Protein 1MU2 (pdb70)

Foldseek 3Di:
DDDAADDWDWAPPDDFAQDDADDDDPVQLVVVCVVVVVCVVLQFKDADDPPQNAAWYWFFPDPPCTIDTDCVRRQVGTDAADPPDDADADQLLAAQFDFKKKFFWPPLQSLAFHHPVVQSSQWHDSSIMTGGTQDDPHNCSQVSSVVVVCVLCVVLCVVPVAWDWDDDRGMIMIGHHDDPVVRVVSVVVSQCSQVVSPTHIDPVRIGGDALDDDLQWGRDSWKIKRHQDDADDDDWAFLLNLVVRVVVLSSVCSVFPPQDCVVSNVQCVPPDDRGHTTDDDPVNVVRVVVVNVRSRDMFMFGYDDVVFAWEKEWAAPDDLKIKIFIAGVPGTSGIGIDSDDFFAFPLVSQLVVQVVVQVVCCVSHVDGHEYEALEDPVQNCVVQVQDPDHGDDDHYHYDNRPPGGHADAQEDADADPPFKEKEWAKDADPPFRKFKTKIAIPVGDIDIDIDGNHDRVRSRLLNLLVQLVPGDLEYEYEYADVVVVVNVSSRTDDRPDPSSNSVNVSRNSHNHYYYYYDHAPPPDPRRPVSCCVTVVVD/DADDWDFPPPDDFAQDDEFDDDQVFLVLVVVVVVVCVVVVFKDFDDPPLRHAWYWFWADVGIDIFTACPVVQVGTPDLVVQLDDDQCLLVFQKKWKDQQQVLQSVAFHPPVCFSSQKYWRAHPPNPDDTTIMTTGTQGQNHSCRVVVCVVVVCVQVVVLCVVPVQWDWDDHRRMIMTTHRDDVVVSVVSVVVSVVSSVCDQIDMDGSVVDDAKFFAQDDDPWAFLLNLVLRVLLLVVCVQQFPPRDCVQSVVQCVPPDDRGHTTDDDVVRVVNVVVNRCRRVVLLVDDDDDPVAAWEKEWDAAPVRWIKMFIAGVSHTNGIDTDDDDDPPPDDPLLVVLVVQVVVQVSCCSNVNHGHAYAAQDDPVVNVNPNSHNDRDNHDHHYHYDHDDPSVNPSSVRMDD

Secondary structure (DSSP, 8-state):
---PPPP--BPTT----B-------HHHHHHHHHHHHHHHHHTSEEEPPTT---BB-EEE------EEE-THHHHHHBPP------S---GGGSBP-SEEEEEE-BSSGGGSBPPTTTGGGG-EE--EEEESBPPTT-TTHHHHHHHHHHHHHHHHHHH-TTSEEEEETTEEEEEE-S-HHHHHHHHHHHHHHHHHTT-B--STTEE-SSSEEETTEEE-SSEEEEPPPP----SS-BHHHHHHHHHHHHHHHHHSTT---HHHHTTS-SSS-TTPBP---HHHHHHHHHHHHHHS--EEEE-B-TTS--EEEEEE-SSS-EEEEEEETTEEEEEEEE----EE-HHHHHHHHHHHHHHHHHHHHSSPPEEEESB-HHHHHHHHHH-SSB----SEEE---SSPB-----EESS--TT-EEEEEEEEE-TTT--EEEEEEETTS-EEEEEESS--HHHHHHHHHHHHHHTS-SEEEEEES-HHHHHHHHT--SEES-HHHHHHHHHHHH-SEEEEEE--SSS--TTHHHHHHHHHTT-/-PPP--BPTT----BPPPPP--HHHHHHHHHHHHHHHHTTSEEEPPTT---BB-EEEE----EEEE--HHHHHHB-S--TT----TTGGG-SEEEEEE-GGGGGGSB--TTTGGGG-EEE--GGG-S--EEEEESBPPTT-THHHHHHHHHHHHHHHHHHHTTTTSEEEEETTEEEEEE-S-HHHHHHHHHHHHHHH----EEEE-GGGPPPBEE-----SS-BHHHHHHHHHHHHHHTTTSTT---HHHHHHTTT---TTPBP---HHHHHHHHHHHHHHHHHTTS----TTS--EEEEEE-TTS-EEEEEEETTEEEEEEEPPPP--TT--HHHHHHHHHHHHHHHHHHHHSSPPEEEESB-HHHHHHHGGGG--SS----EEE----HHHHHHGGGEE-

CATH classification: 3.10.10.10 (+4 more: 3.30.70.270, 3.30.70.270, 3.30.70.270)

Solvent-accessible surface area: 44336 Å² total; per-residue (Å²): 159,212,132,144,33,41,135,11,110,27,66,128,90,123,73,5,4,119,35,147,60,108,121,56,55,170,112,45,58,124,14,6,100,106,44,0,83,118,17,64,152,121,24,12,2,60,95,12,70,143,117,13,82,30,16,1,2,6,6,7,62,159,116,167,156,109,36,43,17,11,4,51,35,0,34,104,10,0,14,54,21,7,120,11,24,104,15,17,0,20,0,0,13,4,22,113,54,127,49,19,2,0,1,30,2,4,96,7,39,77,34,10,64,1,23,128,95,0,39,44,41,0,0,0,39,30,121,58,8,6,13,63,11,1,0,136,50,3,62,0,0,65,11,8,6,29,23,32,0,10,73,13,1,40,79,6,38,101,74,11,156,79,11,39,8,6,4,21,102,48,25,0,0,0,0,0,87,57,78,69,121,72,0,70,119,2,4,90,78,0,42,106,53,0,76,63,92,47,6,56,14,36,120,155,77,43,47,141,100,62,44,14,108,2,20,33,3,27,0,88,89,70,85,2,62,0,58,123,20,165,18,52,154,65,147,92,14,35,0,12,15,0,56,73,2,14,36,52,0,85,57,0,42,74,25,13,114,39,17,126,34,121,36,0,52,153,15,31,86,28,136,42,28,5,63,75,112,16,159,70,58,147,101,0,73,47,14,7,92,88,1,67,116,25,0,67,108,85,50,110,8,49,11,13,36,80,139,87,84,0,28,0,25,0,67,47,65,138,90,68,32,8,28,8,80,0,12,2,108,168,83,57,0,23,90,12,95,23,49,147,161,107,41,31,0,7,0,58,32,0,5,51,0,0,9,78,0,0,71,40,0,7,50,12,4,1,61,56,2,52,0,24,0,0,0,62,79,106,39,7,21,115,16,30,54,72,14,39,38,10,13,2,23,21,96,11,57,75,37,88,28,94,66,58,2,176,30,54,38,29,54,58,69,95,20,19,111,73,16,12,2,0,1,2,11,7,17,17,48,189,176,61,86,65,0,48,0,0,8,16,0,33,145,63,87,82,104,54,84,174,25,110,142,7,62,76,89,92,0,23,7,28,0,0,2,10,0,1,79,50,18,38,76,99,0,3,0,2,1,18,12,50,80,0,24,25,9,2,48,12,35,0,46,69,26,163,37,169,17,3,60,72,1,9,103,31,0,96,144,12,109,11,0,10,15,15,39,0,5,32,149,84,17,0,1,0,5,69,70,0,17,100,46,0,50,122,77,41,200,41,96,154,22,122,32,65,114,90,113,77,7,3,102,72,141,36,54,27,4,17,78,90,8,6,87,17,0,34,126,44,0,79,125,14,62,176,94,33,32,3,66,65,2,51,5,20,7,24,26,16,1,6,0,4,0,2,106,172,183,47,35,7,4,4,10,4,48,52,0,19,116,8,0,64,71,22,84,128,41,105,131,62,60,83,35,0,36,164,30,84,19,0,5,2,4,8,5,0,94,31,0,34,85,30,74,2,9,122,97,2,47,44,43,0,0,0,20,1,23,12,35,7,28,21,25,1,9,23,8,2,13,0,67,11,0,0,6,15,0,13,0,0,15,20,38,7,98,106,57,9,123,118,40,4,109,77,13,102,146,78,18,165,68,9,34,6,18,42,25,46,5,7,0,1,0,0,0,87,60,92,62,131,66,0,62,137,0,13,100,73,0,44,103,76,32,113,102,108,75,41,42,68,19,93,5,85,151,82,145,119,19,48,5,86,16,35,149,77,152,87,18,29,0,7,18,0,3,82,2,0,3,11,0,30,21,4,41,113,31,12,96,46,9,131,13,164,60,0,2,182,15,0,39,73,42,53,49,2,70,70,101,12,141,71,62,142,109,0,89,57,13,13,90,92,2,52,80,32,4,51,115,30,34,112,33,180,84,74,68,134,161,58,94,2,20,0,20,0,5,12,0,75,79,47,23,11,0,4,31,2,12,0,102,85,54,17,36,37,3,0,32,41,88,145,70,200,70,70,110,32,16,8,0,97,26,0,0,74,6,0,8,99,1,0,45,24,0,7,0,48,35,10,43,47,2,58,0,24,0,0,2,71,132,83,6,0,48,4,0,5,8,49,26,2,98,4,15,20,24,4,51,27,48,36,52,80,11,63,21,21,27,18,67,0,1,45,30,4,16,126

Structure (mmCIF, N/CA/C/O backbone):
data_1MU2
#
_entry.id   1MU2
#
_cell.length_a   149.77
_cell.length_b   107.81
_cell.length_c   82.16
_cell.angle_alpha   90.00
_cell.angle_beta   90.00
_cell.angle_gamma   90.00
#
_symmetry.space_group_name_H-M   'P 21 21 21'
#
loop_
_entity.id
_entity.type
_entity.pdbx_description
1 polymer 'HIV-2 RT'
2 polymer 'HIV-2 RT'
3 non-polymer 'SULFATE ION'
4 non-polymer GLYCEROL
5 water water
#
loop_
_atom_site.group_PDB
_atom_site.id
_atom_site.type_symbol
_atom_site.label_atom_id
_atom_site.label_alt_id
_atom_site.label_comp_id
_atom_site.label_asym_id
_atom_site.label_entity_id
_atom_site.label_seq_id
_atom_site.pdbx_PDB_ins_code
_atom_site.Cartn_x
_atom_site.Cartn_y
_atom_site.Cartn_z
_atom_site.occupancy
_atom_site.B_iso_or_equiv
_atom_site.auth_seq_id
_atom_site.auth_comp_id
_atom_site.auth_asym_id
_atom_site.auth_atom_id
_atom_site.pdbx_PDB_model_num
ATOM 1 N N . ALA A 1 3 ? -37.020 -34.638 29.499 1.00 87.50 3 ALA A N 1
ATOM 2 C CA . ALA A 1 3 ? -36.140 -33.875 28.573 1.00 91.97 3 ALA A CA 1
ATOM 3 C C . ALA A 1 3 ? -34.665 -33.943 29.015 1.00 99.48 3 ALA A C 1
ATOM 4 O O . ALA A 1 3 ? -34.113 -32.934 29.464 1.00 105.58 3 ALA A O 1
ATOM 6 N N . LYS A 1 4 ? -34.017 -35.107 28.882 1.00 96.24 4 LYS A N 1
ATOM 7 C CA . LYS A 1 4 ? -32.618 -35.249 29.321 1.00 87.66 4 LYS A CA 1
ATOM 8 C C . LYS A 1 4 ? -31.578 -35.585 28.246 1.00 77.52 4 LYS A C 1
ATOM 9 O O . LYS A 1 4 ? -31.733 -36.526 27.464 1.00 72.59 4 LYS A O 1
ATOM 15 N N . VAL A 1 5 ? -30.512 -34.793 28.226 1.00 68.53 5 VAL A N 1
ATOM 16 C CA . VAL A 1 5 ? -29.380 -34.997 27.323 1.00 55.52 5 VAL A CA 1
ATOM 17 C C . VAL A 1 5 ? -28.245 -35.414 28.255 1.00 51.47 5 VAL A C 1
ATOM 18 O O . VAL A 1 5 ? -27.991 -34.757 29.264 1.00 50.22 5 VAL A O 1
ATOM 22 N N . GLU A 1 6 ? -27.571 -36.509 27.933 1.00 52.54 6 GLU A N 1
ATOM 23 C CA . GLU A 1 6 ? -26.489 -36.994 28.780 1.00 55.53 6 GLU A CA 1
ATOM 24 C C . GLU A 1 6 ? -25.265 -36.061 28.745 1.00 57.07 6 GLU A C 1
ATOM 25 O O . GLU A 1 6 ? -24.825 -35.642 27.665 1.00 56.41 6 GLU A O 1
ATOM 31 N N . PRO A 1 7 ? -24.709 -35.713 29.932 1.00 57.08 7 PRO A N 1
ATOM 32 C CA . PRO A 1 7 ? -23.536 -34.832 30.038 1.00 50.95 7 PRO A CA 1
ATOM 33 C C . PRO A 1 7 ? -22.343 -35.437 29.318 1.00 50.87 7 PRO A C 1
ATOM 34 O O . PRO A 1 7 ? -22.218 -36.659 29.216 1.00 53.64 7 PRO A O 1
ATOM 38 N N . ILE A 1 8 ? -21.459 -34.587 28.822 1.00 48.84 8 ILE A N 1
ATOM 39 C CA . ILE A 1 8 ? -20.281 -35.084 28.121 1.00 49.13 8 ILE A CA 1
ATOM 40 C C . ILE A 1 8 ? -19.308 -35.734 29.115 1.00 43.29 8 ILE A C 1
ATOM 41 O O . ILE A 1 8 ? -19.179 -35.271 30.247 1.00 45.28 8 ILE A O 1
ATOM 46 N N . LYS A 1 9 ? -18.623 -36.800 28.701 1.00 43.45 9 LYS A N 1
ATOM 47 C CA . LYS A 1 9 ? -17.670 -37.466 29.595 1.00 43.43 9 LYS A CA 1
ATOM 48 C C . LYS A 1 9 ? -16.333 -36.719 29.677 1.00 43.11 9 LYS A C 1
ATOM 49 O O . LYS A 1 9 ? -15.792 -36.263 28.669 1.00 43.34 9 LYS A O 1
ATOM 55 N N . ILE A 1 10 ? -15.793 -36.607 30.884 1.00 40.53 10 ILE A N 1
ATOM 56 C CA . ILE A 1 10 ? -14.544 -35.893 31.075 1.00 38.72 10 ILE A CA 1
ATOM 57 C C . ILE A 1 10 ? -13.468 -36.763 31.720 1.00 37.27 10 ILE A C 1
ATOM 58 O O . ILE A 1 10 ? -13.767 -37.683 32.472 1.00 47.60 10 ILE A O 1
ATOM 63 N N . MET A 1 11 ? -12.212 -36.473 31.413 1.00 35.42 11 MET A N 1
ATOM 64 C CA . MET A 1 11 ? -11.105 -37.231 31.958 1.00 37.18 11 MET A CA 1
ATOM 65 C C . MET A 1 11 ? -10.042 -36.351 32.568 1.00 39.42 11 MET A C 1
ATOM 66 O O . MET A 1 11 ? -9.978 -35.153 32.314 1.00 39.80 11 MET A O 1
ATOM 71 N N . LEU A 1 12 ? -9.194 -36.968 33.372 1.00 38.90 12 LEU A N 1
ATOM 72 C CA . LEU A 1 12 ? -8.089 -36.263 33.972 1.00 40.01 12 LEU A CA 1
ATOM 73 C C . LEU A 1 12 ? -6.931 -36.563 33.046 1.00 40.89 12 LEU A C 1
ATOM 74 O O . LEU A 1 12 ? -6.985 -37.526 32.286 1.00 41.68 12 LEU A O 1
ATOM 79 N N . LYS A 1 13 ? -5.892 -35.738 33.090 1.00 46.76 13 LYS A N 1
ATOM 80 C CA . LYS A 1 13 ? -4.725 -35.985 32.260 1.00 46.16 13 LYS A CA 1
ATOM 81 C C . LYS A 1 13 ? -4.184 -37.349 32.693 1.00 49.39 13 LYS A C 1
ATOM 82 O O . LYS A 1 13 ? -4.220 -37.692 33.873 1.00 55.47 13 LYS A O 1
ATOM 88 N N . PRO A 1 14 ? -3.691 -38.154 31.745 1.00 56.94 14 PRO A N 1
ATOM 89 C CA . PRO A 1 14 ? -3.171 -39.474 32.113 1.00 60.48 14 PRO A CA 1
ATOM 90 C C . PRO A 1 14 ? -2.153 -39.458 33.253 1.00 62.07 14 PRO A C 1
ATOM 91 O O . PRO A 1 14 ? -1.358 -38.528 33.384 1.00 61.53 14 PRO A O 1
ATOM 95 N N . GLY A 1 15 ? -2.202 -40.497 34.084 1.00 64.78 15 GLY A N 1
ATOM 96 C CA . GLY A 1 15 ? -1.282 -40.607 35.202 1.00 58.81 15 GLY A CA 1
ATOM 97 C C . GLY A 1 15 ? -1.453 -39.524 36.246 1.00 54.03 15 GLY A C 1
ATOM 98 O O . GLY A 1 15 ? -0.518 -39.218 36.984 1.00 56.09 15 GLY A O 1
ATOM 99 N N . LYS A 1 16 ? -2.643 -38.941 36.314 1.00 52.81 16 LYS A N 1
ATOM 100 C CA . LYS A 1 16 ? -2.913 -37.886 37.286 1.00 52.79 16 LYS A CA 1
ATOM 101 C C . LYS A 1 16 ? -4.149 -38.269 38.096 1.00 53.90 16 LYS A C 1
ATOM 102 O O . LYS A 1 16 ? -4.931 -39.120 37.662 1.00 49.29 16 LYS A O 1
ATOM 108 N N . ASP A 1 17 ? -4.317 -37.648 39.267 1.00 52.40 17 ASP A N 1
ATOM 109 C CA . ASP A 1 17 ? -5.462 -37.916 40.149 1.00 54.34 17 ASP A CA 1
ATOM 110 C C . ASP A 1 17 ? -6.088 -36.589 40.591 1.00 58.47 17 ASP A C 1
ATOM 111 O O . ASP A 1 17 ? -5.418 -35.558 40.592 1.00 62.29 17 ASP A O 1
ATOM 116 N N . GLY A 1 18 ? -7.363 -36.619 40.978 1.00 56.05 18 GLY A N 1
ATOM 117 C CA . GLY A 1 18 ? -8.032 -35.407 41.417 1.00 46.89 18 GLY A CA 1
ATOM 118 C C . GLY A 1 18 ? -7.338 -34.779 42.610 1.00 52.08 18 GLY A C 1
ATOM 119 O O . GLY A 1 18 ? -6.474 -35.412 43.217 1.00 55.58 18 GLY A O 1
ATOM 120 N N . PRO A 1 19 ? -7.703 -33.545 42.992 1.00 53.11 19 PRO A N 1
ATOM 121 C CA . PRO A 1 19 ? -7.067 -32.884 44.134 1.00 52.83 19 PRO A CA 1
ATOM 122 C C . PRO A 1 19 ? -7.484 -33.421 45.503 1.00 57.13 19 PRO A C 1
ATOM 123 O O . PRO A 1 19 ? -8.598 -33.919 45.686 1.00 57.60 19 PRO A O 1
ATOM 127 N N . LYS A 1 20 ? -6.569 -33.295 46.458 1.00 60.43 20 LYS A N 1
ATOM 128 C CA . LYS A 1 20 ? -6.779 -33.714 47.838 1.00 57.92 20 LYS A CA 1
ATOM 129 C C . LYS A 1 20 ? -6.033 -32.650 48.620 1.00 56.87 20 LYS A C 1
ATOM 130 O O . LYS A 1 20 ? -5.058 -32.937 49.296 1.00 65.72 20 LYS A O 1
ATOM 136 N N . LEU A 1 21 ? -6.487 -31.412 48.508 1.00 55.45 21 LEU A N 1
ATOM 137 C CA . LEU A 1 21 ? -5.822 -30.314 49.174 1.00 59.74 21 LEU A CA 1
ATOM 138 C C . LEU A 1 21 ? -6.324 -29.939 50.551 1.00 71.27 21 LEU A C 1
ATOM 139 O O . LEU A 1 21 ? -7.381 -30.383 51.003 1.00 70.94 21 LEU A O 1
ATOM 144 N N . ARG A 1 22 ? -5.531 -29.077 51.182 1.00 80.44 22 ARG A N 1
ATOM 145 C CA . ARG A 1 22 ? -5.756 -28.558 52.520 1.00 82.11 22 ARG A CA 1
ATOM 146 C C . ARG A 1 22 ? -6.919 -27.587 52.652 1.00 79.35 22 ARG A C 1
ATOM 147 O O . ARG A 1 22 ? -7.003 -26.590 51.934 1.00 72.81 22 ARG A O 1
ATOM 155 N N . GLN A 1 23 ? -7.816 -27.885 53.583 1.00 81.96 23 GLN A N 1
ATOM 156 C CA . GLN A 1 23 ? -8.956 -27.019 53.829 1.00 88.92 23 GLN A CA 1
ATOM 157 C C . GLN A 1 23 ? -8.623 -26.054 54.969 1.00 99.70 23 GLN A C 1
ATOM 158 O O . GLN A 1 23 ? -8.737 -26.408 56.146 1.00 102.30 23 GLN A O 1
ATOM 164 N N . TRP A 1 24 ? -8.209 -24.838 54.608 1.00 109.07 24 TRP A N 1
ATOM 165 C CA . TRP A 1 24 ? -7.838 -23.803 55.580 1.00 115.37 24 TRP A CA 1
ATOM 166 C C . TRP A 1 24 ? -9.012 -23.229 56.371 1.00 115.33 24 TRP A C 1
ATOM 167 O O . TRP A 1 24 ? -9.919 -22.614 55.804 1.00 117.67 24 TRP A O 1
ATOM 178 N N . PRO A 1 25 ? -8.994 -23.400 57.702 1.00 113.93 25 PRO A N 1
ATOM 179 C CA . PRO A 1 25 ? -10.074 -22.889 58.548 1.00 111.63 25 PRO A CA 1
ATOM 180 C C . PRO A 1 25 ? -10.275 -21.382 58.444 1.00 108.01 25 PRO A C 1
ATOM 181 O O . PRO A 1 25 ? -9.314 -20.614 58.376 1.00 103.30 25 PRO A O 1
ATOM 185 N N . LEU A 1 26 ? -11.535 -20.967 58.414 1.00 106.82 26 LEU A N 1
ATOM 186 C CA . LEU A 1 26 ? -11.856 -19.555 58.336 1.00 110.48 26 LEU A CA 1
ATOM 187 C C . LEU A 1 26 ? -12.842 -19.176 59.421 1.00 114.43 26 LEU A C 1
ATOM 188 O O . LEU A 1 26 ? -13.498 -20.034 60.015 1.00 114.84 26 LEU A O 1
ATOM 193 N N . THR A 1 27 ? -12.933 -17.874 59.669 1.00 116.77 27 THR A N 1
ATOM 194 C CA . THR A 1 27 ? -13.801 -17.316 60.697 1.00 112.88 27 THR A CA 1
ATOM 195 C C . THR A 1 27 ? -15.179 -17.954 60.785 1.00 114.57 27 THR A C 1
ATOM 196 O O . THR A 1 27 ? -15.627 -18.651 59.873 1.00 113.51 27 THR A O 1
ATOM 200 N N . LYS A 1 28 ? -15.840 -17.700 61.908 1.00 118.97 28 LYS A N 1
ATOM 201 C CA . LYS A 1 28 ? -17.177 -18.211 62.170 1.00 122.05 28 LYS A CA 1
ATOM 202 C C . LYS A 1 28 ? -18.196 -17.476 61.298 1.00 120.21 28 LYS A C 1
ATOM 203 O O . LYS A 1 28 ? -19.111 -18.087 60.745 1.00 119.47 28 LYS A O 1
ATOM 209 N N . GLU A 1 29 ? -18.032 -16.162 61.180 1.00 116.35 29 GLU A N 1
ATOM 210 C CA . GLU A 1 29 ? -18.923 -15.356 60.358 1.00 113.48 29 GLU A CA 1
ATOM 211 C C . GLU A 1 29 ? -18.921 -15.899 58.930 1.00 111.31 29 GLU A C 1
ATOM 212 O O . GLU A 1 29 ? -19.976 -16.093 58.325 1.00 109.83 29 GLU A O 1
ATOM 218 N N . LYS A 1 30 ? -17.723 -16.137 58.398 1.00 106.33 30 LYS A N 1
ATOM 219 C CA . LYS A 1 30 ? -17.574 -16.660 57.046 1.00 94.68 30 LYS A CA 1
ATOM 220 C C . LYS A 1 30 ? -18.322 -17.969 56.904 1.00 87.95 30 LYS A C 1
ATOM 221 O O . LYS A 1 30 ? -19.327 -18.032 56.199 1.00 86.87 30 LYS A O 1
ATOM 227 N N . ILE A 1 31 ? -17.834 -19.005 57.583 1.00 81.31 31 ILE A N 1
ATOM 228 C CA . ILE A 1 31 ? -18.461 -20.326 57.535 1.00 81.83 31 ILE A CA 1
ATOM 229 C C . ILE A 1 31 ? -19.980 -20.235 57.654 1.00 86.61 31 ILE A C 1
ATOM 230 O O . ILE A 1 31 ? -20.695 -21.191 57.362 1.00 84.96 31 ILE A O 1
ATOM 235 N N . GLU A 1 32 ? -20.468 -19.081 58.087 1.00 92.59 32 GLU A N 1
ATOM 236 C CA . GLU A 1 32 ? -21.898 -18.870 58.227 1.00 100.68 32 GLU A CA 1
ATOM 237 C C . GLU A 1 32 ? -22.512 -18.551 56.867 1.00 102.03 32 GLU A C 1
ATOM 238 O O . GLU A 1 32 ? -23.500 -19.167 56.458 1.00 98.26 32 GLU A O 1
ATOM 244 N N . ALA A 1 33 ? -21.915 -17.583 56.174 1.00 104.37 33 ALA A N 1
ATOM 245 C CA . ALA A 1 33 ? -22.384 -17.166 54.855 1.00 102.32 33 ALA A CA 1
ATOM 246 C C . ALA A 1 33 ? -22.202 -18.293 53.843 1.00 98.92 33 ALA A C 1
ATOM 247 O O . ALA A 1 33 ? -23.086 -18.552 53.029 1.00 98.79 33 ALA A O 1
ATOM 249 N N . LEU A 1 34 ? -21.053 -18.959 53.900 1.00 93.44 34 LEU A N 1
ATOM 250 C CA . LEU A 1 34 ? -20.764 -20.064 52.992 1.00 87.10 34 LEU A CA 1
ATOM 251 C C . LEU A 1 34 ? -21.837 -21.147 53.063 1.00 85.15 34 LEU A C 1
ATOM 252 O O . LEU A 1 34 ? -22.464 -21.466 52.050 1.00 79.35 34 LEU A O 1
ATOM 257 N N . LYS A 1 35 ? -22.053 -21.710 54.251 1.00 89.15 35 LYS A N 1
ATOM 258 C CA . LYS A 1 35 ? -23.075 -22.750 54.415 1.00 93.80 35 LYS A CA 1
ATOM 259 C C . LYS A 1 35 ? -24.413 -22.255 53.880 1.00 87.71 35 LYS A C 1
ATOM 260 O O . LYS A 1 35 ? -25.224 -23.027 53.367 1.00 86.04 35 LYS A O 1
ATOM 266 N N . GLU A 1 36 ? -24.628 -20.954 54.002 1.00 86.88 36 GLU A N 1
ATOM 267 C CA . GLU A 1 36 ? -25.857 -20.336 53.534 1.00 89.47 36 GLU A CA 1
ATOM 268 C C . GLU A 1 36 ? -25.939 -20.419 52.011 1.00 86.94 36 GLU A C 1
ATOM 269 O O . GLU A 1 36 ? -26.998 -20.719 51.442 1.00 82.39 36 GLU A O 1
ATOM 275 N N . ILE A 1 37 ? -24.804 -20.149 51.367 1.00 87.88 37 ILE A N 1
ATOM 276 C CA . ILE A 1 37 ? -24.682 -20.180 49.911 1.00 79.13 37 ILE A CA 1
ATOM 277 C C . ILE A 1 37 ? -24.902 -21.603 49.414 1.00 73.38 37 ILE A C 1
ATOM 278 O O . ILE A 1 37 ? -25.751 -21.841 48.550 1.00 70.61 37 ILE A O 1
ATOM 283 N N . CYS A 1 38 ? -24.141 -22.542 49.978 1.00 67.11 38 CYS A N 1
ATOM 284 C CA . CYS A 1 38 ? -24.232 -23.953 49.606 1.00 70.24 38 CYS A CA 1
ATOM 285 C C . CYS A 1 38 ? -25.607 -24.524 49.898 1.00 79.93 38 CYS A C 1
ATOM 286 O O . CYS A 1 38 ? -26.068 -25.444 49.220 1.00 80.58 38 CYS A O 1
ATOM 289 N N . GLU A 1 39 ? -26.249 -23.978 50.923 1.00 86.13 39 GLU A N 1
ATOM 290 C CA . GLU A 1 39 ? -27.590 -24.388 51.297 1.00 84.11 39 GLU A CA 1
ATOM 291 C C . GLU A 1 39 ? -28.469 -24.195 50.065 1.00 76.98 39 GLU A C 1
ATOM 292 O O . GLU A 1 39 ? -29.136 -25.120 49.609 1.00 72.69 39 GLU A O 1
ATOM 298 N N . LYS A 1 40 ? -28.444 -22.979 49.528 1.00 72.06 40 LYS A N 1
ATOM 299 C CA . LYS A 1 40 ? -29.229 -22.621 48.357 1.00 75.56 40 LYS A CA 1
ATOM 300 C C . LYS A 1 40 ? -28.839 -23.391 47.093 1.00 79.26 40 LYS A C 1
ATOM 301 O O . LYS A 1 40 ? -29.710 -23.795 46.316 1.00 81.56 40 LYS A O 1
ATOM 307 N N . MET A 1 41 ? -27.535 -23.579 46.885 1.00 73.94 41 MET A N 1
ATOM 308 C CA . MET A 1 41 ? -27.035 -24.300 45.715 1.00 64.72 41 MET A CA 1
ATOM 309 C C . MET A 1 41 ? -27.434 -25.769 45.725 1.00 67.28 41 MET A C 1
ATOM 310 O O . MET A 1 41 ? -27.754 -26.340 44.681 1.00 67.49 41 MET A O 1
ATOM 315 N N . GLU A 1 42 ? -27.396 -26.395 46.895 1.00 70.50 42 GLU A N 1
ATOM 316 C CA . GLU A 1 42 ? -27.800 -27.790 46.985 1.00 75.64 42 GLU A CA 1
ATOM 317 C C . GLU A 1 42 ? -29.306 -27.828 46.726 1.00 82.81 42 GLU A C 1
ATOM 318 O O . GLU A 1 42 ? -29.806 -28.728 46.049 1.00 84.69 42 GLU A O 1
ATOM 324 N N . LYS A 1 43 ? -30.017 -26.833 47.263 1.00 88.76 43 LYS A N 1
ATOM 325 C CA . LYS A 1 43 ? -31.466 -26.718 47.088 1.00 88.10 43 LYS A CA 1
ATOM 326 C C . LYS A 1 43 ? -31.800 -26.701 45.603 1.00 85.36 43 LYS A C 1
ATOM 327 O O . LYS A 1 43 ? -32.439 -27.616 45.077 1.00 86.85 43 LYS A O 1
ATOM 333 N N . GLU A 1 44 ? -31.346 -25.644 44.937 1.00 78.58 44 GLU A N 1
ATOM 334 C CA . GLU A 1 44 ? -31.597 -25.445 43.522 1.00 77.99 44 GLU A CA 1
ATOM 335 C C . GLU A 1 44 ? -31.070 -26.525 42.582 1.00 72.87 44 GLU A C 1
ATOM 336 O O . GLU A 1 44 ? -31.484 -26.586 41.424 1.00 75.63 44 GLU A O 1
ATOM 342 N N . GLY A 1 45 ? -30.164 -27.369 43.065 1.00 68.79 45 GLY A N 1
ATOM 343 C CA . GLY A 1 45 ? -29.637 -28.432 42.227 1.00 62.86 45 GLY A CA 1
ATOM 344 C C . GLY A 1 45 ? -28.213 -28.274 41.718 1.00 61.27 45 GLY A C 1
ATOM 345 O O . GLY A 1 45 ? -27.732 -29.149 41.007 1.00 63.77 45 GLY A O 1
ATOM 346 N N . GLN A 1 46 ? -27.535 -27.181 42.066 1.00 57.05 46 GLN A N 1
ATOM 347 C CA . GLN A 1 46 ? -26.155 -26.960 41.616 1.00 55.22 46 GLN A CA 1
ATOM 348 C C . GLN A 1 46 ? -25.187 -27.853 42.383 1.00 55.37 46 GLN A C 1
ATOM 349 O O . GLN A 1 46 ? -24.195 -28.339 41.827 1.00 48.08 46 GLN A O 1
ATOM 355 N N . LEU A 1 47 ? -25.480 -28.053 43.669 1.00 56.09 47 LEU A N 1
ATOM 356 C CA . LEU A 1 47 ? -24.652 -28.882 44.542 1.00 51.30 47 LEU A CA 1
ATOM 357 C C . LEU A 1 47 ? -25.353 -30.139 45.028 1.00 53.72 47 LEU A C 1
ATOM 358 O O . LEU A 1 47 ? -26.579 -30.278 44.951 1.00 58.32 47 LEU A O 1
ATOM 363 N N . GLU A 1 48 ? -24.544 -31.053 45.541 1.00 53.12 48 GLU A N 1
ATOM 364 C CA . GLU A 1 48 ? -25.007 -32.328 46.049 1.00 48.86 48 GLU A CA 1
ATOM 365 C C . GLU A 1 48 ? -23.955 -32.726 47.062 1.00 51.07 48 GLU A C 1
ATOM 366 O O . GLU A 1 48 ? -22.811 -32.281 46.982 1.00 50.34 48 GLU A O 1
ATOM 372 N N . GLU A 1 49 ? -24.348 -33.541 48.030 1.00 60.87 49 GLU A N 1
ATOM 373 C CA . GLU A 1 49 ? -23.432 -33.976 49.072 1.00 62.32 49 GLU A CA 1
ATOM 374 C C . GLU A 1 49 ? -22.548 -35.161 48.660 1.00 60.31 49 GLU A C 1
ATOM 375 O O . GLU A 1 49 ? -23.012 -36.158 48.094 1.00 57.84 49 GLU A O 1
ATOM 381 N N . ALA A 1 50 ? -21.262 -35.039 48.963 1.00 58.31 50 ALA A N 1
ATOM 382 C CA . ALA A 1 50 ? -20.282 -36.057 48.612 1.00 62.27 50 ALA A CA 1
ATOM 383 C C . ALA A 1 50 ? -20.381 -37.375 49.377 1.00 67.17 50 ALA A C 1
ATOM 384 O O . ALA A 1 50 ? -20.481 -37.392 50.613 1.00 63.94 50 ALA A O 1
ATOM 386 N N . PRO A 1 51 ? -20.357 -38.500 48.646 1.00 72.48 51 PRO A N 1
ATOM 387 C CA . PRO A 1 51 ? -20.431 -39.794 49.329 1.00 81.03 51 PRO A CA 1
ATOM 388 C C . PRO A 1 51 ? -19.276 -39.887 50.329 1.00 85.07 51 PRO A C 1
ATOM 389 O O . PRO A 1 51 ? -18.241 -39.238 50.156 1.00 86.69 51 PRO A O 1
ATOM 393 N N . PRO A 1 52 ? -19.446 -40.679 51.397 1.00 85.02 52 PRO A N 1
ATOM 394 C CA . PRO A 1 52 ? -18.394 -40.823 52.405 1.00 80.57 52 PRO A CA 1
ATOM 395 C C . PRO A 1 52 ? -17.060 -41.333 51.849 1.00 76.50 52 PRO A C 1
ATOM 396 O O . PRO A 1 52 ? -16.024 -41.223 52.508 1.00 75.87 52 PRO A O 1
ATOM 400 N N . THR A 1 53 ? -17.078 -41.875 50.633 1.00 70.74 53 THR A N 1
ATOM 401 C CA . THR A 1 53 ? -15.854 -42.399 50.043 1.00 69.82 53 THR A CA 1
ATOM 402 C C . THR A 1 53 ? -15.061 -41.410 49.195 1.00 70.59 53 THR A C 1
ATOM 403 O O . THR A 1 53 ? -14.019 -41.766 48.641 1.00 69.87 53 THR A O 1
ATOM 407 N N . ASN A 1 54 ? -15.543 -40.178 49.082 1.00 70.70 54 ASN A N 1
ATOM 408 C CA . ASN A 1 54 ? -14.834 -39.186 48.282 1.00 68.15 54 ASN A CA 1
ATOM 409 C C . ASN A 1 54 ? -13.565 -38.728 49.024 1.00 63.52 54 ASN A C 1
ATOM 410 O O . ASN A 1 54 ? -13.647 -38.116 50.097 1.00 62.68 54 ASN A O 1
ATOM 415 N N . PRO A 1 55 ? -12.375 -39.028 48.460 1.00 54.17 55 PRO A N 1
ATOM 416 C CA . PRO A 1 55 ? -11.068 -38.674 49.035 1.00 56.09 55 PRO A CA 1
ATOM 417 C C . PRO A 1 55 ? -10.539 -37.323 48.575 1.00 59.49 55 PRO A C 1
ATOM 418 O O . PRO A 1 55 ? -9.522 -36.833 49.079 1.00 60.39 55 PRO A O 1
ATOM 422 N N . TYR A 1 56 ? -11.242 -36.734 47.615 1.00 59.41 56 TYR A N 1
ATOM 423 C CA . TYR A 1 56 ? -10.850 -35.461 47.021 1.00 57.03 56 TYR A CA 1
ATOM 424 C C . TYR A 1 56 ? -11.273 -34.222 47.791 1.00 57.69 56 TYR A C 1
ATOM 425 O O . TYR A 1 56 ? -12.250 -34.242 48.543 1.00 57.42 56 TYR A O 1
ATOM 434 N N . ASN A 1 57 ? -10.515 -33.146 47.617 1.00 56.37 57 ASN A N 1
ATOM 435 C CA . ASN A 1 57 ? -10.875 -31.888 48.245 1.00 54.89 57 ASN A CA 1
ATOM 436 C C . ASN A 1 57 ? -10.178 -30.707 47.604 1.00 56.90 57 ASN A C 1
ATOM 437 O O . ASN A 1 57 ? -9.039 -30.804 47.148 1.00 58.37 57 ASN A O 1
ATOM 442 N N . THR A 1 58 ? -10.896 -29.588 47.568 1.00 56.25 58 THR A N 1
ATOM 443 C CA . THR A 1 58 ? -10.405 -28.348 46.994 1.00 52.99 58 THR A CA 1
ATOM 444 C C . THR A 1 58 ? -10.687 -27.212 47.987 1.00 55.69 58 THR A C 1
ATOM 445 O O . THR A 1 58 ? -11.776 -27.131 48.576 1.00 53.99 58 THR A O 1
ATOM 449 N N . PRO A 1 59 ? -9.694 -26.332 48.197 1.00 57.13 59 PRO A N 1
ATOM 450 C CA . PRO A 1 59 ? -9.811 -25.194 49.111 1.00 56.86 59 PRO A CA 1
ATOM 451 C C . PRO A 1 59 ? -10.980 -24.267 48.781 1.00 60.61 59 PRO A C 1
ATOM 452 O O . PRO A 1 59 ? -11.216 -23.933 47.620 1.00 65.99 59 PRO A O 1
ATOM 456 N N . THR A 1 60 ? -11.705 -23.855 49.815 1.00 61.43 60 THR A N 1
ATOM 457 C CA . THR A 1 60 ? -12.833 -22.949 49.656 1.00 59.77 60 THR A CA 1
ATOM 458 C C . THR A 1 60 ? -12.504 -21.642 50.350 1.00 61.10 60 THR A C 1
ATOM 459 O O . THR A 1 60 ? -11.857 -21.618 51.399 1.00 62.75 60 THR A O 1
ATOM 463 N N . PHE A 1 61 ? -12.962 -20.550 49.768 1.00 61.16 61 PHE A N 1
ATOM 464 C CA . PHE A 1 61 ? -12.693 -19.248 50.334 1.00 60.86 61 PHE A CA 1
ATOM 465 C C . PHE A 1 61 ? -13.939 -18.394 50.299 1.00 68.82 61 PHE A C 1
ATOM 466 O O . PHE A 1 61 ? -14.890 -18.670 49.566 1.00 65.57 61 PHE A O 1
ATOM 474 N N . ALA A 1 62 ? -13.927 -17.353 51.112 1.00 81.50 62 ALA A N 1
ATOM 475 C CA . ALA A 1 62 ? -15.031 -16.417 51.166 1.00 94.22 62 ALA A CA 1
ATOM 476 C C . ALA A 1 62 ? -14.390 -15.046 50.972 1.00 106.06 62 ALA A C 1
ATOM 477 O O . ALA A 1 62 ? -13.355 -14.748 51.577 1.00 110.84 62 ALA A O 1
ATOM 479 N N . ILE A 1 63 ? -14.977 -14.225 50.107 1.00 110.72 63 ILE A N 1
ATOM 480 C CA . ILE A 1 63 ? -14.442 -12.892 49.858 1.00 112.62 63 ILE A CA 1
ATOM 481 C C . ILE A 1 63 ? -15.527 -11.833 49.999 1.00 116.11 63 ILE A C 1
ATOM 482 O O . ILE A 1 63 ? -16.679 -12.058 49.620 1.00 111.50 63 ILE A O 1
ATOM 487 N N . LYS A 1 64 ? -15.147 -10.684 50.559 1.00 123.36 64 LYS A N 1
ATOM 488 C CA . LYS A 1 64 ? -16.072 -9.574 50.786 1.00 128.59 64 LYS A CA 1
ATOM 489 C C . LYS A 1 64 ? -16.776 -9.150 49.501 1.00 130.67 64 LYS A C 1
ATOM 490 O O . LYS A 1 64 ? -16.166 -8.565 48.597 1.00 123.45 64 LYS A O 1
ATOM 496 N N . LYS A 1 65 ? -18.068 -9.470 49.447 1.00 135.93 65 LYS A N 1
ATOM 497 C CA . LYS A 1 65 ? -18.945 -9.163 48.321 1.00 139.76 65 LYS A CA 1
ATOM 498 C C . LYS A 1 65 ? -18.425 -8.020 47.450 1.00 143.51 65 LYS A C 1
ATOM 499 O O . LYS A 1 65 ? -18.099 -6.946 47.958 1.00 146.90 65 LYS A O 1
ATOM 505 N N . LYS A 1 66 ? -18.332 -8.257 46.143 1.00 143.58 66 LYS A N 1
ATOM 506 C CA . LYS A 1 66 ? -17.882 -7.220 45.220 1.00 142.09 66 LYS A CA 1
ATOM 507 C C . LYS A 1 66 ? -19.065 -6.295 44.959 1.00 145.56 66 LYS A C 1
ATOM 508 O O . LYS A 1 66 ? -19.383 -5.986 43.807 1.00 147.19 66 LYS A O 1
ATOM 514 N N . ASP A 1 67 ? -19.716 -5.867 46.041 1.00 146.98 67 ASP A N 1
ATOM 515 C CA . ASP A 1 67 ? -20.872 -4.980 45.959 1.00 144.18 67 ASP A CA 1
ATOM 516 C C . ASP A 1 67 ? -21.323 -4.513 47.348 1.00 136.12 67 ASP A C 1
ATOM 517 O O . ASP A 1 67 ? -21.440 -5.307 48.285 1.00 125.93 67 ASP A O 1
ATOM 522 N N . ARG A 1 72 ? -20.036 -14.435 47.149 1.00 86.87 72 ARG A N 1
ATOM 523 C CA . ARG A 1 72 ? -19.105 -14.353 48.267 1.00 84.03 72 ARG A CA 1
ATOM 524 C C . ARG A 1 72 ? -18.246 -15.607 48.367 1.00 81.06 72 ARG A C 1
ATOM 525 O O . ARG A 1 72 ? -17.173 -15.578 48.974 1.00 82.73 72 ARG A O 1
ATOM 533 N N . MET A 1 73 ? -18.710 -16.709 47.782 1.00 76.80 73 MET A N 1
ATOM 534 C CA . MET A 1 73 ? -17.940 -17.947 47.842 1.00 74.99 73 MET A CA 1
ATOM 535 C C . MET A 1 73 ? -17.067 -18.142 46.612 1.00 70.57 73 MET A C 1
ATOM 536 O O . MET A 1 73 ? -17.520 -17.979 45.480 1.00 73.24 73 MET A O 1
ATOM 541 N N . LEU A 1 74 ? -15.820 -18.529 46.856 1.00 65.82 74 LEU A N 1
ATOM 542 C CA . LEU A 1 74 ? -14.839 -18.725 45.797 1.00 61.54 74 LEU A CA 1
ATOM 543 C C . LEU A 1 74 ? -14.013 -20.007 45.985 1.00 58.96 74 LEU A C 1
ATOM 544 O O . LEU A 1 74 ? -13.202 -20.084 46.909 1.00 61.62 74 LEU A O 1
ATOM 549 N N . ILE A 1 75 ? -14.205 -20.999 45.112 1.00 51.62 75 ILE A N 1
ATOM 550 C CA . ILE A 1 75 ? -13.452 -22.260 45.201 1.00 45.40 75 ILE A CA 1
ATOM 551 C C . ILE A 1 75 ? -12.170 -22.182 44.378 1.00 41.94 75 ILE A C 1
ATOM 552 O O . ILE A 1 75 ? -12.174 -21.643 43.276 1.00 49.60 75 ILE A O 1
ATOM 557 N N . ASP A 1 76 ? -11.076 -22.720 44.908 1.00 39.94 76 ASP A N 1
ATOM 558 C CA . ASP A 1 76 ? -9.786 -22.664 44.212 1.00 46.83 76 ASP A CA 1
ATOM 559 C C . ASP A 1 76 ? -9.484 -23.899 43.360 1.00 45.81 76 ASP A C 1
ATOM 560 O O . ASP A 1 76 ? -8.660 -24.745 43.726 1.00 50.59 76 ASP A O 1
ATOM 565 N N . PHE A 1 77 ? -10.129 -23.974 42.198 1.00 43.71 77 PHE A N 1
ATOM 566 C CA . PHE A 1 77 ? -9.968 -25.114 41.310 1.00 40.91 77 PHE A CA 1
ATOM 567 C C . PHE A 1 77 ? -8.671 -25.159 40.532 1.00 41.78 77 PHE A C 1
ATOM 568 O O . PHE A 1 77 ? -8.556 -25.896 39.555 1.00 42.89 77 PHE A O 1
ATOM 576 N N . ARG A 1 78 ? -7.685 -24.395 40.985 1.00 45.16 78 ARG A N 1
ATOM 577 C CA . ARG A 1 78 ? -6.392 -24.355 40.317 1.00 46.22 78 ARG A CA 1
ATOM 578 C C . ARG A 1 78 ? -5.731 -25.717 40.144 1.00 49.65 78 ARG A C 1
ATOM 579 O O . ARG A 1 78 ? -5.136 -26.004 39.104 1.00 52.41 78 ARG A O 1
ATOM 587 N N . GLU A 1 79 ? -5.829 -26.558 41.165 1.00 59.14 79 GLU A N 1
ATOM 588 C CA . GLU A 1 79 ? -5.222 -27.881 41.099 1.00 57.98 79 GLU A CA 1
ATOM 589 C C . GLU A 1 79 ? -6.050 -28.843 40.231 1.00 55.53 79 GLU A C 1
ATOM 590 O O . GLU A 1 79 ? -5.491 -29.650 39.479 1.00 51.20 79 GLU A O 1
ATOM 596 N N . LEU A 1 80 ? -7.377 -28.768 40.347 1.00 48.76 80 LEU A N 1
ATOM 597 C CA . LEU A 1 80 ? -8.251 -29.618 39.551 1.00 39.21 80 LEU A CA 1
ATOM 598 C C . LEU A 1 80 ? -8.058 -29.286 38.077 1.00 37.90 80 LEU A C 1
ATOM 599 O O . LEU A 1 80 ? -8.030 -30.176 37.230 1.00 40.51 80 LEU A O 1
ATOM 604 N N . ASN A 1 81 ? -7.922 -27.999 37.772 1.00 35.52 81 ASN A N 1
ATOM 605 C CA . ASN A 1 81 ? -7.744 -27.572 36.392 1.00 38.78 81 ASN A CA 1
ATOM 606 C C . ASN A 1 81 ? -6.455 -28.123 35.821 1.00 40.77 81 ASN A C 1
ATOM 607 O O . ASN A 1 81 ? -6.409 -28.582 34.676 1.00 43.54 81 ASN A O 1
ATOM 612 N N . LYS A 1 82 ? -5.411 -28.086 36.637 1.00 41.21 82 LYS A N 1
ATOM 613 C CA . LYS A 1 82 ? -4.088 -28.566 36.264 1.00 41.08 82 LYS A CA 1
ATOM 614 C C . LYS A 1 82 ? -4.094 -30.048 35.869 1.00 41.16 82 LYS A C 1
ATOM 615 O O . LYS A 1 82 ? -3.305 -30.489 35.034 1.00 42.89 82 LYS A O 1
ATOM 621 N N . VAL A 1 83 ? -5.011 -30.806 36.457 1.00 41.71 83 VAL A N 1
ATOM 622 C CA . VAL A 1 83 ? -5.123 -32.240 36.205 1.00 39.78 83 VAL A CA 1
ATOM 623 C C . VAL A 1 83 ? -6.219 -32.624 35.207 1.00 41.82 83 VAL A C 1
ATOM 624 O O . VAL A 1 83 ? -6.230 -33.742 34.690 1.00 38.00 83 VAL A O 1
ATOM 628 N N . THR A 1 84 ? -7.139 -31.699 34.945 1.00 41.06 84 THR A N 1
ATOM 629 C CA . THR A 1 84 ? -8.211 -31.954 33.995 1.00 35.46 84 THR A CA 1
ATOM 630 C C . THR A 1 84 ? -7.640 -32.018 32.576 1.00 34.46 84 THR A C 1
ATOM 631 O O . THR A 1 84 ? -6.670 -31.342 32.238 1.00 36.56 84 THR A O 1
ATOM 635 N N . GLN A 1 85 ? -8.259 -32.841 31.745 1.00 33.79 85 GLN A N 1
ATOM 636 C CA . GLN A 1 85 ? -7.851 -32.974 30.360 1.00 33.32 85 GLN A CA 1
ATOM 637 C C . GLN A 1 85 ? -7.967 -31.614 29.684 1.00 40.80 85 GLN A C 1
ATOM 638 O O . GLN A 1 85 ? -8.539 -30.662 30.230 1.00 41.58 85 GLN A O 1
ATOM 644 N N . ASP A 1 86 ? -7.448 -31.547 28.468 1.00 43.57 86 ASP A N 1
ATOM 645 C CA . ASP A 1 86 ? -7.509 -30.338 27.664 1.00 42.18 86 ASP A CA 1
ATOM 646 C C . ASP A 1 86 ? -8.815 -30.357 26.866 1.00 40.10 86 ASP A C 1
ATOM 647 O O . ASP A 1 86 ? -9.325 -31.423 26.516 1.00 42.59 86 ASP A O 1
ATOM 652 N N . PHE A 1 87 ? -9.357 -29.184 26.576 1.00 37.79 87 PHE A N 1
ATOM 653 C CA . PHE A 1 87 ? -10.590 -29.104 25.798 1.00 40.29 87 PHE A CA 1
ATOM 654 C C . PHE A 1 87 ? -10.264 -28.347 24.530 1.00 41.27 87 PHE A C 1
ATOM 655 O O . PHE A 1 87 ? -9.097 -28.069 24.244 1.00 43.67 87 PHE A O 1
ATOM 663 N N . THR A 1 88 ? -11.276 -28.021 23.748 1.00 36.17 88 THR A N 1
ATOM 664 C CA . THR A 1 88 ? -10.987 -27.264 22.557 1.00 46.93 88 THR A CA 1
ATOM 665 C C . THR A 1 88 ? -11.344 -25.816 22.820 1.00 56.57 88 THR A C 1
ATOM 666 O O . THR A 1 88 ? -12.338 -25.538 23.479 1.00 58.03 88 THR A O 1
ATOM 670 N N . GLU A 1 89 ? -10.521 -24.889 22.345 1.00 73.53 89 GLU A N 1
ATOM 671 C CA . GLU A 1 89 ? -10.819 -23.467 22.507 1.00 90.22 89 GLU A CA 1
ATOM 672 C C . GLU A 1 89 ? -11.715 -23.176 21.301 1.00 102.16 89 GLU A C 1
ATOM 673 O O . GLU A 1 89 ? -11.227 -22.698 20.273 1.00 110.32 89 GLU A O 1
ATOM 679 N N . ILE A 1 90 ? -13.018 -23.463 21.422 1.00 108.47 90 ILE A N 1
ATOM 680 C CA . ILE A 1 90 ? -13.970 -23.304 20.308 1.00 111.52 90 ILE A CA 1
ATOM 681 C C . ILE A 1 90 ? -14.253 -21.886 19.757 1.00 115.93 90 ILE A C 1
ATOM 682 O O . ILE A 1 90 ? -14.994 -21.742 18.779 1.00 114.87 90 ILE A O 1
ATOM 687 N N . GLN A 1 91 ? -13.676 -20.845 20.364 1.00 118.05 91 GLN A N 1
ATOM 688 C CA . GLN A 1 91 ? -13.836 -19.485 19.831 1.00 115.98 91 GLN A CA 1
ATOM 689 C C . GLN A 1 91 ? -12.850 -18.441 20.335 1.00 111.31 91 GLN A C 1
ATOM 690 O O . GLN A 1 91 ? -13.090 -17.775 21.341 1.00 107.38 91 GLN A O 1
ATOM 696 N N . LEU A 1 92 ? -11.732 -18.312 19.622 1.00 107.91 92 LEU A N 1
ATOM 697 C CA . LEU A 1 92 ? -10.740 -17.297 19.948 1.00 102.47 92 LEU A CA 1
ATOM 698 C C . LEU A 1 92 ? -10.849 -16.270 18.833 1.00 96.65 92 LEU A C 1
ATOM 699 O O . LEU A 1 92 ? -10.506 -16.535 17.670 1.00 91.60 92 LEU A O 1
ATOM 704 N N . GLY A 1 93 ? -11.350 -15.102 19.211 1.00 86.50 93 GLY A N 1
ATOM 705 C CA . GLY A 1 93 ? -11.559 -14.021 18.278 1.00 70.23 93 GLY A CA 1
ATOM 706 C C . GLY A 1 93 ? -12.876 -13.431 18.712 1.00 62.29 93 GLY A C 1
ATOM 707 O O . GLY A 1 93 ? -13.815 -14.165 19.032 1.00 60.28 93 GLY A O 1
ATOM 708 N N . ILE A 1 94 ? -12.949 -12.111 18.735 1.00 55.61 94 ILE A N 1
ATOM 709 C CA . ILE A 1 94 ? -14.149 -11.417 19.162 1.00 51.81 94 ILE A CA 1
ATOM 710 C C . ILE A 1 94 ? -14.834 -10.696 18.015 1.00 45.23 94 ILE A C 1
ATOM 711 O O . ILE A 1 94 ? -14.183 -10.065 17.185 1.00 45.67 94 ILE A O 1
ATOM 716 N N . PRO A 1 95 ? -16.168 -10.781 17.955 1.00 36.02 95 PRO A N 1
ATOM 717 C CA . PRO A 1 95 ? -16.853 -10.091 16.866 1.00 34.73 95 PRO A CA 1
ATOM 718 C C . PRO A 1 95 ? -16.540 -8.605 16.925 1.00 36.78 95 PRO A C 1
ATOM 719 O O . PRO A 1 95 ? -16.447 -8.017 18.006 1.00 41.76 95 PRO A O 1
ATOM 723 N N . HIS A 1 96 ? -16.361 -8.005 15.762 1.00 36.14 96 HIS A N 1
ATOM 724 C CA . HIS A 1 96 ? -16.082 -6.587 15.705 1.00 29.49 96 HIS A CA 1
ATOM 725 C C . HIS A 1 96 ? -17.267 -5.893 15.045 1.00 31.62 96 HIS A C 1
ATOM 726 O O . HIS A 1 96 ? -17.666 -6.273 13.939 1.00 31.37 96 HIS A O 1
ATOM 733 N N . PRO A 1 97 ? -17.838 -4.865 15.713 1.00 34.73 97 PRO A N 1
ATOM 734 C CA . PRO A 1 97 ? -18.989 -4.084 15.227 1.00 30.14 97 PRO A CA 1
ATOM 735 C C . PRO A 1 97 ? -18.838 -3.504 13.827 1.00 28.24 97 PRO A C 1
ATOM 736 O O . PRO A 1 97 ? -19.825 -3.195 13.172 1.00 30.50 97 PRO A O 1
ATOM 740 N N . ALA A 1 98 ? -17.600 -3.355 13.369 1.00 28.20 98 ALA A N 1
ATOM 741 C CA . ALA A 1 98 ? -17.360 -2.822 12.039 1.00 25.93 98 ALA A CA 1
ATOM 742 C C . ALA A 1 98 ? -17.773 -3.878 11.040 1.00 27.55 98 ALA A C 1
ATOM 743 O O . ALA A 1 98 ? -17.977 -3.577 9.870 1.00 32.71 98 ALA A O 1
ATOM 745 N N . GLY A 1 99 ? -17.893 -5.123 11.498 1.00 26.33 99 GLY A N 1
ATOM 746 C CA . GLY A 1 99 ? -18.303 -6.199 10.605 1.00 31.21 99 GLY A CA 1
ATOM 747 C C . GLY A 1 99 ? -19.784 -6.539 10.730 1.00 34.61 99 GLY A C 1
ATOM 748 O O . GLY A 1 99 ? -20.321 -7.388 10.010 1.00 35.43 99 GLY A O 1
ATOM 749 N N . LEU A 1 100 ? -20.445 -5.874 11.667 1.00 33.79 100 LEU A N 1
ATOM 750 C CA . LEU A 1 100 ? -21.862 -6.075 11.903 1.00 35.68 100 LEU A CA 1
ATOM 751 C C . LEU A 1 100 ? -22.611 -5.329 10.794 1.00 39.99 100 LEU A C 1
ATOM 752 O O . LEU A 1 100 ? -22.407 -4.123 10.587 1.00 37.67 100 LEU A O 1
ATOM 757 N N . ALA A 1 101 ? -23.461 -6.051 10.067 1.00 41.77 101 ALA A N 1
ATOM 758 C CA . ALA A 1 101 ? -24.234 -5.443 8.991 1.00 43.32 101 ALA A CA 1
ATOM 759 C C . ALA A 1 101 ? -25.195 -4.445 9.613 1.00 41.54 101 ALA A C 1
ATOM 760 O O . ALA A 1 101 ? -25.702 -4.664 10.717 1.00 39.22 101 ALA A O 1
ATOM 762 N N . LYS A 1 102 ? -25.432 -3.344 8.908 1.00 45.66 102 LYS A N 1
ATOM 763 C CA . LYS A 1 102 ? -26.335 -2.320 9.398 1.00 50.82 102 LYS A CA 1
ATOM 764 C C . LYS A 1 102 ? -27.745 -2.856 9.269 1.00 50.71 102 LYS A C 1
ATOM 765 O O . LYS A 1 102 ? -28.208 -3.155 8.170 1.00 51.36 102 LYS A O 1
ATOM 771 N N . LYS A 1 103 ? -28.412 -2.991 10.410 1.00 51.44 103 LYS A N 1
ATOM 772 C CA . LYS A 1 103 ? -29.773 -3.501 10.459 1.00 48.91 103 LYS A CA 1
ATOM 773 C C . LYS A 1 103 ? -30.682 -2.514 11.195 1.00 50.99 103 LYS A C 1
ATOM 774 O O . LYS A 1 103 ? -30.232 -1.770 12.073 1.00 49.13 103 LYS A O 1
ATOM 780 N N . ARG A 1 104 ? -31.959 -2.517 10.817 1.00 47.72 104 ARG A N 1
ATOM 781 C CA . ARG A 1 104 ? -32.960 -1.630 11.388 1.00 40.57 104 ARG A CA 1
ATOM 782 C C . ARG A 1 104 ? -33.110 -1.735 12.908 1.00 39.16 104 ARG A C 1
ATOM 783 O O . ARG A 1 104 ? -33.142 -0.721 13.607 1.00 39.82 104 ARG A O 1
ATOM 791 N N . ARG A 1 105 ? -33.188 -2.958 13.426 1.00 39.58 105 ARG A N 1
ATOM 792 C CA . ARG A 1 105 ? -33.344 -3.171 14.866 1.00 36.10 105 ARG A CA 1
ATOM 793 C C . ARG A 1 105 ? -32.245 -4.047 15.476 1.00 39.27 105 ARG A C 1
ATOM 794 O O . ARG A 1 105 ? -31.761 -5.000 14.862 1.00 37.41 105 ARG A O 1
ATOM 802 N N . ILE A 1 106 ? -31.864 -3.709 16.699 1.00 34.83 106 ILE A N 1
ATOM 803 C CA . ILE A 1 106 ? -30.847 -4.448 17.422 1.00 39.32 106 ILE A CA 1
ATOM 804 C C . ILE A 1 106 ? -31.378 -4.683 18.825 1.00 41.86 106 ILE A C 1
ATOM 805 O O . ILE A 1 106 ? -32.140 -3.869 19.349 1.00 41.80 106 ILE A O 1
ATOM 810 N N . THR A 1 107 ? -30.984 -5.802 19.419 1.00 38.64 107 THR A N 1
ATOM 811 C CA . THR A 1 107 ? -31.376 -6.139 20.780 1.00 40.59 107 THR A CA 1
ATOM 812 C C . THR A 1 107 ? -30.193 -6.907 21.366 1.00 42.22 107 THR A C 1
ATOM 813 O O . THR A 1 107 ? -29.568 -7.703 20.666 1.00 42.59 107 THR A O 1
ATOM 817 N N . VAL A 1 108 ? -29.867 -6.652 22.628 1.00 36.48 108 VAL A N 1
ATOM 818 C CA . VAL A 1 108 ? -28.763 -7.346 23.281 1.00 38.69 108 VAL A CA 1
ATOM 819 C C . VAL A 1 108 ? -29.301 -7.954 24.562 1.00 42.72 108 VAL A C 1
ATOM 820 O O . VAL A 1 108 ? -30.085 -7.317 25.258 1.00 45.71 108 VAL A O 1
ATOM 824 N N . LEU A 1 109 ? -28.911 -9.190 24.867 1.00 48.26 109 LEU A N 1
ATOM 825 C CA . LEU A 1 109 ? -29.371 -9.819 26.104 1.00 52.20 109 LEU A CA 1
ATOM 826 C C . LEU A 1 109 ? -28.385 -10.855 26.626 1.00 51.75 109 LEU A C 1
ATOM 827 O O . LEU A 1 109 ? -27.657 -11.474 25.856 1.00 49.81 109 LEU A O 1
ATOM 832 N N . ASP A 1 110 ? -28.358 -11.021 27.945 1.00 56.22 110 ASP A N 1
ATOM 833 C CA . ASP A 1 110 ? -27.458 -11.976 28.578 1.00 55.96 110 ASP A CA 1
ATOM 834 C C . ASP A 1 110 ? -28.193 -13.151 29.192 1.00 54.76 110 ASP A C 1
ATOM 835 O O . ASP A 1 110 ? -29.355 -13.044 29.608 1.00 48.06 110 ASP A O 1
ATOM 840 N N . VAL A 1 111 ? -27.478 -14.269 29.245 1.00 54.83 111 VAL A N 1
ATOM 841 C CA . VAL A 1 111 ? -27.966 -15.495 29.847 1.00 57.35 111 VAL A CA 1
ATOM 842 C C . VAL A 1 111 ? -27.497 -15.410 31.300 1.00 61.26 111 VAL A C 1
ATOM 843 O O . VAL A 1 111 ? -26.318 -15.148 31.559 1.00 67.37 111 VAL A O 1
ATOM 847 N N . GLY A 1 112 ? -28.419 -15.600 32.239 1.00 59.07 112 GLY A N 1
ATOM 848 C CA . GLY A 1 112 ? -28.064 -15.546 33.648 1.00 60.40 112 GLY A CA 1
ATOM 849 C C . GLY A 1 112 ? -27.668 -16.918 34.155 1.00 60.88 112 GLY A C 1
ATOM 850 O O . GLY A 1 112 ? -28.223 -17.919 33.698 1.00 61.55 112 GLY A O 1
ATOM 851 N N . ASP A 1 113 ? -26.719 -16.972 35.090 1.00 65.28 113 ASP A N 1
ATOM 852 C CA . ASP A 1 113 ? -26.239 -18.242 35.644 1.00 70.79 113 ASP A CA 1
ATOM 853 C C . ASP A 1 113 ? -26.258 -19.307 34.557 1.00 65.89 113 ASP A C 1
ATOM 854 O O . ASP A 1 113 ? -26.977 -20.306 34.652 1.00 62.90 113 ASP A O 1
ATOM 859 N N . ALA A 1 114 ? -25.467 -19.060 33.517 1.00 61.14 114 ALA A N 1
ATOM 860 C CA . ALA A 1 114 ? -25.367 -19.948 32.370 1.00 48.02 114 ALA A CA 1
ATOM 861 C C . ALA A 1 114 ? -24.884 -21.343 32.751 1.00 45.00 114 ALA A C 1
ATOM 862 O O . ALA A 1 114 ? -25.470 -22.330 32.327 1.00 39.81 114 ALA A O 1
ATOM 864 N N . TYR A 1 115 ? -23.825 -21.413 33.558 1.00 48.76 115 TYR A N 1
ATOM 865 C CA . TYR A 1 115 ? -23.235 -22.687 33.986 1.00 45.08 115 TYR A CA 1
ATOM 866 C C . TYR A 1 115 ? -24.177 -23.526 34.822 1.00 44.66 115 TYR A C 1
ATOM 867 O O . TYR A 1 115 ? -24.112 -24.752 34.800 1.00 40.81 115 TYR A O 1
ATOM 876 N N . PHE A 1 116 ? -25.034 -22.856 35.581 1.00 51.78 116 PHE A N 1
ATOM 877 C CA . PHE A 1 116 ? -25.996 -23.535 36.446 1.00 57.98 116 PHE A CA 1
ATOM 878 C C . PHE A 1 116 ? -26.966 -24.445 35.687 1.00 56.63 116 PHE A C 1
ATOM 879 O O . PHE A 1 116 ? -27.520 -25.392 36.257 1.00 50.25 116 PHE A O 1
ATOM 887 N N . SER A 1 117 ? -27.144 -24.151 34.400 1.00 61.01 117 SER A N 1
ATOM 888 C CA . SER A 1 117 ? -28.056 -24.887 33.523 1.00 55.50 117 SER A CA 1
ATOM 889 C C . SER A 1 117 ? -27.395 -26.049 32.794 1.00 56.07 117 SER A C 1
ATOM 890 O O . SER A 1 117 ? -28.034 -26.725 31.983 1.00 62.34 117 SER A O 1
ATOM 893 N N . ILE A 1 118 ? -26.119 -26.287 33.060 1.00 50.88 118 ILE A N 1
ATOM 894 C CA . ILE A 1 118 ? -25.436 -27.372 32.382 1.00 39.51 118 ILE A CA 1
ATOM 895 C C . ILE A 1 118 ? -24.912 -28.419 33.349 1.00 42.83 118 ILE A C 1
ATOM 896 O O . ILE A 1 118 ? -24.022 -28.154 34.151 1.00 41.85 118 ILE A O 1
ATOM 901 N N . PRO A 1 119 ? -25.470 -29.636 33.276 1.00 49.07 119 PRO A N 1
ATOM 902 C CA . PRO A 1 119 ? -25.082 -30.755 34.134 1.00 42.30 119 PRO A CA 1
ATOM 903 C C . PRO A 1 119 ? -23.673 -31.260 33.898 1.00 36.68 119 PRO A C 1
ATOM 904 O O . PRO A 1 119 ? -23.230 -31.400 32.757 1.00 40.23 119 PRO A O 1
ATOM 908 N N . LEU A 1 120 ? -22.971 -31.517 34.994 1.00 37.06 120 LEU A N 1
ATOM 909 C CA . LEU A 1 120 ? -21.621 -32.036 34.930 1.00 36.70 120 LEU A CA 1
ATOM 910 C C . LEU A 1 120 ? -21.734 -33.559 34.968 1.00 37.42 120 LEU A C 1
ATOM 911 O O . LEU A 1 120 ? -22.533 -34.114 35.709 1.00 38.98 120 LEU A O 1
ATOM 916 N N . HIS A 1 121 ? -20.936 -34.238 34.159 1.00 38.56 121 HIS A N 1
ATOM 917 C CA . HIS A 1 121 ? -20.992 -35.687 34.114 1.00 37.66 121 HIS A CA 1
ATOM 918 C C . HIS A 1 121 ? -20.759 -36.347 35.453 1.00 39.26 121 HIS A C 1
ATOM 919 O O . HIS A 1 121 ? -19.820 -36.022 36.161 1.00 40.21 121 HIS A O 1
ATOM 926 N N . GLU A 1 122 ? -21.616 -37.309 35.765 1.00 48.26 122 GLU A N 1
ATOM 927 C CA . GLU A 1 122 ? -21.571 -38.055 37.016 1.00 47.62 122 GLU A CA 1
ATOM 928 C C . GLU A 1 122 ? -20.167 -38.537 37.423 1.00 46.53 122 GLU A C 1
ATOM 929 O O . GLU A 1 122 ? -19.750 -38.373 38.573 1.00 42.06 122 GLU A O 1
ATOM 935 N N . ASP A 1 123 ? -19.435 -39.118 36.481 1.00 42.49 123 ASP A N 1
ATOM 936 C CA . ASP A 1 123 ? -18.103 -39.621 36.787 1.00 46.25 123 ASP A CA 1
ATOM 937 C C . ASP A 1 123 ? -17.061 -38.560 37.077 1.00 50.78 123 ASP A C 1
ATOM 938 O O . ASP A 1 123 ? -15.979 -38.877 37.570 1.00 54.41 123 ASP A O 1
ATOM 943 N N . PHE A 1 124 ? -17.366 -37.306 36.773 1.00 49.31 124 PHE A N 1
ATOM 944 C CA . PHE A 1 124 ? -16.387 -36.257 37.012 1.00 44.73 124 PHE A CA 1
ATOM 945 C C . PHE A 1 124 ? -16.685 -35.385 38.226 1.00 42.47 124 PHE A C 1
ATOM 946 O O . PHE A 1 124 ? -15.802 -34.677 38.714 1.00 40.56 124 PHE A O 1
ATOM 954 N N . ARG A 1 125 ? -17.918 -35.439 38.724 1.00 43.89 125 ARG A N 1
ATOM 955 C CA . ARG A 1 125 ? -18.290 -34.644 39.893 1.00 47.82 125 ARG A CA 1
ATOM 956 C C . ARG A 1 125 ? -17.452 -34.959 41.129 1.00 52.32 125 ARG A C 1
ATOM 957 O O . ARG A 1 125 ? -17.212 -34.077 41.957 1.00 51.80 125 ARG A O 1
ATOM 965 N N . PRO A 1 126 ? -17.023 -36.231 41.289 1.00 53.21 126 PRO A N 1
ATOM 966 C CA . PRO A 1 126 ? -16.208 -36.626 42.442 1.00 46.62 126 PRO A CA 1
ATOM 967 C C . PRO A 1 126 ? -15.032 -35.690 42.733 1.00 45.14 126 PRO A C 1
ATOM 968 O O . PRO A 1 126 ? -14.782 -35.342 43.889 1.00 46.37 126 PRO A O 1
ATOM 972 N N . TYR A 1 127 ? -14.325 -35.274 41.682 1.00 43.22 127 TYR A N 1
ATOM 973 C CA . TYR A 1 127 ? -13.163 -34.393 41.810 1.00 36.04 127 TYR A CA 1
ATOM 974 C C . TYR A 1 127 ? -13.453 -32.954 42.207 1.00 38.97 127 TYR A C 1
ATOM 975 O O . TYR A 1 127 ? -12.533 -32.224 42.585 1.00 44.36 127 TYR A O 1
ATOM 984 N N . THR A 1 128 ? -14.715 -32.536 42.120 1.00 41.22 128 THR A N 1
ATOM 985 C CA . THR A 1 128 ? -15.089 -31.160 42.461 1.00 44.02 128 THR A CA 1
ATOM 986 C C . THR A 1 128 ? -15.309 -30.973 43.946 1.00 44.05 128 THR A C 1
ATOM 987 O O . THR A 1 128 ? -15.549 -29.860 44.405 1.00 49.38 128 THR A O 1
ATOM 991 N N . ALA A 1 129 ? -15.228 -32.070 44.687 1.00 49.05 129 ALA A N 1
ATOM 992 C CA . ALA A 1 129 ? -15.449 -32.061 46.124 1.00 52.15 129 ALA A CA 1
ATOM 993 C C . ALA A 1 129 ? -14.676 -30.997 46.896 1.00 52.14 129 ALA A C 1
ATOM 994 O O . ALA A 1 129 ? -13.488 -30.762 46.652 1.00 53.58 129 ALA A O 1
ATOM 996 N N . PHE A 1 130 ? -15.378 -30.347 47.819 1.00 47.68 130 PHE A N 1
ATOM 997 C CA . PHE A 1 130 ? -14.784 -29.336 48.683 1.00 55.91 130 PHE A CA 1
ATOM 998 C C . PHE A 1 130 ? -15.446 -29.482 50.048 1.00 61.87 130 PHE A C 1
ATOM 999 O O . PHE A 1 130 ? -16.586 -29.935 50.142 1.00 56.92 130 PHE A O 1
ATOM 1007 N N . THR A 1 131 ? -14.728 -29.118 51.106 1.00 70.85 131 THR A N 1
ATOM 1008 C CA . THR A 1 131 ? -15.266 -29.237 52.458 1.00 71.90 131 THR A CA 1
ATOM 1009 C C . THR A 1 131 ? -15.655 -27.894 53.058 1.00 72.47 131 THR A C 1
ATOM 1010 O O . THR A 1 131 ? -15.047 -26.868 52.759 1.00 78.10 131 THR A O 1
ATOM 1014 N N . LEU A 1 132 ? -16.666 -27.903 53.915 1.00 71.85 132 LEU A N 1
ATOM 1015 C CA . LEU A 1 132 ? -17.119 -26.666 54.531 1.00 76.87 132 LEU A CA 1
ATOM 1016 C C . LEU A 1 132 ? -16.936 -26.679 56.047 1.00 77.08 132 LEU A C 1
ATOM 1017 O O . LEU A 1 132 ? -17.739 -27.264 56.772 1.00 87.58 132 LEU A O 1
ATOM 1022 N N . LYS A 1 142 ? -19.507 -29.817 56.396 1.00 69.32 142 LYS A N 1
ATOM 1023 C CA . LYS A 1 142 ? -20.130 -30.640 55.357 1.00 75.33 142 LYS A CA 1
ATOM 1024 C C . LYS A 1 142 ? -19.399 -30.577 54.003 1.00 74.36 142 LYS A C 1
ATOM 1025 O O . LYS A 1 142 ? -18.841 -29.537 53.622 1.00 71.68 142 LYS A O 1
ATOM 1031 N N . ARG A 1 143 ? -19.416 -31.699 53.282 1.00 69.31 143 ARG A N 1
ATOM 1032 C CA . ARG A 1 143 ? -18.767 -31.796 51.978 1.00 61.45 143 ARG A CA 1
ATOM 1033 C C . ARG A 1 143 ? -19.736 -31.888 50.800 1.00 60.40 143 ARG A C 1
ATOM 1034 O O . ARG A 1 143 ? -20.717 -32.633 50.826 1.00 56.48 143 ARG A O 1
ATOM 1042 N N . TYR A 1 144 ? -19.428 -31.129 49.754 1.00 60.99 144 TYR A N 1
ATOM 1043 C CA . TYR A 1 144 ? -20.250 -31.081 48.553 1.00 55.55 144 TYR A CA 1
ATOM 1044 C C . TYR A 1 144 ? -19.451 -31.383 47.287 1.00 54.72 144 TYR A C 1
ATOM 1045 O O . TYR A 1 144 ? -18.212 -31.352 47.276 1.00 49.22 144 TYR A O 1
ATOM 1054 N N . ILE A 1 145 ? -20.189 -31.680 46.225 1.00 49.77 145 ILE A N 1
ATOM 1055 C CA . ILE A 1 145 ? -19.607 -31.907 44.915 1.00 47.32 145 ILE A CA 1
ATOM 1056 C C . ILE A 1 145 ? -20.563 -31.184 43.983 1.00 47.51 145 ILE A C 1
ATOM 1057 O O . ILE A 1 145 ? -21.737 -31.011 44.314 1.00 41.81 145 ILE A O 1
ATOM 1062 N N . TYR A 1 146 ? -20.057 -30.756 42.832 1.00 45.36 146 TYR A N 1
ATOM 1063 C CA . TYR A 1 146 ? -20.858 -30.044 41.851 1.00 39.56 146 TYR A CA 1
ATOM 1064 C C . TYR A 1 146 ? -21.674 -30.986 40.968 1.00 39.22 146 TYR A C 1
ATOM 1065 O O . TYR A 1 146 ? -21.245 -32.100 40.660 1.00 42.09 146 TYR A O 1
ATOM 1074 N N . LYS A 1 147 ? -22.859 -30.532 40.572 1.00 39.65 147 LYS A N 1
ATOM 1075 C CA . LYS A 1 147 ? -23.728 -31.310 39.701 1.00 42.82 147 LYS A CA 1
ATOM 1076 C C . LYS A 1 147 ? -23.791 -30.595 38.362 1.00 39.89 147 LYS A C 1
ATOM 1077 O O . LYS A 1 147 ? -24.194 -31.171 37.359 1.00 40.00 147 LYS A O 1
ATOM 1083 N N . VAL A 1 148 ? -23.380 -29.329 38.378 1.00 44.20 148 VAL A N 1
ATOM 1084 C CA . VAL A 1 148 ? -23.341 -28.462 37.201 1.00 42.57 148 VAL A CA 1
ATOM 1085 C C . VAL A 1 148 ? -21.903 -28.007 36.947 1.00 43.68 148 VAL A C 1
ATOM 1086 O O . VAL A 1 148 ? -21.010 -28.275 37.752 1.00 48.14 148 VAL A O 1
ATOM 1090 N N . LEU A 1 149 ? -21.681 -27.334 35.821 1.00 44.07 149 LEU A N 1
ATOM 1091 C CA . LEU A 1 149 ? -20.356 -26.829 35.473 1.00 39.32 149 LEU A CA 1
ATOM 1092 C C . LEU A 1 149 ? -19.915 -25.836 36.542 1.00 38.36 149 LEU A C 1
ATOM 1093 O O . LEU A 1 149 ? -20.584 -24.832 36.782 1.00 38.70 149 LEU A O 1
ATOM 1098 N N . PRO A 1 150 ? -18.783 -26.100 37.198 1.00 34.04 150 PRO A N 1
ATOM 1099 C CA . PRO A 1 150 ? -18.321 -25.186 38.231 1.00 30.23 150 PRO A CA 1
ATOM 1100 C C . PRO A 1 150 ? -17.669 -23.922 37.665 1.00 40.30 150 PRO A C 1
ATOM 1101 O O . PRO A 1 150 ? -16.904 -23.975 36.696 1.00 38.78 150 PRO A O 1
ATOM 1105 N N . GLN A 1 151 ? -17.973 -22.782 38.273 1.00 43.51 151 GLN A N 1
ATOM 1106 C CA . GLN A 1 151 ? -17.367 -21.520 37.860 1.00 44.91 151 GLN A CA 1
ATOM 1107 C C . GLN A 1 151 ? -15.875 -21.660 38.195 1.00 47.95 151 GLN A C 1
ATOM 1108 O O . GLN A 1 151 ? -15.517 -22.122 39.282 1.00 53.69 151 GLN A O 1
ATOM 1114 N N . GLY A 1 152 ? -14.993 -21.290 37.273 1.00 47.22 152 GLY A N 1
ATOM 1115 C CA . GLY A 1 152 ? -13.577 -21.401 37.578 1.00 34.64 152 GLY A CA 1
ATOM 1116 C C . GLY A 1 152 ? -12.974 -22.728 37.189 1.00 35.87 152 GLY A C 1
ATOM 1117 O O . GLY A 1 152 ? -11.760 -22.900 37.285 1.00 36.42 152 GLY A O 1
ATOM 1118 N N . TRP A 1 153 ? -13.807 -23.679 36.775 1.00 32.50 153 TRP A N 1
ATOM 1119 C CA . TRP A 1 153 ? -13.260 -24.948 36.346 1.00 32.82 153 TRP A CA 1
ATOM 1120 C C . TRP A 1 153 ? -12.914 -24.794 34.865 1.00 31.86 153 TRP A C 1
ATOM 1121 O O . TRP A 1 153 ? -13.642 -24.163 34.102 1.00 31.49 153 TRP A O 1
ATOM 1132 N N . LYS A 1 154 ? -11.776 -25.371 34.490 1.00 34.83 154 LYS A N 1
ATOM 1133 C CA . LYS A 1 154 ? -11.215 -25.359 33.139 1.00 36.97 154 LYS A CA 1
ATOM 1134 C C . LYS A 1 154 ? -12.193 -25.685 32.013 1.00 39.40 154 LYS A C 1
ATOM 1135 O O . LYS A 1 154 ? -12.244 -24.973 31.008 1.00 47.61 154 LYS A O 1
ATOM 1141 N N . GLY A 1 155 ? -12.977 -26.745 32.171 1.00 34.85 155 GLY A N 1
ATOM 1142 C CA . GLY A 1 155 ? -13.902 -27.114 31.117 1.00 30.16 155 GLY A CA 1
ATOM 1143 C C . GLY A 1 155 ? -15.207 -26.350 31.006 1.00 28.05 155 GLY A C 1
ATOM 1144 O O . GLY A 1 155 ? -15.865 -26.441 29.983 1.00 32.26 155 GLY A O 1
ATOM 1145 N N . SER A 1 156 ? -15.588 -25.592 32.025 1.00 32.25 156 SER A N 1
ATOM 1146 C CA . SER A 1 156 ? -16.869 -24.881 31.992 1.00 32.40 156 SER A CA 1
ATOM 1147 C C . SER A 1 156 ? -17.129 -23.980 30.792 1.00 35.24 156 SER A C 1
ATOM 1148 O O . SER A 1 156 ? -18.197 -24.045 30.171 1.00 35.38 156 SER A O 1
ATOM 1151 N N . PRO A 1 157 ? -16.169 -23.105 30.453 1.00 38.91 157 PRO A N 1
ATOM 1152 C CA . PRO A 1 157 ? -16.441 -22.257 29.293 1.00 38.38 157 PRO A CA 1
ATOM 1153 C C . PRO A 1 157 ? -16.476 -23.012 27.949 1.00 39.38 157 PRO A C 1
ATOM 1154 O O . PRO A 1 157 ? -17.265 -22.661 27.075 1.00 41.80 157 PRO A O 1
ATOM 1158 N N . ALA A 1 158 ? -15.648 -24.044 27.779 1.00 36.78 158 ALA A N 1
ATOM 1159 C CA . ALA A 1 158 ? -15.645 -24.806 26.526 1.00 30.63 158 ALA A CA 1
ATOM 1160 C C . ALA A 1 158 ? -16.973 -25.533 26.350 1.00 32.77 158 ALA A C 1
ATOM 1161 O O . ALA A 1 158 ? -17.569 -25.524 25.281 1.00 40.90 158 ALA A O 1
ATOM 1163 N N . ILE A 1 159 ? -17.433 -26.165 27.416 1.00 33.65 159 ILE A N 1
ATOM 1164 C CA . ILE A 1 159 ? -18.684 -26.896 27.377 1.00 33.12 159 ILE A CA 1
ATOM 1165 C C . ILE A 1 159 ? -19.848 -25.927 27.212 1.00 32.28 159 ILE A C 1
ATOM 1166 O O . ILE A 1 159 ? -20.742 -26.158 26.391 1.00 36.32 159 ILE A O 1
ATOM 1171 N N . PHE A 1 160 ? -19.839 -24.836 27.971 1.00 29.97 160 PHE A N 1
ATOM 1172 C CA . PHE A 1 160 ? -20.910 -23.851 27.862 1.00 27.44 160 PHE A CA 1
ATOM 1173 C C . PHE A 1 160 ? -21.016 -23.282 26.450 1.00 34.51 160 PHE A C 1
ATOM 1174 O O . PHE A 1 160 ? -22.108 -23.164 25.889 1.00 40.75 160 PHE A O 1
ATOM 1182 N N . GLN A 1 161 ? -19.870 -22.907 25.895 1.00 34.73 161 GLN A N 1
ATOM 1183 C CA . GLN A 1 161 ? -19.796 -22.333 24.556 1.00 36.24 161 GLN A CA 1
ATOM 1184 C C . GLN A 1 161 ? -20.328 -23.301 23.532 1.00 30.98 161 GLN A C 1
ATOM 1185 O O . GLN A 1 161 ? -21.001 -22.922 22.586 1.00 33.99 161 GLN A O 1
ATOM 1191 N N . HIS A 1 162 ? -20.002 -24.562 23.724 1.00 30.81 162 HIS A N 1
ATOM 1192 C CA . HIS A 1 162 ? -20.431 -25.592 22.815 1.00 30.66 162 HIS A CA 1
ATOM 1193 C C . HIS A 1 162 ? -21.940 -25.791 22.916 1.00 34.01 162 HIS A C 1
ATOM 1194 O O . HIS A 1 162 ? -22.647 -25.907 21.906 1.00 37.05 162 HIS A O 1
ATOM 1201 N N . THR A 1 163 ? -22.429 -25.834 24.147 1.00 34.02 163 THR A N 1
ATOM 1202 C CA . THR A 1 163 ? -23.851 -26.016 24.398 1.00 31.71 163 THR A CA 1
ATOM 1203 C C . THR A 1 163 ? -24.668 -24.863 23.812 1.00 36.60 163 THR A C 1
ATOM 1204 O O . THR A 1 163 ? -25.709 -25.068 23.178 1.00 41.41 163 THR A O 1
ATOM 1208 N N . MET A 1 164 ? -24.193 -23.641 24.016 1.00 31.40 164 MET A N 1
ATOM 1209 C CA . MET A 1 164 ? -24.917 -22.487 23.527 1.00 32.24 164 MET A CA 1
ATOM 1210 C C . MET A 1 164 ? -25.001 -22.484 21.997 1.00 33.39 164 MET A C 1
ATOM 1211 O O . MET A 1 164 ? -26.017 -22.092 21.421 1.00 36.79 164 MET A O 1
ATOM 1216 N N . ARG A 1 165 ? -23.949 -22.945 21.335 1.00 32.89 165 ARG A N 1
ATOM 1217 C CA . ARG A 1 165 ? -23.938 -22.986 19.882 1.00 35.53 165 ARG A CA 1
ATOM 1218 C C . ARG A 1 165 ? -25.047 -23.890 19.365 1.00 36.55 165 ARG A C 1
ATOM 1219 O O . ARG A 1 165 ? -25.697 -23.590 18.365 1.00 39.70 165 ARG A O 1
ATOM 1227 N N . GLN A 1 166 ? -25.264 -25.000 20.055 1.00 30.40 166 GLN A N 1
ATOM 1228 C CA . GLN A 1 166 ? -26.280 -25.961 19.646 1.00 29.86 166 GLN A CA 1
ATOM 1229 C C . GLN A 1 166 ? -27.692 -25.540 19.948 1.00 32.05 166 GLN A C 1
ATOM 1230 O O . GLN A 1 166 ? -28.629 -25.945 19.264 1.00 34.34 166 GLN A O 1
ATOM 1236 N N . VAL A 1 167 ? -27.840 -24.708 20.962 1.00 33.60 167 VAL A N 1
ATOM 1237 C CA . VAL A 1 167 ? -29.138 -24.201 21.333 1.00 33.28 167 VAL A CA 1
ATOM 1238 C C . VAL A 1 167 ? -29.565 -23.163 20.299 1.00 35.03 167 VAL A C 1
AT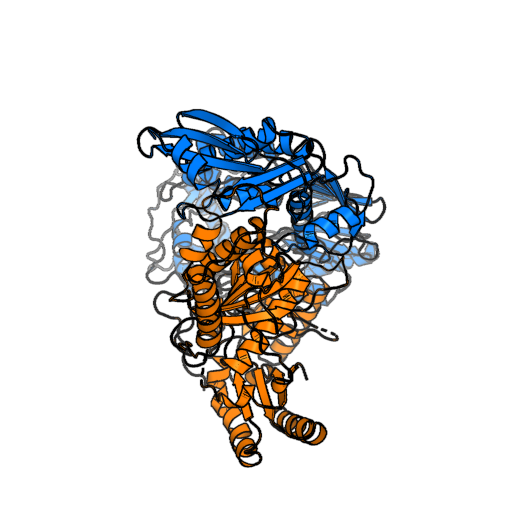OM 1239 O O . VAL A 1 167 ? -30.712 -23.141 19.854 1.00 34.33 167 VAL A O 1
ATOM 1243 N N . LEU A 1 168 ? -28.623 -22.313 19.904 1.00 30.65 168 LEU A N 1
ATOM 1244 C CA . LEU A 1 168 ? -28.916 -21.246 18.958 1.00 28.38 168 LEU A CA 1
ATOM 1245 C C . LEU A 1 168 ? -28.950 -21.650 17.489 1.00 32.27 168 LEU A C 1
ATOM 1246 O O . LEU A 1 168 ? -29.576 -20.973 16.671 1.00 38.20 168 LEU A O 1
ATOM 1251 N N . GLU A 1 169 ? -28.289 -22.747 17.146 1.00 36.56 169 GLU A N 1
ATOM 1252 C CA . GLU A 1 169 ? -28.232 -23.187 15.755 1.00 33.86 169 GLU A CA 1
ATOM 1253 C C . GLU A 1 169 ? -29.626 -23.376 15.141 1.00 37.51 169 GLU A C 1
ATOM 1254 O O . GLU A 1 169 ? -29.907 -22.851 14.057 1.00 34.41 169 GLU A O 1
ATOM 1260 N N . PRO A 1 170 ? -30.522 -24.125 15.820 1.00 35.08 170 PRO A N 1
ATOM 1261 C CA . PRO A 1 170 ? -31.855 -24.302 15.235 1.00 32.22 170 PRO A CA 1
ATOM 1262 C C . PRO A 1 170 ? -32.620 -22.976 15.109 1.00 32.46 170 PRO A C 1
ATOM 1263 O O . PRO A 1 170 ? -33.400 -22.773 14.175 1.00 38.53 170 PRO A O 1
ATOM 1267 N N . PHE A 1 171 ? -32.388 -22.068 16.041 1.00 34.08 171 PHE A N 1
ATOM 1268 C CA . PHE A 1 171 ? -33.050 -20.778 15.989 1.00 34.18 171 PHE A CA 1
ATOM 1269 C C . PHE A 1 171 ? -32.552 -19.994 14.784 1.00 36.37 171 PHE A C 1
ATOM 1270 O O . PHE A 1 171 ? -33.337 -19.373 14.072 1.00 37.39 171 PHE A O 1
ATOM 1278 N N . ARG A 1 172 ? -31.246 -20.032 14.555 1.00 37.01 172 ARG A N 1
ATOM 1279 C CA . ARG A 1 172 ? -30.655 -19.319 13.440 1.00 30.29 172 ARG A CA 1
ATOM 1280 C C . ARG A 1 172 ? -31.095 -19.843 12.085 1.00 36.69 172 ARG A C 1
ATOM 1281 O O . ARG A 1 172 ? -31.301 -19.057 11.164 1.00 49.55 172 ARG A O 1
ATOM 1289 N N . LYS A 1 173 ? -31.257 -21.156 11.955 1.00 36.73 173 LYS A N 1
ATOM 1290 C CA . LYS A 1 173 ? -31.676 -21.746 10.681 1.00 34.16 173 LYS A CA 1
ATOM 1291 C C . LYS A 1 173 ? -33.179 -21.593 10.441 1.00 37.26 173 LYS A C 1
ATOM 1292 O O . LYS A 1 173 ? -33.669 -21.833 9.345 1.00 41.61 173 LYS A O 1
ATOM 1298 N N . ALA A 1 174 ? -33.907 -21.191 11.474 1.00 38.65 174 ALA A N 1
ATOM 1299 C CA . ALA A 1 174 ? -35.342 -20.973 11.352 1.00 40.74 174 ALA A CA 1
ATOM 1300 C C . ALA A 1 174 ? -35.557 -19.521 10.933 1.00 42.65 174 ALA A C 1
ATOM 1301 O O . ALA A 1 174 ? -36.537 -19.183 10.276 1.00 50.25 174 ALA A O 1
ATOM 1303 N N . ASN A 1 175 ? -34.619 -18.669 11.314 1.00 39.27 175 ASN A N 1
ATOM 1304 C CA . ASN A 1 175 ? -34.694 -17.263 11.000 1.00 37.88 175 ASN A CA 1
ATOM 1305 C C . ASN A 1 175 ? -33.437 -16.831 10.265 1.00 38.11 175 ASN A C 1
ATOM 1306 O O . ASN A 1 175 ? -32.648 -16.044 10.780 1.00 35.05 175 ASN A O 1
ATOM 1311 N N . LYS A 1 176 ? -33.275 -17.350 9.055 1.00 37.52 176 LYS A N 1
ATOM 1312 C CA . LYS A 1 176 ? -32.110 -17.067 8.227 1.00 43.19 176 LYS A CA 1
ATOM 1313 C C . LYS A 1 176 ? -31.805 -15.588 8.002 1.00 42.46 176 LYS A C 1
ATOM 1314 O O . LYS A 1 176 ? -30.683 -15.236 7.643 1.00 44.89 176 LYS A O 1
ATOM 1320 N N . ASP A 1 177 ? -32.788 -14.720 8.214 1.00 36.99 177 ASP A N 1
ATOM 1321 C CA . ASP A 1 177 ? -32.602 -13.285 7.978 1.00 34.61 177 ASP A CA 1
ATOM 1322 C C . ASP A 1 177 ? -32.117 -12.496 9.183 1.00 41.64 177 ASP A C 1
ATOM 1323 O O . ASP A 1 177 ? -31.624 -11.369 9.052 1.00 46.38 177 ASP A O 1
ATOM 1328 N N . VAL A 1 178 ? -32.271 -13.088 10.358 1.00 39.63 178 VAL A N 1
ATOM 1329 C CA . VAL A 1 178 ? -31.853 -12.449 11.597 1.00 39.79 178 VAL A CA 1
ATOM 1330 C C . VAL A 1 178 ? -30.368 -12.683 11.909 1.00 44.18 178 VAL A C 1
ATOM 1331 O O . VAL A 1 178 ? -29.837 -13.787 11.737 1.00 46.40 178 VAL A O 1
ATOM 1335 N N . ILE A 1 179 ? -29.694 -11.638 12.363 1.00 43.65 179 ILE A N 1
ATOM 1336 C CA . ILE A 1 179 ? -28.297 -11.772 12.715 1.00 37.26 179 ILE A CA 1
ATOM 1337 C C . ILE A 1 179 ? -28.203 -12.104 14.196 1.00 37.57 179 ILE A C 1
ATOM 1338 O O . ILE A 1 179 ? -28.677 -11.357 15.048 1.00 41.30 179 ILE A O 1
ATOM 1343 N N . ILE A 1 180 ? -27.628 -13.260 14.492 1.00 39.68 180 ILE A N 1
ATOM 1344 C CA . ILE A 1 180 ? -27.447 -13.688 15.861 1.00 34.17 180 ILE A CA 1
ATOM 1345 C C . ILE A 1 180 ? -25.956 -13.809 16.014 1.00 38.54 180 ILE A C 1
ATOM 1346 O O . ILE A 1 180 ? -25.289 -14.471 15.213 1.00 43.88 180 ILE A O 1
ATOM 1351 N N . ILE A 1 181 ? -25.435 -13.146 17.031 1.00 34.08 181 ILE A N 1
ATOM 1352 C CA . ILE A 1 181 ? -24.016 -13.191 17.319 1.00 39.54 181 ILE A CA 1
ATOM 1353 C C . ILE A 1 181 ? -23.907 -13.576 18.795 1.00 40.61 181 ILE A C 1
ATOM 1354 O O . ILE A 1 181 ? -24.433 -12.876 19.668 1.00 41.56 181 ILE A O 1
ATOM 1359 N N . GLN A 1 182 ? -23.274 -14.709 19.083 1.00 41.43 182 GLN A N 1
ATOM 1360 C CA . GLN A 1 182 ? -23.117 -15.099 20.476 1.00 48.84 182 GLN A CA 1
ATOM 1361 C C . GLN A 1 182 ? -21.649 -15.195 20.880 1.00 49.90 182 GLN A C 1
ATOM 1362 O O . GLN A 1 182 ? -20.835 -15.816 20.189 1.00 52.79 182 GLN A O 1
ATOM 1368 N N . TYR A 1 183 ? -21.313 -14.551 21.995 1.00 45.91 183 TYR A N 1
ATOM 1369 C CA . TYR A 1 183 ? -19.963 -14.600 22.539 1.00 50.85 183 TYR A CA 1
ATOM 1370 C C . TYR A 1 183 ? -20.174 -14.772 24.039 1.00 51.45 183 TYR A C 1
ATOM 1371 O O . TYR A 1 183 ? -20.783 -13.906 24.669 1.00 54.27 183 TYR A O 1
ATOM 1380 N N . MET A 1 184 ? -19.693 -15.879 24.609 1.00 53.20 184 MET A N 1
ATOM 1381 C CA . MET A 1 184 ? -19.895 -16.154 26.041 1.00 58.00 184 MET A CA 1
ATOM 1382 C C . MET A 1 184 ? -21.405 -16.113 26.282 1.00 58.44 184 MET A C 1
ATOM 1383 O O . MET A 1 184 ? -22.176 -16.671 25.495 1.00 59.79 184 MET A O 1
ATOM 1388 N N . ASP A 1 185 ? -21.842 -15.453 27.352 1.00 56.61 185 ASP A N 1
ATOM 1389 C CA . ASP A 1 185 ? -23.277 -15.369 27.604 1.00 62.01 185 ASP A CA 1
ATOM 1390 C C . ASP A 1 185 ? -23.899 -14.037 27.163 1.00 60.98 185 ASP A C 1
ATOM 1391 O O . ASP A 1 185 ? -24.814 -13.512 27.806 1.00 59.57 185 ASP A O 1
ATOM 1396 N N . ASP A 1 186 ? -23.385 -13.503 26.053 1.00 60.32 186 ASP A N 1
ATOM 1397 C CA . ASP A 1 186 ? -23.883 -12.264 25.450 1.00 54.09 186 ASP A CA 1
ATOM 1398 C C . ASP A 1 186 ? -24.377 -12.620 24.056 1.00 50.13 186 ASP A C 1
ATOM 1399 O O . ASP A 1 186 ? -23.639 -13.202 23.253 1.00 46.41 186 ASP A O 1
ATOM 1404 N N . ILE A 1 187 ? -25.628 -12.269 23.778 1.00 47.76 187 ILE A N 1
ATOM 1405 C CA . ILE A 1 187 ? -26.234 -12.525 22.480 1.00 44.37 187 ILE A CA 1
ATOM 1406 C C . ILE A 1 187 ? -26.748 -11.221 21.889 1.00 44.28 187 ILE A C 1
ATOM 1407 O O . ILE A 1 187 ? -27.510 -10.489 22.530 1.00 48.06 187 ILE A O 1
ATOM 1412 N N . LEU A 1 188 ? -26.331 -10.930 20.662 1.00 37.85 188 LEU A N 1
ATOM 1413 C CA . LEU A 1 188 ? -26.786 -9.728 19.983 1.00 38.28 188 LEU A CA 1
ATOM 1414 C C . LEU A 1 188 ? -27.731 -10.191 18.871 1.00 40.00 188 LEU A C 1
ATOM 1415 O O . LEU A 1 188 ? -27.401 -11.103 18.108 1.00 40.23 188 LEU A O 1
ATOM 1420 N N . ILE A 1 189 ? -28.913 -9.581 18.806 1.00 35.96 189 ILE A N 1
ATOM 1421 C CA . ILE A 1 189 ? -29.906 -9.910 17.789 1.00 34.26 189 ILE A CA 1
ATOM 1422 C C . ILE A 1 189 ? -30.200 -8.667 16.960 1.00 33.46 189 ILE A C 1
ATOM 1423 O O . ILE A 1 189 ? -30.562 -7.627 17.513 1.00 36.55 189 ILE A O 1
ATOM 1428 N N . ALA A 1 190 ? -30.051 -8.783 15.641 1.00 34.83 190 ALA A N 1
ATOM 1429 C CA . ALA A 1 190 ? -30.290 -7.671 14.725 1.00 32.77 190 ALA A CA 1
ATOM 1430 C C . ALA A 1 190 ? -31.062 -8.171 13.522 1.00 36.49 190 ALA A C 1
ATOM 1431 O O . ALA A 1 190 ? -30.812 -9.267 13.034 1.00 36.90 190 ALA A O 1
ATOM 1433 N N . SER A 1 191 ? -32.010 -7.373 13.045 1.00 42.82 191 SER A N 1
ATOM 1434 C CA . SER A 1 191 ? -32.816 -7.754 11.885 1.00 45.70 191 SER A CA 1
ATOM 1435 C C . SER A 1 191 ? -33.462 -6.525 11.277 1.00 48.37 191 SER A C 1
ATOM 1436 O O . SER A 1 191 ? -33.454 -5.445 11.869 1.00 46.20 191 SER A O 1
ATOM 1439 N N . ASP A 1 192 ? -34.023 -6.697 10.088 1.00 50.45 192 ASP A N 1
ATOM 1440 C CA . ASP A 1 192 ? -34.707 -5.601 9.427 1.00 50.10 192 ASP A CA 1
ATOM 1441 C C . ASP A 1 192 ? -36.232 -5.800 9.474 1.00 48.78 192 ASP A C 1
ATOM 1442 O O . ASP A 1 192 ? -36.973 -5.171 8.724 1.00 52.24 192 ASP A O 1
ATOM 1447 N N . ARG A 1 193 ? -36.698 -6.676 10.358 1.00 42.68 193 ARG A N 1
ATOM 1448 C CA . ARG A 1 193 ? -38.132 -6.896 10.494 1.00 45.40 193 ARG A CA 1
ATOM 1449 C C . ARG A 1 193 ? -38.757 -5.660 11.142 1.00 54.10 193 ARG A C 1
ATOM 1450 O O . ARG A 1 193 ? -38.047 -4.771 11.621 1.00 59.70 193 ARG A O 1
ATOM 1458 N N . THR A 1 194 ? -40.087 -5.601 11.144 1.00 55.84 194 THR A N 1
ATOM 1459 C CA . THR A 1 194 ? -40.824 -4.489 11.750 1.00 50.22 194 THR A CA 1
ATOM 1460 C C . THR A 1 194 ? -40.525 -4.493 13.247 1.00 46.10 194 THR A C 1
ATOM 1461 O O . THR A 1 194 ? -40.077 -5.502 13.783 1.00 49.17 194 THR A O 1
ATOM 1465 N N . ASP A 1 195 ? -40.758 -3.380 13.928 1.00 42.65 195 ASP A N 1
ATOM 1466 C CA . ASP A 1 195 ? -40.486 -3.343 15.357 1.00 49.20 195 ASP A CA 1
ATOM 1467 C C . ASP A 1 195 ? -41.261 -4.460 16.050 1.00 55.41 195 ASP A C 1
ATOM 1468 O O . ASP A 1 195 ? -40.769 -5.094 16.986 1.00 55.21 195 ASP A O 1
ATOM 1473 N N . LEU A 1 196 ? -42.473 -4.703 15.561 1.00 59.10 196 LEU A N 1
ATOM 1474 C CA . LEU A 1 196 ? -43.346 -5.735 16.101 1.00 52.66 196 LEU A CA 1
ATOM 1475 C C . LEU A 1 196 ? -42.741 -7.117 15.863 1.00 51.58 196 LEU A C 1
ATOM 1476 O O . LEU A 1 196 ? -42.589 -7.922 16.794 1.00 50.27 196 LEU A O 1
ATOM 1481 N N . GLU A 1 197 ? -42.405 -7.388 14.604 1.00 47.40 197 GLU A N 1
ATOM 1482 C CA . GLU A 1 197 ? -41.815 -8.665 14.216 1.00 51.79 197 GLU A CA 1
ATOM 1483 C C . GLU A 1 197 ? -40.483 -8.957 14.906 1.00 52.42 197 GLU A C 1
ATOM 1484 O O . GLU A 1 197 ? -40.239 -10.084 15.339 1.00 53.77 197 GLU A O 1
ATOM 1490 N N . HIS A 1 198 ? -39.633 -7.939 15.008 1.00 48.79 198 HIS A N 1
ATOM 1491 C CA . HIS A 1 198 ? -38.334 -8.076 15.653 1.00 42.79 198 HIS A CA 1
ATOM 1492 C C . HIS A 1 198 ? -38.517 -8.478 17.106 1.00 40.23 198 HIS A C 1
ATOM 1493 O O . HIS A 1 198 ? -37.971 -9.481 17.562 1.00 41.01 198 HIS A O 1
ATOM 1500 N N . ASP A 1 199 ? -39.291 -7.696 17.843 1.00 42.93 199 ASP A N 1
ATOM 1501 C CA . ASP A 1 199 ? -39.516 -8.001 19.247 1.00 45.78 199 ASP A CA 1
ATOM 1502 C C . ASP A 1 199 ? -40.121 -9.391 19.387 1.00 42.00 199 ASP A C 1
ATOM 1503 O O . ASP A 1 199 ? -39.862 -10.099 20.356 1.00 40.29 199 ASP A O 1
ATOM 1508 N N . ARG A 1 200 ? -40.917 -9.776 18.399 1.00 39.49 200 ARG A N 1
ATOM 1509 C CA . ARG A 1 200 ? -41.569 -11.067 18.420 1.00 35.48 200 ARG A CA 1
ATOM 1510 C C . ARG A 1 200 ? -40.565 -12.186 18.245 1.00 34.72 200 ARG A C 1
ATOM 1511 O O . ARG A 1 200 ? -40.689 -13.244 18.862 1.00 37.11 200 ARG A O 1
ATOM 1519 N N . VAL A 1 201 ? -39.566 -11.971 17.398 1.00 33.31 201 VAL A N 1
ATOM 1520 C CA . VAL A 1 201 ? -38.553 -13.002 17.178 1.00 36.39 201 VAL A CA 1
ATOM 1521 C C . VAL A 1 201 ? -37.614 -13.105 18.387 1.00 38.37 201 VAL A C 1
ATOM 1522 O O . VAL A 1 201 ? -37.113 -14.190 18.705 1.00 35.67 201 VAL A O 1
ATOM 1526 N N . VAL A 1 202 ? -37.404 -11.974 19.069 1.00 37.90 202 VAL A N 1
ATOM 1527 C CA . VAL A 1 202 ? -36.558 -11.929 20.266 1.00 35.62 202 VAL A CA 1
ATOM 1528 C C . VAL A 1 202 ? -37.235 -12.691 21.386 1.00 34.52 202 VAL A C 1
ATOM 1529 O O . VAL A 1 202 ? -36.584 -13.407 22.143 1.00 44.23 202 VAL A O 1
ATOM 1533 N N . LEU A 1 203 ? -38.546 -12.514 21.506 1.00 35.66 203 LEU A N 1
ATOM 1534 C CA . LEU A 1 203 ? -39.322 -13.228 22.511 1.00 35.10 203 LEU A CA 1
ATOM 1535 C C . LEU A 1 203 ? -39.250 -14.724 22.187 1.00 35.93 203 LEU A C 1
ATOM 1536 O O . LEU A 1 203 ? -39.187 -15.558 23.082 1.00 36.68 203 LEU A O 1
ATOM 1541 N N . GLN A 1 204 ? -39.271 -15.052 20.895 1.00 36.51 204 GLN A N 1
ATOM 1542 C CA . GLN A 1 204 ? -39.189 -16.434 20.456 1.00 32.48 204 GLN A CA 1
ATOM 1543 C C . GLN A 1 204 ? -37.865 -17.019 20.927 1.00 35.38 204 GLN A C 1
ATOM 1544 O O . GLN A 1 204 ? -37.809 -18.156 21.381 1.00 35.99 204 GLN A O 1
ATOM 1550 N N . LEU A 1 205 ? -36.801 -16.226 20.844 1.00 38.24 205 LEU A N 1
ATOM 1551 C CA . LEU A 1 205 ? -35.479 -16.676 21.283 1.00 37.78 205 LEU A CA 1
ATOM 1552 C C . LEU A 1 205 ? -35.431 -16.927 22.786 1.00 38.04 205 LEU A C 1
ATOM 1553 O O . LEU A 1 205 ? -34.908 -17.946 23.246 1.00 40.97 205 LEU A O 1
ATOM 1558 N N . LYS A 1 206 ? -35.953 -15.984 23.560 1.00 37.24 206 LYS A N 1
ATOM 1559 C CA . LYS A 1 206 ? -35.988 -16.148 25.006 1.00 39.76 206 LYS A CA 1
ATOM 1560 C C . LYS A 1 206 ? -36.811 -17.403 25.368 1.00 41.79 206 LYS A C 1
ATOM 1561 O O . LYS A 1 206 ? -36.497 -18.110 26.328 1.00 40.51 206 LYS A O 1
ATOM 1567 N N . GLU A 1 207 ? -37.871 -17.674 24.605 1.00 44.85 207 GLU A N 1
ATOM 1568 C CA . GLU A 1 207 ? -38.713 -18.841 24.857 1.00 41.53 207 GLU A CA 1
ATOM 1569 C C . GLU A 1 207 ? -37.910 -20.102 24.628 1.00 38.08 207 GLU A C 1
ATOM 1570 O O . GLU A 1 207 ? -38.050 -21.069 25.367 1.00 43.94 207 GLU A O 1
ATOM 1576 N N . LEU A 1 208 ? -37.084 -20.094 23.585 1.00 37.57 208 LEU A N 1
ATOM 1577 C CA . LEU A 1 208 ? -36.245 -21.242 23.264 1.00 36.08 208 LEU A CA 1
ATOM 1578 C C . LEU A 1 208 ? -35.259 -21.456 24.398 1.00 39.77 208 LEU A C 1
ATOM 1579 O O . LEU A 1 208 ? -35.151 -22.559 24.946 1.00 42.95 208 LEU A O 1
ATOM 1584 N N . LEU A 1 209 ? -34.553 -20.398 24.777 1.00 36.41 209 LEU A N 1
ATOM 1585 C CA . LEU A 1 209 ? -33.590 -20.517 25.863 1.00 35.01 209 LEU A CA 1
ATOM 1586 C C . LEU A 1 209 ? -34.226 -20.953 27.170 1.00 34.52 209 LEU A C 1
ATOM 1587 O O . LEU A 1 209 ? -33.796 -21.936 27.749 1.00 41.83 209 LEU A O 1
ATOM 1592 N N . ASN A 1 210 ? -35.250 -20.235 27.627 1.00 37.25 210 ASN A N 1
ATOM 1593 C CA . ASN A 1 210 ? -35.917 -20.565 28.895 1.00 36.59 210 ASN A CA 1
ATOM 1594 C C . ASN A 1 210 ? -36.424 -21.994 28.899 1.00 40.53 210 ASN A C 1
ATOM 1595 O O . ASN A 1 210 ? -36.399 -22.677 29.933 1.00 44.46 210 ASN A O 1
ATOM 1600 N N . GLY A 1 211 ? -36.888 -22.437 27.734 1.00 42.43 211 GLY A N 1
ATOM 1601 C CA . GLY A 1 211 ? -37.402 -23.788 27.581 1.00 43.83 211 GLY A CA 1
ATOM 1602 C C . GLY A 1 211 ? -36.318 -24.846 27.674 1.00 47.73 211 GLY A C 1
ATOM 1603 O O . GLY A 1 211 ? -36.596 -26.000 27.981 1.00 50.32 211 GLY A O 1
ATOM 1604 N N . LEU A 1 212 ? -35.082 -24.456 27.391 1.00 45.02 212 LEU A N 1
ATOM 1605 C CA . LEU A 1 212 ? -33.959 -25.378 27.478 1.00 40.66 212 LEU A CA 1
ATOM 1606 C C . LEU A 1 212 ? -33.239 -25.161 28.813 1.00 48.93 212 LEU A C 1
ATOM 1607 O O . LEU A 1 212 ? -32.152 -25.700 29.048 1.00 51.25 212 LEU A O 1
ATOM 1612 N N . GLY A 1 213 ? -33.849 -24.355 29.682 1.00 46.11 213 GLY A N 1
ATOM 1613 C CA . GLY A 1 213 ? -33.285 -24.119 30.999 1.00 40.00 213 GLY A CA 1
ATOM 1614 C C . GLY A 1 213 ? -32.349 -22.947 31.201 1.00 45.58 213 GLY A C 1
ATOM 1615 O O . GLY A 1 213 ? -31.771 -22.815 32.272 1.00 53.72 213 GLY A O 1
ATOM 1616 N N . PHE A 1 214 ? -32.186 -22.104 30.192 1.00 44.67 214 PHE A N 1
ATOM 1617 C CA . PHE A 1 214 ? -31.317 -20.948 30.322 1.00 45.82 214 PHE A CA 1
ATOM 1618 C C . PHE A 1 214 ? -32.140 -19.710 30.592 1.00 53.16 214 PHE A C 1
ATOM 1619 O O . PHE A 1 214 ? -32.987 -19.326 29.784 1.00 56.80 214 PHE A O 1
ATOM 1627 N N . SER A 1 215 ? -31.894 -19.084 31.737 1.00 56.17 215 SER A N 1
ATOM 1628 C CA . SER A 1 215 ? -32.637 -17.891 32.084 1.00 59.11 215 SER A CA 1
ATOM 1629 C C . SER A 1 215 ? -32.115 -16.695 31.309 1.00 54.62 215 SER A C 1
ATOM 1630 O O . SER A 1 215 ? -30.997 -16.693 30.800 1.00 54.13 215 SER A O 1
ATOM 1633 N N . THR A 1 216 ? -32.953 -15.680 31.210 1.00 53.07 216 THR A N 1
ATOM 1634 C CA . THR A 1 216 ? -32.593 -14.469 30.511 1.00 63.90 216 THR A CA 1
ATOM 1635 C C . THR A 1 216 ? -33.161 -13.311 31.328 1.00 69.85 216 THR A C 1
ATOM 1636 O O . THR A 1 216 ? -34.257 -12.805 31.045 1.00 77.27 216 THR A O 1
ATOM 1640 N N . PRO A 1 217 ? -32.421 -12.885 32.368 1.00 68.39 217 PRO A N 1
ATOM 1641 C CA . PRO A 1 217 ? -32.840 -11.786 33.248 1.00 65.51 217 PRO A CA 1
ATOM 1642 C C . PRO A 1 217 ? -33.356 -10.589 32.462 1.00 64.76 217 PRO A C 1
ATOM 1643 O O . PRO A 1 217 ? -32.768 -10.209 31.446 1.00 66.83 217 PRO A O 1
ATOM 1647 N N . ASP A 1 218 ? -34.457 -10.005 32.932 1.00 67.60 218 ASP A N 1
ATOM 1648 C CA . ASP A 1 218 ? -35.044 -8.842 32.274 1.00 75.16 218 ASP A CA 1
ATOM 1649 C C . ASP A 1 218 ? -34.076 -7.670 32.403 1.00 78.58 218 ASP A C 1
ATOM 1650 O O . ASP A 1 218 ? -34.037 -6.774 31.551 1.00 77.27 218 ASP A O 1
ATOM 1655 N N . GLU A 1 219 ? -33.297 -7.698 33.482 1.00 80.85 219 GLU A N 1
ATOM 1656 C CA . GLU A 1 219 ? -32.296 -6.676 33.772 1.00 87.09 219 GLU A CA 1
ATOM 1657 C C . GLU A 1 219 ? -31.090 -6.757 32.823 1.00 86.65 219 GLU A C 1
ATOM 1658 O O . GLU A 1 219 ? -30.448 -5.744 32.550 1.00 91.16 219 GLU A O 1
ATOM 1664 N N . LYS A 1 220 ? -30.788 -7.959 32.329 1.00 83.56 220 LYS A N 1
ATOM 1665 C CA . LYS A 1 220 ? -29.665 -8.171 31.409 1.00 81.41 220 LYS A CA 1
ATOM 1666 C C . LYS A 1 220 ? -30.123 -8.020 29.959 1.00 73.79 220 LYS A C 1
ATOM 1667 O O . LYS A 1 220 ? -29.359 -8.220 29.011 1.00 74.48 220 LYS A O 1
ATOM 1673 N N . PHE A 1 221 ? -31.384 -7.658 29.809 1.00 64.41 221 PHE A N 1
ATOM 1674 C CA . PHE A 1 221 ? -32.000 -7.464 28.513 1.00 60.29 221 PHE A CA 1
ATOM 1675 C C . PHE A 1 221 ? -31.865 -5.986 28.153 1.00 61.24 221 PHE A C 1
ATOM 1676 O O . PHE A 1 221 ? -32.044 -5.125 29.017 1.00 63.76 221 PHE A O 1
ATOM 1684 N N . GLN A 1 222 ? -31.555 -5.690 26.889 1.00 61.06 222 GLN A N 1
ATOM 1685 C CA . GLN A 1 222 ? -31.394 -4.297 26.437 1.00 62.01 222 GLN A CA 1
ATOM 1686 C C . GLN A 1 222 ? -32.261 -3.911 25.233 1.00 62.58 222 GLN A C 1
ATOM 1687 O O . GLN A 1 222 ? -31.930 -4.222 24.087 1.00 60.00 222 GLN A O 1
ATOM 1693 N N . LYS A 1 223 ? -33.352 -3.201 25.508 1.00 63.63 223 LYS A N 1
ATOM 1694 C CA . LYS A 1 223 ? -34.287 -2.773 24.476 1.00 61.31 223 LYS A CA 1
ATOM 1695 C C . LYS A 1 223 ? -33.757 -1.685 23.551 1.00 57.99 223 LYS A C 1
ATOM 1696 O O . LYS A 1 223 ? -33.753 -1.859 22.330 1.00 52.78 223 LYS A O 1
ATOM 1702 N N . ASP A 1 224 ? -33.329 -0.566 24.142 1.00 59.73 224 ASP A N 1
ATOM 1703 C CA . ASP A 1 224 ? -32.854 0.598 23.384 1.00 62.93 224 ASP A CA 1
ATOM 1704 C C . ASP A 1 224 ? -31.373 0.978 23.446 1.00 61.01 224 ASP A C 1
ATOM 1705 O O . ASP A 1 224 ? -30.643 0.560 24.347 1.00 63.09 224 ASP A O 1
ATOM 1710 N N . PRO A 1 225 ? -30.918 1.799 22.478 1.00 56.91 225 PRO A N 1
ATOM 1711 C CA . PRO A 1 225 ? -29.535 2.274 22.370 1.00 58.07 225 PRO A CA 1
ATOM 1712 C C . PRO A 1 225 ? -29.211 3.331 23.421 1.00 61.72 225 PRO A C 1
ATOM 1713 O O . PRO A 1 225 ? -30.111 3.992 23.936 1.00 66.67 225 PRO A O 1
ATOM 1717 N N . PRO A 1 226 ? -27.920 3.487 23.769 1.00 58.88 226 PRO A N 1
ATOM 1718 C CA . PRO A 1 226 ? -26.815 2.710 23.206 1.00 52.59 226 PRO A CA 1
ATOM 1719 C C . PRO A 1 226 ? -26.812 1.318 23.810 1.00 52.68 226 PRO A C 1
ATOM 1720 O O . PRO A 1 226 ? -27.212 1.126 24.964 1.00 54.13 226 PRO A O 1
ATOM 1724 N N . TYR A 1 227 ? -26.379 0.339 23.024 1.00 53.23 227 TYR A N 1
ATOM 1725 C CA . TYR A 1 227 ? -26.330 -1.032 23.506 1.00 44.69 227 TYR A CA 1
ATOM 1726 C C . TYR A 1 227 ? -24.934 -1.326 23.987 1.00 43.59 227 TYR A C 1
ATOM 1727 O O . TYR A 1 227 ? -23.960 -1.119 23.265 1.00 45.11 227 TYR A O 1
ATOM 1736 N N . HIS A 1 228 ? -24.837 -1.791 25.222 1.00 46.02 228 HIS A N 1
ATOM 1737 C CA . HIS A 1 228 ? -23.548 -2.143 25.778 1.00 56.79 228 HIS A CA 1
ATOM 1738 C C . HIS A 1 228 ? -23.289 -3.584 25.373 1.00 55.50 228 HIS A C 1
ATOM 1739 O O . HIS A 1 228 ? -23.989 -4.507 25.804 1.00 56.13 228 HIS A O 1
ATOM 1746 N N . TRP A 1 229 ? -22.285 -3.763 24.523 1.00 51.58 229 TRP A N 1
ATOM 1747 C CA . TRP A 1 229 ? -21.952 -5.080 24.037 1.00 46.70 229 TRP A CA 1
ATOM 1748 C C . TRP A 1 229 ? -20.447 -5.334 23.949 1.00 49.67 229 TRP A C 1
ATOM 1749 O O . TRP A 1 229 ? -19.750 -4.788 23.091 1.00 49.53 229 TRP A O 1
ATOM 1760 N N . MET A 1 230 ? -19.961 -6.168 24.860 1.00 51.44 230 MET A N 1
ATOM 1761 C CA . MET A 1 230 ? -18.556 -6.546 24.916 1.00 51.21 230 MET A CA 1
ATOM 1762 C C . MET A 1 230 ? -17.568 -5.397 24.885 1.00 47.98 230 MET A C 1
ATOM 1763 O O . MET A 1 230 ? -16.611 -5.422 24.108 1.00 48.51 230 MET A O 1
ATOM 1768 N N . GLY A 1 231 ? -17.796 -4.400 25.735 1.00 46.69 231 GLY A N 1
ATOM 1769 C CA . GLY A 1 231 ? -16.898 -3.261 25.796 1.00 50.13 231 GLY A CA 1
ATOM 1770 C C . GLY A 1 231 ? -17.217 -2.185 24.784 1.00 55.21 231 GLY A C 1
ATOM 1771 O O . GLY A 1 231 ? -16.656 -1.084 24.840 1.00 62.51 231 GLY A O 1
ATOM 1772 N N . TYR A 1 232 ? -18.114 -2.501 23.851 1.00 52.57 232 TYR A N 1
ATOM 1773 C CA . TYR A 1 232 ? -18.518 -1.550 22.822 1.00 46.16 232 TYR A CA 1
ATOM 1774 C C . TYR A 1 232 ? -19.841 -0.923 23.180 1.00 47.95 232 TYR A C 1
ATOM 1775 O O . TYR A 1 232 ? -20.627 -1.484 23.938 1.00 50.48 232 TYR A O 1
ATOM 1784 N N . GLU A 1 233 ? -20.076 0.254 22.626 1.00 50.04 233 GLU A N 1
ATOM 1785 C CA . GLU A 1 233 ? -21.335 0.945 22.809 1.00 45.54 233 GLU A CA 1
ATOM 1786 C C . GLU A 1 233 ? -21.857 1.110 21.394 1.00 46.59 233 GLU A C 1
ATOM 1787 O O . GLU A 1 233 ? -21.275 1.814 20.565 1.00 41.04 233 GLU A O 1
ATOM 1793 N N . LEU A 1 234 ? -22.946 0.409 21.116 1.00 47.81 234 LEU A N 1
ATOM 1794 C CA . LEU A 1 234 ? -23.531 0.431 19.799 1.00 45.77 234 LEU A CA 1
ATOM 1795 C C . LEU A 1 234 ? -24.628 1.456 19.670 1.00 43.97 234 LEU A C 1
ATOM 1796 O O . LEU A 1 234 ? -25.707 1.303 20.237 1.00 43.44 234 LEU A O 1
ATOM 1801 N N . TRP A 1 235 ? -24.339 2.516 18.935 1.00 45.58 235 TRP A N 1
ATOM 1802 C CA . TRP A 1 235 ? -25.339 3.530 18.680 1.00 47.86 235 TRP A CA 1
ATOM 1803 C C . TRP A 1 235 ? -25.964 3.057 17.374 1.00 50.86 235 TRP A C 1
ATOM 1804 O O . TRP A 1 235 ? -25.454 2.140 16.729 1.00 55.73 235 TRP A O 1
ATOM 1815 N N . PRO A 1 236 ? -27.075 3.663 16.963 1.00 54.88 236 PRO A N 1
ATOM 1816 C CA . PRO A 1 236 ? -27.716 3.232 15.715 1.00 53.18 236 PRO A CA 1
ATOM 1817 C C . PRO A 1 236 ? -26.949 3.552 14.433 1.00 48.81 236 PRO A C 1
ATOM 1818 O O . PRO A 1 236 ? -27.105 2.882 13.409 1.00 51.28 236 PRO A O 1
ATOM 1822 N N . THR A 1 237 ? -26.110 4.572 14.518 1.00 45.96 237 THR A N 1
ATOM 1823 C CA . THR A 1 237 ? -25.334 5.065 13.390 1.00 47.57 237 THR A CA 1
ATOM 1824 C C . THR A 1 237 ? -23.851 4.657 13.392 1.00 46.20 237 THR A C 1
ATOM 1825 O O . THR A 1 237 ? -23.243 4.447 12.341 1.00 42.33 237 THR A O 1
ATOM 1829 N N . LYS A 1 238 ? -23.279 4.541 14.583 1.00 42.87 238 LYS A N 1
ATOM 1830 C CA . LYS A 1 238 ? -21.870 4.222 14.726 1.00 46.86 238 LYS A CA 1
ATOM 1831 C C . LYS A 1 238 ? -21.615 3.410 15.986 1.00 47.23 238 LYS A C 1
ATOM 1832 O O . LYS A 1 238 ? -22.474 3.327 16.861 1.00 46.51 238 LYS A O 1
ATOM 1838 N N . TRP A 1 239 ? -20.437 2.798 16.066 1.00 41.57 239 TRP A N 1
ATOM 1839 C CA . TRP A 1 239 ? -20.067 2.023 17.245 1.00 39.41 239 TRP A CA 1
ATOM 1840 C C . TRP A 1 239 ? -18.910 2.754 17.919 1.00 42.57 239 TRP A C 1
ATOM 1841 O O . TRP A 1 239 ? -18.297 3.642 17.327 1.00 41.41 239 TRP A O 1
ATOM 1852 N N . LYS A 1 240 ? -18.608 2.378 19.153 1.00 44.67 240 LYS A N 1
ATOM 1853 C CA . LYS A 1 240 ? -17.541 3.031 19.878 1.00 46.51 240 LYS A CA 1
ATOM 1854 C C . LYS A 1 240 ? -16.948 2.087 20.913 1.00 49.12 240 LYS A C 1
ATOM 1855 O O . LYS A 1 240 ? -17.677 1.469 21.684 1.00 52.43 240 LYS A O 1
ATOM 1861 N N . LEU A 1 241 ? -15.625 1.955 20.913 1.00 51.90 241 LEU A N 1
ATOM 1862 C CA . LEU A 1 241 ? -14.965 1.111 21.900 1.00 51.43 241 LEU A CA 1
ATOM 1863 C C . LEU A 1 241 ? -14.592 2.002 23.070 1.00 55.83 241 LEU A C 1
ATOM 1864 O O . LEU A 1 241 ? -13.762 2.901 22.936 1.00 57.04 241 LEU A O 1
ATOM 1869 N N . GLN A 1 242 ? -15.227 1.745 24.210 1.00 63.41 242 GLN A N 1
ATOM 1870 C CA . GLN A 1 242 ? -15.004 2.489 25.444 1.00 65.56 242 GLN A CA 1
ATOM 1871 C C . GLN A 1 242 ? -13.597 2.268 26.002 1.00 66.62 242 GLN A C 1
ATOM 1872 O O . GLN A 1 242 ? -12.949 1.262 25.701 1.00 68.21 242 GLN A O 1
ATOM 1878 N N . LYS A 1 243 ? -13.119 3.209 26.811 1.00 63.08 243 LYS A N 1
ATOM 1879 C CA . LYS A 1 243 ? -11.809 3.043 27.430 1.00 61.58 243 LYS A CA 1
ATOM 1880 C C . LYS A 1 243 ? -11.974 1.875 28.405 1.00 59.97 243 LYS A C 1
ATOM 1881 O O . LYS A 1 243 ? -12.946 1.831 29.157 1.00 62.74 243 LYS A O 1
ATOM 1887 N N . ILE A 1 244 ? -11.052 0.915 28.374 1.00 64.74 244 ILE A N 1
ATOM 1888 C CA . ILE A 1 244 ? -11.114 -0.232 29.288 1.00 64.74 244 ILE A CA 1
ATOM 1889 C C . ILE A 1 244 ? -10.440 0.147 30.619 1.00 67.23 244 ILE A C 1
ATOM 1890 O O . ILE A 1 244 ? -9.247 0.439 30.651 1.00 70.20 244 ILE A O 1
ATOM 1895 N N . GLN A 1 245 ? -11.193 0.160 31.715 1.00 72.49 245 GLN A N 1
ATOM 1896 C CA . GLN A 1 245 ? -10.601 0.494 33.006 1.00 73.17 245 GLN A CA 1
ATOM 1897 C C . GLN A 1 245 ? -10.092 -0.751 33.719 1.00 73.81 245 GLN A C 1
ATOM 1898 O O . GLN A 1 245 ? -10.787 -1.766 33.798 1.00 73.75 245 GLN A O 1
ATOM 1904 N N . LEU A 1 246 ? -8.871 -0.674 34.236 1.00 72.86 246 LEU A N 1
ATOM 1905 C CA . LEU A 1 246 ? -8.294 -1.804 34.952 1.00 74.15 246 LEU A CA 1
ATOM 1906 C C . LEU A 1 246 ? -8.276 -1.531 36.452 1.00 78.84 246 LEU A C 1
ATOM 1907 O O . LEU A 1 246 ? -7.926 -0.426 36.891 1.00 78.97 246 LEU A O 1
ATOM 1912 N N . PRO A 1 247 ? -8.649 -2.541 37.260 1.00 80.75 247 PRO A N 1
ATOM 1913 C CA . PRO A 1 247 ? -8.681 -2.438 38.723 1.00 84.74 247 PRO A CA 1
ATOM 1914 C C . PRO A 1 247 ? -7.405 -1.805 39.272 1.00 87.98 247 PRO A C 1
ATOM 1915 O O . PRO A 1 247 ? -6.315 -2.038 38.747 1.00 87.19 247 PRO A O 1
ATOM 1919 N N . GLN A 1 248 ? -7.536 -0.996 40.316 1.00 91.85 248 GLN A N 1
ATOM 1920 C CA . GLN A 1 248 ? -6.358 -0.381 40.914 1.00 94.51 248 GLN A CA 1
ATOM 1921 C C . GLN A 1 248 ? -6.403 -0.604 42.423 1.00 94.62 248 GLN A C 1
ATOM 1922 O O . GLN A 1 248 ? -6.618 0.328 43.196 1.00 99.91 248 GLN A O 1
ATOM 1928 N N . LYS A 1 249 ? -6.192 -1.854 42.828 1.00 88.58 249 LYS A N 1
ATOM 1929 C CA . LYS A 1 249 ? -6.224 -2.252 44.228 1.00 79.87 249 LYS A CA 1
ATOM 1930 C C . LYS A 1 249 ? -5.004 -1.866 45.051 1.00 81.91 249 LYS A C 1
ATOM 1931 O O . LYS A 1 249 ? -3.935 -1.559 44.521 1.00 80.13 249 LYS A O 1
ATOM 1937 N N . GLU A 1 250 ? -5.197 -1.885 46.364 1.00 87.59 250 GLU A N 1
ATOM 1938 C CA . GLU A 1 250 ? -4.156 -1.562 47.330 1.00 88.76 250 GLU A CA 1
ATOM 1939 C C . GLU A 1 250 ? -3.234 -2.775 47.471 1.00 85.95 250 GLU A C 1
ATOM 1940 O O . GLU A 1 250 ? -2.032 -2.704 47.174 1.00 78.19 250 GLU A O 1
ATOM 1946 N N . ILE A 1 251 ? -3.810 -3.888 47.921 1.00 86.54 251 ILE A N 1
ATOM 1947 C CA . ILE A 1 251 ? -3.068 -5.134 48.055 1.00 87.09 251 ILE A CA 1
ATOM 1948 C C . ILE A 1 251 ? -3.681 -6.139 47.071 1.00 82.82 251 ILE A C 1
ATOM 1949 O O . ILE A 1 251 ? -4.892 -6.403 47.082 1.00 75.52 251 ILE A O 1
ATOM 1954 N N . TRP A 1 252 ? -2.825 -6.677 46.208 1.00 80.42 252 TRP A N 1
ATOM 1955 C CA . TRP A 1 252 ? -3.232 -7.630 45.183 1.00 75.35 252 TRP A CA 1
ATOM 1956 C C . TRP A 1 252 ? -3.072 -9.100 45.585 1.00 71.69 252 TRP A C 1
ATOM 1957 O O . TRP A 1 252 ? -1.951 -9.577 45.791 1.00 70.64 252 TRP A O 1
ATOM 1968 N N . THR A 1 253 ? -4.193 -9.814 45.670 1.00 66.80 253 THR A N 1
ATOM 1969 C CA . THR A 1 253 ? -4.181 -11.232 46.023 1.00 59.72 253 THR A CA 1
ATOM 1970 C C . THR A 1 253 ? -3.996 -12.043 44.741 1.00 57.64 253 THR A C 1
ATOM 1971 O O . THR A 1 253 ? -4.066 -11.496 43.644 1.00 53.16 253 THR A O 1
ATOM 1975 N N . VAL A 1 254 ? -3.751 -13.342 44.877 1.00 60.77 254 VAL A N 1
ATOM 1976 C CA . VAL A 1 254 ? -3.585 -14.194 43.709 1.00 58.10 254 VAL A CA 1
ATOM 1977 C C . VAL A 1 254 ? -4.880 -14.117 42.884 1.00 60.82 254 VAL A C 1
ATOM 1978 O O . VAL A 1 254 ? -4.839 -13.984 41.660 1.00 59.42 254 VAL A O 1
ATOM 1982 N N . ASN A 1 255 ? -6.029 -14.170 43.551 1.00 56.55 255 ASN A N 1
ATOM 1983 C CA . ASN A 1 255 ? -7.291 -14.097 42.832 1.00 56.68 255 ASN A CA 1
ATOM 1984 C C . ASN A 1 255 ? -7.435 -12.789 42.053 1.00 56.79 255 ASN A C 1
ATOM 1985 O O . ASN A 1 255 ? -7.991 -12.771 40.955 1.00 57.16 255 ASN A O 1
ATOM 1990 N N . ASP A 1 256 ? -6.940 -11.691 42.610 1.00 56.12 256 ASP A N 1
ATOM 1991 C CA . ASP A 1 256 ? -7.046 -10.413 41.910 1.00 59.81 256 ASP A CA 1
ATOM 1992 C C . ASP A 1 256 ? -6.245 -10.421 40.617 1.00 59.04 256 ASP A C 1
ATOM 1993 O O . ASP A 1 256 ? -6.702 -9.892 39.605 1.00 59.63 256 ASP A O 1
ATOM 1998 N N . ILE A 1 257 ? -5.050 -11.011 40.654 1.00 57.05 257 ILE A N 1
ATOM 1999 C CA . ILE A 1 257 ? -4.179 -11.078 39.478 1.00 56.38 257 ILE A CA 1
ATOM 2000 C C . ILE A 1 257 ? -4.804 -11.961 38.403 1.00 56.72 257 ILE A C 1
ATOM 2001 O O . ILE A 1 257 ? -4.652 -11.715 37.205 1.00 54.86 257 ILE A O 1
ATOM 2006 N N . GLN A 1 258 ? -5.509 -12.992 38.852 1.00 58.42 258 GLN A N 1
ATOM 2007 C CA . GLN A 1 258 ? -6.162 -13.925 37.950 1.00 58.57 258 GLN A CA 1
ATOM 2008 C C . GLN A 1 258 ? -7.223 -13.222 37.135 1.00 55.35 258 GLN A C 1
ATOM 2009 O O . GLN A 1 258 ? -7.240 -13.304 35.903 1.00 56.83 258 GLN A O 1
ATOM 2015 N N . LYS A 1 259 ? -8.115 -12.533 37.832 1.00 49.31 259 LYS A N 1
ATOM 2016 C CA . LYS A 1 259 ? -9.187 -11.826 37.166 1.00 50.46 259 LYS A CA 1
ATOM 2017 C C . LYS A 1 259 ? -8.606 -10.754 36.247 1.00 50.45 259 LYS A C 1
ATOM 2018 O O . LYS A 1 259 ? -9.080 -10.563 35.127 1.00 51.69 259 LYS A O 1
ATOM 2024 N N . LEU A 1 260 ? -7.561 -10.077 36.715 1.00 52.79 260 LEU A N 1
ATOM 2025 C CA . LEU A 1 260 ? -6.906 -9.034 35.932 1.00 48.27 260 LEU A CA 1
ATOM 2026 C C . LEU A 1 260 ? -6.396 -9.610 34.633 1.00 50.86 260 LEU A C 1
ATOM 2027 O O . LEU A 1 260 ? -6.590 -9.028 33.566 1.00 55.40 260 LEU A O 1
ATOM 2032 N N . VAL A 1 261 ? -5.720 -10.749 34.729 1.00 51.44 261 VAL A N 1
ATOM 2033 C CA . VAL A 1 261 ? -5.182 -11.383 33.541 1.00 49.22 261 VAL A CA 1
ATOM 2034 C C . VAL A 1 261 ? -6.315 -11.840 32.629 1.00 50.68 261 VAL A C 1
ATOM 2035 O O . VAL A 1 261 ? -6.145 -11.926 31.411 1.00 54.74 261 VAL A O 1
ATOM 2039 N N . GLY A 1 262 ? -7.475 -12.116 33.218 1.00 45.54 262 GLY A N 1
ATOM 2040 C CA . GLY A 1 262 ? -8.609 -12.540 32.421 1.00 41.74 262 GLY A CA 1
ATOM 2041 C C . GLY A 1 262 ? -9.038 -11.416 31.505 1.00 43.20 262 GLY A C 1
ATOM 2042 O O . GLY A 1 262 ? -9.204 -11.608 30.300 1.00 50.06 262 GLY A O 1
ATOM 2043 N N . VAL A 1 263 ? -9.210 -10.233 32.088 1.00 43.93 263 VAL A N 1
ATOM 2044 C CA . VAL A 1 263 ? -9.606 -9.044 31.338 1.00 41.72 263 VAL A CA 1
ATOM 2045 C C . VAL A 1 263 ? -8.574 -8.705 30.260 1.00 43.54 263 VAL A C 1
ATOM 2046 O O . VAL A 1 263 ? -8.910 -8.384 29.114 1.00 44.89 263 VAL A O 1
ATOM 2050 N N . LEU A 1 264 ? -7.307 -8.771 30.642 1.00 44.98 264 LEU A N 1
ATOM 2051 C CA . LEU A 1 264 ? -6.231 -8.472 29.725 1.00 45.72 264 LEU A CA 1
ATOM 2052 C C . LEU A 1 264 ? -6.228 -9.439 28.562 1.00 49.02 264 LEU A C 1
ATOM 2053 O O . LEU A 1 264 ? -5.830 -9.067 27.461 1.00 51.05 264 LEU A O 1
ATOM 2058 N N . ASN A 1 265 ? -6.664 -10.676 28.804 1.00 53.63 265 ASN A N 1
ATOM 2059 C CA . ASN A 1 265 ? -6.704 -11.689 27.744 1.00 56.26 265 ASN A CA 1
ATOM 2060 C C . ASN A 1 265 ? -7.688 -11.267 26.658 1.00 52.11 265 ASN A C 1
ATOM 2061 O O . ASN A 1 265 ? -7.421 -11.410 25.463 1.00 49.53 265 ASN A O 1
ATOM 2066 N N . TRP A 1 266 ? -8.828 -10.745 27.090 1.00 48.20 266 TRP A N 1
ATOM 2067 C CA . TRP A 1 266 ? -9.853 -10.266 26.189 1.00 48.21 266 TRP A CA 1
ATOM 2068 C C . TRP A 1 266 ? -9.362 -8.986 25.508 1.00 54.14 266 TRP A C 1
ATOM 2069 O O . TRP A 1 266 ? -9.314 -8.890 24.279 1.00 56.61 266 TRP A O 1
ATOM 2080 N N . ALA A 1 267 ? -8.989 -8.011 26.329 1.00 56.71 267 ALA A N 1
ATOM 2081 C CA . ALA A 1 267 ? -8.505 -6.720 25.853 1.00 52.61 267 ALA A CA 1
ATOM 2082 C C . ALA A 1 267 ? -7.380 -6.791 24.820 1.00 47.28 267 ALA A C 1
ATOM 2083 O O . ALA A 1 267 ? -7.284 -5.934 23.940 1.00 46.10 267 ALA A O 1
ATOM 2085 N N . ALA A 1 268 ? -6.527 -7.807 24.930 1.00 49.81 268 ALA A N 1
ATOM 2086 C CA . ALA A 1 268 ? -5.396 -7.964 24.011 1.00 50.96 268 ALA A CA 1
ATOM 2087 C C . ALA A 1 268 ? -5.814 -8.342 22.602 1.00 55.66 268 ALA A C 1
ATOM 2088 O O . ALA A 1 268 ? -4.975 -8.435 21.698 1.00 58.16 268 ALA A O 1
ATOM 2090 N N . GLN A 1 269 ? -7.106 -8.584 22.426 1.00 53.75 269 GLN A N 1
ATOM 2091 C CA . GLN A 1 269 ? -7.632 -8.917 21.124 1.00 55.35 269 GLN A CA 1
ATOM 2092 C C . GLN A 1 269 ? -8.115 -7.617 20.503 1.00 61.94 269 GLN A C 1
ATOM 2093 O O . GLN A 1 269 ? -8.247 -7.516 19.286 1.00 64.73 269 GLN A O 1
ATOM 2099 N N . LEU A 1 270 ? -8.348 -6.615 21.348 1.00 62.77 270 LEU A N 1
ATOM 2100 C CA . LEU A 1 270 ? -8.814 -5.313 20.883 1.00 59.00 270 LEU A CA 1
ATOM 2101 C C . LEU A 1 270 ? -7.680 -4.315 20.714 1.00 66.21 270 LEU A C 1
ATOM 2102 O O . LEU A 1 270 ? -7.851 -3.279 20.067 1.00 67.26 270 LEU A O 1
ATOM 2107 N N . TYR A 1 271 ? -6.528 -4.624 21.303 1.00 66.16 271 TYR A N 1
ATOM 2108 C CA . TYR A 1 271 ? -5.381 -3.732 21.224 1.00 60.73 271 TYR A CA 1
ATOM 2109 C C . TYR A 1 271 ? -4.057 -4.473 21.153 1.00 60.10 271 TYR A C 1
ATOM 2110 O O . TYR A 1 271 ? -3.900 -5.553 21.719 1.00 60.08 271 TYR A O 1
ATOM 2119 N N . PRO A 1 272 ? -3.077 -3.890 20.454 1.00 63.11 272 PRO A N 1
ATOM 2120 C CA . PRO A 1 272 ? -1.763 -4.527 20.345 1.00 62.11 272 PRO A CA 1
ATOM 2121 C C . PRO A 1 272 ? -0.894 -4.089 21.531 1.00 60.35 272 PRO A C 1
ATOM 2122 O O . PRO A 1 272 ? -1.180 -3.078 22.184 1.00 60.39 272 PRO A O 1
ATOM 2126 N N . GLY A 1 273 ? 0.155 -4.854 21.820 1.00 57.39 273 GLY A N 1
ATOM 2127 C CA . GLY A 1 273 ? 1.056 -4.491 22.904 1.00 52.15 273 GLY A CA 1
ATOM 2128 C C . GLY A 1 273 ? 0.663 -4.931 24.300 1.00 50.86 273 GLY A C 1
ATOM 2129 O O . GLY A 1 273 ? 1.375 -4.627 25.255 1.00 51.68 273 GLY A O 1
ATOM 2130 N N . ILE A 1 274 ? -0.464 -5.630 24.430 1.00 49.45 274 ILE A N 1
ATOM 2131 C CA . ILE A 1 274 ? -0.909 -6.109 25.733 1.00 48.12 274 ILE A CA 1
ATOM 2132 C C . ILE A 1 274 ? -0.100 -7.329 26.148 1.00 48.26 274 ILE A C 1
ATOM 2133 O O . ILE A 1 274 ? -0.121 -8.344 25.466 1.00 51.32 274 ILE A O 1
ATOM 2138 N N . LYS A 1 275 ? 0.607 -7.216 27.268 1.00 46.27 275 LYS A N 1
ATOM 2139 C CA . LYS A 1 275 ? 1.429 -8.297 27.787 1.00 40.21 275 LYS A CA 1
ATOM 2140 C C . LYS A 1 275 ? 0.896 -8.786 29.132 1.00 43.70 275 LYS A C 1
ATOM 2141 O O . LYS A 1 275 ? 0.438 -7.987 29.946 1.00 47.18 275 LYS A O 1
ATOM 2147 N N . THR A 1 276 ? 0.950 -10.099 29.364 1.00 47.63 276 THR A N 1
ATOM 2148 C CA . THR A 1 276 ? 0.486 -10.663 30.631 1.00 49.56 276 THR A CA 1
ATOM 2149 C C . THR A 1 276 ? 1.520 -11.594 31.269 1.00 47.35 276 THR A C 1
ATOM 2150 O O . THR A 1 276 ? 1.243 -12.197 32.308 1.00 42.25 276 THR A O 1
ATOM 2154 N N . LYS A 1 277 ? 2.713 -11.668 30.665 1.00 51.42 277 LYS A N 1
ATOM 2155 C CA . LYS A 1 277 ? 3.811 -12.530 31.131 1.00 55.93 277 LYS A CA 1
ATOM 2156 C C . LYS A 1 277 ? 4.250 -12.347 32.574 1.00 57.33 277 LYS A C 1
ATOM 2157 O O . LYS A 1 277 ? 3.988 -13.192 33.430 1.00 64.71 277 LYS A O 1
ATOM 2163 N N . HIS A 1 278 ? 4.943 -11.249 32.835 1.00 54.96 278 HIS A N 1
ATOM 2164 C CA . HIS A 1 278 ? 5.455 -10.965 34.165 1.00 48.83 278 HIS A CA 1
ATOM 2165 C C . HIS A 1 278 ? 4.361 -10.838 35.218 1.00 47.45 278 HIS A C 1
ATOM 2166 O O . HIS A 1 278 ? 4.631 -10.957 36.420 1.00 49.01 278 HIS A O 1
ATOM 2173 N N . LEU A 1 279 ? 3.130 -10.610 34.757 1.00 47.08 279 LEU A N 1
ATOM 2174 C CA . LEU A 1 279 ? 1.970 -10.493 35.639 1.00 47.26 279 LEU A CA 1
ATOM 2175 C C . LEU A 1 279 ? 1.574 -11.869 36.130 1.00 51.43 279 LEU A C 1
ATOM 2176 O O . LEU A 1 279 ? 1.109 -12.020 37.257 1.00 56.10 279 LEU A O 1
ATOM 2181 N N . CYS A 1 280 ? 1.744 -12.871 35.275 1.00 53.50 280 CYS A N 1
ATOM 2182 C CA . CYS A 1 280 ? 1.407 -14.235 35.647 1.00 53.05 280 CYS A CA 1
ATOM 2183 C C . CYS A 1 280 ? 2.478 -14.837 36.532 1.00 52.20 280 CYS A C 1
ATOM 2184 O O . CYS A 1 280 ? 2.163 -15.549 37.482 1.00 53.43 280 CYS A O 1
ATOM 2187 N N . ARG A 1 281 ? 3.740 -14.536 36.238 1.00 52.16 281 ARG A N 1
ATOM 2188 C CA . ARG A 1 281 ? 4.839 -15.050 37.047 1.00 54.47 281 ARG A CA 1
ATOM 2189 C C . ARG A 1 281 ? 4.700 -14.653 38.517 1.00 57.17 281 ARG A C 1
ATOM 2190 O O . ARG A 1 281 ? 5.444 -15.148 39.364 1.00 62.91 281 ARG A O 1
ATOM 2198 N N . LEU A 1 282 ? 3.751 -13.765 38.815 1.00 56.83 282 LEU A N 1
ATOM 2199 C CA . LEU A 1 282 ? 3.516 -13.303 40.190 1.00 60.57 282 LEU A CA 1
ATOM 2200 C C . LEU A 1 282 ? 2.740 -14.331 40.998 1.00 64.04 282 LEU A C 1
ATOM 2201 O O . LEU A 1 282 ? 2.866 -14.395 42.227 1.00 60.91 282 LEU A O 1
ATOM 2206 N N . ILE A 1 283 ? 1.899 -15.094 40.303 1.00 68.32 283 ILE A N 1
ATOM 2207 C CA . ILE A 1 283 ? 1.118 -16.140 40.940 1.00 72.20 283 ILE A CA 1
ATOM 2208 C C . ILE A 1 283 ? 1.718 -17.476 40.518 1.00 79.51 283 ILE A C 1
ATOM 2209 O O . ILE A 1 283 ? 1.097 -18.250 39.798 1.00 86.54 283 ILE A O 1
ATOM 2214 N N . SER A 1 284 ? 2.950 -17.726 40.955 1.00 91.77 284 SER A N 1
ATOM 2215 C CA . SER A 1 284 ? 3.661 -18.956 40.618 1.00 99.67 284 SER A CA 1
ATOM 2216 C C . SER A 1 284 ? 3.091 -20.162 41.370 1.00 100.29 284 SER A C 1
ATOM 2217 O O . SER A 1 284 ? 3.702 -20.694 42.305 1.00 95.97 284 SER A O 1
ATOM 2220 N N . GLY A 1 285 ? 1.896 -20.563 40.955 1.00 103.74 285 GLY A N 1
ATOM 2221 C CA . GLY A 1 285 ? 1.230 -21.718 41.521 1.00 101.62 285 GLY A CA 1
ATOM 2222 C C . GLY A 1 285 ? 0.897 -21.693 42.990 1.00 98.54 285 GLY A C 1
ATOM 2223 O O . GLY A 1 285 ? 0.533 -20.656 43.542 1.00 99.03 285 GLY A O 1
ATOM 2224 N N . LYS A 1 286 ? 1.025 -22.863 43.606 1.00 95.08 286 LYS A N 1
ATOM 2225 C CA . LYS A 1 286 ? 0.717 -23.064 45.009 1.00 93.81 286 LYS A CA 1
ATOM 2226 C C . LYS A 1 286 ? 1.148 -21.949 45.965 1.00 88.71 286 LYS A C 1
ATOM 2227 O O . LYS A 1 286 ? 2.285 -21.863 46.427 1.00 81.18 286 LYS A O 1
ATOM 2233 N N . MET A 1 287 ? 0.162 -21.103 46.211 1.00 84.08 287 MET A N 1
ATOM 2234 C CA . MET A 1 287 ? 0.190 -19.942 47.068 1.00 71.92 287 MET A CA 1
ATOM 2235 C C . MET A 1 287 ? -1.314 -19.896 47.357 1.00 72.40 287 MET A C 1
ATOM 2236 O O . MET A 1 287 ? -2.105 -20.268 46.495 1.00 76.20 287 MET A O 1
ATOM 2241 N N . THR A 1 288 ? -1.735 -19.474 48.541 1.00 71.65 288 THR A N 1
ATOM 2242 C CA . THR A 1 288 ? -3.169 -19.415 48.814 1.00 68.17 288 THR A CA 1
ATOM 2243 C C . THR A 1 288 ? -3.845 -18.417 47.866 1.00 69.11 288 THR A C 1
ATOM 2244 O O . THR A 1 288 ? -3.241 -17.429 47.446 1.00 72.66 288 THR A O 1
ATOM 2248 N N . LEU A 1 289 ? -5.103 -18.679 47.534 1.00 66.19 289 LEU A N 1
ATOM 2249 C CA . LEU A 1 289 ? -5.854 -17.810 46.645 1.00 59.89 289 LEU A CA 1
ATOM 2250 C C . LEU A 1 289 ? -6.043 -16.426 47.237 1.00 59.33 289 LEU A C 1
ATOM 2251 O O . LEU A 1 289 ? -6.414 -15.491 46.536 1.00 62.09 289 LEU A O 1
ATOM 2256 N N . THR A 1 290 ? -5.793 -16.307 48.535 1.00 65.53 290 THR A N 1
ATOM 2257 C CA . THR A 1 290 ? -5.925 -15.037 49.244 1.00 70.02 290 THR A CA 1
ATOM 2258 C C . THR A 1 290 ? -4.562 -14.384 49.495 1.00 71.45 290 THR A C 1
ATOM 2259 O O . THR A 1 290 ? -4.483 -13.190 49.779 1.00 78.17 290 THR A O 1
ATOM 2263 N N . GLU A 1 291 ? -3.498 -15.174 49.378 1.00 66.18 291 GLU A N 1
ATOM 2264 C CA . GLU A 1 291 ? -2.125 -14.720 49.588 1.00 61.08 291 GLU A CA 1
ATOM 2265 C C . GLU A 1 291 ? -1.773 -13.437 48.822 1.00 66.50 291 GLU A C 1
ATOM 2266 O O . GLU A 1 291 ? -2.073 -13.329 47.637 1.00 68.70 291 GLU A O 1
ATOM 2272 N N . GLU A 1 292 ? -1.143 -12.471 49.501 1.00 71.03 292 GLU A N 1
ATOM 2273 C CA . GLU A 1 292 ? -0.730 -11.201 48.881 1.00 69.42 292 GLU A CA 1
ATOM 2274 C C . GLU A 1 292 ? 0.380 -11.482 47.888 1.00 68.02 292 GLU A C 1
ATOM 2275 O O . GLU A 1 292 ? 1.323 -12.211 48.210 1.00 64.98 292 GLU A O 1
ATOM 2281 N N . VAL A 1 293 ? 0.297 -10.880 46.702 1.00 69.16 293 VAL A N 1
ATOM 2282 C CA . VAL A 1 293 ? 1.319 -11.095 45.682 1.00 68.74 293 VAL A CA 1
ATOM 2283 C C . VAL A 1 293 ? 2.559 -10.248 45.969 1.00 64.29 293 VAL A C 1
ATOM 2284 O O . VAL A 1 293 ? 2.487 -9.213 46.642 1.00 60.25 293 VAL A O 1
ATOM 2288 N N . GLN A 1 294 ? 3.698 -10.715 45.466 1.00 64.24 294 GLN A N 1
ATOM 2289 C CA . GLN A 1 294 ? 4.968 -10.024 45.636 1.00 67.33 294 GLN A CA 1
ATOM 2290 C C . GLN A 1 294 ? 5.281 -9.321 44.324 1.00 66.81 294 GLN A C 1
ATOM 2291 O O . GLN A 1 294 ? 5.824 -9.925 43.390 1.00 64.12 294 GLN A O 1
ATOM 2297 N N . TRP A 1 295 ? 4.928 -8.042 44.264 1.00 63.72 295 TRP A N 1
ATOM 2298 C CA . TRP A 1 295 ? 5.146 -7.246 43.071 1.00 57.82 295 TRP A CA 1
ATOM 2299 C C . TRP A 1 295 ? 6.565 -7.175 42.576 1.00 56.92 295 TRP A C 1
ATOM 2300 O O . TRP A 1 295 ? 7.500 -6.866 43.316 1.00 61.54 295 TRP A O 1
ATOM 2311 N N . THR A 1 296 ? 6.699 -7.463 41.293 1.00 58.47 296 THR A N 1
ATOM 2312 C CA . THR A 1 296 ? 7.978 -7.455 40.628 1.00 57.28 296 THR A CA 1
ATOM 2313 C C . THR A 1 296 ? 8.025 -6.159 39.817 1.00 60.41 296 THR A C 1
ATOM 2314 O O . THR A 1 296 ? 6.980 -5.594 39.476 1.00 60.10 296 THR A O 1
ATOM 2318 N N . GLU A 1 297 ? 9.229 -5.681 39.526 1.00 58.73 297 GLU A N 1
ATOM 2319 C CA . GLU A 1 297 ? 9.386 -4.443 38.781 1.00 52.47 297 GLU A CA 1
ATOM 2320 C C . GLU A 1 297 ? 8.863 -4.568 37.375 1.00 48.75 297 GLU A C 1
ATOM 2321 O O . GLU A 1 297 ? 8.243 -3.640 36.865 1.00 51.09 297 GLU A O 1
ATOM 2327 N N . LEU A 1 298 ? 9.119 -5.713 36.748 1.00 52.35 298 LEU A N 1
ATOM 2328 C CA . LEU A 1 298 ? 8.664 -5.963 35.380 1.00 54.92 298 LEU A CA 1
ATOM 2329 C C . LEU A 1 298 ? 7.163 -6.194 35.302 1.00 55.23 298 LEU A C 1
ATOM 2330 O O . LEU A 1 298 ? 6.543 -5.922 34.274 1.00 53.26 298 LEU A O 1
ATOM 2335 N N . ALA A 1 299 ? 6.590 -6.718 36.383 1.00 48.92 299 ALA A N 1
ATOM 2336 C CA . ALA A 1 299 ? 5.159 -6.965 36.444 1.00 48.39 299 ALA A CA 1
ATOM 2337 C C . ALA A 1 299 ? 4.500 -5.602 36.558 1.00 55.82 299 ALA A C 1
ATOM 2338 O O . ALA A 1 299 ? 3.503 -5.320 35.888 1.00 60.11 299 ALA A O 1
ATOM 2340 N N . GLU A 1 300 ? 5.084 -4.771 37.424 1.00 58.52 300 GLU A N 1
ATOM 2341 C CA . GLU A 1 300 ? 4.641 -3.401 37.693 1.00 48.62 300 GLU A CA 1
ATOM 2342 C C . GLU A 1 300 ? 4.626 -2.629 36.364 1.00 47.04 300 GLU A C 1
ATOM 2343 O O . GLU A 1 300 ? 3.644 -1.975 36.005 1.00 50.70 300 GLU A O 1
ATOM 2349 N N . ALA A 1 301 ? 5.729 -2.724 35.635 1.00 39.41 301 ALA A N 1
ATOM 2350 C CA . ALA A 1 301 ? 5.884 -2.062 34.351 1.00 42.52 301 ALA A CA 1
ATOM 2351 C C . ALA A 1 301 ? 4.866 -2.520 33.308 1.00 45.59 301 ALA A C 1
ATOM 2352 O O . ALA A 1 301 ? 4.403 -1.737 32.473 1.00 48.56 301 ALA A O 1
ATOM 2354 N N . GLU A 1 302 ? 4.537 -3.804 33.356 1.00 43.59 302 GLU A N 1
ATOM 2355 C CA . GLU A 1 302 ? 3.609 -4.410 32.412 1.00 39.92 302 GLU A CA 1
ATOM 2356 C C . GLU A 1 302 ? 2.195 -3.893 32.573 1.00 42.52 302 GLU A C 1
ATOM 2357 O O . GLU A 1 302 ? 1.514 -3.593 31.590 1.00 46.06 302 GLU A O 1
ATOM 2363 N N . LEU A 1 303 ? 1.753 -3.803 33.820 1.00 38.96 303 LEU A N 1
ATOM 2364 C CA . LEU A 1 303 ? 0.422 -3.294 34.130 1.00 41.87 303 LEU A CA 1
ATOM 2365 C C . LEU A 1 303 ? 0.332 -1.811 33.745 1.00 46.85 303 LEU A C 1
ATOM 2366 O O . LEU A 1 303 ? -0.675 -1.356 33.196 1.00 47.77 303 LEU A O 1
ATOM 2371 N N . GLU A 1 304 ? 1.397 -1.065 34.026 1.00 42.32 304 GLU A N 1
ATOM 2372 C CA . GLU A 1 304 ? 1.430 0.351 33.705 1.00 38.52 304 GLU A CA 1
ATOM 2373 C C . GLU A 1 304 ? 1.299 0.581 32.205 1.00 41.52 304 GLU A C 1
ATOM 2374 O O . GLU A 1 304 ? 0.533 1.453 31.765 1.00 41.66 304 GLU A O 1
ATOM 2380 N N . GLU A 1 305 ? 2.034 -0.197 31.412 1.00 39.34 305 GLU A N 1
ATOM 2381 C CA . GLU A 1 305 ? 1.960 -0.049 29.961 1.00 39.47 305 GLU A CA 1
ATOM 2382 C C . GLU A 1 305 ? 0.580 -0.480 29.464 1.00 39.14 305 GLU A C 1
ATOM 2383 O O . GLU A 1 305 ? 0.032 0.103 28.534 1.00 38.85 305 GLU A O 1
ATOM 2389 N N . ASN A 1 306 ? 0.009 -1.485 30.115 1.00 39.57 306 ASN A N 1
ATOM 2390 C CA . ASN A 1 306 ? -1.307 -1.955 29.745 1.00 35.12 306 ASN A CA 1
ATOM 2391 C C . ASN A 1 306 ? -2.337 -0.868 30.021 1.00 41.51 306 ASN A C 1
ATOM 2392 O O . ASN A 1 306 ? -3.201 -0.615 29.180 1.00 51.62 306 ASN A O 1
ATOM 2397 N N . ARG A 1 307 ? -2.265 -0.224 31.188 1.00 41.94 307 ARG A N 1
ATOM 2398 C CA . ARG A 1 307 ? -3.216 0.847 31.504 1.00 41.85 307 ARG A CA 1
ATOM 2399 C C . ARG A 1 307 ? -3.153 1.943 30.452 1.00 38.54 307 ARG A C 1
ATOM 2400 O O . ARG A 1 307 ? -4.180 2.460 30.033 1.00 41.00 307 ARG A O 1
ATOM 2408 N N . ILE A 1 308 ? -1.944 2.300 30.029 1.00 37.84 308 ILE A N 1
ATOM 2409 C CA . ILE A 1 308 ? -1.784 3.333 29.015 1.00 35.01 308 ILE A CA 1
ATOM 2410 C C . ILE A 1 308 ? -2.486 2.910 27.738 1.00 41.42 308 ILE A C 1
ATOM 2411 O O . ILE A 1 308 ? -3.387 3.592 27.255 1.00 46.58 308 ILE A O 1
ATOM 2416 N N . ILE A 1 309 ? -2.063 1.775 27.198 1.00 43.60 309 ILE A N 1
ATOM 2417 C CA . ILE A 1 309 ? -2.627 1.233 25.969 1.00 42.94 309 ILE A CA 1
ATOM 2418 C C . ILE A 1 309 ? -4.154 1.218 25.909 1.00 44.82 309 ILE A C 1
ATOM 2419 O O . ILE A 1 309 ? -4.741 1.608 24.899 1.00 43.54 309 ILE A O 1
ATOM 2424 N N . LEU A 1 310 ? -4.784 0.748 26.983 1.00 46.26 310 LEU A N 1
ATOM 2425 C CA . LEU A 1 310 ? -6.241 0.633 27.055 1.00 49.27 310 LEU A CA 1
ATOM 2426 C C . LEU A 1 310 ? -6.982 1.923 27.346 1.00 53.92 310 LEU A C 1
ATOM 2427 O O . LEU A 1 310 ? -8.203 1.983 27.198 1.00 55.90 310 LEU A O 1
ATOM 2432 N N . SER A 1 311 ? -6.242 2.947 27.763 1.00 57.30 311 SER A N 1
ATOM 2433 C CA . SER A 1 311 ? -6.815 4.251 28.086 1.00 55.81 311 SER A CA 1
ATOM 2434 C C . SER A 1 311 ? -7.129 5.003 26.789 1.00 58.95 311 SER A C 1
ATOM 2435 O O . SER A 1 311 ? -7.173 6.234 26.746 1.00 60.09 311 SER A O 1
ATOM 2438 N N . GLN A 1 312 ? -7.334 4.235 25.727 1.00 58.84 312 GLN A N 1
ATOM 2439 C CA . GLN A 1 312 ? -7.644 4.792 24.425 1.00 60.85 312 GLN A CA 1
ATOM 2440 C C . GLN A 1 312 ? -9.116 4.616 24.136 1.00 63.13 312 GLN A C 1
ATOM 2441 O O . GLN A 1 312 ? -9.900 4.277 25.015 1.00 66.08 312 GLN A O 1
ATOM 2447 N N . GLU A 1 313 ? -9.485 4.819 22.883 1.00 65.62 313 GLU A N 1
ATOM 2448 C CA . GLU A 1 313 ? -10.876 4.711 22.498 1.00 66.74 313 GLU A CA 1
ATOM 2449 C C . GLU A 1 313 ? -10.929 4.662 20.970 1.00 64.40 313 GLU A C 1
ATOM 2450 O O . GLU A 1 313 ? -10.085 5.262 20.294 1.00 60.70 313 GLU A O 1
ATOM 2456 N N . GLN A 1 314 ? -11.898 3.939 20.419 1.00 56.13 314 GLN A N 1
ATOM 2457 C CA . GLN A 1 314 ? -12.012 3.857 18.968 1.00 51.41 314 GLN A CA 1
ATOM 2458 C C . GLN A 1 314 ? -13.468 3.975 18.563 1.00 45.20 314 GLN A C 1
ATOM 2459 O O . GLN A 1 314 ? -14.369 3.853 19.389 1.00 44.76 314 GLN A O 1
ATOM 2465 N N . GLU A 1 315 ? -13.699 4.216 17.285 1.00 39.71 315 GLU A N 1
ATOM 2466 C CA . GLU A 1 315 ? -15.053 4.305 16.799 1.00 38.93 315 GLU A CA 1
ATOM 2467 C C . GLU A 1 315 ? -15.100 4.087 15.300 1.00 41.55 315 GLU A C 1
ATOM 2468 O O . GLU A 1 315 ? -14.061 4.053 14.631 1.00 42.12 315 GLU A O 1
ATOM 2474 N N . GLY A 1 316 ? -16.311 3.916 14.785 1.00 38.15 316 GLY A N 1
ATOM 2475 C CA . GLY A 1 316 ? -16.483 3.699 13.367 1.00 32.27 316 GLY A CA 1
ATOM 2476 C C . GLY A 1 316 ? -17.941 3.450 13.069 1.00 37.83 316 GLY A C 1
ATOM 2477 O O . GLY A 1 316 ? -18.789 3.618 13.949 1.00 38.36 316 GLY A O 1
ATOM 2478 N N . HIS A 1 317 ? -18.214 3.021 11.836 1.00 41.34 317 HIS A N 1
ATOM 2479 C CA . HIS A 1 317 ? -19.564 2.743 11.352 1.00 41.45 317 HIS A CA 1
ATOM 2480 C C . HIS A 1 317 ? -19.768 1.265 11.067 1.00 43.62 317 HIS A C 1
ATOM 2481 O O . HIS A 1 317 ? -18.841 0.470 11.200 1.00 45.58 317 HIS A O 1
ATOM 2488 N N . TYR A 1 318 ? -20.986 0.913 10.653 1.00 43.04 318 TYR A N 1
ATOM 2489 C CA . TYR A 1 318 ? -21.331 -0.471 10.352 1.00 38.41 318 TYR A CA 1
ATOM 2490 C C . TYR A 1 318 ? -21.209 -0.833 8.872 1.00 36.65 318 TYR A C 1
ATOM 2491 O O . TYR A 1 318 ? -21.200 0.027 7.989 1.00 39.45 318 TYR A O 1
ATOM 2500 N N . TYR A 1 319 ? -21.154 -2.133 8.631 1.00 31.71 319 TYR A N 1
ATOM 2501 C CA . TYR A 1 319 ? -20.964 -2.702 7.311 1.00 32.51 319 TYR A CA 1
ATOM 2502 C C . TYR A 1 319 ? -22.181 -2.801 6.403 1.00 39.15 319 TYR A C 1
ATOM 2503 O O . TYR A 1 319 ? -23.278 -3.151 6.837 1.00 44.18 319 TYR A O 1
ATOM 2512 N N . GLN A 1 320 ? -21.962 -2.519 5.122 1.00 43.49 320 GLN A N 1
ATOM 2513 C CA . GLN A 1 320 ? -22.995 -2.629 4.099 1.00 41.26 320 GLN A CA 1
ATOM 2514 C C . GLN A 1 320 ? -22.449 -3.579 3.021 1.00 37.82 320 GLN A C 1
ATOM 2515 O O . GLN A 1 320 ? -21.835 -3.162 2.042 1.00 46.80 320 GLN A O 1
ATOM 2521 N N . GLU A 1 321 ? -22.678 -4.870 3.230 1.00 40.49 321 GLU A N 1
ATOM 2522 C CA . GLU A 1 321 ? -22.205 -5.924 2.338 1.00 45.03 321 GLU A CA 1
ATOM 2523 C C . GLU A 1 321 ? -22.448 -5.727 0.844 1.00 51.07 321 GLU A C 1
ATOM 2524 O O . GLU A 1 321 ? -21.732 -6.299 0.018 1.00 53.04 321 GLU A O 1
ATOM 2530 N N . GLU A 1 322 ? -23.448 -4.933 0.483 1.00 54.55 322 GLU A N 1
ATOM 2531 C CA . GLU A 1 322 ? -23.720 -4.733 -0.936 1.00 59.72 322 GLU A CA 1
ATOM 2532 C C . GLU A 1 322 ? -22.697 -3.790 -1.540 1.00 62.53 322 GLU A C 1
ATOM 2533 O O . GLU A 1 322 ? -22.298 -3.958 -2.696 1.00 69.56 322 GLU A O 1
ATOM 2539 N N . LYS A 1 323 ? -22.287 -2.794 -0.753 1.00 58.25 323 LYS A N 1
ATOM 2540 C CA . LYS A 1 323 ? -21.323 -1.789 -1.193 1.00 49.66 323 LYS A CA 1
ATOM 2541 C C . LYS A 1 323 ? -19.912 -2.332 -1.206 1.00 44.77 323 LYS A C 1
ATOM 2542 O O . LYS A 1 323 ? -19.629 -3.389 -0.659 1.00 48.56 323 LYS A O 1
ATOM 2548 N N . GLU A 1 324 ? -19.016 -1.592 -1.835 1.00 48.10 324 GLU A N 1
ATOM 2549 C CA . GLU A 1 324 ? -17.636 -2.017 -1.913 1.00 48.39 324 GLU A CA 1
ATOM 2550 C C . GLU A 1 324 ? -16.874 -1.856 -0.600 1.00 44.29 324 GLU A C 1
ATOM 2551 O O . GLU A 1 324 ? -17.203 -1.016 0.242 1.00 44.74 324 GLU A O 1
ATOM 2557 N N . LEU A 1 325 ? -15.851 -2.687 -0.441 1.00 44.55 325 LEU A N 1
ATOM 2558 C CA . LEU A 1 325 ? -14.986 -2.661 0.730 1.00 43.37 325 LEU A CA 1
ATOM 2559 C C . LEU A 1 325 ? -13.625 -2.157 0.229 1.00 38.07 325 LEU A C 1
ATOM 2560 O O . LEU A 1 325 ? -12.999 -2.780 -0.636 1.00 33.79 325 LEU A O 1
ATOM 2565 N N . GLU A 1 326 ? -13.176 -1.025 0.768 1.00 33.08 326 GLU A N 1
ATOM 2566 C CA . GLU A 1 326 ? -11.913 -0.422 0.355 1.00 30.45 326 GLU A CA 1
ATOM 2567 C C . GLU A 1 326 ? -10.926 -0.252 1.504 1.00 35.50 326 GLU A C 1
ATOM 2568 O O . GLU A 1 326 ? -11.317 -0.213 2.675 1.00 37.03 326 GLU A O 1
ATOM 2574 N N . ALA A 1 327 ? -9.644 -0.140 1.151 1.00 35.22 327 ALA A N 1
ATOM 2575 C CA . ALA A 1 327 ? -8.566 0.059 2.123 1.00 33.56 327 ALA A CA 1
ATOM 2576 C C . ALA A 1 327 ? -7.630 1.111 1.569 1.00 34.45 327 ALA A C 1
ATOM 2577 O O . ALA A 1 327 ? -7.050 0.950 0.488 1.00 35.75 327 ALA A O 1
ATOM 2579 N N . THR A 1 328 ? -7.496 2.197 2.314 1.00 32.98 328 THR A N 1
ATOM 2580 C CA . THR A 1 328 ? -6.629 3.279 1.907 1.00 34.99 328 THR A CA 1
ATOM 2581 C C . THR A 1 328 ? -5.498 3.425 2.899 1.00 35.85 328 THR A C 1
ATOM 2582 O O . THR A 1 328 ? -5.711 3.572 4.105 1.00 33.48 328 THR A O 1
ATOM 2586 N N . VAL A 1 329 ? -4.283 3.382 2.369 1.00 45.32 329 VAL A N 1
ATOM 2587 C CA . VAL A 1 329 ? -3.087 3.487 3.189 1.00 47.68 329 VAL A CA 1
ATOM 2588 C C . VAL A 1 329 ? -2.361 4.821 2.994 1.00 48.63 329 VAL A C 1
ATOM 2589 O O . VAL A 1 329 ? -2.356 5.406 1.907 1.00 43.37 329 VAL A O 1
ATOM 2593 N N . GLN A 1 330 ? -1.758 5.298 4.074 1.00 50.33 330 GLN A N 1
ATOM 2594 C CA . GLN A 1 330 ? -1.013 6.546 4.048 1.00 54.38 330 GLN A CA 1
ATOM 2595 C C . GLN A 1 330 ? 0.182 6.446 4.991 1.00 56.85 330 GLN A C 1
ATOM 2596 O O . GLN A 1 330 ? 0.028 6.018 6.140 1.00 53.31 330 GLN A O 1
ATOM 2602 N N . LYS A 1 331 ? 1.374 6.808 4.515 1.00 64.80 331 LYS A N 1
ATOM 2603 C CA . LYS A 1 331 ? 2.536 6.773 5.402 1.00 77.63 331 LYS A CA 1
ATOM 2604 C C . LYS A 1 331 ? 2.506 8.123 6.118 1.00 81.45 331 LYS A C 1
ATOM 2605 O O . LYS A 1 331 ? 2.256 9.155 5.491 1.00 83.68 331 LYS A O 1
ATOM 2611 N N . ASP A 1 332 ? 2.732 8.135 7.424 1.00 81.79 332 ASP A N 1
ATOM 2612 C CA . ASP A 1 332 ? 2.692 9.402 8.131 1.00 92.78 332 ASP A CA 1
ATOM 2613 C C . ASP A 1 332 ? 4.040 10.046 8.433 1.00 100.33 332 ASP A C 1
ATOM 2614 O O . ASP A 1 332 ? 4.597 10.750 7.585 1.00 97.36 332 ASP A O 1
ATOM 2619 N N . GLN A 1 333 ? 4.557 9.821 9.637 1.00 108.48 333 GLN A N 1
ATOM 2620 C CA . GLN A 1 333 ? 5.829 10.415 10.019 1.00 116.94 333 GLN A CA 1
ATOM 2621 C C . GLN A 1 333 ? 7.041 9.690 9.454 1.00 125.90 333 GLN A C 1
ATOM 2622 O O . GLN A 1 333 ? 7.550 10.064 8.397 1.00 128.31 333 GLN A O 1
ATOM 2628 N N . ASP A 1 334 ? 7.504 8.650 10.138 1.00 132.19 334 ASP A N 1
ATOM 2629 C CA . ASP A 1 334 ? 8.683 7.935 9.673 1.00 136.43 334 ASP A CA 1
ATOM 2630 C C . ASP A 1 334 ? 8.487 6.416 9.554 1.00 134.42 334 ASP A C 1
ATOM 2631 O O . ASP A 1 334 ? 8.791 5.830 8.511 1.00 135.00 334 ASP A O 1
ATOM 2636 N N . ASN A 1 335 ? 7.982 5.785 10.613 1.00 128.32 335 ASN A N 1
ATOM 2637 C CA . ASN A 1 335 ? 7.728 4.340 10.608 1.00 118.95 335 ASN A CA 1
ATOM 2638 C C . ASN A 1 335 ? 6.231 4.202 10.772 1.00 106.24 335 ASN A C 1
ATOM 2639 O O . ASN A 1 335 ? 5.699 3.108 10.940 1.00 104.52 335 ASN A O 1
ATOM 2644 N N . GLN A 1 336 ? 5.560 5.339 10.720 1.00 94.77 336 GLN A N 1
ATOM 2645 C CA . GLN A 1 336 ? 4.134 5.383 10.924 1.00 87.35 336 GLN A CA 1
ATOM 2646 C C . GLN A 1 336 ? 3.270 5.244 9.692 1.00 76.13 336 GLN A C 1
ATOM 2647 O O . GLN A 1 336 ? 3.208 6.138 8.848 1.00 77.47 336 GLN A O 1
ATOM 2653 N N . TRP A 1 337 ? 2.597 4.106 9.601 1.00 63.74 337 TRP A N 1
ATOM 2654 C CA . TRP A 1 337 ? 1.683 3.856 8.501 1.00 55.24 337 TRP A CA 1
ATOM 2655 C C . TRP A 1 337 ? 0.307 3.749 9.110 1.00 50.29 337 TRP A C 1
ATOM 2656 O O . TRP A 1 337 ? 0.135 3.110 10.140 1.00 52.44 337 TRP A O 1
ATOM 2667 N N . THR A 1 338 ? -0.676 4.378 8.488 1.00 46.69 338 THR A N 1
ATOM 2668 C CA . THR A 1 338 ? -2.037 4.289 8.988 1.00 41.56 338 THR A CA 1
ATOM 2669 C C . THR A 1 338 ? -2.922 3.921 7.820 1.00 44.32 338 THR A C 1
ATOM 2670 O O . THR A 1 338 ? -2.569 4.155 6.654 1.00 41.67 338 THR A O 1
ATOM 2674 N N . TYR A 1 339 ? -4.067 3.331 8.130 1.00 44.77 339 TYR A N 1
ATOM 2675 C CA . TYR A 1 339 ? -5.013 2.969 7.091 1.00 38.55 339 TYR A CA 1
ATOM 2676 C C . TYR A 1 339 ? -6.431 3.183 7.573 1.00 36.72 339 TYR A C 1
ATOM 2677 O O . TYR A 1 339 ? -6.689 3.461 8.749 1.00 36.75 339 TYR A O 1
ATOM 2686 N N . LYS A 1 340 ? -7.351 3.063 6.635 1.00 39.41 340 LYS A N 1
ATOM 2687 C CA . LYS A 1 340 ? -8.749 3.189 6.944 1.00 37.88 340 LYS A CA 1
ATOM 2688 C C . LYS A 1 340 ? -9.508 2.245 6.015 1.00 38.96 340 LYS A C 1
ATOM 2689 O O . LYS A 1 340 ? -9.281 2.209 4.802 1.00 35.51 340 LYS A O 1
ATOM 2695 N N . ILE A 1 341 ? -10.359 1.425 6.614 1.00 40.71 341 ILE A N 1
ATOM 2696 C CA . ILE A 1 341 ? -11.186 0.513 5.856 1.00 38.82 341 ILE A CA 1
ATOM 2697 C C . ILE A 1 341 ? -12.462 1.315 5.701 1.00 32.87 341 ILE A C 1
ATOM 2698 O O . ILE A 1 341 ? -13.006 1.820 6.680 1.00 37.09 341 ILE A O 1
ATOM 2703 N N . HIS A 1 342 ? -12.942 1.435 4.474 1.00 32.87 342 HIS A N 1
ATOM 2704 C CA . HIS A 1 342 ? -14.132 2.221 4.222 1.00 39.89 342 HIS A CA 1
ATOM 2705 C C . HIS A 1 342 ? -14.929 1.715 3.039 1.00 42.85 342 HIS A C 1
ATOM 2706 O O . HIS A 1 342 ? -14.465 0.886 2.261 1.00 43.97 342 HIS A O 1
ATOM 2713 N N . GLN A 1 343 ? -16.135 2.250 2.911 1.00 45.44 343 GLN A N 1
ATOM 2714 C CA . GLN A 1 343 ? -17.030 1.939 1.801 1.00 53.25 343 GLN A CA 1
ATOM 2715 C C . GLN A 1 343 ? -17.458 3.326 1.323 1.00 58.50 343 GLN A C 1
ATOM 2716 O O . GLN A 1 343 ? -18.250 4.002 1.989 1.00 59.95 343 GLN A O 1
ATOM 2722 N N . GLU A 1 344 ? -16.921 3.759 0.184 1.00 62.29 344 GLU A N 1
ATOM 2723 C CA . GLU A 1 344 ? -17.203 5.106 -0.310 1.00 63.70 344 GLU A CA 1
ATOM 2724 C C . GLU A 1 344 ? -16.563 6.031 0.735 1.00 60.77 344 GLU A C 1
ATOM 2725 O O . GLU A 1 344 ? -15.426 5.822 1.158 1.00 64.04 344 GLU A O 1
ATOM 2731 N N . GLU A 1 345 ? -17.305 7.031 1.181 1.00 57.99 345 GLU A N 1
ATOM 2732 C CA . GLU A 1 345 ? -16.795 7.966 2.167 1.00 55.25 345 GLU A CA 1
ATOM 2733 C C . GLU A 1 345 ? -17.060 7.500 3.592 1.00 53.26 345 GLU A C 1
ATOM 2734 O O . GLU A 1 345 ? -16.621 8.143 4.545 1.00 58.95 345 GLU A O 1
ATOM 2740 N N . LYS A 1 346 ? -17.783 6.393 3.748 1.00 53.28 346 LYS A N 1
ATOM 2741 C CA . LYS A 1 346 ? -18.094 5.878 5.086 1.00 54.52 346 LYS A CA 1
ATOM 2742 C C . LYS A 1 346 ? -16.950 5.009 5.603 1.00 48.44 346 LYS A C 1
ATOM 2743 O O . LYS A 1 346 ? -16.607 3.984 5.000 1.00 43.52 346 LYS A O 1
ATOM 2749 N N . ILE A 1 347 ? -16.363 5.430 6.719 1.00 39.97 347 ILE A N 1
ATOM 2750 C CA . ILE A 1 347 ? -15.247 4.716 7.323 1.00 39.91 347 ILE A CA 1
ATOM 2751 C C . ILE A 1 347 ? -15.725 3.675 8.317 1.00 41.31 347 ILE A C 1
ATOM 2752 O O . ILE A 1 347 ? -16.453 4.004 9.251 1.00 46.45 347 ILE A O 1
ATOM 2757 N N . LEU A 1 348 ? -15.313 2.423 8.121 1.00 35.98 348 LEU A N 1
ATOM 2758 C CA . LEU A 1 348 ? -15.718 1.347 9.020 1.00 29.77 348 LEU A CA 1
ATOM 2759 C C . LEU A 1 348 ? -14.783 1.298 10.216 1.00 33.52 348 LEU A C 1
ATOM 2760 O O . LEU A 1 348 ? -15.227 1.216 11.361 1.00 36.78 348 LEU A O 1
ATOM 2765 N N . LYS A 1 349 ? -13.481 1.322 9.954 1.00 36.08 349 LYS A N 1
ATOM 2766 C CA . LYS A 1 349 ? -12.504 1.324 11.040 1.00 36.86 349 LYS A CA 1
ATOM 2767 C C . LYS A 1 349 ? -11.134 1.793 10.576 1.00 36.13 349 LYS A C 1
ATOM 2768 O O 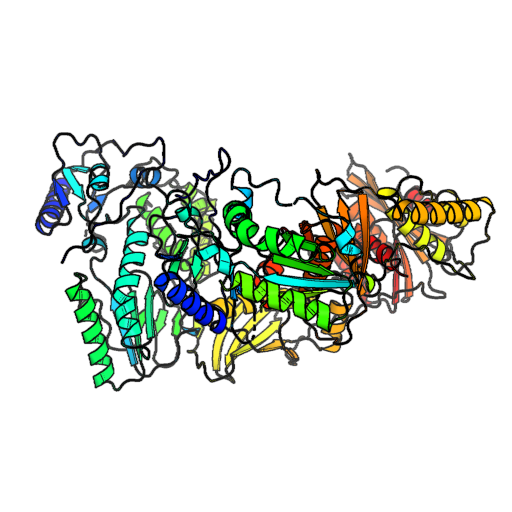. LYS A 1 349 ? -10.758 1.643 9.410 1.00 37.54 349 LYS A O 1
ATOM 2774 N N . VAL A 1 350 ? -10.397 2.395 11.501 1.00 39.00 350 VAL A N 1
ATOM 2775 C CA . VAL A 1 350 ? -9.077 2.915 11.203 1.00 44.10 350 VAL A CA 1
ATOM 2776 C C . VAL A 1 350 ? -8.051 2.022 11.852 1.00 46.68 350 VAL A C 1
ATOM 2777 O O . VAL A 1 350 ? -8.352 1.336 12.829 1.00 47.72 350 VAL A O 1
ATOM 2781 N N . GLY A 1 351 ? -6.841 2.022 11.301 1.00 46.88 351 GLY A N 1
ATOM 2782 C CA . GLY A 1 351 ? -5.791 1.186 11.846 1.00 45.73 351 GLY A CA 1
ATOM 2783 C C . GLY A 1 351 ? -4.416 1.805 11.748 1.00 48.55 351 GLY A C 1
ATOM 2784 O O . GLY A 1 351 ? -4.218 2.834 11.101 1.00 48.55 351 GLY A O 1
ATOM 2785 N N . LYS A 1 352 ? -3.461 1.142 12.385 1.00 59.67 352 LYS A N 1
ATOM 2786 C CA . LYS A 1 352 ? -2.079 1.600 12.424 1.00 69.17 352 LYS A CA 1
ATOM 2787 C C . LYS A 1 352 ? -1.086 0.444 12.219 1.00 74.17 352 LYS A C 1
ATOM 2788 O O . LYS A 1 352 ? -1.444 -0.734 12.305 1.00 78.53 352 LYS A O 1
ATOM 2794 N N . TYR A 1 353 ? 0.164 0.795 11.944 1.00 77.74 353 TYR A N 1
ATOM 2795 C CA . TYR A 1 353 ? 1.231 -0.182 11.746 1.00 76.89 353 TYR A CA 1
ATOM 2796 C C . TYR A 1 353 ? 2.532 0.608 11.766 1.00 80.80 353 TYR A C 1
ATOM 2797 O O . TYR A 1 353 ? 2.700 1.571 11.004 1.00 77.62 353 TYR A O 1
ATOM 2806 N N . ALA A 1 354 ? 3.436 0.223 12.660 1.00 86.17 354 ALA A N 1
ATOM 2807 C CA . ALA A 1 354 ? 4.727 0.894 12.761 1.00 92.12 354 ALA A CA 1
ATOM 2808 C C . ALA A 1 354 ? 5.813 -0.147 13.015 1.00 95.50 354 ALA A C 1
ATOM 2809 O O . ALA A 1 354 ? 6.991 0.191 13.157 1.00 99.40 354 ALA A O 1
ATOM 2811 N N . LYS A 1 355 ? 5.396 -1.413 13.048 1.00 95.96 355 LYS A N 1
ATOM 2812 C CA . LYS A 1 355 ? 6.282 -2.552 13.286 1.00 99.94 355 LYS A CA 1
ATOM 2813 C C . LYS A 1 355 ? 7.700 -2.395 12.690 1.00 100.65 355 LYS A C 1
ATOM 2814 O O . LYS A 1 355 ? 7.884 -1.793 11.626 1.00 93.52 355 LYS A O 1
ATOM 2820 N N . VAL A 1 356 ? 8.694 -2.925 13.406 1.00 102.60 356 VAL A N 1
ATOM 2821 C CA . VAL A 1 356 ? 10.093 -2.875 12.978 1.00 100.84 356 VAL A CA 1
ATOM 2822 C C . VAL A 1 356 ? 10.569 -4.278 12.608 1.00 100.36 356 VAL A C 1
ATOM 2823 O O . VAL A 1 356 ? 10.304 -5.247 13.325 1.00 98.48 356 VAL A O 1
ATOM 2827 N N . THR A 1 359 ? 15.524 -4.314 10.125 1.00 107.14 359 THR A N 1
ATOM 2828 C CA . THR A 1 359 ? 16.752 -3.549 10.353 1.00 111.58 359 THR A CA 1
ATOM 2829 C C . THR A 1 359 ? 17.030 -2.600 9.199 1.00 107.11 359 THR A C 1
ATOM 2830 O O . THR A 1 359 ? 17.467 -1.469 9.412 1.00 110.69 359 THR A O 1
ATOM 2834 N N . HIS A 1 360 ? 16.803 -3.081 7.978 1.00 98.55 360 HIS A N 1
ATOM 2835 C CA . HIS A 1 360 ? 17.025 -2.280 6.782 1.00 89.09 360 HIS A CA 1
ATOM 2836 C C . HIS A 1 360 ? 16.150 -2.695 5.597 1.00 80.63 360 HIS A C 1
ATOM 2837 O O . HIS A 1 360 ? 16.466 -3.636 4.868 1.00 81.96 360 HIS A O 1
ATOM 2844 N N . THR A 1 361 ? 15.038 -1.987 5.423 1.00 68.25 361 THR A N 1
ATOM 2845 C CA . THR A 1 361 ? 14.114 -2.248 4.322 1.00 61.60 361 THR A CA 1
ATOM 2846 C C . THR A 1 361 ? 13.920 -0.950 3.588 1.00 53.88 361 THR A C 1
ATOM 2847 O O . THR A 1 361 ? 14.761 -0.063 3.641 1.00 56.21 361 THR A O 1
ATOM 2851 N N . ASN A 1 362 ? 12.797 -0.859 2.892 1.00 47.49 362 ASN A N 1
ATOM 2852 C CA . ASN A 1 362 ? 12.432 0.349 2.189 1.00 47.56 362 ASN A CA 1
ATOM 2853 C C . ASN A 1 362 ? 10.914 0.490 2.244 1.00 49.76 362 ASN A C 1
ATOM 2854 O O . ASN A 1 362 ? 10.203 -0.422 2.688 1.00 46.11 362 ASN A O 1
ATOM 2859 N N . GLY A 1 363 ? 10.425 1.646 1.808 1.00 47.07 363 GLY A N 1
ATOM 2860 C CA . GLY A 1 363 ? 8.999 1.899 1.829 1.00 44.42 363 GLY A CA 1
ATOM 2861 C C . GLY A 1 363 ? 8.153 0.877 1.100 1.00 37.19 363 GLY A C 1
ATOM 2862 O O . GLY A 1 363 ? 7.063 0.549 1.560 1.00 39.45 363 GLY A O 1
ATOM 2863 N N . ILE A 1 364 ? 8.646 0.368 -0.026 1.00 35.53 364 ILE A N 1
ATOM 2864 C CA . ILE A 1 364 ? 7.879 -0.606 -0.783 1.00 34.19 364 ILE A CA 1
ATOM 2865 C C . ILE A 1 364 ? 7.742 -1.912 -0.015 1.00 36.71 364 ILE A C 1
ATOM 2866 O O . ILE A 1 364 ? 6.713 -2.564 -0.087 1.00 39.20 364 ILE A O 1
ATOM 2871 N N . ARG A 1 365 ? 8.768 -2.303 0.727 1.00 36.90 365 ARG A N 1
ATOM 2872 C CA . ARG A 1 365 ? 8.676 -3.544 1.476 1.00 37.37 365 ARG A CA 1
ATOM 2873 C C . ARG A 1 365 ? 7.764 -3.379 2.686 1.00 39.01 365 ARG A C 1
ATOM 2874 O O . ARG A 1 365 ? 7.020 -4.296 3.032 1.00 41.15 365 ARG A O 1
ATOM 2882 N N . LEU A 1 366 ? 7.820 -2.211 3.326 1.00 35.49 366 LEU A N 1
ATOM 2883 C CA . LEU A 1 366 ? 6.983 -1.929 4.496 1.00 34.77 366 LEU A CA 1
ATOM 2884 C C . LEU A 1 366 ? 5.524 -1.796 4.081 1.00 37.21 366 LEU A C 1
ATOM 2885 O O . LEU A 1 366 ? 4.630 -2.267 4.774 1.00 37.29 366 LEU A O 1
ATOM 2890 N N . LEU A 1 367 ? 5.293 -1.142 2.946 1.00 40.35 367 LEU A N 1
ATOM 2891 C CA . LEU A 1 367 ? 3.946 -0.951 2.425 1.00 40.45 367 LEU A CA 1
ATOM 2892 C C . LEU A 1 367 ? 3.283 -2.310 2.256 1.00 39.76 367 LEU A C 1
ATOM 2893 O O . LEU A 1 367 ? 2.118 -2.492 2.612 1.00 45.92 367 LEU A O 1
ATOM 2898 N N . ALA A 1 368 ? 4.043 -3.267 1.729 1.00 36.25 368 ALA A N 1
ATOM 2899 C CA . ALA A 1 368 ? 3.561 -4.636 1.514 1.00 37.89 368 ALA A CA 1
ATOM 2900 C C . ALA A 1 368 ? 3.176 -5.306 2.832 1.00 36.82 368 ALA A C 1
ATOM 2901 O O . ALA A 1 368 ? 2.243 -6.105 2.883 1.00 40.94 368 ALA A O 1
ATOM 2903 N N . GLN A 1 369 ? 3.907 -4.987 3.891 1.00 30.83 369 GLN A N 1
ATOM 2904 C CA . GLN A 1 369 ? 3.628 -5.558 5.191 1.00 32.09 369 GLN A CA 1
ATOM 2905 C C . GLN A 1 369 ? 2.309 -4.997 5.706 1.00 37.37 369 GLN A C 1
ATOM 2906 O O . GLN A 1 369 ? 1.522 -5.712 6.323 1.00 33.35 369 GLN A O 1
ATOM 2912 N N . VAL A 1 370 ? 2.073 -3.712 5.446 1.00 38.91 370 VAL A N 1
ATOM 2913 C CA . VAL A 1 370 ? 0.833 -3.056 5.855 1.00 35.11 370 VAL A CA 1
ATOM 2914 C C . VAL A 1 370 ? -0.309 -3.753 5.100 1.00 38.33 370 VAL A C 1
ATOM 2915 O O . VAL A 1 370 ? -1.304 -4.179 5.690 1.00 41.00 370 VAL A O 1
ATOM 2919 N N . VAL A 1 371 ? -0.156 -3.871 3.788 1.00 29.19 371 VAL A N 1
ATOM 2920 C CA . VAL A 1 371 ? -1.161 -4.541 2.990 1.00 28.17 371 VAL A CA 1
ATOM 2921 C C . VAL A 1 371 ? -1.478 -5.940 3.517 1.00 33.22 371 VAL A C 1
ATOM 2922 O O . VAL A 1 371 ? -2.625 -6.351 3.525 1.00 32.08 371 VAL A O 1
ATOM 2926 N N . GLN A 1 372 ? -0.463 -6.679 3.944 1.00 34.61 372 GLN A N 1
ATOM 2927 C CA . GLN A 1 372 ? -0.685 -8.018 4.489 1.00 33.58 372 GLN A CA 1
ATOM 2928 C C . GLN A 1 372 ? -1.513 -7.953 5.784 1.00 29.97 372 GLN A C 1
ATOM 2929 O O . GLN A 1 372 ? -2.458 -8.722 5.971 1.00 33.05 372 GLN A O 1
ATOM 2935 N N . LYS A 1 373 ? -1.164 -7.023 6.666 1.00 31.91 373 LYS A N 1
ATOM 2936 C CA . LYS A 1 373 ? -1.844 -6.865 7.945 1.00 29.16 373 LYS A CA 1
ATOM 2937 C C . LYS A 1 373 ? -3.326 -6.578 7.745 1.00 31.24 373 LYS A C 1
ATOM 2938 O O . LYS A 1 373 ? -4.188 -7.205 8.360 1.00 33.92 373 LYS A O 1
ATOM 2944 N N . ILE A 1 374 ? -3.606 -5.620 6.872 1.00 29.14 374 ILE A N 1
ATOM 2945 C CA . ILE A 1 374 ? -4.969 -5.203 6.560 1.00 29.79 374 ILE A CA 1
ATOM 2946 C C . ILE A 1 374 ? -5.743 -6.343 5.897 1.00 33.73 374 ILE A C 1
ATOM 2947 O O . ILE A 1 374 ? -6.916 -6.571 6.194 1.00 41.57 374 ILE A O 1
ATOM 2952 N N . GLY A 1 375 ? -5.080 -7.042 4.985 1.00 35.28 375 GLY A N 1
ATOM 2953 C CA . GLY A 1 375 ? -5.710 -8.139 4.294 1.00 26.37 375 GLY A CA 1
ATOM 2954 C C . GLY A 1 375 ? -6.141 -9.196 5.289 1.00 33.30 375 GLY A C 1
ATOM 2955 O O . GLY A 1 375 ? -7.280 -9.654 5.255 1.00 38.94 375 GLY A O 1
ATOM 2956 N N . LYS A 1 376 ? -5.233 -9.586 6.179 1.00 32.45 376 LYS A N 1
ATOM 2957 C CA . LYS A 1 376 ? -5.551 -10.594 7.188 1.00 35.84 376 LYS A CA 1
ATOM 2958 C C . LYS A 1 376 ? -6.731 -10.138 8.052 1.00 34.63 376 LYS A C 1
ATOM 2959 O O . LYS A 1 376 ? -7.666 -10.893 8.304 1.00 34.89 376 LYS A O 1
ATOM 2965 N N . GLU A 1 377 ? -6.691 -8.893 8.506 1.00 32.44 377 GLU A N 1
ATOM 2966 C CA . GLU A 1 377 ? -7.750 -8.356 9.341 1.00 30.77 377 GLU A CA 1
ATOM 2967 C C . GLU A 1 377 ? -9.094 -8.348 8.621 1.00 33.75 377 GLU A C 1
ATOM 2968 O O . GLU A 1 377 ? -10.132 -8.644 9.217 1.00 37.88 377 GLU A O 1
ATOM 2974 N N . ALA A 1 378 ? -9.078 -8.022 7.334 1.00 34.43 378 ALA A N 1
ATOM 2975 C CA . ALA A 1 378 ? -10.321 -7.957 6.572 1.00 32.02 378 ALA A CA 1
ATOM 2976 C C . ALA A 1 378 ? -10.929 -9.317 6.296 1.00 31.04 378 ALA A C 1
ATOM 2977 O O . ALA A 1 378 ? -12.145 -9.438 6.166 1.00 39.00 378 ALA A O 1
ATOM 2979 N N . LEU A 1 379 ? -10.098 -10.345 6.197 1.00 27.99 379 LEU A N 1
ATOM 2980 C CA . LEU A 1 379 ? -10.620 -11.690 5.964 1.00 31.82 379 LEU A CA 1
ATOM 2981 C C . LEU A 1 379 ? -11.388 -12.113 7.203 1.00 35.71 379 LEU A C 1
ATOM 2982 O O . LEU A 1 379 ? -12.432 -12.768 7.112 1.00 36.48 379 LEU A O 1
ATOM 2987 N N . VAL A 1 380 ? -10.847 -11.735 8.361 1.00 31.61 380 VAL A N 1
ATOM 2988 C CA . VAL A 1 380 ? -11.441 -12.060 9.653 1.00 33.09 380 VAL A CA 1
ATOM 2989 C C . VAL A 1 380 ? -12.762 -11.355 9.918 1.00 33.85 380 VAL A C 1
ATOM 2990 O O . VAL A 1 380 ? -13.720 -11.970 10.356 1.00 39.25 380 VAL A O 1
ATOM 2994 N N . ILE A 1 381 ? -12.801 -10.056 9.662 1.00 37.08 381 ILE A N 1
ATOM 2995 C CA . ILE A 1 381 ? -13.990 -9.263 9.938 1.00 28.51 381 ILE A CA 1
ATOM 2996 C C . ILE A 1 381 ? -15.064 -9.272 8.864 1.00 27.76 381 ILE A C 1
ATOM 2997 O O . ILE A 1 381 ? -16.244 -9.398 9.175 1.00 29.85 381 ILE A O 1
ATOM 3002 N N . TRP A 1 382 ? -14.671 -9.159 7.602 1.00 29.52 382 TRP A N 1
ATOM 3003 C CA . TRP A 1 382 ? -15.659 -9.106 6.530 1.00 26.47 382 TRP A CA 1
ATOM 3004 C C . TRP A 1 382 ? -15.725 -10.310 5.609 1.00 31.43 382 TRP A C 1
ATOM 3005 O O . TRP A 1 382 ? -16.585 -10.379 4.730 1.00 34.31 382 TRP A O 1
ATOM 3016 N N . GLY A 1 383 ? -14.837 -11.271 5.811 1.00 34.37 383 GLY A N 1
ATOM 3017 C CA . GLY A 1 383 ? -14.849 -12.439 4.951 1.00 33.12 383 GLY A CA 1
ATOM 3018 C C . GLY A 1 383 ? -14.503 -12.082 3.518 1.00 29.16 383 GLY A C 1
ATOM 3019 O O . GLY A 1 383 ? -14.755 -12.862 2.603 1.00 32.74 383 GLY A O 1
ATOM 3020 N N . ARG A 1 384 ? -13.969 -10.884 3.303 1.00 34.14 384 ARG A N 1
ATOM 3021 C CA . ARG A 1 384 ? -13.553 -10.500 1.960 1.00 32.55 384 ARG A CA 1
ATOM 3022 C C . ARG A 1 384 ? -12.371 -9.558 1.900 1.00 34.86 384 ARG A C 1
ATOM 3023 O O . ARG A 1 384 ? -12.046 -8.854 2.853 1.00 36.62 384 ARG A O 1
ATOM 3031 N N . ILE A 1 385 ? -11.707 -9.587 0.759 1.00 34.00 385 ILE A N 1
ATOM 3032 C CA . ILE A 1 385 ? -10.522 -8.787 0.537 1.00 39.25 385 ILE A CA 1
ATOM 3033 C C . ILE A 1 385 ? -10.923 -7.442 -0.036 1.00 36.03 385 ILE A C 1
ATOM 3034 O O . ILE A 1 385 ? -11.654 -7.375 -1.025 1.00 39.63 385 ILE A O 1
ATOM 3039 N N . PRO A 1 386 ? -10.456 -6.347 0.584 1.00 36.03 386 PRO A N 1
ATOM 3040 C CA . PRO A 1 386 ? -10.797 -5.004 0.109 1.00 35.32 386 PRO A CA 1
ATOM 3041 C C . PRO A 1 386 ? -10.011 -4.568 -1.131 1.00 40.69 386 PRO A C 1
ATOM 3042 O O . PRO A 1 386 ? -9.069 -5.245 -1.563 1.00 41.47 386 PRO A O 1
ATOM 3046 N N . LYS A 1 387 ? -10.445 -3.462 -1.732 1.00 37.67 387 LYS A N 1
ATOM 3047 C CA . LYS A 1 387 ? -9.769 -2.896 -2.886 1.00 41.11 387 LYS A CA 1
ATOM 3048 C C . LYS A 1 387 ? -8.772 -1.935 -2.250 1.00 41.04 387 LYS A C 1
ATOM 3049 O O . LYS A 1 387 ? -9.163 -1.096 -1.438 1.00 43.09 387 LYS A O 1
ATOM 3055 N N . PHE A 1 388 ? -7.492 -2.058 -2.590 1.00 37.30 388 PHE A N 1
ATOM 3056 C CA . PHE A 1 388 ? -6.497 -1.191 -1.981 1.00 32.86 388 PHE A CA 1
ATOM 3057 C C . PHE A 1 388 ? -6.191 0.051 -2.796 1.00 33.48 388 PHE A C 1
ATOM 3058 O O . PHE A 1 388 ? -6.180 0.016 -4.022 1.00 35.48 388 PHE A O 1
ATOM 3066 N N . HIS A 1 389 ? -5.964 1.149 -2.081 1.00 28.92 389 HIS A N 1
ATOM 3067 C CA . HIS A 1 389 ? -5.604 2.438 -2.662 1.00 32.54 389 HIS A CA 1
ATOM 3068 C C . HIS A 1 389 ? -4.301 2.748 -1.941 1.00 31.95 389 HIS A C 1
ATOM 3069 O O . HIS A 1 389 ? -4.282 3.024 -0.731 1.00 25.79 389 HIS A O 1
ATOM 3076 N N . LEU A 1 390 ? -3.211 2.651 -2.694 1.00 29.04 390 LEU A N 1
ATOM 3077 C CA . LEU A 1 390 ? -1.864 2.812 -2.144 1.00 35.99 390 LEU A CA 1
ATOM 3078 C C . LEU A 1 390 ? -1.115 4.042 -2.629 1.00 34.18 390 LEU A C 1
ATOM 3079 O O . LEU A 1 390 ? -1.270 4.454 -3.780 1.00 36.45 390 LEU A O 1
ATOM 3084 N N . PRO A 1 391 ? -0.269 4.627 -1.753 1.00 35.36 391 PRO A N 1
ATOM 3085 C CA . PRO A 1 391 ? 0.536 5.815 -2.074 1.00 34.17 391 PRO A CA 1
ATOM 3086 C C . PRO A 1 391 ? 1.830 5.390 -2.785 1.00 38.70 391 PRO A C 1
ATOM 3087 O O . PRO A 1 391 ? 2.925 5.622 -2.281 1.00 39.06 391 PRO A O 1
ATOM 3091 N N . VAL A 1 392 ? 1.702 4.739 -3.937 1.00 35.49 392 VAL A N 1
ATOM 3092 C CA . VAL A 1 392 ? 2.868 4.290 -4.695 1.00 36.88 392 VAL A CA 1
ATOM 3093 C C . VAL A 1 392 ? 2.431 4.103 -6.144 1.00 41.79 392 VAL A C 1
ATOM 3094 O O . VAL A 1 392 ? 1.347 3.568 -6.411 1.00 35.67 392 VAL A O 1
ATOM 3098 N N . GLU A 1 393 ? 3.261 4.563 -7.076 1.00 37.69 393 GLU A N 1
ATOM 3099 C CA . GLU A 1 393 ? 2.927 4.441 -8.484 1.00 37.92 393 GLU A CA 1
ATOM 3100 C C . GLU A 1 393 ? 3.107 3.026 -8.964 1.00 36.28 393 GLU A C 1
ATOM 3101 O O . GLU A 1 393 ? 4.044 2.335 -8.577 1.00 40.10 393 GLU A O 1
ATOM 3107 N N . ARG A 1 394 ? 2.204 2.610 -9.832 1.00 35.70 394 ARG A N 1
ATOM 3108 C CA . ARG A 1 394 ? 2.217 1.271 -10.372 1.00 37.71 394 ARG A CA 1
ATOM 3109 C C . ARG A 1 394 ? 3.539 0.829 -11.005 1.00 43.20 394 ARG A C 1
ATOM 3110 O O . ARG A 1 394 ? 4.011 -0.263 -10.705 1.00 48.17 394 ARG A O 1
ATOM 3118 N N . GLU A 1 395 ? 4.133 1.661 -11.868 1.00 49.36 395 GLU A N 1
ATOM 3119 C CA . GLU A 1 395 ? 5.396 1.304 -12.546 1.00 47.64 395 GLU A CA 1
ATOM 3120 C C . GLU A 1 395 ? 6.509 1.040 -11.550 1.00 42.59 395 GLU A C 1
ATOM 3121 O O . GLU A 1 395 ? 7.341 0.157 -11.747 1.00 43.21 395 GLU A O 1
ATOM 3127 N N . ILE A 1 396 ? 6.510 1.838 -10.490 1.00 36.45 396 ILE A N 1
ATOM 3128 C CA . ILE A 1 396 ? 7.493 1.750 -9.429 1.00 33.54 396 ILE A CA 1
ATOM 3129 C C . ILE A 1 396 ? 7.303 0.479 -8.631 1.00 36.77 396 ILE A C 1
ATOM 3130 O O . ILE A 1 396 ? 8.252 -0.254 -8.359 1.00 40.40 396 ILE A O 1
ATOM 3135 N N . TRP A 1 397 ? 6.062 0.228 -8.252 1.00 37.19 397 TRP A N 1
ATOM 3136 C CA . TRP A 1 397 ? 5.713 -0.960 -7.488 1.00 35.07 397 TRP A CA 1
ATOM 3137 C C . TRP A 1 397 ? 6.059 -2.226 -8.263 1.00 35.48 397 TRP A C 1
ATOM 3138 O O . TRP A 1 397 ? 6.849 -3.054 -7.810 1.00 34.29 397 TRP A O 1
ATOM 3149 N N . GLU A 1 398 ? 5.461 -2.355 -9.442 1.00 35.27 398 GLU A N 1
ATOM 3150 C CA . GLU A 1 398 ? 5.655 -3.515 -10.290 1.00 37.48 398 GLU A CA 1
ATOM 3151 C C . GLU A 1 398 ? 7.105 -3.739 -10.625 1.00 43.02 398 GLU A C 1
ATOM 3152 O O . GLU A 1 398 ? 7.583 -4.869 -10.593 1.00 48.27 398 GLU A O 1
ATOM 3158 N N . GLN A 1 399 ? 7.809 -2.663 -10.949 1.00 44.88 399 GLN A N 1
ATOM 3159 C CA . GLN A 1 399 ? 9.210 -2.798 -11.296 1.00 44.65 399 GLN A CA 1
ATOM 3160 C C . GLN A 1 399 ? 9.988 -3.403 -10.138 1.00 43.57 399 GLN A C 1
ATOM 3161 O O . GLN A 1 399 ? 10.744 -4.352 -10.324 1.00 42.23 399 GLN A O 1
ATOM 3167 N N . TRP A 1 400 ? 9.805 -2.871 -8.939 1.00 34.36 400 TRP A N 1
ATOM 3168 C CA . TRP A 1 400 ? 10.532 -3.402 -7.801 1.00 35.98 400 TRP A CA 1
ATOM 3169 C C . TRP A 1 400 ? 10.243 -4.879 -7.506 1.00 39.72 400 TRP A C 1
ATOM 3170 O O . TRP A 1 400 ? 11.166 -5.680 -7.367 1.00 39.00 400 TRP A O 1
ATOM 3181 N N . TRP A 1 401 ? 8.973 -5.252 -7.398 1.00 44.54 401 TRP A N 1
ATOM 3182 C CA . TRP A 1 401 ? 8.669 -6.642 -7.095 1.00 43.21 401 TRP A CA 1
ATOM 3183 C C . TRP A 1 401 ? 9.059 -7.558 -8.235 1.00 43.11 401 TRP A C 1
ATOM 3184 O O . TRP A 1 401 ? 9.350 -8.733 -8.018 1.00 44.46 401 TRP A O 1
ATOM 3195 N N . ASP A 1 402 ? 9.079 -7.027 -9.448 1.00 43.25 402 ASP A N 1
ATOM 3196 C CA . ASP A 1 402 ? 9.453 -7.817 -10.616 1.00 38.90 402 ASP A CA 1
ATOM 3197 C C . ASP A 1 402 ? 10.891 -8.290 -10.539 1.00 41.02 402 ASP A C 1
ATOM 3198 O O . ASP A 1 402 ? 11.207 -9.388 -10.981 1.00 44.65 402 ASP A O 1
ATOM 3203 N N . ASN A 1 403 ? 11.746 -7.456 -9.953 1.00 36.51 403 ASN A N 1
ATOM 3204 C CA . ASN A 1 403 ? 13.166 -7.736 -9.828 1.00 31.15 403 ASN A CA 1
ATOM 3205 C C . ASN A 1 403 ? 13.539 -8.395 -8.529 1.00 35.56 403 ASN A C 1
ATOM 3206 O O . ASN A 1 403 ? 14.557 -9.081 -8.456 1.00 44.27 403 ASN A O 1
ATOM 3211 N N . TYR A 1 404 ? 12.746 -8.162 -7.491 1.00 37.03 404 TYR A N 1
ATOM 3212 C CA . TYR A 1 404 ? 13.060 -8.715 -6.178 1.00 31.51 404 TYR A CA 1
ATOM 3213 C C . TYR A 1 404 ? 12.968 -10.243 -6.157 1.00 33.93 404 TYR A C 1
ATOM 3214 O O . TYR A 1 404 ? 12.156 -10.858 -6.879 1.00 31.89 404 TYR A O 1
ATOM 3223 N N . TRP A 1 405 ? 13.816 -10.842 -5.322 1.00 33.66 405 TRP A N 1
ATOM 3224 C CA . TRP A 1 405 ? 13.901 -12.289 -5.192 1.00 36.98 405 TRP A CA 1
ATOM 3225 C C . TRP A 1 405 ? 12.754 -12.886 -4.407 1.00 35.92 405 TRP A C 1
ATOM 3226 O O . TRP A 1 405 ? 12.382 -14.029 -4.635 1.00 39.72 405 TRP A O 1
ATOM 3237 N N . GLN A 1 406 ? 12.195 -12.109 -3.484 1.00 38.88 406 GLN A N 1
ATOM 3238 C CA . GLN A 1 406 ? 11.100 -12.582 -2.647 1.00 41.05 406 GLN A CA 1
ATOM 3239 C C . GLN A 1 406 ? 9.729 -12.180 -3.185 1.00 41.79 406 GLN A C 1
ATOM 3240 O O . GLN A 1 406 ? 9.526 -11.082 -3.721 1.00 41.53 406 GLN A O 1
ATOM 3246 N N . VAL A 1 407 ? 8.784 -13.096 -3.043 1.00 43.50 407 VAL A N 1
ATOM 3247 C CA . VAL A 1 407 ? 7.429 -12.871 -3.506 1.00 34.71 407 VAL A CA 1
ATOM 3248 C C . VAL A 1 407 ? 6.596 -12.320 -2.344 1.00 37.36 407 VAL A C 1
ATOM 3249 O O . VAL A 1 407 ? 6.938 -12.513 -1.167 1.00 39.21 407 VAL A O 1
ATOM 3253 N N . THR A 1 408 ? 5.528 -11.595 -2.662 1.00 35.43 408 THR A N 1
ATOM 3254 C CA . THR A 1 408 ? 4.652 -11.057 -1.615 1.00 33.00 408 THR A CA 1
ATOM 3255 C C . THR A 1 408 ? 3.215 -11.064 -2.102 1.00 32.63 408 THR A C 1
ATOM 3256 O O . THR A 1 408 ? 2.955 -11.274 -3.281 1.00 33.79 408 THR A O 1
ATOM 3260 N N . TRP A 1 409 ? 2.277 -10.822 -1.198 1.00 34.66 409 TRP A N 1
ATOM 3261 C CA . TRP A 1 409 ? 0.868 -10.825 -1.567 1.00 30.32 409 TRP A CA 1
ATOM 3262 C C . TRP A 1 409 ? 0.330 -9.434 -1.904 1.00 32.52 409 TRP A C 1
ATOM 3263 O O . TRP A 1 409 ? 0.485 -8.489 -1.125 1.00 36.42 409 TRP A O 1
ATOM 3274 N N . ILE A 1 410 ? -0.298 -9.316 -3.071 1.00 40.66 410 ILE A N 1
ATOM 3275 C CA . ILE A 1 410 ? -0.917 -8.062 -3.509 1.00 46.16 410 ILE A CA 1
ATOM 3276 C C . ILE A 1 410 ? -2.159 -8.305 -4.363 1.00 43.08 410 ILE A C 1
ATOM 3277 O O . ILE A 1 410 ? -2.053 -8.754 -5.515 1.00 43.30 410 ILE A O 1
ATOM 3282 N N . PRO A 1 411 ? -3.351 -8.018 -3.815 1.00 37.76 411 PRO A N 1
ATOM 3283 C CA . PRO A 1 411 ? -4.601 -8.209 -4.568 1.00 39.67 411 PRO A CA 1
ATOM 3284 C C . PRO A 1 411 ? -4.777 -6.971 -5.471 1.00 45.08 411 PRO A C 1
ATOM 3285 O O . PRO A 1 411 ? -3.919 -6.083 -5.472 1.00 38.71 411 PRO A O 1
ATOM 3289 N N . ASP A 1 412 ? -5.866 -6.882 -6.227 1.00 49.73 412 ASP A N 1
ATOM 3290 C CA . ASP A 1 412 ? -6.016 -5.712 -7.085 1.00 54.95 412 ASP A CA 1
ATOM 3291 C C . ASP A 1 412 ? -5.955 -4.406 -6.260 1.00 48.77 412 ASP A C 1
ATOM 3292 O O . ASP A 1 412 ? -6.464 -4.330 -5.135 1.00 34.69 412 ASP A O 1
ATOM 3297 N N . TRP A 1 413 ? -5.294 -3.391 -6.810 1.00 45.57 413 TRP A N 1
ATOM 3298 C CA . TRP A 1 413 ? -5.149 -2.122 -6.109 1.00 39.59 413 TRP A CA 1
ATOM 3299 C C . TRP A 1 413 ? -5.056 -0.927 -7.038 1.00 42.52 413 TRP A C 1
ATOM 3300 O O . TRP A 1 413 ? -4.923 -1.073 -8.255 1.00 38.32 413 TRP A O 1
ATOM 3311 N N . ASP A 1 414 ? -5.088 0.256 -6.429 1.00 48.47 414 ASP A N 1
ATOM 3312 C CA . ASP A 1 414 ? -5.043 1.535 -7.133 1.00 44.18 414 ASP A CA 1
ATOM 3313 C C . ASP A 1 414 ? -4.013 2.448 -6.515 1.00 41.63 414 ASP A C 1
ATOM 3314 O O . ASP A 1 414 ? -3.741 2.384 -5.315 1.00 39.90 414 ASP A O 1
ATOM 3319 N N . PHE A 1 415 ? -3.471 3.328 -7.339 1.00 46.02 415 PHE A N 1
ATOM 3320 C CA . PHE A 1 415 ? -2.532 4.321 -6.860 1.00 45.78 415 PHE A CA 1
ATOM 3321 C C . PHE A 1 415 ? -3.382 5.524 -6.425 1.00 46.05 415 PHE A C 1
ATOM 3322 O O . PHE A 1 415 ? -4.370 5.858 -7.085 1.00 41.18 415 PHE A O 1
ATOM 3330 N N . VAL A 1 416 ? -3.017 6.151 -5.309 1.00 43.44 416 VAL A N 1
ATOM 3331 C CA . VAL A 1 416 ? -3.716 7.331 -4.828 1.00 46.09 416 VAL A CA 1
ATOM 3332 C C . VAL A 1 416 ? -2.675 8.338 -4.366 1.00 55.54 416 VAL A C 1
ATOM 3333 O O . VAL A 1 416 ? -1.804 8.000 -3.567 1.00 53.54 416 VAL A O 1
ATOM 3337 N N . SER A 1 417 ? -2.763 9.568 -4.882 1.00 68.03 417 SER A N 1
ATOM 3338 C CA . SER A 1 417 ? -1.820 10.649 -4.541 1.00 72.40 417 SER A CA 1
ATOM 3339 C C . SER A 1 417 ? -1.957 11.133 -3.098 1.00 74.24 417 SER A C 1
ATOM 3340 O O . SER A 1 417 ? -2.368 12.263 -2.843 1.00 61.05 417 SER A O 1
ATOM 3343 N N . THR A 1 418 ? -1.614 10.252 -2.165 1.00 85.25 418 THR A N 1
ATOM 3344 C CA . THR A 1 418 ? -1.673 10.549 -0.744 1.00 87.58 418 THR A CA 1
ATOM 3345 C C . THR A 1 418 ? -0.249 10.844 -0.306 1.00 83.73 418 THR A C 1
ATOM 3346 O O . THR A 1 418 ? 0.419 9.982 0.280 1.00 85.59 418 THR A O 1
ATOM 3350 N N . PRO A 1 419 ? 0.240 12.063 -0.588 1.00 75.40 419 PRO A N 1
ATOM 3351 C CA . PRO A 1 419 ? 1.603 12.417 -0.198 1.00 66.95 419 PRO A CA 1
ATOM 3352 C C . PRO A 1 419 ? 1.850 12.121 1.274 1.00 61.46 419 PRO A C 1
ATOM 3353 O O . PRO A 1 419 ? 0.958 12.268 2.111 1.00 63.97 419 PRO A O 1
ATOM 3357 N N . PRO A 1 420 ? 3.063 11.658 1.599 1.00 59.29 420 PRO A N 1
ATOM 3358 C CA . PRO A 1 420 ? 4.134 11.429 0.620 1.00 60.12 420 PRO A CA 1
ATOM 3359 C C . PRO A 1 420 ? 4.046 10.055 -0.073 1.00 59.53 420 PRO A C 1
ATOM 3360 O O . PRO A 1 420 ? 3.647 9.057 0.535 1.00 62.24 420 PRO A O 1
ATOM 3364 N N . LEU A 1 421 ? 4.414 10.008 -1.350 1.00 54.27 421 LEU A N 1
ATOM 3365 C CA . LEU A 1 421 ? 4.398 8.752 -2.094 1.00 49.10 421 LEU A CA 1
ATOM 3366 C C . LEU A 1 421 ? 5.624 7.895 -1.782 1.00 49.00 421 LEU A C 1
ATOM 3367 O O . LEU A 1 421 ? 6.669 8.388 -1.363 1.00 54.91 421 LEU A O 1
ATOM 3372 N N . VAL A 1 422 ? 5.474 6.594 -1.958 1.00 48.98 422 VAL A N 1
ATOM 3373 C CA . VAL A 1 422 ? 6.575 5.688 -1.732 1.00 41.10 422 VAL A CA 1
ATOM 3374 C C . VAL A 1 422 ? 7.291 5.704 -3.063 1.00 43.19 422 VAL A C 1
ATOM 3375 O O . VAL A 1 422 ? 6.685 5.471 -4.113 1.00 44.08 422 VAL A O 1
ATOM 3379 N N . ARG A 1 423 ? 8.574 6.018 -3.027 1.00 50.25 423 ARG A N 1
ATOM 3380 C CA . ARG A 1 423 ? 9.367 6.031 -4.241 1.00 54.40 423 ARG A CA 1
ATOM 3381 C C . ARG A 1 423 ? 10.725 5.436 -3.906 1.00 54.67 423 ARG A C 1
ATOM 3382 O O . ARG A 1 423 ? 11.264 5.631 -2.807 1.00 56.19 423 ARG A O 1
ATOM 3390 N N . LEU A 1 424 ? 11.247 4.657 -4.842 1.00 53.49 424 LEU A N 1
ATOM 3391 C CA . LEU A 1 424 ? 12.540 4.031 -4.662 1.00 61.28 424 LEU A CA 1
ATOM 3392 C C . LEU A 1 424 ? 13.309 4.635 -5.801 1.00 65.00 424 LEU A C 1
ATOM 3393 O O . LEU A 1 424 ? 12.798 4.756 -6.916 1.00 67.83 424 LEU A O 1
ATOM 3398 N N . ALA A 1 425 ? 14.530 5.047 -5.520 1.00 73.47 425 ALA A N 1
ATOM 3399 C CA . ALA A 1 425 ? 15.320 5.683 -6.550 1.00 87.82 425 ALA A CA 1
ATOM 3400 C C . ALA A 1 425 ? 16.657 5.022 -6.709 1.00 88.12 425 ALA A C 1
ATOM 3401 O O . ALA A 1 425 ? 17.685 5.634 -6.416 1.00 90.23 425 ALA A O 1
ATOM 3403 N N . PHE A 1 426 ? 16.681 3.777 -7.157 1.00 85.93 426 PHE A N 1
ATOM 3404 C CA . PHE A 1 426 ? 17.988 3.198 -7.299 1.00 90.08 426 PHE A CA 1
ATOM 3405 C C . PHE A 1 426 ? 18.505 2.942 -8.699 1.00 84.04 426 PHE A C 1
ATOM 3406 O O . PHE A 1 426 ? 17.857 2.390 -9.600 1.00 78.98 426 PHE A O 1
ATOM 3414 N N . ASN A 1 427 ? 19.714 3.458 -8.822 1.00 69.71 427 ASN A N 1
ATOM 3415 C CA . ASN A 1 427 ? 20.550 3.508 -9.986 1.00 55.44 427 ASN A CA 1
ATOM 3416 C C . ASN A 1 427 ? 21.467 2.307 -10.101 1.00 51.77 427 ASN A C 1
ATOM 3417 O O . ASN A 1 427 ? 22.587 2.423 -10.606 1.00 53.63 427 ASN A O 1
ATOM 3422 N N . LEU A 1 428 ? 21.029 1.161 -9.606 1.00 43.68 428 LEU A N 1
ATOM 3423 C CA . LEU A 1 428 ? 21.859 -0.025 -9.715 1.00 49.52 428 LEU A CA 1
ATOM 3424 C C . LEU A 1 428 ? 21.748 -0.515 -11.166 1.00 51.51 428 LEU A C 1
ATOM 3425 O O . LEU A 1 428 ? 20.643 -0.692 -11.689 1.00 56.98 428 LEU A O 1
ATOM 3430 N N . VAL A 1 429 ? 22.888 -0.682 -11.831 1.00 44.83 429 VAL A N 1
ATOM 3431 C CA . VAL A 1 429 ? 22.886 -1.154 -13.211 1.00 42.77 429 VAL A CA 1
ATOM 3432 C C . VAL A 1 429 ? 23.405 -2.590 -13.302 1.00 44.75 429 VAL A C 1
ATOM 3433 O O . VAL A 1 429 ? 24.151 -3.051 -12.434 1.00 46.55 429 VAL A O 1
ATOM 3437 N N . GLY A 1 430 ? 22.997 -3.290 -14.355 1.00 46.21 430 GLY A N 1
ATOM 3438 C CA . GLY A 1 430 ? 23.378 -4.682 -14.527 1.00 41.29 430 GLY A CA 1
ATOM 3439 C C . GLY A 1 430 ? 24.734 -4.973 -15.128 1.00 41.67 430 GLY A C 1
ATOM 3440 O O . GLY A 1 430 ? 25.196 -6.112 -15.049 1.00 45.15 430 GLY A O 1
ATOM 3441 N N . ASP A 1 431 ? 25.371 -3.966 -15.724 1.00 35.04 431 ASP A N 1
ATOM 3442 C CA . ASP A 1 431 ? 26.689 -4.150 -16.320 1.00 39.67 431 ASP A CA 1
ATOM 3443 C C . ASP A 1 431 ? 27.681 -3.069 -15.935 1.00 38.87 431 ASP A C 1
ATOM 3444 O O . ASP A 1 431 ? 27.302 -1.936 -15.611 1.00 41.71 431 ASP A O 1
ATOM 3449 N N . PRO A 1 432 ? 28.980 -3.407 -15.962 1.00 36.20 432 PRO A N 1
ATOM 3450 C CA . PRO A 1 432 ? 29.974 -2.397 -15.607 1.00 39.44 432 PRO A CA 1
ATOM 3451 C C . PRO A 1 432 ? 29.769 -1.111 -16.413 1.00 39.24 432 PRO A C 1
ATOM 3452 O O . PRO A 1 432 ? 29.397 -1.157 -17.584 1.00 42.25 432 PRO A O 1
ATOM 3456 N N . ILE A 1 433 ? 29.980 0.027 -15.761 1.00 42.73 433 ILE A N 1
ATOM 3457 C CA . ILE A 1 433 ? 29.827 1.333 -16.395 1.00 37.20 433 ILE A CA 1
ATOM 3458 C C . ILE A 1 433 ? 31.106 1.759 -17.134 1.00 42.57 433 ILE A C 1
ATOM 3459 O O . ILE A 1 433 ? 32.145 2.024 -16.515 1.00 35.84 433 ILE A O 1
ATOM 3464 N N . PRO A 1 434 ? 31.039 1.823 -18.477 1.00 48.13 434 PRO A N 1
ATOM 3465 C CA . PRO A 1 434 ? 32.189 2.211 -19.296 1.00 47.43 434 PRO A CA 1
ATOM 3466 C C . PRO A 1 434 ? 32.822 3.511 -18.833 1.00 44.34 434 PRO A C 1
ATOM 3467 O O . PRO A 1 434 ? 32.147 4.532 -18.689 1.00 47.49 434 PRO A O 1
ATOM 3471 N N . GLY A 1 435 ? 34.125 3.460 -18.599 1.00 42.23 435 GLY A N 1
ATOM 3472 C CA . GLY A 1 435 ? 34.839 4.642 -18.172 1.00 42.67 435 GLY A CA 1
ATOM 3473 C C . GLY A 1 435 ? 34.813 4.910 -16.683 1.00 47.79 435 GLY A C 1
ATOM 3474 O O . GLY A 1 435 ? 35.713 5.573 -16.172 1.00 51.97 435 GLY A O 1
ATOM 3475 N N . ALA A 1 436 ? 33.800 4.404 -15.979 1.00 50.40 436 ALA A N 1
ATOM 3476 C CA . ALA A 1 436 ? 33.696 4.625 -14.533 1.00 45.81 436 ALA A CA 1
ATOM 3477 C C . ALA A 1 436 ? 34.824 3.914 -13.786 1.00 49.27 436 ALA A C 1
ATOM 3478 O O . ALA A 1 436 ? 35.254 2.809 -14.164 1.00 51.52 436 ALA A O 1
ATOM 3480 N N . GLU A 1 437 ? 35.317 4.558 -12.734 1.00 44.65 437 GLU A N 1
ATOM 3481 C CA . GLU A 1 437 ? 36.381 3.978 -11.931 1.00 42.82 437 GLU A CA 1
ATOM 3482 C C . GLU A 1 437 ? 35.864 2.735 -11.204 1.00 41.15 437 GLU A C 1
ATOM 3483 O O . GLU A 1 437 ? 34.702 2.684 -10.764 1.00 38.53 437 GLU A O 1
ATOM 3489 N N . THR A 1 438 ? 36.722 1.727 -11.090 1.00 28.90 438 THR A N 1
ATOM 3490 C CA . THR A 1 438 ? 36.335 0.503 -10.419 1.00 29.82 438 THR A CA 1
ATOM 3491 C C . THR A 1 438 ? 37.002 0.389 -9.053 1.00 31.11 438 THR A C 1
ATOM 3492 O O . THR A 1 438 ? 38.224 0.444 -8.952 1.00 34.03 438 THR A O 1
ATOM 3496 N N . PHE A 1 439 ? 36.192 0.237 -8.007 1.00 34.09 439 PHE A N 1
ATOM 3497 C CA . PHE A 1 439 ? 36.698 0.100 -6.644 1.00 25.47 439 PHE A CA 1
ATOM 3498 C C . PHE A 1 439 ? 36.564 -1.327 -6.157 1.00 26.19 439 PHE A C 1
ATOM 3499 O O . PHE A 1 439 ? 35.520 -1.943 -6.307 1.00 30.04 439 PHE A O 1
ATOM 3507 N N . TYR A 1 440 ? 37.630 -1.840 -5.559 1.00 31.73 440 TYR A N 1
ATOM 3508 C CA . TYR A 1 440 ? 37.623 -3.177 -4.993 1.00 33.26 440 TYR A CA 1
ATOM 3509 C C . TYR A 1 440 ? 37.612 -2.925 -3.497 1.00 39.39 440 TYR A C 1
ATOM 3510 O O . TYR A 1 440 ? 38.501 -2.270 -2.956 1.00 46.79 440 TYR A O 1
ATOM 3519 N N . THR A 1 441 ? 36.580 -3.456 -2.852 1.00 43.22 441 THR A N 1
ATOM 3520 C CA . THR A 1 441 ? 36.291 -3.272 -1.432 1.00 31.18 441 THR A CA 1
ATOM 3521 C C . THR A 1 441 ? 36.562 -4.461 -0.525 1.00 36.32 441 THR A C 1
ATOM 3522 O O . THR A 1 441 ? 36.356 -5.606 -0.920 1.00 43.37 441 THR A O 1
ATOM 3526 N N . ASP A 1 442 ? 37.025 -4.197 0.695 1.00 36.78 442 ASP A N 1
ATOM 3527 C CA . ASP A 1 442 ? 37.241 -5.271 1.672 1.00 38.95 442 ASP A CA 1
ATOM 3528 C C . ASP A 1 442 ? 37.464 -4.742 3.092 1.00 42.30 442 ASP A C 1
ATOM 3529 O O . ASP A 1 442 ? 37.931 -3.618 3.285 1.00 37.75 442 ASP A O 1
ATOM 3534 N N . GLY A 1 443 ? 37.096 -5.562 4.078 1.00 46.98 443 GLY A N 1
ATOM 3535 C CA . GLY A 1 443 ? 37.251 -5.200 5.477 1.00 45.09 443 GLY A CA 1
ATOM 3536 C C . GLY A 1 443 ? 37.630 -6.386 6.345 1.00 46.90 443 GLY A C 1
ATOM 3537 O O . GLY A 1 443 ? 37.073 -7.478 6.200 1.00 49.66 443 GLY A O 1
ATOM 3538 N N . SER A 1 444 ? 38.585 -6.169 7.246 1.00 49.67 444 SER A N 1
ATOM 3539 C CA . SER A 1 444 ? 39.057 -7.216 8.157 1.00 53.57 444 SER A CA 1
ATOM 3540 C C . SER A 1 444 ? 38.690 -6.907 9.602 1.00 54.73 444 SER A C 1
ATOM 3541 O O . SER A 1 444 ? 38.308 -5.782 9.934 1.00 57.36 444 SER A O 1
ATOM 3544 N N . CYS A 1 445 ? 38.824 -7.908 10.463 1.00 55.03 445 CYS A N 1
ATOM 3545 C CA . CYS A 1 445 ? 38.521 -7.736 11.881 1.00 57.11 445 CYS A CA 1
ATOM 3546 C C . CYS A 1 445 ? 39.302 -8.740 12.730 1.00 57.71 445 CYS A C 1
ATOM 3547 O O . CYS A 1 445 ? 39.309 -9.938 12.432 1.00 59.27 445 CYS A O 1
ATOM 3550 N N . ASN A 1 446 ? 39.969 -8.265 13.779 1.00 58.07 446 ASN A N 1
ATOM 3551 C CA . ASN A 1 446 ? 40.714 -9.186 14.634 1.00 56.01 446 ASN A CA 1
ATOM 3552 C C . ASN A 1 446 ? 39.732 -9.822 15.600 1.00 58.80 446 ASN A C 1
ATOM 3553 O O . ASN A 1 446 ? 39.129 -9.142 16.429 1.00 59.98 446 ASN A O 1
ATOM 3558 N N . ARG A 1 447 ? 39.569 -11.132 15.479 1.00 66.18 447 ARG A N 1
ATOM 3559 C CA . ARG A 1 447 ? 38.638 -11.894 16.308 1.00 72.50 447 ARG A CA 1
ATOM 3560 C C . ARG A 1 447 ? 38.722 -11.612 17.813 1.00 69.88 447 ARG A C 1
ATOM 3561 O O . ARG A 1 447 ? 37.702 -11.552 18.505 1.00 62.36 447 ARG A O 1
ATOM 3569 N N . GLN A 1 448 ? 39.936 -11.419 18.314 1.00 70.51 448 GLN A N 1
ATOM 3570 C CA . GLN A 1 448 ? 40.132 -11.183 19.736 1.00 70.89 448 GLN A CA 1
ATOM 3571 C C . GLN A 1 448 ? 40.204 -9.737 20.227 1.00 67.62 448 GLN A C 1
ATOM 3572 O O . GLN A 1 448 ? 39.799 -9.463 21.352 1.00 75.79 448 GLN A O 1
ATOM 3578 N N . SER A 1 449 ? 40.711 -8.812 19.416 1.00 59.42 449 SER A N 1
ATOM 3579 C CA . SER A 1 449 ? 40.807 -7.417 19.849 1.00 54.32 449 SER A CA 1
ATOM 3580 C C . SER A 1 449 ? 39.689 -6.533 19.301 1.00 56.44 449 SER A C 1
ATOM 3581 O O . SER A 1 449 ? 39.494 -5.407 19.762 1.00 53.24 449 SER A O 1
ATOM 3584 N N . LYS A 1 450 ? 38.948 -7.061 18.330 1.00 62.32 450 LYS A N 1
ATOM 3585 C CA . LYS A 1 450 ? 37.858 -6.338 17.677 1.00 61.77 450 LYS A CA 1
ATOM 3586 C C . LYS A 1 450 ? 38.389 -5.116 16.926 1.00 58.22 450 LYS A C 1
ATOM 3587 O O . LYS A 1 450 ? 37.683 -4.134 16.708 1.00 59.79 450 LYS A O 1
ATOM 3593 N N . GLU A 1 451 ? 39.651 -5.209 16.523 1.00 51.56 451 GLU A N 1
ATOM 3594 C CA . GLU A 1 451 ? 40.317 -4.163 15.766 1.00 53.00 451 GLU A CA 1
ATOM 3595 C C . GLU A 1 451 ? 40.327 -4.641 14.318 1.00 53.17 451 GLU A C 1
ATOM 3596 O O . GLU A 1 451 ? 40.621 -5.804 14.046 1.00 51.84 451 GLU A O 1
ATOM 3602 N N . GLY A 1 452 ? 39.989 -3.758 13.389 1.00 49.19 452 GLY A N 1
ATOM 3603 C CA . GLY A 1 452 ? 39.976 -4.163 12.003 1.00 43.41 452 GLY A CA 1
ATOM 3604 C C . GLY A 1 452 ? 40.383 -3.033 11.103 1.00 43.44 452 GLY A C 1
ATOM 3605 O O . GLY A 1 452 ? 40.862 -1.999 11.566 1.00 42.24 452 GLY A O 1
ATOM 3606 N N . LYS A 1 453 ? 40.207 -3.245 9.805 1.00 49.72 453 LYS A N 1
ATOM 3607 C CA . LYS A 1 453 ? 40.528 -2.239 8.798 1.00 43.83 453 LYS A CA 1
ATOM 3608 C C . LYS A 1 453 ? 39.555 -2.367 7.646 1.00 36.82 453 LYS A C 1
ATOM 3609 O O . LYS A 1 453 ? 39.098 -3.455 7.319 1.00 51.22 453 LYS A O 1
ATOM 3615 N N . ALA A 1 454 ? 39.232 -1.242 7.036 1.00 35.01 454 ALA A N 1
ATOM 3616 C CA . ALA A 1 454 ? 38.318 -1.224 5.912 1.00 37.86 454 ALA A CA 1
ATOM 3617 C C . ALA A 1 454 ? 39.004 -0.397 4.849 1.00 38.43 454 ALA A C 1
ATOM 3618 O O . ALA A 1 454 ? 39.522 0.678 5.143 1.00 41.45 454 ALA A O 1
ATOM 3620 N N . GLY A 1 455 ? 39.025 -0.894 3.618 1.00 40.85 455 GLY A N 1
ATOM 3621 C CA . GLY A 1 455 ? 39.675 -0.147 2.561 1.00 39.32 455 GLY A CA 1
ATOM 3622 C C . GLY A 1 455 ? 39.276 -0.523 1.151 1.00 38.08 455 GLY A C 1
ATOM 3623 O O . GLY A 1 455 ? 38.399 -1.349 0.916 1.00 43.01 455 GLY A O 1
ATOM 3624 N N . TYR A 1 456 ? 39.940 0.117 0.204 1.00 34.74 456 TYR A N 1
ATOM 3625 C CA . TYR A 1 456 ? 39.686 -0.127 -1.192 1.00 38.14 456 TYR A CA 1
ATOM 3626 C C . TYR A 1 456 ? 40.930 0.148 -2.002 1.00 38.30 456 TYR A C 1
ATOM 3627 O O . TYR A 1 456 ? 41.861 0.797 -1.542 1.00 37.13 456 TYR A O 1
ATOM 3636 N N . VAL A 1 457 ? 40.917 -0.362 -3.219 1.00 38.12 457 VAL A N 1
ATOM 3637 C CA . VAL A 1 457 ? 41.990 -0.217 -4.174 1.00 34.74 457 VAL A CA 1
ATOM 3638 C C . VAL A 1 457 ? 41.173 0.035 -5.428 1.00 35.54 457 VAL A C 1
ATOM 3639 O O . VAL A 1 457 ? 40.079 -0.502 -5.545 1.00 42.68 457 VAL A O 1
ATOM 3643 N N . THR A 1 458 ? 41.649 0.868 -6.345 1.00 42.01 458 THR A N 1
ATOM 3644 C CA . THR A 1 458 ? 40.873 1.113 -7.561 1.00 43.81 458 THR A CA 1
ATOM 3645 C C . THR A 1 458 ? 41.713 0.861 -8.801 1.00 45.70 458 THR A C 1
ATOM 3646 O O . THR A 1 458 ? 42.949 0.801 -8.731 1.00 44.66 458 THR A O 1
ATOM 3650 N N . ASP A 1 459 ? 41.039 0.714 -9.939 1.00 44.90 459 ASP A N 1
ATOM 3651 C CA . ASP A 1 459 ? 41.738 0.450 -11.187 1.00 45.02 459 ASP A CA 1
ATOM 3652 C C . ASP A 1 459 ? 42.346 1.720 -11.749 1.00 48.95 459 ASP A C 1
ATOM 3653 O O . ASP A 1 459 ? 42.905 1.718 -12.841 1.00 58.63 459 ASP A O 1
ATOM 3658 N N . ARG A 1 460 ? 42.242 2.808 -10.993 1.00 47.90 460 ARG A N 1
ATOM 3659 C CA . ARG A 1 460 ? 42.813 4.073 -11.418 1.00 42.54 460 ARG A CA 1
ATOM 3660 C C . ARG A 1 460 ? 43.997 4.399 -10.520 1.00 45.68 460 ARG A C 1
ATOM 3661 O O . ARG A 1 460 ? 44.468 5.530 -10.461 1.00 55.53 460 ARG A O 1
ATOM 3669 N N . GLY A 1 461 ? 44.481 3.382 -9.819 1.00 44.15 461 GLY A N 1
ATOM 3670 C CA . GLY A 1 461 ? 45.626 3.564 -8.956 1.00 46.33 461 GLY A CA 1
ATOM 3671 C C . GLY A 1 461 ? 45.423 4.001 -7.513 1.00 51.61 461 GLY A C 1
ATOM 3672 O O . GLY A 1 461 ? 46.349 3.855 -6.718 1.00 53.24 461 GLY A O 1
ATOM 3673 N N . LYS A 1 462 ? 44.257 4.533 -7.144 1.00 52.23 462 LYS A N 1
ATOM 3674 C CA . LYS A 1 462 ? 44.086 4.961 -5.755 1.00 56.24 462 LYS A CA 1
ATOM 3675 C C . LYS A 1 462 ? 43.758 3.852 -4.766 1.00 55.50 462 LYS A C 1
ATOM 3676 O O . LYS A 1 462 ? 43.359 2.750 -5.143 1.00 60.47 462 LYS A O 1
ATOM 3682 N N . ASP A 1 463 ? 43.975 4.148 -3.493 1.00 52.82 463 ASP A N 1
ATOM 3683 C CA . ASP A 1 463 ? 43.712 3.199 -2.423 1.00 56.78 463 ASP A CA 1
ATOM 3684 C C . ASP A 1 463 ? 43.684 3.952 -1.108 1.00 52.34 463 ASP A C 1
ATOM 3685 O O . ASP A 1 463 ? 44.306 5.004 -0.960 1.00 51.00 463 ASP A O 1
ATOM 3690 N N . LYS A 1 464 ? 42.971 3.385 -0.148 1.00 47.12 464 LYS A N 1
ATOM 3691 C CA . LYS A 1 464 ? 42.807 4.006 1.143 1.00 44.37 464 LYS A CA 1
ATOM 3692 C C . LYS A 1 464 ? 42.474 2.924 2.142 1.00 47.48 464 LYS A C 1
ATOM 3693 O O . LYS A 1 464 ? 41.857 1.926 1.797 1.00 47.30 464 LYS A O 1
ATOM 3699 N N . VAL A 1 465 ? 42.903 3.113 3.381 1.00 53.86 465 VAL A N 1
ATOM 3700 C CA . VAL A 1 465 ? 42.620 2.152 4.433 1.00 54.12 465 VAL A CA 1
ATOM 3701 C C . VAL A 1 465 ? 42.231 2.948 5.669 1.00 56.28 465 VAL A C 1
ATOM 3702 O O . VAL A 1 465 ? 42.737 4.049 5.909 1.00 59.39 465 VAL A O 1
ATOM 3706 N N . LYS A 1 466 ? 41.307 2.395 6.440 1.00 56.34 466 LYS A N 1
ATOM 3707 C CA . LYS A 1 466 ? 40.835 3.057 7.639 1.00 53.72 466 LYS A CA 1
ATOM 3708 C C . LYS A 1 466 ? 40.842 2.049 8.771 1.00 56.73 466 LYS A C 1
ATOM 3709 O O . LYS A 1 466 ? 40.295 0.953 8.638 1.00 57.71 466 LYS A O 1
ATOM 3715 N N . LYS A 1 467 ? 41.493 2.407 9.874 1.00 61.14 467 LYS A N 1
ATOM 3716 C CA . LYS A 1 467 ? 41.550 1.528 11.032 1.00 61.47 467 LYS A CA 1
ATOM 3717 C C . LYS A 1 467 ? 40.224 1.621 11.772 1.00 55.67 467 LYS A C 1
ATOM 3718 O O . LYS A 1 467 ? 39.647 2.703 11.910 1.00 53.83 467 LYS A O 1
ATOM 3724 N N . LEU A 1 468 ? 39.727 0.472 12.214 1.00 54.59 468 LEU A N 1
ATOM 3725 C CA . LEU A 1 468 ? 38.465 0.412 12.941 1.00 50.99 468 LEU A CA 1
ATOM 3726 C C . LEU A 1 468 ? 38.726 -0.249 14.277 1.00 48.68 468 LEU A C 1
ATOM 3727 O O . LEU A 1 468 ? 39.656 -1.045 14.418 1.00 47.87 468 LEU A O 1
ATOM 3732 N N . GLU A 1 469 ? 37.901 0.090 15.257 1.00 50.38 469 GLU A N 1
ATOM 3733 C CA . GLU A 1 469 ? 38.027 -0.462 16.596 1.00 49.30 469 GLU A CA 1
ATOM 3734 C C . GLU A 1 469 ? 36.664 -0.984 17.014 1.00 45.42 469 GLU A C 1
ATOM 3735 O O . GLU A 1 469 ? 35.647 -0.421 16.630 1.00 47.50 469 GLU A O 1
ATOM 3741 N N . GLN A 1 470 ? 36.641 -2.062 17.788 1.00 51.16 470 GLN A N 1
ATOM 3742 C CA . GLN A 1 470 ? 35.375 -2.632 18.248 1.00 62.96 470 GLN A CA 1
ATOM 3743 C C . GLN A 1 470 ? 34.418 -2.851 17.049 1.00 64.55 470 GLN A C 1
ATOM 3744 O O . GLN A 1 470 ? 33.214 -2.571 17.124 1.00 62.70 470 GLN A O 1
ATOM 3750 N N . THR A 1 471 ? 34.967 -3.347 15.941 1.00 61.58 471 THR A N 1
ATOM 3751 C CA . THR A 1 471 ? 34.185 -3.600 14.729 1.00 56.23 471 THR A CA 1
ATOM 3752 C C . THR A 1 471 ? 33.874 -5.096 14.582 1.00 57.83 471 THR A C 1
ATOM 3753 O O . THR A 1 471 ? 34.000 -5.864 15.540 1.00 62.55 471 THR A O 1
ATOM 3757 N N . THR A 1 472 ? 33.435 -5.501 13.395 1.00 57.18 472 THR A N 1
ATOM 3758 C CA . THR A 1 472 ? 33.160 -6.909 13.112 1.00 50.77 472 THR A CA 1
ATOM 3759 C C . THR A 1 472 ? 33.437 -7.110 11.634 1.00 46.57 472 THR A C 1
ATOM 3760 O O . THR A 1 472 ? 33.488 -6.147 10.869 1.00 45.90 472 THR A O 1
ATOM 3764 N N . ASN A 1 473 ? 33.636 -8.355 11.228 1.00 51.02 473 ASN A N 1
ATOM 3765 C CA . ASN A 1 473 ? 33.896 -8.630 9.826 1.00 51.20 473 ASN A CA 1
ATOM 3766 C C . ASN A 1 473 ? 32.863 -7.924 8.962 1.00 49.57 473 ASN A C 1
ATOM 3767 O O . ASN A 1 473 ? 33.222 -7.122 8.090 1.00 48.00 473 ASN A O 1
ATOM 3772 N N . GLN A 1 474 ? 31.586 -8.204 9.219 1.00 41.54 474 GLN A N 1
ATOM 3773 C CA . GLN A 1 474 ? 30.519 -7.595 8.447 1.00 41.06 474 GLN A CA 1
ATOM 3774 C C . GLN A 1 474 ? 30.562 -6.079 8.497 1.00 44.20 474 GLN A C 1
ATOM 3775 O O . GLN A 1 474 ? 30.418 -5.409 7.474 1.00 49.91 474 GLN A O 1
ATOM 3781 N N . GLN A 1 475 ? 30.761 -5.527 9.684 1.00 43.53 475 GLN A N 1
ATOM 3782 C CA . GLN A 1 475 ? 30.797 -4.082 9.809 1.00 43.10 475 GLN A CA 1
ATOM 3783 C C . GLN A 1 475 ? 31.958 -3.507 9.032 1.00 40.18 475 GLN A C 1
ATOM 3784 O O . GLN A 1 475 ? 31.824 -2.470 8.378 1.00 41.13 475 GLN A O 1
ATOM 3790 N N . ALA A 1 476 ? 33.103 -4.180 9.106 1.00 33.47 476 ALA A N 1
ATOM 3791 C CA . ALA A 1 476 ? 34.286 -3.718 8.388 1.00 39.98 476 ALA A CA 1
ATOM 3792 C C . ALA A 1 476 ? 33.998 -3.767 6.886 1.00 41.64 476 ALA A C 1
ATOM 3793 O O . ALA A 1 476 ? 34.343 -2.844 6.139 1.00 39.04 476 ALA A O 1
ATOM 3795 N N . GLU A 1 477 ? 33.359 -4.849 6.453 1.00 37.18 477 GLU A N 1
ATOM 3796 C CA . GLU A 1 477 ? 33.007 -5.010 5.059 1.00 36.81 477 GLU A CA 1
ATOM 3797 C C . GLU A 1 477 ? 32.160 -3.826 4.603 1.00 40.88 477 GLU A C 1
ATOM 3798 O O . GLU A 1 477 ? 32.465 -3.210 3.585 1.00 43.89 477 GLU A O 1
ATOM 3804 N N . LEU A 1 478 ? 31.120 -3.497 5.377 1.00 41.44 478 LEU A N 1
ATOM 3805 C CA . LEU A 1 478 ? 30.210 -2.383 5.065 1.00 36.00 478 LEU A CA 1
ATOM 3806 C C . LEU A 1 478 ? 30.880 -1.015 5.112 1.00 35.16 478 LEU A C 1
ATOM 3807 O O . LEU A 1 478 ? 30.592 -0.137 4.298 1.00 35.27 478 LEU A O 1
ATOM 3812 N N . GLU A 1 479 ? 31.777 -0.830 6.069 1.00 36.72 479 GLU A N 1
ATOM 3813 C CA . GLU A 1 479 ? 32.484 0.435 6.174 1.00 38.45 479 GLU A CA 1
ATOM 3814 C C . GLU A 1 479 ? 33.329 0.671 4.920 1.00 38.55 479 GLU A C 1
ATOM 3815 O O . GLU A 1 479 ? 33.510 1.803 4.469 1.00 35.45 479 GLU A O 1
ATOM 3821 N N . ALA A 1 480 ? 33.845 -0.414 4.356 1.00 39.36 480 ALA A N 1
ATOM 3822 C CA . ALA A 1 480 ? 34.668 -0.333 3.157 1.00 32.69 480 ALA A CA 1
ATOM 3823 C C . ALA A 1 480 ? 33.831 0.068 1.947 1.00 32.79 480 ALA A C 1
ATOM 3824 O O . ALA A 1 480 ? 34.258 0.889 1.134 1.00 37.23 480 ALA A O 1
ATOM 3826 N N . PHE A 1 481 ? 32.640 -0.516 1.829 1.00 30.81 481 PHE A N 1
ATOM 3827 C CA . PHE A 1 481 ? 31.740 -0.217 0.721 1.00 32.69 481 PHE A CA 1
ATOM 3828 C C . PHE A 1 481 ? 31.401 1.274 0.786 1.00 34.38 481 PHE A C 1
ATOM 3829 O O . PHE A 1 481 ? 31.410 1.973 -0.225 1.00 38.04 481 PHE A O 1
ATOM 3837 N N . ALA A 1 482 ? 31.120 1.749 1.999 1.00 39.91 482 ALA A N 1
ATOM 3838 C CA . ALA A 1 482 ? 30.798 3.154 2.245 1.00 37.64 482 ALA A CA 1
ATOM 3839 C C . ALA A 1 482 ? 31.936 4.052 1.762 1.00 36.70 482 ALA A C 1
ATOM 3840 O O . ALA A 1 482 ? 31.710 5.048 1.069 1.00 35.99 482 ALA A O 1
ATOM 3842 N N . MET A 1 483 ? 33.159 3.704 2.150 1.00 34.88 483 MET A N 1
ATOM 3843 C CA . MET A 1 483 ? 34.336 4.451 1.732 1.00 33.50 483 MET A CA 1
ATOM 3844 C C . MET A 1 483 ? 34.385 4.559 0.199 1.00 41.67 483 MET A C 1
ATOM 3845 O O . MET A 1 483 ? 34.631 5.631 -0.347 1.00 47.63 483 MET A O 1
ATOM 3850 N N . ALA A 1 484 ? 34.153 3.452 -0.500 1.00 39.09 484 ALA A N 1
ATOM 3851 C CA . ALA A 1 484 ? 34.182 3.473 -1.960 1.00 33.92 484 ALA A CA 1
ATOM 3852 C C . ALA A 1 484 ? 33.129 4.425 -2.531 1.00 41.06 484 ALA A C 1
ATOM 3853 O O . ALA A 1 484 ? 33.415 5.201 -3.441 1.00 44.35 484 ALA A O 1
ATOM 3855 N N . LEU A 1 485 ? 31.907 4.357 -2.007 1.00 41.63 485 LEU A N 1
ATOM 3856 C CA . LEU A 1 485 ? 30.821 5.229 -2.463 1.00 39.69 485 LEU A CA 1
ATOM 3857 C C . LEU A 1 485 ? 31.165 6.702 -2.233 1.00 40.79 485 LEU A C 1
ATOM 3858 O O . LEU A 1 485 ? 30.939 7.558 -3.095 1.00 42.40 485 LEU A O 1
ATOM 3863 N N . THR A 1 486 ? 31.718 6.972 -1.057 1.00 36.09 486 THR A N 1
ATOM 3864 C CA . THR A 1 486 ? 32.114 8.308 -0.642 1.00 39.30 486 THR A CA 1
ATOM 3865 C C . THR A 1 486 ? 33.229 8.938 -1.478 1.00 46.69 486 THR A C 1
ATOM 3866 O O . THR A 1 486 ? 33.207 10.137 -1.750 1.00 56.51 486 THR A O 1
ATOM 3870 N N . ASP A 1 487 ? 34.196 8.139 -1.898 1.00 40.42 487 ASP A N 1
ATOM 3871 C CA . ASP A 1 487 ? 35.313 8.683 -2.642 1.00 40.36 487 ASP A CA 1
ATOM 3872 C C . ASP A 1 487 ? 35.223 8.482 -4.146 1.00 42.68 487 ASP A C 1
ATOM 3873 O O . ASP A 1 487 ? 36.239 8.529 -4.846 1.00 47.33 487 ASP A O 1
ATOM 3878 N N . SER A 1 488 ? 34.014 8.284 -4.653 1.00 40.21 488 SER A N 1
ATOM 3879 C CA . SER A 1 488 ? 33.850 8.053 -6.077 1.00 45.90 488 SER A CA 1
ATOM 3880 C C . SER A 1 488 ? 32.943 9.054 -6.763 1.00 45.30 488 SER A C 1
ATOM 3881 O O . SER A 1 488 ? 32.149 9.725 -6.117 1.00 40.84 488 SER A O 1
ATOM 3884 N N . GLY A 1 489 ? 33.066 9.139 -8.083 1.00 43.44 489 GLY A N 1
ATOM 3885 C CA . GLY A 1 489 ? 32.246 10.060 -8.844 1.00 42.27 489 GLY A CA 1
ATOM 3886 C C . GLY A 1 489 ? 30.796 9.641 -8.886 1.00 47.37 489 GLY A C 1
ATOM 3887 O O . GLY A 1 489 ? 30.399 8.697 -8.201 1.00 49.18 489 GLY A O 1
ATOM 3888 N N . PRO A 1 490 ? 29.972 10.338 -9.679 1.00 48.62 490 PRO A N 1
ATOM 3889 C CA . PRO A 1 490 ? 28.545 10.032 -9.809 1.00 47.45 490 PRO A CA 1
ATOM 3890 C C . PRO A 1 490 ? 28.280 8.679 -10.473 1.00 48.43 490 PRO A C 1
ATOM 3891 O O . PRO A 1 490 ? 27.158 8.170 -10.459 1.00 47.37 490 PRO A O 1
ATOM 3895 N N . LYS A 1 491 ? 29.323 8.112 -11.070 1.00 48.20 491 LYS A N 1
ATOM 3896 C CA . LYS A 1 491 ? 29.223 6.809 -11.716 1.00 45.08 491 LYS A CA 1
ATOM 3897 C C . LYS A 1 491 ? 30.375 5.962 -11.191 1.00 46.72 491 LYS A C 1
ATOM 3898 O O . LYS A 1 491 ? 31.533 6.379 -11.244 1.00 43.93 491 LYS A O 1
ATOM 3904 N N . VAL A 1 492 ? 30.059 4.776 -10.680 1.00 43.56 492 VAL A N 1
ATOM 3905 C CA . VAL A 1 492 ? 31.091 3.931 -10.112 1.00 39.94 492 VAL A CA 1
ATOM 3906 C C . VAL A 1 492 ? 30.790 2.434 -10.145 1.00 42.16 492 VAL A C 1
ATOM 3907 O O . VAL A 1 492 ? 29.633 2.018 -10.027 1.00 44.99 492 VAL A O 1
ATOM 3911 N N . ASN A 1 493 ? 31.845 1.634 -10.317 1.00 39.18 493 ASN A N 1
ATOM 3912 C CA . ASN A 1 493 ? 31.721 0.179 -10.299 1.00 34.51 493 ASN A CA 1
ATOM 3913 C C . ASN A 1 493 ? 32.377 -0.219 -8.993 1.00 32.60 493 ASN A C 1
ATOM 3914 O O . ASN A 1 493 ? 33.450 0.291 -8.674 1.00 35.20 493 ASN A O 1
ATOM 3919 N N . ILE A 1 494 ? 31.750 -1.113 -8.232 1.00 38.12 494 ILE A N 1
ATOM 3920 C CA . ILE A 1 494 ? 32.336 -1.587 -6.973 1.00 30.77 494 ILE A CA 1
ATOM 3921 C C . ILE A 1 494 ? 32.283 -3.107 -6.908 1.00 32.05 494 ILE A C 1
ATOM 3922 O O . ILE A 1 494 ? 31.227 -3.720 -7.104 1.00 35.68 494 ILE A O 1
ATOM 3927 N N . ILE A 1 495 ? 33.436 -3.712 -6.637 1.00 29.99 495 ILE A N 1
ATOM 3928 C CA . ILE A 1 495 ? 33.543 -5.164 -6.557 1.00 23.83 495 ILE A CA 1
ATOM 3929 C C . ILE A 1 495 ? 33.833 -5.543 -5.118 1.00 32.68 495 ILE A C 1
ATOM 3930 O O . ILE A 1 495 ? 34.868 -5.160 -4.568 1.00 33.51 495 ILE A O 1
ATOM 3935 N N . VAL A 1 496 ? 32.910 -6.292 -4.517 1.00 29.63 496 VAL A N 1
ATOM 3936 C CA . VAL A 1 496 ? 33.036 -6.735 -3.127 1.00 23.93 496 VAL A CA 1
ATOM 3937 C C . VAL A 1 496 ? 33.258 -8.257 -3.059 1.00 28.41 496 VAL A C 1
ATOM 3938 O O . VAL A 1 496 ? 33.132 -8.950 -4.070 1.00 30.44 496 VAL A O 1
ATOM 3942 N N . ASP A 1 497 ? 33.617 -8.787 -1.891 1.00 33.91 497 ASP A N 1
ATOM 3943 C CA . ASP A 1 497 ? 33.776 -10.238 -1.762 1.00 36.18 497 ASP A CA 1
ATOM 3944 C C . ASP A 1 497 ? 32.905 -10.765 -0.615 1.00 36.10 497 ASP A C 1
ATOM 3945 O O . ASP A 1 497 ? 33.094 -11.875 -0.117 1.00 42.74 497 ASP A O 1
ATOM 3950 N N . SER A 1 498 ? 31.929 -9.948 -0.227 1.00 37.87 498 SER A N 1
ATOM 3951 C CA . SER A 1 498 ? 30.978 -10.264 0.830 1.00 36.33 498 SER A CA 1
ATOM 3952 C C . SER A 1 498 ? 29.570 -10.409 0.253 1.00 35.56 498 SER A C 1
ATOM 3953 O O . SER A 1 498 ? 28.985 -9.429 -0.218 1.00 28.73 498 SER A O 1
ATOM 3956 N N . GLN A 1 499 ? 29.019 -11.621 0.277 1.00 35.53 499 GLN A N 1
ATOM 3957 C CA . GLN A 1 499 ? 27.667 -11.823 -0.237 1.00 37.04 499 GLN A CA 1
ATOM 3958 C C . GLN A 1 499 ? 26.700 -11.036 0.651 1.00 40.54 499 GLN A C 1
ATOM 3959 O O . GLN A 1 499 ? 25.622 -10.635 0.213 1.00 45.21 499 GLN A O 1
ATOM 3965 N N . TYR A 1 500 ? 27.109 -10.801 1.896 1.00 39.64 500 TYR A N 1
ATOM 3966 C CA . TYR A 1 500 ? 26.316 -10.038 2.867 1.00 36.73 500 TYR A CA 1
ATOM 3967 C C . TYR A 1 500 ? 26.086 -8.623 2.329 1.00 39.03 500 TYR A C 1
ATOM 3968 O O . TYR A 1 500 ? 24.945 -8.188 2.132 1.00 42.21 500 TYR A O 1
ATOM 3977 N N . VAL A 1 501 ? 27.181 -7.906 2.101 1.00 35.48 501 VAL A N 1
ATOM 3978 C CA . VAL A 1 501 ? 27.114 -6.557 1.554 1.00 34.69 501 VAL A CA 1
ATOM 3979 C C . VAL A 1 501 ? 26.309 -6.580 0.251 1.00 37.69 501 VAL A C 1
ATOM 3980 O O . VAL A 1 501 ? 25.508 -5.688 -0.019 1.00 40.33 501 VAL A O 1
ATOM 3984 N N . MET A 1 502 ? 26.546 -7.607 -0.559 1.00 42.19 502 MET A N 1
ATOM 3985 C CA . MET A 1 502 ? 25.862 -7.773 -1.837 1.00 37.11 502 MET A CA 1
ATOM 3986 C C . MET A 1 502 ? 24.345 -7.899 -1.632 1.00 41.02 502 MET A C 1
ATOM 3987 O O . MET A 1 502 ? 23.549 -7.278 -2.345 1.00 42.28 502 MET A O 1
ATOM 3992 N N . GLY A 1 503 ? 23.947 -8.715 -0.664 1.00 36.68 503 GLY A N 1
ATOM 3993 C CA . GLY A 1 503 ? 22.534 -8.876 -0.382 1.00 35.00 503 GLY A CA 1
ATOM 3994 C C . GLY A 1 503 ? 21.923 -7.550 0.026 1.00 39.47 503 GLY A C 1
ATOM 3995 O O . GLY A 1 503 ? 20.909 -7.131 -0.524 1.00 47.02 503 GLY A O 1
ATOM 3996 N N . ILE A 1 504 ? 22.547 -6.880 0.988 1.00 38.61 504 ILE A N 1
ATOM 3997 C CA . ILE A 1 504 ? 22.056 -5.589 1.462 1.00 35.15 504 ILE A CA 1
ATOM 3998 C C . ILE A 1 504 ? 21.882 -4.539 0.356 1.00 35.65 504 ILE A C 1
ATOM 3999 O O . ILE A 1 504 ? 20.859 -3.865 0.285 1.00 41.71 504 ILE A O 1
ATOM 4004 N N . VAL A 1 505 ? 22.877 -4.399 -0.507 1.00 35.49 505 VAL A N 1
ATOM 4005 C CA . VAL A 1 505 ? 22.790 -3.436 -1.598 1.00 36.96 505 VAL A CA 1
ATOM 4006 C C . VAL A 1 505 ? 21.664 -3.794 -2.582 1.00 45.08 505 VAL A C 1
ATOM 4007 O O . VAL A 1 505 ? 20.974 -2.919 -3.125 1.00 43.05 505 VAL A O 1
ATOM 4011 N N . ALA A 1 506 ? 21.490 -5.091 -2.815 1.00 52.55 506 ALA A N 1
ATOM 4012 C CA . ALA A 1 506 ? 20.454 -5.576 -3.719 1.00 55.63 506 ALA A CA 1
ATOM 4013 C C . ALA A 1 506 ? 19.058 -5.234 -3.199 1.00 55.12 506 ALA A C 1
ATOM 4014 O O . ALA A 1 506 ? 18.161 -4.909 -3.973 1.00 60.60 506 ALA A O 1
ATOM 4016 N N . SER A 1 507 ? 18.876 -5.305 -1.887 1.00 50.32 507 SER A N 1
ATOM 4017 C CA . SER A 1 507 ? 17.589 -4.985 -1.297 1.00 51.33 507 SER A CA 1
ATOM 4018 C C . SER A 1 507 ? 17.303 -3.468 -1.342 1.00 57.39 507 SER A C 1
ATOM 4019 O O . SER A 1 507 ? 16.286 -3.014 -0.805 1.00 60.38 507 SER A O 1
ATOM 4022 N N . GLN A 1 508 ? 18.189 -2.694 -1.982 1.00 52.20 508 GLN A N 1
ATOM 4023 C CA . GLN A 1 508 ? 18.033 -1.230 -2.107 1.00 48.39 508 GLN A CA 1
ATOM 4024 C C . GLN A 1 508 ? 17.286 -0.620 -0.917 1.00 51.07 508 GLN A C 1
ATOM 4025 O O . GLN A 1 508 ? 16.181 -0.100 -1.083 1.00 49.74 508 GLN A O 1
ATOM 4031 N N . PRO A 1 509 ? 17.882 -0.663 0.290 1.00 53.63 509 PRO A N 1
ATOM 4032 C CA . PRO A 1 509 ? 17.249 -0.120 1.498 1.00 52.31 509 PRO A CA 1
ATOM 4033 C C . PRO A 1 509 ? 17.168 1.402 1.523 1.00 52.30 509 PRO A C 1
ATOM 4034 O O . PRO A 1 509 ? 18.000 2.082 0.916 1.00 56.05 509 PRO A O 1
ATOM 4038 N N . THR A 1 510 ? 16.152 1.927 2.213 1.00 51.17 510 THR A N 1
ATOM 4039 C CA . THR A 1 510 ? 15.956 3.371 2.342 1.00 52.61 510 THR A CA 1
ATOM 4040 C C . THR A 1 510 ? 15.870 3.776 3.807 1.00 52.09 510 THR A C 1
ATOM 4041 O O . THR A 1 510 ? 15.873 4.956 4.130 1.00 61.38 510 THR A O 1
ATOM 4045 N N . GLU A 1 511 ? 15.805 2.793 4.693 1.00 50.54 511 GLU A N 1
ATOM 4046 C CA . GLU A 1 511 ? 15.723 3.063 6.118 1.00 56.76 511 GLU A CA 1
ATOM 4047 C C . GLU A 1 511 ? 16.483 1.978 6.867 1.00 54.17 511 GLU A C 1
ATOM 4048 O O . GLU A 1 511 ? 16.443 0.811 6.479 1.00 46.86 511 GLU A O 1
ATOM 4054 N N . SER A 1 512 ? 17.189 2.375 7.925 1.00 56.47 512 SER A N 1
ATOM 4055 C CA . SER A 1 512 ? 17.951 1.434 8.741 1.00 56.88 512 SER A CA 1
ATOM 4056 C C . SER A 1 512 ? 18.287 2.020 10.103 1.00 61.71 512 SER A C 1
ATOM 4057 O O . SER A 1 512 ? 18.338 3.236 10.288 1.00 58.14 512 SER A O 1
ATOM 4060 N N . GLU A 1 513 ? 18.522 1.122 11.050 1.00 71.68 513 GLU A N 1
ATOM 4061 C CA . GLU A 1 513 ? 18.870 1.493 12.409 1.00 78.26 513 GLU A CA 1
ATOM 4062 C C . GLU A 1 513 ? 20.385 1.677 12.498 1.00 78.06 513 GLU A C 1
ATOM 4063 O O . GLU A 1 513 ? 20.870 2.475 13.302 1.00 80.94 513 GLU A O 1
ATOM 4069 N N . SER A 1 514 ? 21.113 0.936 11.658 1.00 73.84 514 SER A N 1
ATOM 4070 C CA . SER A 1 514 ? 22.581 0.982 11.586 1.00 63.50 514 SER A CA 1
ATOM 4071 C C . SER A 1 514 ? 23.123 2.312 11.043 1.00 61.11 514 SER A C 1
ATOM 4072 O O . SER A 1 514 ? 22.631 2.828 10.044 1.00 63.84 514 SER A O 1
ATOM 4075 N N . LYS A 1 515 ? 24.153 2.853 11.686 1.00 59.10 515 LYS A N 1
ATOM 4076 C CA . LYS A 1 515 ? 24.735 4.130 11.261 1.00 56.37 515 LYS A CA 1
ATOM 4077 C C . LYS A 1 515 ? 25.517 4.055 9.928 1.00 53.11 515 LYS A C 1
ATOM 4078 O O . LYS A 1 515 ? 25.437 4.961 9.095 1.00 46.49 515 LYS A O 1
ATOM 4084 N N . ILE A 1 516 ? 26.270 2.974 9.732 1.00 54.09 516 ILE A N 1
ATOM 4085 C CA . ILE A 1 516 ? 27.066 2.796 8.519 1.00 49.63 516 ILE A CA 1
ATOM 4086 C C . ILE A 1 516 ? 26.150 2.510 7.331 1.00 46.72 516 ILE A C 1
ATOM 4087 O O . ILE A 1 516 ? 26.350 3.033 6.231 1.00 49.19 516 ILE A O 1
ATOM 4092 N N . VAL A 1 517 ? 25.136 1.685 7.562 1.00 43.32 517 VAL A N 1
ATOM 4093 C CA . VAL A 1 517 ? 24.185 1.354 6.511 1.00 41.25 517 VAL A CA 1
ATOM 4094 C C . VAL A 1 517 ? 23.491 2.620 6.056 1.00 42.33 517 VAL A C 1
ATOM 4095 O O . VAL A 1 517 ? 23.170 2.773 4.879 1.00 48.67 517 VAL A O 1
ATOM 4099 N N . ASN A 1 518 ? 23.260 3.524 7.000 1.00 45.31 518 ASN A N 1
ATOM 4100 C CA . ASN A 1 518 ? 22.612 4.786 6.691 1.00 43.58 518 ASN A CA 1
ATOM 4101 C C . ASN A 1 518 ? 23.494 5.680 5.830 1.00 43.56 518 ASN A C 1
ATOM 4102 O O . ASN A 1 518 ? 22.992 6.404 4.976 1.00 46.82 518 ASN A O 1
ATOM 4107 N N . GLN A 1 519 ? 24.806 5.634 6.039 1.00 40.20 519 GLN A N 1
ATOM 4108 C CA . GLN A 1 519 ? 25.711 6.444 5.233 1.00 42.17 519 GLN A CA 1
ATOM 4109 C C . GLN A 1 519 ? 25.708 5.876 3.821 1.00 36.58 519 GLN A C 1
ATOM 4110 O O . GLN A 1 519 ? 25.703 6.617 2.832 1.00 36.14 519 GLN A O 1
ATOM 4116 N N . ILE A 1 520 ? 25.703 4.549 3.748 1.00 37.23 520 ILE A N 1
ATOM 4117 C CA . ILE A 1 520 ? 25.698 3.824 2.484 1.00 30.84 520 ILE A CA 1
ATOM 4118 C C . ILE A 1 520 ? 24.487 4.217 1.667 1.00 36.68 520 ILE A C 1
ATOM 4119 O O . ILE A 1 520 ? 24.587 4.455 0.463 1.00 40.84 520 ILE A O 1
ATOM 4124 N N . ILE A 1 521 ? 23.340 4.301 2.326 1.00 39.85 521 ILE A N 1
ATOM 4125 C CA . ILE A 1 521 ? 22.120 4.688 1.643 1.00 33.20 521 ILE A CA 1
ATOM 4126 C C . ILE A 1 521 ? 22.237 6.137 1.193 1.00 39.06 521 ILE A C 1
ATOM 4127 O O . ILE A 1 521 ? 21.901 6.467 0.057 1.00 45.21 521 ILE A O 1
ATOM 4132 N N . GLU A 1 522 ? 22.726 6.997 2.081 1.00 41.69 522 GLU A N 1
ATOM 4133 C CA . GLU A 1 522 ? 22.898 8.419 1.788 1.00 45.37 522 GLU A CA 1
ATOM 4134 C C . GLU A 1 522 ? 23.722 8.636 0.520 1.00 47.40 522 GLU A C 1
ATOM 4135 O O . GLU A 1 522 ? 23.333 9.393 -0.379 1.00 45.77 522 GLU A O 1
ATOM 4141 N N . GLU A 1 523 ? 24.869 7.966 0.470 1.00 46.69 523 GLU A N 1
ATOM 4142 C CA . GLU A 1 523 ? 25.778 8.057 -0.665 1.00 48.54 523 GLU A CA 1
ATOM 4143 C C . GLU A 1 523 ? 25.194 7.452 -1.938 1.00 49.39 523 GLU A C 1
ATOM 4144 O O . GLU A 1 523 ? 25.310 8.031 -3.021 1.00 48.54 523 GLU A O 1
ATOM 4150 N N . MET A 1 524 ? 24.571 6.285 -1.811 1.00 43.80 524 MET A N 1
ATOM 4151 C CA . MET A 1 524 ? 23.986 5.623 -2.964 1.00 43.84 524 MET A CA 1
ATOM 4152 C C . MET A 1 524 ? 22.950 6.450 -3.717 1.00 52.29 524 MET A C 1
ATOM 4153 O O . MET A 1 524 ? 22.810 6.308 -4.929 1.00 58.63 524 MET A O 1
ATOM 4158 N N . ILE A 1 525 ? 22.228 7.316 -3.020 1.00 52.03 525 ILE A N 1
ATOM 4159 C CA . ILE A 1 525 ? 21.208 8.129 -3.675 1.00 50.80 525 ILE A CA 1
ATOM 4160 C C . ILE A 1 525 ? 21.791 9.218 -4.571 1.00 54.91 525 ILE A C 1
ATOM 4161 O O . ILE A 1 525 ? 21.153 9.649 -5.531 1.00 57.11 525 ILE A O 1
ATOM 4166 N N . LYS A 1 526 ? 23.003 9.661 -4.252 1.00 56.68 526 LYS A N 1
ATOM 4167 C CA . LYS A 1 526 ? 23.670 10.713 -5.016 1.00 57.35 526 LYS A CA 1
ATOM 4168 C C . LYS A 1 526 ? 24.233 10.217 -6.346 1.00 60.54 526 LYS A C 1
ATOM 4169 O O . LYS A 1 526 ? 24.480 11.008 -7.260 1.00 69.00 526 LYS A O 1
ATOM 4175 N N . LYS A 1 527 ? 24.448 8.909 -6.442 1.00 57.11 527 LYS A N 1
ATOM 4176 C CA . LYS A 1 527 ? 25.017 8.307 -7.642 1.00 50.36 527 LYS A CA 1
ATOM 4177 C C . LYS A 1 527 ? 24.057 8.247 -8.822 1.00 45.04 527 LYS A C 1
ATOM 4178 O O . LYS A 1 527 ? 22.865 8.037 -8.641 1.00 41.38 527 LYS A O 1
ATOM 4184 N N . GLU A 1 528 ? 24.587 8.442 -10.028 1.00 47.10 528 GLU A N 1
ATOM 4185 C CA . GLU A 1 528 ? 23.779 8.373 -11.239 1.00 46.96 528 GLU A CA 1
ATOM 4186 C C . GLU A 1 528 ? 23.641 6.907 -11.616 1.00 49.66 528 GLU A C 1
ATOM 4187 O O . GLU A 1 528 ? 22.590 6.466 -12.090 1.00 53.90 528 GLU A O 1
ATOM 4193 N N . ALA A 1 529 ? 24.714 6.152 -11.402 1.00 48.15 529 ALA A N 1
ATOM 4194 C CA . ALA A 1 529 ? 24.720 4.725 -11.706 1.00 40.22 529 ALA A CA 1
ATOM 4195 C C . ALA A 1 529 ? 25.764 4.035 -10.862 1.00 40.00 529 ALA A C 1
ATOM 4196 O O . ALA A 1 529 ? 26.848 4.570 -10.641 1.00 40.17 529 ALA A O 1
ATOM 4198 N N . ILE A 1 530 ? 25.432 2.844 -10.384 1.00 44.21 530 ILE A N 1
ATOM 4199 C CA . ILE A 1 530 ? 26.359 2.084 -9.569 1.00 39.46 530 ILE A CA 1
ATOM 4200 C C . ILE A 1 530 ? 26.307 0.673 -10.074 1.00 40.59 530 ILE A C 1
ATOM 4201 O O . ILE A 1 530 ? 25.223 0.117 -10.260 1.00 42.10 530 ILE A O 1
ATOM 4206 N N . TYR A 1 531 ? 27.467 0.092 -10.330 1.00 37.08 531 TYR A N 1
ATOM 4207 C CA . TYR A 1 531 ? 27.479 -1.299 -10.731 1.00 34.97 531 TYR A CA 1
ATOM 4208 C C . TYR A 1 531 ? 28.132 -1.995 -9.554 1.00 33.38 531 TYR A C 1
ATOM 4209 O O . TYR A 1 531 ? 29.219 -1.606 -9.128 1.00 31.08 531 TYR A O 1
ATOM 4218 N N . VAL A 1 532 ? 27.469 -3.011 -9.014 1.00 30.59 532 VAL A N 1
ATOM 4219 C CA . VAL A 1 532 ? 28.016 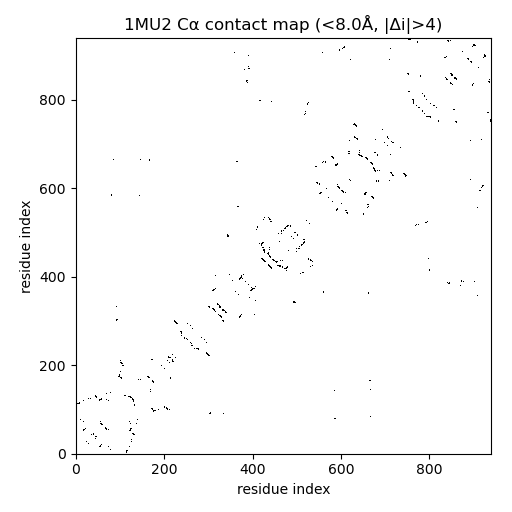-3.737 -7.875 1.00 33.64 532 VAL A CA 1
ATOM 4220 C C . VAL A 1 532 ? 28.004 -5.250 -8.121 1.00 36.17 532 VAL A C 1
ATOM 4221 O O . VAL A 1 532 ? 26.949 -5.841 -8.365 1.00 37.15 532 VAL A O 1
ATOM 4225 N N . ALA A 1 533 ? 29.186 -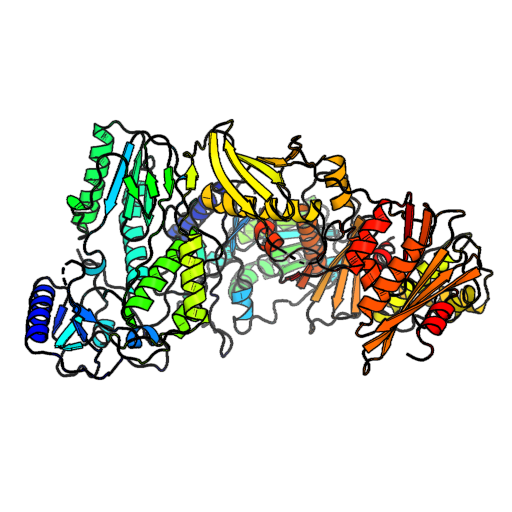5.868 -8.067 1.00 30.54 533 ALA A N 1
ATOM 4226 C CA . ALA A 1 533 ? 29.318 -7.312 -8.256 1.00 26.12 533 ALA A CA 1
ATOM 4227 C C . ALA A 1 533 ? 30.177 -7.919 -7.152 1.00 25.62 533 ALA A C 1
ATOM 4228 O O . ALA A 1 533 ? 30.880 -7.215 -6.435 1.00 33.80 533 ALA A O 1
ATOM 4230 N N . TRP A 1 534 ? 30.138 -9.239 -7.041 1.00 27.47 534 TRP A N 1
ATOM 4231 C CA . TRP A 1 534 ? 30.879 -9.958 -6.020 1.00 24.30 534 TRP A CA 1
ATOM 4232 C C . TRP A 1 534 ? 31.885 -10.924 -6.652 1.00 31.43 534 TRP A C 1
ATOM 4233 O O . TRP A 1 534 ? 31.660 -11.433 -7.754 1.00 34.13 534 TRP A O 1
ATOM 4244 N N . VAL A 1 535 ? 33.008 -11.155 -5.978 1.00 28.37 535 VAL A N 1
ATOM 4245 C CA . VAL A 1 535 ? 33.972 -12.140 -6.460 1.00 30.58 535 VAL A CA 1
ATOM 4246 C C . VAL A 1 535 ? 34.350 -12.932 -5.220 1.00 30.07 535 VAL A C 1
ATOM 4247 O O . VAL A 1 535 ? 34.280 -12.421 -4.102 1.00 31.71 535 VAL A O 1
ATOM 4251 N N . PRO A 1 536 ? 34.694 -14.214 -5.390 1.00 29.99 536 PRO A N 1
ATOM 4252 C CA . PRO A 1 536 ? 35.074 -15.011 -4.217 1.00 33.42 536 PRO A CA 1
ATOM 4253 C C . PRO A 1 536 ? 36.365 -14.421 -3.634 1.00 42.79 536 PRO A C 1
ATOM 4254 O O . PRO A 1 536 ? 37.213 -13.917 -4.381 1.00 49.44 536 PRO A O 1
ATOM 4258 N N . ALA A 1 537 ? 36.519 -14.478 -2.313 1.00 43.29 537 ALA A N 1
ATOM 4259 C CA . ALA A 1 537 ? 37.728 -13.962 -1.667 1.00 39.83 537 ALA A CA 1
ATOM 4260 C C . ALA A 1 537 ? 38.824 -15.038 -1.649 1.00 41.80 537 ALA A C 1
ATOM 4261 O O . ALA A 1 537 ? 38.535 -16.239 -1.777 1.00 35.98 537 ALA A O 1
ATOM 4263 N N . HIS A 1 538 ? 40.080 -14.612 -1.513 1.00 39.93 538 HIS A N 1
ATOM 4264 C CA . HIS A 1 538 ? 41.206 -15.556 -1.431 1.00 43.88 538 HIS A CA 1
ATOM 4265 C C . HIS A 1 538 ? 41.434 -16.430 -2.660 1.00 44.00 538 HIS A C 1
ATOM 4266 O O . HIS A 1 538 ? 41.793 -17.611 -2.538 1.00 38.29 538 HIS A O 1
ATOM 4273 N N . LYS A 1 539 ? 41.237 -15.865 -3.844 1.00 42.18 539 LYS A N 1
ATOM 4274 C CA . LYS A 1 539 ? 41.435 -16.643 -5.060 1.00 44.91 539 LYS A CA 1
ATOM 4275 C C . LYS A 1 539 ? 42.455 -15.948 -5.948 1.00 45.14 539 LYS A C 1
ATOM 4276 O O . LYS A 1 539 ? 42.649 -16.332 -7.104 1.00 48.55 539 LYS A O 1
ATOM 4282 N N . GLY A 1 540 ? 43.109 -14.929 -5.395 1.00 41.94 540 GLY A N 1
ATOM 4283 C CA . GLY A 1 540 ? 44.102 -14.192 -6.153 1.00 42.56 540 GLY A CA 1
ATOM 4284 C C . GLY A 1 540 ? 43.504 -13.416 -7.316 1.00 45.36 540 GLY A C 1
ATOM 4285 O O . GLY A 1 540 ? 44.161 -13.193 -8.332 1.00 49.37 540 GLY A O 1
ATOM 4286 N N . ILE A 1 541 ? 42.252 -13.002 -7.175 1.00 43.85 541 ILE A N 1
ATOM 4287 C CA . ILE A 1 541 ? 41.596 -12.244 -8.231 1.00 41.71 541 ILE A CA 1
ATOM 4288 C C . ILE A 1 541 ? 42.116 -10.793 -8.211 1.00 46.49 541 ILE A C 1
ATOM 4289 O O . ILE A 1 541 ? 42.186 -10.145 -7.156 1.00 40.36 541 ILE A O 1
ATOM 4294 N N . GLY A 1 542 ? 42.511 -10.302 -9.386 1.00 48.60 542 GLY A N 1
ATOM 4295 C CA . GLY A 1 542 ? 43.038 -8.953 -9.501 1.00 41.99 542 GLY A CA 1
ATOM 4296 C C . GLY A 1 542 ? 42.151 -7.912 -8.859 1.00 41.01 542 GLY A C 1
ATOM 4297 O O . GLY A 1 542 ? 40.942 -7.887 -9.088 1.00 37.48 542 GLY A O 1
ATOM 4298 N N . GLY A 1 543 ? 42.761 -7.042 -8.065 1.00 42.00 543 GLY A N 1
ATOM 4299 C CA . GLY A 1 543 ? 42.010 -6.008 -7.376 1.00 40.55 543 GLY A CA 1
ATOM 4300 C C . GLY A 1 543 ? 41.594 -6.486 -5.997 1.00 40.29 543 GLY A C 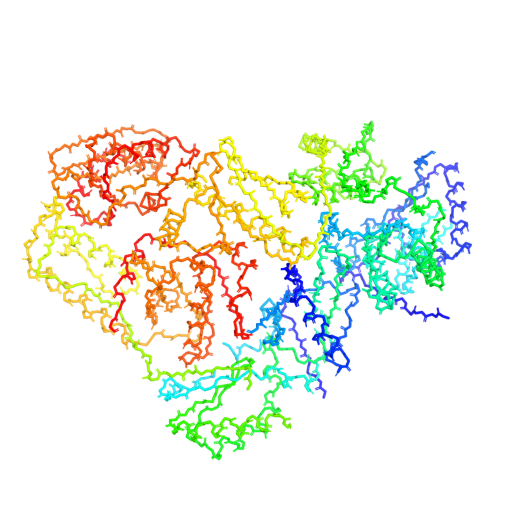1
ATOM 4301 O O . GLY A 1 543 ? 41.942 -5.879 -4.984 1.00 34.15 543 GLY A O 1
ATOM 4302 N N . ASN A 1 544 ? 40.849 -7.587 -5.963 1.00 43.40 544 ASN A N 1
ATOM 4303 C CA . ASN A 1 544 ? 40.398 -8.151 -4.700 1.00 42.45 544 ASN A CA 1
ATOM 4304 C C . ASN A 1 544 ? 41.578 -8.587 -3.841 1.00 39.04 544 ASN A C 1
ATOM 4305 O O . ASN A 1 544 ? 41.618 -8.300 -2.652 1.00 36.28 544 ASN A O 1
ATOM 4310 N N . GLN A 1 545 ? 42.531 -9.289 -4.446 1.00 43.08 545 GLN A N 1
ATOM 4311 C CA . GLN A 1 545 ? 43.699 -9.772 -3.717 1.00 41.52 545 GLN A CA 1
ATOM 4312 C C . GLN A 1 545 ? 44.484 -8.648 -3.047 1.00 40.98 545 GLN A C 1
ATOM 4313 O O . GLN A 1 545 ? 44.947 -8.814 -1.921 1.00 42.65 545 GLN A O 1
ATOM 4319 N N . GLU A 1 546 ? 44.624 -7.506 -3.722 1.00 43.20 546 GLU A N 1
ATOM 4320 C CA . GLU A 1 546 ? 45.379 -6.380 -3.160 1.00 48.62 546 GLU A CA 1
ATOM 4321 C C . GLU A 1 546 ? 44.695 -5.592 -2.041 1.00 50.39 546 GLU A C 1
ATOM 4322 O O . GLU A 1 546 ? 45.378 -5.011 -1.204 1.00 57.88 546 GLU A O 1
ATOM 4328 N N . VAL A 1 547 ? 43.364 -5.562 -2.018 1.00 52.45 547 VAL A N 1
ATOM 4329 C CA . VAL A 1 547 ? 42.640 -4.850 -0.953 1.00 51.27 547 VAL A CA 1
ATOM 4330 C C . VAL A 1 547 ? 42.637 -5.759 0.276 1.00 52.44 547 VAL A C 1
ATOM 4331 O O . VAL A 1 547 ? 42.762 -5.311 1.421 1.00 53.15 547 VAL A O 1
ATOM 4335 N N . ASP A 1 548 ? 42.476 -7.049 -0.007 1.00 55.09 548 ASP A N 1
ATOM 4336 C CA . ASP A 1 548 ? 42.456 -8.126 0.974 1.00 53.65 548 ASP A CA 1
ATOM 4337 C C . ASP A 1 548 ? 43.761 -8.038 1.766 1.00 49.18 548 ASP A C 1
ATOM 4338 O O . ASP A 1 548 ? 43.762 -8.037 2.996 1.00 47.97 548 ASP A O 1
ATOM 4343 N N . HIS A 1 549 ? 44.874 -7.942 1.049 1.00 51.82 549 HIS A N 1
ATOM 4344 C CA . HIS A 1 549 ? 46.175 -7.847 1.704 1.00 58.17 549 HIS A CA 1
ATOM 4345 C C . HIS A 1 549 ? 46.347 -6.518 2.436 1.00 54.95 549 HIS A C 1
ATOM 4346 O O . HIS A 1 549 ? 46.910 -6.467 3.532 1.00 53.36 549 HIS A O 1
ATOM 4353 N N . LEU A 1 550 ? 45.847 -5.447 1.829 1.00 52.78 550 LEU A N 1
ATOM 4354 C CA . LEU A 1 550 ? 45.951 -4.110 2.398 1.00 52.50 550 LEU A CA 1
ATOM 4355 C C . LEU A 1 550 ? 45.239 -3.949 3.742 1.00 53.77 550 LEU A C 1
ATOM 4356 O O . LEU A 1 550 ? 45.794 -3.382 4.685 1.00 56.28 550 LEU A O 1
ATOM 4361 N N . VAL A 1 551 ? 44.012 -4.449 3.831 1.00 52.05 551 VAL A N 1
ATOM 4362 C CA . VAL A 1 551 ? 43.244 -4.328 5.067 1.00 56.23 551 VAL A CA 1
ATOM 4363 C C . VAL A 1 551 ? 43.563 -5.419 6.090 1.00 60.59 551 VAL A C 1
ATOM 4364 O O . VAL A 1 551 ? 43.280 -5.262 7.278 1.00 64.90 551 VAL A O 1
ATOM 4368 N N . SER A 1 552 ? 44.154 -6.521 5.639 1.00 65.95 552 SER A N 1
ATOM 4369 C CA . SER A 1 552 ? 44.478 -7.619 6.545 1.00 71.48 552 SER A CA 1
ATOM 4370 C C . SER A 1 552 ? 45.823 -7.430 7.246 1.00 73.94 552 SER A C 1
ATOM 4371 O O . SER A 1 552 ? 46.103 -8.088 8.248 1.00 72.86 552 SER A O 1
ATOM 4374 N N . GLN A 1 553 ? 46.645 -6.527 6.722 1.00 78.16 553 GLN A N 1
ATOM 4375 C CA . GLN A 1 553 ? 47.962 -6.257 7.294 1.00 86.33 553 GLN A CA 1
ATOM 4376 C C . GLN A 1 553 ? 47.929 -5.747 8.740 1.00 89.66 553 GLN A C 1
ATOM 4377 O O . GLN A 1 553 ? 47.578 -4.596 8.998 1.00 87.04 553 GLN A O 1
ATOM 4383 N N . GLY A 1 554 ? 48.307 -6.614 9.678 1.00 93.10 554 GLY A N 1
ATOM 4384 C CA . GLY A 1 554 ? 48.323 -6.238 11.082 1.00 92.14 554 GLY A CA 1
ATOM 4385 C C . GLY A 1 554 ? 47.002 -6.485 11.789 1.00 92.57 554 GLY A C 1
ATOM 4386 O O . GLY A 1 554 ? 46.837 -6.120 12.955 1.00 91.73 554 GLY A O 1
ATOM 4387 N N . ILE A 1 555 ? 46.062 -7.107 11.080 1.00 92.96 555 ILE A N 1
ATOM 4388 C CA . ILE A 1 555 ? 44.739 -7.410 11.623 1.00 87.37 555 ILE A CA 1
ATOM 4389 C C . ILE A 1 555 ? 44.477 -8.916 11.669 1.00 91.35 555 ILE A C 1
ATOM 4390 O O . ILE A 1 555 ? 43.999 -9.390 12.724 1.00 88.86 555 ILE A O 1
ATOM 4395 N N . GLU B 2 1 ? -14.266 -54.970 9.532 1.00 77.89 6 GLU B N 1
ATOM 4396 C CA . GLU B 2 1 ? -13.925 -54.097 10.693 1.00 81.83 6 GLU B CA 1
ATOM 4397 C C . GLU B 2 1 ? -12.636 -53.293 10.454 1.00 77.86 6 GLU B C 1
ATOM 4398 O O . GLU B 2 1 ? -11.724 -53.764 9.774 1.00 83.11 6 GLU B O 1
ATOM 4404 N N . PRO B 2 2 ? -12.554 -52.064 11.010 1.00 64.42 7 PRO B N 1
ATOM 4405 C CA . PRO B 2 2 ? -11.399 -51.166 10.877 1.00 56.65 7 PRO B CA 1
ATOM 4406 C C . PRO B 2 2 ? -10.172 -51.603 11.690 1.00 53.56 7 PRO B C 1
ATOM 4407 O O . PRO B 2 2 ? -10.302 -52.099 12.813 1.00 57.56 7 PRO B O 1
ATOM 4411 N N . ILE B 2 3 ? -8.978 -51.415 11.134 1.00 45.98 8 ILE B N 1
ATOM 4412 C CA . ILE B 2 3 ? -7.772 -51.813 11.849 1.00 44.67 8 ILE B CA 1
ATOM 4413 C C . ILE B 2 3 ? -7.354 -50.753 12.863 1.00 49.66 8 ILE B C 1
ATOM 4414 O O . ILE B 2 3 ? -7.636 -49.566 12.679 1.00 53.17 8 ILE B O 1
ATOM 4419 N N . LYS B 2 4 ? -6.701 -51.194 13.942 1.00 46.88 9 LYS B N 1
ATOM 4420 C CA . LYS B 2 4 ? -6.233 -50.287 14.986 1.00 43.49 9 LYS B CA 1
ATOM 4421 C C . LYS B 2 4 ? -5.130 -49.369 14.438 1.00 48.35 9 LYS B C 1
ATOM 4422 O O . LYS B 2 4 ? -4.190 -49.829 13.769 1.00 51.73 9 LYS B O 1
ATOM 4428 N N . ILE B 2 5 ? -5.250 -48.073 14.723 1.00 44.93 10 ILE B N 1
ATOM 4429 C CA . ILE B 2 5 ? -4.282 -47.086 14.261 1.00 38.44 10 ILE B CA 1
ATOM 4430 C C . ILE B 2 5 ? -3.533 -46.528 15.476 1.00 38.33 10 ILE B C 1
ATOM 4431 O O . ILE B 2 5 ? -4.115 -46.364 16.547 1.00 42.17 10 ILE B O 1
ATOM 4436 N N . MET B 2 6 ? -2.249 -46.227 15.311 1.00 37.03 11 MET B N 1
ATOM 4437 C CA . MET B 2 6 ? -1.436 -45.711 16.413 1.00 41.24 11 MET B CA 1
ATOM 4438 C C . MET B 2 6 ? -0.696 -44.420 16.116 1.00 44.33 11 MET B C 1
ATOM 4439 O O . MET B 2 6 ? -0.263 -44.187 14.991 1.00 44.82 11 MET B O 1
ATOM 4444 N N . LEU B 2 7 ? -0.535 -43.590 17.138 1.00 43.57 12 LEU B N 1
ATOM 4445 C CA . LEU B 2 7 ? 0.247 -42.370 16.995 1.00 48.14 12 LEU B CA 1
ATOM 4446 C C . LEU B 2 7 ? 1.658 -42.825 17.400 1.00 53.14 12 LEU B C 1
ATOM 4447 O O . LEU B 2 7 ? 1.797 -43.694 18.269 1.00 54.10 12 LEU B O 1
ATOM 4452 N N . LYS B 2 8 ? 2.691 -42.269 16.771 1.00 53.07 13 LYS B N 1
ATOM 4453 C CA . LYS B 2 8 ? 4.075 -42.624 17.105 1.00 51.07 13 LYS B CA 1
ATOM 4454 C C . LYS B 2 8 ? 4.306 -42.412 18.608 1.00 52.69 13 LYS B C 1
ATOM 4455 O O . LYS B 2 8 ? 3.681 -41.546 19.226 1.00 51.44 13 LYS B O 1
ATOM 4461 N N . PRO B 2 9 ? 5.214 -43.193 19.214 1.00 54.87 14 PRO B N 1
ATOM 4462 C CA . PRO B 2 9 ? 5.474 -43.046 20.650 1.00 54.87 14 PRO B CA 1
ATOM 4463 C C . PRO B 2 9 ? 5.834 -41.622 21.085 1.00 50.65 14 PRO B C 1
ATOM 4464 O O . PRO B 2 9 ? 6.650 -40.955 20.448 1.00 49.37 14 PRO B O 1
ATOM 4468 N N . GLY B 2 10 ? 5.202 -41.160 22.164 1.00 49.61 15 GLY B N 1
ATOM 4469 C CA . GLY B 2 10 ? 5.462 -39.822 22.673 1.00 48.89 15 GLY B CA 1
ATOM 4470 C C . GLY B 2 10 ? 4.878 -38.673 21.866 1.00 52.22 15 GLY B C 1
ATOM 4471 O O . GLY B 2 10 ? 5.146 -37.503 22.146 1.00 52.58 15 GLY B O 1
ATOM 4472 N N . LYS B 2 11 ? 4.080 -39.001 20.857 1.00 52.43 16 LYS B N 1
ATOM 4473 C CA . LYS B 2 11 ? 3.459 -37.995 20.004 1.00 41.90 16 LYS B CA 1
ATOM 4474 C C . LYS B 2 11 ? 1.976 -37.916 20.299 1.00 42.59 16 LYS B C 1
ATOM 4475 O O . LYS B 2 11 ? 1.350 -38.929 20.609 1.00 43.03 16 LYS B O 1
ATOM 4481 N N . ASP B 2 12 ? 1.415 -36.715 20.209 1.00 44.78 17 ASP B N 1
ATOM 4482 C CA . ASP B 2 12 ? -0.014 -36.520 20.453 1.00 46.29 17 ASP B CA 1
ATOM 4483 C C . ASP B 2 12 ? -0.648 -36.014 19.155 1.00 46.24 17 ASP B C 1
ATOM 4484 O O . ASP B 2 12 ? 0.067 -35.710 18.202 1.00 46.00 17 ASP B O 1
ATOM 4489 N N . GLY B 2 13 ? -1.976 -35.921 19.114 1.00 43.09 18 GLY B N 1
ATOM 4490 C CA . GLY B 2 13 ? -2.641 -35.430 17.919 1.00 37.03 18 GLY B CA 1
ATOM 4491 C C . GLY B 2 13 ? -2.377 -33.955 17.626 1.00 39.18 18 GLY B C 1
ATOM 4492 O O . GLY B 2 13 ? -1.870 -33.215 18.482 1.00 40.12 18 GLY B O 1
ATOM 4493 N N . PRO B 2 14 ? -2.721 -33.491 16.410 1.00 39.52 19 PRO B N 1
ATOM 4494 C CA . PRO B 2 14 ? -2.539 -32.102 15.963 1.00 28.93 19 PRO B CA 1
ATOM 4495 C C . PRO B 2 14 ? -3.304 -31.125 16.832 1.00 26.52 19 PRO B C 1
ATOM 4496 O O . PRO B 2 14 ? -4.388 -31.427 17.310 1.00 35.87 19 PRO B O 1
ATOM 4500 N N . LYS B 2 15 ? -2.745 -29.946 17.026 1.00 29.63 20 LYS B N 1
ATOM 4501 C CA . LYS B 2 15 ? -3.423 -28.924 17.801 1.00 36.09 20 LYS B CA 1
ATOM 4502 C C . LYS B 2 15 ? -3.078 -27.614 17.132 1.00 39.20 20 LYS B C 1
ATOM 4503 O O . LYS B 2 15 ? -2.474 -26.713 17.719 1.00 40.24 20 LYS B O 1
ATOM 4509 N N . LEU B 2 16 ? -3.488 -27.533 15.874 1.00 37.05 21 LEU B N 1
ATOM 4510 C CA . LEU B 2 16 ? -3.226 -26.377 15.028 1.00 37.73 21 LEU B CA 1
ATOM 4511 C C . LEU B 2 16 ? -4.429 -25.454 14.910 1.00 35.97 21 LEU B C 1
ATOM 4512 O O . LEU B 2 16 ? -5.560 -25.854 15.154 1.00 46.44 21 LEU B O 1
ATOM 4517 N N . ARG B 2 17 ? -4.155 -24.215 14.522 1.00 36.58 22 ARG B N 1
ATOM 4518 C CA . ARG B 2 17 ? -5.152 -23.169 14.356 1.00 40.81 22 ARG B CA 1
ATOM 4519 C C . ARG B 2 17 ? -5.820 -23.225 12.986 1.00 38.40 22 ARG B C 1
ATOM 4520 O O . ARG B 2 17 ? -5.234 -23.690 12.002 1.00 38.93 22 ARG B O 1
ATOM 4528 N N . GLN B 2 18 ? -7.054 -22.748 12.930 1.00 29.82 23 GLN B N 1
ATOM 4529 C CA . GLN B 2 18 ? -7.778 -22.693 11.681 1.00 28.40 23 GLN B CA 1
ATOM 4530 C C . GLN B 2 18 ? -7.536 -21.280 11.180 1.00 31.83 23 GLN B C 1
ATOM 4531 O O . GLN B 2 18 ? -7.580 -20.326 11.958 1.00 39.87 23 GLN B O 1
ATOM 4537 N N . TRP B 2 19 ? -7.275 -21.141 9.888 1.00 33.63 24 TRP B N 1
ATOM 4538 C CA . TRP B 2 19 ? -7.032 -19.826 9.306 1.00 33.40 24 TRP B CA 1
ATOM 4539 C C . TRP B 2 19 ? -8.326 -19.179 8.843 1.00 33.57 24 TRP B C 1
ATOM 4540 O O . TRP B 2 19 ? -9.301 -19.865 8.547 1.00 39.77 24 TRP B O 1
ATOM 4551 N N . PRO B 2 20 ? -8.359 -17.842 8.806 1.00 34.41 25 PRO B N 1
ATOM 4552 C CA . PRO B 2 20 ? -9.580 -17.168 8.356 1.00 29.52 25 PRO B CA 1
ATOM 4553 C C . PRO B 2 20 ? -9.766 -17.380 6.850 1.00 32.75 25 PRO B C 1
ATOM 4554 O O . PRO B 2 20 ? -8.791 -17.385 6.093 1.00 32.46 25 PRO B O 1
ATOM 4558 N N . LEU B 2 21 ? -11.015 -17.566 6.424 1.00 30.26 26 LEU B N 1
ATOM 4559 C CA . LEU B 2 21 ? -11.335 -17.780 5.010 1.00 31.34 26 LEU B CA 1
ATOM 4560 C C . LEU B 2 21 ? -12.369 -16.768 4.508 1.00 31.18 26 LEU B C 1
ATOM 4561 O O . LEU B 2 21 ? -12.999 -16.056 5.295 1.00 35.60 26 LEU B O 1
ATOM 4566 N N . THR B 2 22 ? -12.551 -16.697 3.194 1.00 31.07 27 THR B N 1
ATOM 4567 C CA . THR B 2 22 ? -13.556 -15.782 2.658 1.00 34.75 27 THR B CA 1
ATOM 4568 C C . THR B 2 22 ? -14.920 -16.328 3.008 1.00 33.62 27 THR B C 1
ATOM 4569 O O . THR B 2 22 ? -15.056 -17.504 3.350 1.00 37.42 27 THR B O 1
ATOM 4573 N N . LYS B 2 23 ? -15.926 -15.464 2.917 1.00 36.48 28 LYS B N 1
ATOM 4574 C CA . LYS B 2 23 ? -17.306 -15.822 3.206 1.00 29.76 28 LYS B CA 1
ATOM 4575 C C . LYS B 2 23 ? -17.782 -16.951 2.281 1.00 29.01 28 LYS B C 1
ATOM 4576 O O . LYS B 2 23 ? -18.426 -17.898 2.729 1.00 36.61 28 LYS B O 1
ATOM 4582 N N . GLU B 2 24 ? -17.443 -16.853 0.997 1.00 29.54 29 GLU B N 1
ATOM 4583 C CA . GLU B 2 24 ? -17.837 -17.846 0.003 1.00 32.01 29 GLU B CA 1
ATOM 4584 C C . GLU B 2 24 ? -17.250 -19.212 0.278 1.00 30.01 29 GLU B C 1
ATOM 4585 O O . GLU B 2 24 ? -17.902 -20.215 0.024 1.00 35.86 29 GLU B O 1
ATOM 4591 N N . LYS B 2 25 ? -16.014 -19.258 0.776 1.00 30.63 30 LYS B N 1
ATOM 4592 C CA . LYS B 2 25 ? -15.363 -20.543 1.079 1.00 29.83 30 LYS B CA 1
ATOM 4593 C C . LYS B 2 25 ? -15.972 -21.176 2.314 1.00 31.23 30 LYS B C 1
ATOM 4594 O O . LYS B 2 25 ? -16.117 -22.393 2.386 1.00 34.90 30 LYS B O 1
ATOM 4600 N N . ILE B 2 26 ? -16.318 -20.342 3.289 1.00 30.36 31 ILE B N 1
ATOM 4601 C CA . ILE B 2 26 ? -16.926 -20.797 4.523 1.00 31.66 31 ILE B CA 1
ATOM 4602 C C . ILE B 2 26 ? -18.293 -21.430 4.233 1.00 37.04 31 ILE B C 1
ATOM 4603 O O . ILE B 2 26 ? -18.605 -22.520 4.719 1.00 36.65 31 ILE B O 1
ATOM 4608 N N . GLU B 2 27 ? -19.084 -20.749 3.410 1.00 40.25 32 GLU B N 1
ATOM 4609 C CA . GLU B 2 27 ? -20.412 -21.221 3.017 1.00 39.58 32 GLU B CA 1
ATOM 4610 C C . GLU B 2 27 ? -20.304 -22.564 2.286 1.00 34.62 32 GLU B C 1
ATOM 4611 O O . GLU B 2 27 ? -21.037 -23.506 2.569 1.00 36.51 32 GLU B O 1
ATOM 4617 N N . ALA B 2 28 ? -19.376 -22.641 1.344 1.00 29.58 33 ALA B N 1
ATOM 4618 C CA . ALA B 2 28 ? -19.151 -23.857 0.588 1.00 26.79 33 ALA B CA 1
ATOM 4619 C C . ALA B 2 28 ? -18.677 -24.988 1.489 1.00 30.39 33 ALA B C 1
ATOM 4620 O O . ALA B 2 28 ? -19.024 -26.142 1.285 1.00 33.64 33 ALA B O 1
ATOM 4622 N N . LEU B 2 29 ? -17.862 -24.663 2.481 1.00 33.89 34 LEU B N 1
ATOM 4623 C CA . LEU B 2 29 ? -17.339 -25.685 3.373 1.00 31.69 34 LEU B CA 1
ATOM 4624 C C . LEU B 2 29 ? -18.433 -26.229 4.275 1.00 34.42 34 LEU B C 1
ATOM 4625 O O . LEU B 2 29 ? -18.541 -27.443 4.475 1.00 33.90 34 LEU B O 1
ATOM 4630 N N . LYS B 2 30 ? -19.242 -25.333 4.827 1.00 30.80 35 LYS B N 1
ATOM 4631 C CA . LYS B 2 30 ? -20.321 -25.743 5.708 1.00 32.42 35 LYS B CA 1
ATOM 4632 C C . LYS B 2 30 ? -21.301 -26.663 4.983 1.00 29.87 35 LYS B C 1
ATOM 4633 O O . LYS B 2 30 ? -21.803 -27.629 5.559 1.00 33.65 35 LYS B O 1
ATOM 4639 N N . GLU B 2 31 ? -21.543 -26.372 3.710 1.00 30.52 36 GLU B N 1
ATOM 4640 C CA . GLU B 2 31 ? -22.452 -27.161 2.892 1.00 35.64 36 GLU B CA 1
ATOM 4641 C C . GLU B 2 31 ? -21.891 -28.564 2.675 1.00 38.41 36 GLU B C 1
ATOM 4642 O O . GLU B 2 31 ? -22.598 -29.565 2.818 1.00 40.23 36 GLU B O 1
ATOM 4648 N N . ILE B 2 32 ? -20.613 -28.625 2.318 1.00 36.61 37 ILE B N 1
ATOM 4649 C CA . ILE B 2 32 ? -19.903 -29.880 2.085 1.00 35.49 37 ILE B CA 1
ATOM 4650 C C . ILE B 2 32 ? -19.981 -30.785 3.318 1.00 31.06 37 ILE B C 1
ATOM 4651 O O . ILE B 2 32 ? -20.363 -31.951 3.223 1.00 31.91 37 ILE B O 1
ATOM 4656 N N . CYS B 2 33 ? -19.639 -30.228 4.472 1.00 28.41 38 CYS B N 1
ATOM 4657 C CA . CYS B 2 33 ? -19.643 -30.966 5.726 1.00 26.24 38 CYS B CA 1
ATOM 4658 C C . CYS B 2 33 ? -21.019 -31.375 6.215 1.00 29.75 38 CYS B C 1
ATOM 4659 O O . CYS B 2 33 ? -21.157 -32.395 6.893 1.00 40.54 38 CYS B O 1
ATOM 4662 N N . GLU B 2 34 ? -22.033 -30.586 5.871 1.00 32.15 39 GLU B N 1
ATOM 4663 C CA . GLU B 2 34 ? -23.423 -30.888 6.237 1.00 34.30 39 GLU B CA 1
ATOM 4664 C C . GLU B 2 34 ? -23.795 -32.185 5.514 1.00 30.14 39 GLU B C 1
ATOM 4665 O O . GLU B 2 34 ? -24.312 -33.127 6.112 1.00 38.18 39 GLU B O 1
ATOM 4671 N N . LYS B 2 35 ? -23.512 -32.229 4.218 1.00 31.82 40 LYS B N 1
ATOM 4672 C CA . LYS B 2 35 ? -23.814 -33.413 3.424 1.00 36.66 40 LYS B CA 1
ATOM 4673 C C . LYS B 2 35 ? -23.014 -34.613 3.915 1.00 40.07 40 LYS B C 1
ATOM 4674 O O . LYS B 2 35 ? -23.562 -35.703 4.088 1.00 47.11 40 LYS B O 1
ATOM 4680 N N . MET B 2 36 ? -21.718 -34.407 4.145 1.00 36.27 41 MET B N 1
ATOM 4681 C CA . MET B 2 36 ? -20.851 -35.480 4.618 1.00 27.72 41 MET B CA 1
ATOM 4682 C C . MET B 2 36 ? -21.374 -36.065 5.914 1.00 33.72 41 MET B C 1
ATOM 4683 O O . MET B 2 36 ? -21.338 -37.280 6.115 1.00 35.74 41 MET B O 1
ATOM 4688 N N . GLU B 2 37 ? -21.851 -35.193 6.799 1.00 33.04 42 GLU B N 1
ATOM 4689 C CA . GLU B 2 37 ? -22.387 -35.643 8.072 1.00 36.94 42 GLU B CA 1
ATOM 4690 C C . GLU B 2 37 ? -23.647 -36.429 7.788 1.00 42.27 42 GLU B C 1
ATOM 4691 O O . GLU B 2 37 ? -23.811 -37.545 8.290 1.00 50.69 42 GLU B O 1
ATOM 4697 N N . LYS B 2 38 ? -24.526 -35.854 6.965 1.00 38.39 43 LYS B N 1
ATOM 4698 C CA . LYS B 2 38 ? -25.779 -36.512 6.603 1.00 38.06 43 LYS B CA 1
ATOM 4699 C C . LYS B 2 38 ? -25.502 -37.887 5.992 1.00 41.41 43 LYS B C 1
ATOM 4700 O O . LYS B 2 38 ? -26.298 -38.818 6.147 1.00 39.68 43 LYS B O 1
ATOM 4706 N N . GLU B 2 39 ? -24.360 -38.013 5.318 1.00 37.46 44 GLU B N 1
ATOM 4707 C CA . GLU B 2 39 ? -23.973 -39.281 4.710 1.00 37.51 44 GLU B CA 1
ATOM 4708 C C . GLU B 2 39 ? -23.214 -40.201 5.660 1.00 38.63 44 GLU B C 1
ATOM 4709 O O . GLU B 2 39 ? -22.729 -41.252 5.247 1.00 42.86 44 GLU B O 1
ATOM 4715 N N . GLY B 2 40 ? -23.099 -39.797 6.923 1.00 41.27 45 GLY B N 1
ATOM 4716 C CA . GLY B 2 40 ? -22.397 -40.612 7.904 1.00 40.42 45 GLY B CA 1
ATOM 4717 C C . GLY B 2 40 ? -20.883 -40.656 7.794 1.00 42.29 45 GLY B C 1
ATOM 4718 O O . GLY B 2 40 ? -20.245 -41.578 8.310 1.00 42.33 45 GLY B O 1
ATOM 4719 N N . GLN B 2 41 ? -20.292 -39.662 7.142 1.00 36.50 46 GLN B N 1
ATOM 4720 C CA . GLN B 2 41 ? -18.842 -39.638 6.984 1.00 35.54 46 GLN B CA 1
ATOM 4721 C C . GLN B 2 41 ? -18.160 -38.764 8.043 1.00 36.03 46 GLN B C 1
ATOM 4722 O O . GLN B 2 41 ? -16.958 -38.873 8.281 1.00 35.01 46 GLN B O 1
ATOM 4728 N N . LEU B 2 42 ? -18.940 -37.900 8.683 1.00 34.48 47 LEU B N 1
ATOM 4729 C CA . LEU B 2 42 ? -18.419 -37.030 9.725 1.00 33.06 47 LEU B CA 1
ATOM 4730 C C . LEU B 2 42 ? -19.425 -37.011 10.839 1.00 37.29 47 LEU B C 1
ATOM 4731 O O . LEU B 2 42 ? -20.567 -37.439 10.677 1.00 41.50 47 LEU B O 1
ATOM 4736 N N . GLU B 2 43 ? -18.993 -36.504 11.978 1.00 36.33 48 GLU B N 1
ATOM 4737 C CA . GLU B 2 43 ? -19.885 -36.333 13.109 1.00 37.47 48 GLU B CA 1
ATOM 4738 C C . GLU B 2 43 ? -19.287 -35.173 13.890 1.00 35.69 48 GLU B C 1
ATOM 4739 O O . GLU B 2 43 ? -18.087 -34.906 13.801 1.00 36.46 48 GLU B O 1
ATOM 4745 N N . GLU B 2 44 ? -20.132 -34.460 14.617 1.00 36.49 49 GLU B N 1
ATOM 4746 C CA . GLU B 2 44 ? -19.679 -33.332 15.395 1.00 41.33 49 GLU B CA 1
ATOM 4747 C C . GLU B 2 44 ? -18.665 -33.763 16.464 1.00 44.32 49 GLU B C 1
ATOM 4748 O O . GLU B 2 44 ? -18.759 -34.856 17.031 1.00 44.77 49 GLU B O 1
ATOM 4754 N N . ALA B 2 45 ? -17.678 -32.900 16.708 1.00 42.67 50 ALA B N 1
ATOM 4755 C CA . ALA B 2 45 ? -16.634 -33.152 17.697 1.00 36.06 50 ALA B CA 1
ATOM 4756 C C . ALA B 2 45 ? -17.000 -32.520 19.053 1.00 36.06 50 ALA B C 1
ATOM 4757 O O . ALA B 2 45 ? -17.404 -31.360 19.134 1.00 37.98 50 ALA B O 1
ATOM 4759 N N . PRO B 2 46 ? -16.874 -33.300 20.140 1.00 35.19 51 PRO B N 1
ATOM 4760 C CA . PRO B 2 46 ? -17.196 -32.791 21.471 1.00 34.07 51 PRO B CA 1
ATOM 4761 C C . PRO B 2 46 ? -16.223 -31.738 21.988 1.00 37.65 51 PRO B C 1
ATOM 4762 O O . PRO B 2 46 ? -15.105 -31.591 21.485 1.00 42.35 51 PRO B O 1
ATOM 4766 N N . PRO B 2 47 ? -16.652 -30.965 22.996 1.00 35.80 52 PRO B N 1
ATOM 4767 C CA . PRO B 2 47 ? -15.776 -29.929 23.552 1.00 36.38 52 PRO B CA 1
ATOM 4768 C C . PRO B 2 47 ? -14.577 -30.564 24.250 1.00 36.60 52 PRO B C 1
ATOM 4769 O O . PRO B 2 47 ? -13.577 -29.895 24.538 1.00 34.73 52 PRO B O 1
ATOM 4773 N N . THR B 2 48 ? -14.683 -31.864 24.500 1.00 35.63 53 THR B N 1
ATOM 4774 C CA . THR B 2 48 ? -13.620 -32.608 25.151 1.00 28.25 53 THR B CA 1
ATOM 4775 C C . THR B 2 48 ? -12.537 -33.038 24.175 1.00 33.41 53 THR B C 1
ATOM 4776 O O . THR B 2 48 ? -11.523 -33.594 24.579 1.00 38.34 53 THR B O 1
ATOM 4780 N N . ASN B 2 49 ? -12.757 -32.804 22.886 1.00 36.48 54 ASN B N 1
ATOM 4781 C CA . ASN B 2 49 ? -11.761 -33.150 21.884 1.00 31.68 54 ASN B CA 1
ATOM 4782 C C . ASN B 2 49 ? -10.943 -31.876 21.751 1.00 34.39 54 ASN B C 1
ATOM 4783 O O . ASN B 2 49 ? -11.476 -30.847 21.355 1.00 40.75 54 ASN B O 1
ATOM 4788 N N . PRO B 2 50 ? -9.639 -31.932 22.086 1.00 33.82 55 PRO B N 1
ATOM 4789 C CA . PRO B 2 50 ? -8.727 -30.787 22.024 1.00 36.20 55 PRO B CA 1
ATOM 4790 C C . PRO B 2 50 ? -7.903 -30.624 20.745 1.00 40.73 55 PRO B C 1
ATOM 4791 O O . PRO B 2 50 ? -7.169 -29.643 20.599 1.00 42.66 55 PRO B O 1
ATOM 4795 N N . TYR B 2 51 ? -8.014 -31.574 19.825 1.00 39.44 56 TYR B N 1
ATOM 4796 C CA . TYR B 2 51 ? -7.254 -31.540 18.574 1.00 33.67 56 TYR B CA 1
ATOM 4797 C C . TYR B 2 51 ? -7.848 -30.673 17.500 1.00 33.88 56 TYR B C 1
ATOM 4798 O O . TYR B 2 51 ? -9.018 -30.314 17.555 1.00 35.60 56 TYR B O 1
ATOM 4807 N N . ASN B 2 52 ? -7.037 -30.342 16.506 1.00 34.34 57 ASN B N 1
ATOM 4808 C CA . ASN B 2 52 ? -7.526 -29.555 15.394 1.00 31.22 57 ASN B CA 1
ATOM 4809 C C . ASN B 2 52 ? -6.501 -29.510 14.287 1.00 31.37 57 ASN B C 1
ATOM 4810 O O . ASN B 2 52 ? -5.312 -29.337 14.542 1.00 39.77 57 ASN B O 1
ATOM 4815 N N . THR B 2 53 ? -6.984 -29.670 13.061 1.00 29.61 58 THR B N 1
ATOM 4816 C CA . THR B 2 53 ? -6.177 -29.625 11.841 1.00 29.20 58 THR B CA 1
ATOM 4817 C C . THR B 2 53 ? -6.742 -28.490 10.965 1.00 29.11 58 THR B C 1
ATOM 4818 O O . THR B 2 53 ? -7.958 -28.292 10.895 1.00 33.27 58 THR B O 1
ATOM 4822 N N . PRO B 2 54 ? -5.877 -27.729 10.290 1.00 24.91 59 PRO B N 1
ATOM 4823 C CA . PRO B 2 54 ? -6.452 -26.654 9.472 1.00 26.81 59 PRO B CA 1
ATOM 4824 C C . PRO B 2 54 ? -7.177 -27.085 8.186 1.00 29.32 59 PRO B C 1
ATOM 4825 O O . PRO B 2 54 ? -6.725 -27.984 7.475 1.00 33.78 59 PRO B O 1
ATOM 4829 N N . THR B 2 55 ? -8.318 -26.451 7.913 1.00 28.40 60 THR B N 1
ATOM 4830 C CA . THR B 2 55 ? -9.122 -26.749 6.720 1.00 32.89 60 THR B CA 1
ATOM 4831 C C . THR B 2 55 ? -9.027 -25.616 5.726 1.00 32.41 60 THR B C 1
ATOM 4832 O O . THR B 2 55 ? -8.896 -24.449 6.112 1.00 36.20 60 THR B O 1
ATOM 4836 N N . PHE B 2 56 ? -9.161 -25.964 4.449 1.00 31.96 61 PHE B N 1
ATOM 4837 C CA . PHE B 2 56 ? -9.088 -24.997 3.362 1.00 29.19 61 PHE B CA 1
ATOM 4838 C C . PHE B 2 56 ? -10.073 -25.416 2.288 1.00 28.40 61 PHE B C 1
ATOM 4839 O O . PHE B 2 56 ? -10.657 -26.500 2.359 1.00 32.19 61 PHE B O 1
ATOM 4847 N N . ALA B 2 57 ? -10.259 -24.552 1.296 1.00 33.77 62 ALA B N 1
ATOM 4848 C CA . ALA B 2 57 ? -11.160 -24.841 0.179 1.00 35.95 62 ALA B CA 1
ATOM 4849 C C . ALA B 2 57 ? -10.485 -24.443 -1.120 1.00 38.19 62 ALA B C 1
ATOM 4850 O O . ALA B 2 57 ? -9.915 -23.358 -1.231 1.00 45.92 62 ALA B O 1
ATOM 4852 N N . ILE B 2 58 ? -10.540 -25.322 -2.108 1.00 39.95 63 ILE B N 1
ATOM 4853 C CA . ILE B 2 58 ? -9.941 -25.010 -3.396 1.00 43.45 63 ILE B CA 1
ATOM 4854 C C . ILE B 2 58 ? -11.014 -25.134 -4.464 1.00 45.03 63 ILE B C 1
ATOM 4855 O O . ILE B 2 58 ? -12.032 -25.782 -4.248 1.00 43.93 63 ILE B O 1
ATOM 4860 N N . LYS B 2 59 ? -10.790 -24.513 -5.615 1.00 54.74 64 LYS B N 1
ATOM 4861 C CA . LYS B 2 59 ? -11.761 -24.558 -6.700 1.00 54.73 64 LYS B CA 1
ATOM 4862 C C . LYS B 2 59 ? -11.078 -25.037 -7.970 1.00 60.99 64 LYS B C 1
ATOM 4863 O O . LYS B 2 59 ? -9.847 -25.116 -8.031 1.00 63.14 64 LYS B O 1
ATOM 4869 N N . ASN B 2 64 ? -17.562 -22.617 -10.943 1.00 107.84 69 ASN B N 1
ATOM 4870 C CA . ASN B 2 64 ? -17.094 -23.889 -10.400 1.00 108.90 69 ASN B CA 1
ATOM 4871 C C . ASN B 2 64 ? -17.490 -24.094 -8.933 1.00 109.98 69 ASN B C 1
ATOM 4872 O O . ASN B 2 64 ? -17.634 -23.133 -8.170 1.00 111.92 69 ASN B O 1
ATOM 4877 N N . LYS B 2 65 ? -17.661 -25.358 -8.549 1.00 105.67 70 LYS B N 1
ATOM 4878 C CA . LYS B 2 65 ? -18.001 -25.717 -7.177 1.00 96.11 70 LYS B CA 1
ATOM 4879 C C . LYS B 2 65 ? -16.695 -26.009 -6.408 1.00 87.95 70 LYS B C 1
ATOM 4880 O O . LYS B 2 65 ? -15.672 -26.367 -7.008 1.00 83.43 70 LYS B O 1
ATOM 4886 N N . TRP B 2 66 ? -16.733 -25.853 -5.086 1.00 74.14 71 TRP B N 1
ATOM 4887 C CA . TRP B 2 66 ? -15.551 -26.052 -4.249 1.00 51.80 71 TRP B CA 1
ATOM 4888 C C . TRP B 2 66 ? -15.271 -27.465 -3.764 1.00 50.28 71 TRP B C 1
ATOM 4889 O O . TRP B 2 66 ? -16.163 -28.311 -3.727 1.00 53.34 71 TRP B O 1
ATOM 4900 N N . ARG B 2 67 ? -14.016 -27.717 -3.390 1.00 42.04 72 ARG B N 1
ATOM 4901 C CA . ARG B 2 67 ? -13.631 -29.011 -2.842 1.00 39.79 72 ARG B CA 1
ATOM 4902 C C . ARG B 2 67 ? -12.959 -28.720 -1.492 1.00 42.15 72 ARG B C 1
ATOM 4903 O O . ARG B 2 67 ? -12.218 -27.749 -1.359 1.00 42.36 72 ARG B O 1
ATOM 4911 N N . MET B 2 68 ? -13.232 -29.541 -0.482 1.00 41.22 73 MET B N 1
ATOM 4912 C CA . MET B 2 68 ? -12.610 -29.317 0.808 1.00 34.68 73 MET B CA 1
ATOM 4913 C C . MET B 2 68 ? -11.220 -29.914 0.852 1.00 39.34 73 MET B C 1
ATOM 4914 O O . MET B 2 68 ? -11.004 -31.066 0.486 1.00 46.38 73 MET B O 1
ATOM 4919 N N . LEU B 2 69 ? -10.275 -29.117 1.326 1.00 42.46 74 LEU B N 1
ATOM 4920 C CA . LEU B 2 69 ? -8.893 -29.548 1.429 1.00 37.70 74 LEU B CA 1
ATOM 4921 C C . LEU B 2 69 ? -8.426 -29.449 2.878 1.00 39.61 74 LEU B C 1
ATOM 4922 O O . LEU B 2 69 ? -8.093 -28.363 3.355 1.00 41.66 74 LEU B O 1
ATOM 4927 N N . ILE B 2 70 ? -8.411 -30.575 3.586 1.00 39.51 75 ILE B N 1
ATOM 4928 C CA . ILE B 2 70 ? -7.959 -30.567 4.976 1.00 37.50 75 ILE B CA 1
ATOM 4929 C C . ILE B 2 70 ? -6.472 -30.863 4.979 1.00 31.39 75 ILE B C 1
ATOM 4930 O O . ILE B 2 70 ? -6.023 -31.817 4.359 1.00 43.24 75 ILE B O 1
ATOM 4935 N N . ASP B 2 71 ? -5.716 -30.019 5.668 1.00 32.74 76 ASP B N 1
ATOM 4936 C CA . ASP B 2 71 ? -4.264 -30.141 5.724 1.00 30.37 76 ASP B CA 1
ATOM 4937 C C . ASP B 2 71 ? -3.793 -31.066 6.823 1.00 29.46 76 ASP B C 1
ATOM 4938 O O . ASP B 2 71 ? -3.476 -30.626 7.925 1.00 32.76 76 ASP B O 1
ATOM 4943 N N . PHE B 2 72 ? -3.718 -32.354 6.507 1.00 32.48 77 PHE B N 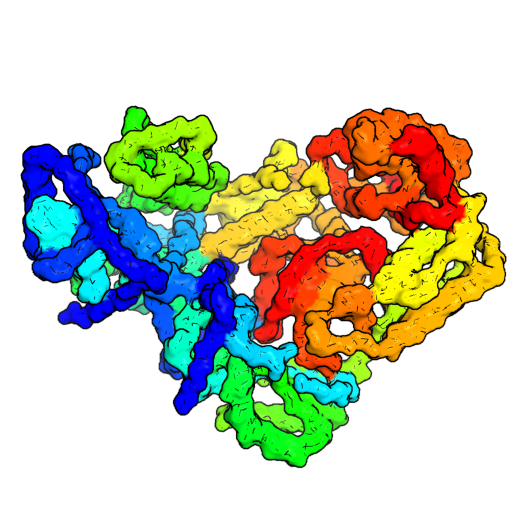1
ATOM 4944 C CA . PHE B 2 72 ? -3.301 -33.363 7.479 1.00 26.67 77 PHE B CA 1
ATOM 4945 C C . PHE B 2 72 ? -1.805 -33.654 7.529 1.00 30.87 77 PHE B C 1
ATOM 4946 O O . PHE B 2 72 ? -1.407 -34.759 7.879 1.00 34.30 77 PHE B O 1
ATOM 4954 N N . ARG B 2 73 ? -0.969 -32.682 7.190 1.00 31.14 78 ARG B N 1
ATOM 4955 C CA . ARG B 2 73 ? 0.463 -32.922 7.209 1.00 31.48 78 ARG B CA 1
ATOM 4956 C C . ARG B 2 73 ? 0.979 -33.246 8.596 1.00 35.81 78 ARG B C 1
ATOM 4957 O O . ARG B 2 73 ? 1.799 -34.147 8.763 1.00 41.73 78 ARG B O 1
ATOM 4965 N N . GLU B 2 74 ? 0.498 -32.517 9.596 1.00 36.72 79 GLU B N 1
ATOM 4966 C CA . GLU B 2 74 ? 0.942 -32.751 10.956 1.00 34.57 79 GLU B CA 1
ATOM 4967 C C . GLU B 2 74 ? 0.495 -34.125 11.415 1.00 34.10 79 GLU B C 1
ATOM 4968 O O . GLU B 2 74 ? 1.288 -34.899 11.942 1.00 39.44 79 GLU B O 1
ATOM 4974 N N . LEU B 2 75 ? -0.777 -34.438 11.208 1.00 33.69 80 LEU B N 1
ATOM 4975 C CA . LEU B 2 75 ? -1.284 -35.754 11.594 1.00 30.15 80 LEU B CA 1
ATOM 4976 C C . LEU B 2 75 ? -0.494 -36.857 10.883 1.00 31.41 80 LEU B C 1
ATOM 4977 O O . LEU B 2 75 ? -0.298 -37.931 11.427 1.00 33.34 80 LEU B O 1
ATOM 4982 N N . ASN B 2 76 ? -0.044 -36.604 9.666 1.00 28.37 81 ASN B N 1
ATOM 4983 C CA . ASN B 2 76 ? 0.704 -37.626 8.969 1.00 28.23 81 ASN B CA 1
ATOM 4984 C C . ASN B 2 76 ? 2.069 -37.836 9.625 1.00 32.79 81 ASN B C 1
ATOM 4985 O O . ASN B 2 76 ? 2.556 -38.959 9.690 1.00 39.49 81 ASN B O 1
ATOM 4990 N N . LYS B 2 77 ? 2.678 -36.764 10.131 1.00 34.77 82 LYS B N 1
ATOM 4991 C CA . LYS B 2 77 ? 3.990 -36.874 10.782 1.00 40.28 82 LYS B CA 1
ATOM 4992 C C . LYS B 2 77 ? 3.904 -37.691 12.060 1.00 41.74 82 LYS B C 1
ATOM 4993 O O . LYS B 2 77 ? 4.842 -38.399 12.429 1.00 44.83 82 LYS B O 1
ATOM 4999 N N . VAL B 2 78 ? 2.762 -37.586 12.725 1.00 45.95 83 VAL B N 1
ATOM 5000 C CA . VAL B 2 78 ? 2.521 -38.257 13.995 1.00 42.71 83 VAL B CA 1
ATOM 5001 C C . VAL B 2 78 ? 1.871 -39.645 13.878 1.00 45.30 83 VAL B C 1
ATOM 5002 O O . VAL B 2 78 ? 1.751 -40.367 14.868 1.00 47.13 83 VAL B O 1
ATOM 5006 N N . THR B 2 79 ? 1.462 -40.023 12.671 1.00 42.02 84 THR B N 1
ATOM 5007 C CA . THR B 2 79 ? 0.847 -41.333 12.474 1.00 39.37 84 THR B CA 1
ATOM 5008 C C . THR B 2 79 ? 1.940 -42.396 12.345 1.00 44.43 84 THR B C 1
ATOM 5009 O O . THR B 2 79 ? 2.891 -42.231 11.572 1.00 45.09 84 THR B O 1
ATOM 5013 N N . GLN B 2 80 ? 1.808 -43.484 13.103 1.00 42.79 85 GLN B N 1
ATOM 5014 C CA . GLN B 2 80 ? 2.783 -44.560 13.043 1.00 43.81 85 GLN B CA 1
ATOM 5015 C C . GLN B 2 80 ? 2.643 -45.396 11.759 1.00 44.71 85 GLN B C 1
ATOM 5016 O O . GLN B 2 80 ? 1.526 -45.761 11.373 1.00 46.23 85 GLN B O 1
ATOM 5022 N N . ASP B 2 81 ? 3.772 -45.687 11.105 1.00 43.63 86 ASP B N 1
ATOM 5023 C CA . ASP B 2 81 ? 3.811 -46.486 9.872 1.00 48.01 86 ASP B CA 1
ATOM 5024 C C . ASP B 2 81 ? 3.359 -45.740 8.623 1.00 47.53 86 ASP B C 1
ATOM 5025 O O . ASP B 2 81 ? 3.461 -44.517 8.551 1.00 51.80 86 ASP B O 1
ATOM 5030 N N . PHE B 2 82 ? 2.857 -46.505 7.652 1.00 45.44 87 PHE B N 1
ATOM 5031 C CA . PHE B 2 82 ? 2.372 -46.008 6.373 1.00 47.12 87 PHE B CA 1
ATOM 5032 C C . PHE B 2 82 ? 3.505 -45.232 5.727 1.00 50.18 87 PHE B C 1
ATOM 5033 O O . PHE B 2 82 ? 3.295 -44.345 4.902 1.00 57.33 87 PHE B O 1
ATOM 5041 N N . THR B 2 83 ? 4.722 -45.591 6.114 1.00 57.88 88 THR B N 1
ATOM 5042 C CA . THR B 2 83 ? 5.913 -44.942 5.586 1.00 70.79 88 THR B CA 1
ATOM 5043 C C . THR B 2 83 ? 6.131 -45.325 4.126 1.00 79.46 88 THR B C 1
ATOM 5044 O O . THR B 2 83 ? 6.345 -44.461 3.270 1.00 79.77 88 THR B O 1
ATOM 5048 N N . GLU B 2 84 ? 6.076 -46.625 3.853 1.00 93.42 89 GLU B N 1
ATOM 5049 C CA . GLU B 2 84 ? 6.260 -47.133 2.501 1.00 100.65 89 GLU B CA 1
ATOM 5050 C C . GLU B 2 84 ? 5.068 -46.766 1.617 1.00 101.68 89 GLU B C 1
ATOM 5051 O O . GLU B 2 84 ? 4.356 -47.636 1.110 1.00 98.89 89 GLU B O 1
ATOM 5057 N N . ILE B 2 85 ? 4.852 -45.461 1.459 1.00 106.17 90 ILE B N 1
ATOM 5058 C CA . ILE B 2 85 ? 3.773 -44.933 0.629 1.00 112.46 90 ILE B CA 1
ATOM 5059 C C . ILE B 2 85 ? 4.126 -43.509 0.164 1.00 115.58 90 ILE B C 1
ATOM 5060 O O . ILE B 2 85 ? 3.358 -42.884 -0.570 1.00 121.39 90 ILE B O 1
ATOM 5065 N N . GLN B 2 86 ? 5.281 -43.001 0.597 1.00 113.16 91 GLN B N 1
ATOM 5066 C CA . GLN B 2 86 ? 5.725 -41.656 0.222 1.00 104.60 91 GLN B CA 1
ATOM 5067 C C . GLN B 2 86 ? 7.248 -41.581 0.112 1.00 100.24 91 GLN B C 1
ATOM 5068 O O . GLN B 2 86 ? 7.971 -42.380 0.715 1.00 90.18 91 GLN B O 1
ATOM 5074 N N . PRO B 2 90 ? 7.479 -47.353 -3.935 1.00 113.00 95 PRO B N 1
ATOM 5075 C CA . PRO B 2 90 ? 6.831 -48.047 -5.054 1.00 112.51 95 PRO B CA 1
ATOM 5076 C C . PRO B 2 90 ? 6.648 -47.147 -6.281 1.00 110.92 95 PRO B C 1
ATOM 5077 O O . PRO B 2 90 ? 5.716 -46.343 -6.326 1.00 108.92 95 PRO B O 1
ATOM 5081 N N . HIS B 2 91 ? 7.533 -47.280 -7.269 1.00 107.22 96 HIS B N 1
ATOM 5082 C CA . HIS B 2 91 ? 7.438 -46.462 -8.475 1.00 106.33 96 HIS B CA 1
ATOM 5083 C C . HIS B 2 91 ? 8.074 -47.050 -9.748 1.00 103.86 96 HIS B C 1
ATOM 5084 O O . HIS B 2 91 ? 9.240 -47.438 -9.741 1.00 97.83 96 HIS B O 1
ATOM 5091 N N . PRO B 2 92 ? 7.297 -47.118 -10.848 1.00 106.13 97 PRO B N 1
ATOM 5092 C CA . PRO B 2 92 ? 7.658 -47.631 -12.181 1.00 104.00 97 PRO B CA 1
ATOM 5093 C C . PRO B 2 92 ? 8.247 -46.525 -13.066 1.00 101.94 97 PRO B C 1
ATOM 5094 O O . PRO B 2 92 ? 7.496 -45.764 -13.672 1.00 104.83 97 PRO B O 1
ATOM 5098 N N . ALA B 2 93 ? 9.573 -46.461 -13.144 1.00 98.73 98 ALA B N 1
ATOM 5099 C CA . ALA B 2 93 ? 10.277 -45.433 -13.927 1.00 97.71 98 ALA B CA 1
ATOM 5100 C C . ALA B 2 93 ? 9.826 -45.227 -15.399 1.00 99.39 98 ALA B C 1
ATOM 5101 O O . ALA B 2 93 ? 10.271 -44.285 -16.069 1.00 100.33 98 ALA B O 1
ATOM 5103 N N . GLY B 2 94 ? 8.941 -46.100 -15.894 1.00 94.68 99 GLY B N 1
ATOM 5104 C CA . GLY B 2 94 ? 8.458 -46.009 -17.271 1.00 79.54 99 GLY B CA 1
ATOM 5105 C C . GLY B 2 94 ? 7.526 -44.828 -17.464 1.00 72.61 99 GLY B C 1
ATOM 5106 O O . GLY B 2 94 ? 7.475 -44.203 -18.528 1.00 69.89 99 GLY B O 1
ATOM 5107 N N . LEU B 2 95 ? 6.788 -44.549 -16.402 1.00 64.15 100 LEU B N 1
ATOM 5108 C CA . LEU B 2 95 ? 5.833 -43.459 -16.293 1.00 58.35 100 LEU B CA 1
ATOM 5109 C C . LEU B 2 95 ? 6.288 -42.160 -16.979 1.00 56.18 100 LEU B C 1
ATOM 5110 O O . LEU B 2 95 ? 5.555 -41.589 -17.777 1.00 56.47 100 LEU B O 1
ATOM 5115 N N . ALA B 2 96 ? 7.495 -41.706 -16.648 1.00 54.37 101 ALA B N 1
ATOM 5116 C CA . ALA B 2 96 ? 8.036 -40.481 -17.235 1.00 51.53 101 ALA B CA 1
ATOM 5117 C C . ALA B 2 96 ? 8.171 -40.520 -18.755 1.00 53.65 101 ALA B C 1
ATOM 5118 O O . ALA B 2 96 ? 8.237 -39.469 -19.410 1.00 50.01 101 ALA B O 1
ATOM 5120 N N . LYS B 2 97 ? 8.232 -41.733 -19.300 1.00 58.16 102 LYS B N 1
ATOM 5121 C CA . LYS B 2 97 ? 8.375 -41.947 -20.740 1.00 54.83 102 LYS B CA 1
ATOM 5122 C C . LYS B 2 97 ? 7.034 -41.956 -21.467 1.00 50.59 102 LYS B C 1
ATOM 5123 O O . LYS B 2 97 ? 6.984 -41.843 -22.694 1.00 46.93 102 LYS B O 1
ATOM 5129 N N . LYS B 2 98 ? 5.946 -42.111 -20.719 1.00 48.93 103 LYS B N 1
ATOM 5130 C CA . LYS B 2 98 ? 4.619 -42.137 -21.329 1.00 47.92 103 LYS B CA 1
ATOM 5131 C C . LYS B 2 98 ? 4.288 -40.798 -21.967 1.00 47.93 103 LYS B C 1
ATOM 5132 O O . LYS B 2 98 ? 4.684 -39.742 -21.480 1.00 47.14 103 LYS B O 1
ATOM 5138 N N . ARG B 2 99 ? 3.556 -40.859 -23.071 1.00 48.36 104 ARG B N 1
ATOM 5139 C CA . ARG B 2 99 ? 3.180 -39.677 -23.838 1.00 40.62 104 ARG B CA 1
ATOM 5140 C C . ARG B 2 99 ? 2.194 -38.773 -23.112 1.00 38.85 104 ARG B C 1
ATOM 5141 O O . ARG B 2 99 ? 2.264 -37.543 -23.180 1.00 36.40 104 ARG B O 1
ATOM 5149 N N . ARG B 2 100 ? 1.279 -39.398 -22.394 1.00 39.14 105 ARG B N 1
ATOM 5150 C CA . ARG B 2 100 ? 0.254 -38.654 -21.710 1.00 34.61 105 ARG B CA 1
ATOM 5151 C C . ARG B 2 100 ? -0.136 -39.339 -20.415 1.00 39.77 105 ARG B C 1
ATOM 5152 O O . ARG B 2 100 ? -0.215 -40.574 -20.344 1.00 38.88 105 ARG B O 1
ATOM 5160 N N . ILE B 2 101 ? -0.355 -38.522 -19.386 1.00 40.29 106 ILE B N 1
ATOM 5161 C CA . ILE B 2 101 ? -0.749 -39.016 -18.071 1.00 36.38 106 ILE B CA 1
ATOM 5162 C C . ILE B 2 101 ? -1.927 -38.216 -17.560 1.00 31.95 106 ILE B C 1
ATOM 5163 O O . ILE B 2 101 ? -1.896 -36.990 -17.517 1.00 32.29 106 ILE B O 1
ATOM 5168 N N . THR B 2 102 ? -2.968 -38.933 -17.172 1.00 34.18 107 THR B N 1
ATOM 5169 C CA . THR B 2 102 ? -4.171 -38.315 -16.642 1.00 38.92 107 THR B CA 1
ATOM 5170 C C . THR B 2 102 ? -4.211 -38.555 -15.131 1.00 41.37 107 THR B C 1
ATOM 5171 O O . THR B 2 102 ? -4.159 -39.696 -14.667 1.00 43.59 107 THR B O 1
ATOM 5175 N N . VAL B 2 103 ? -4.291 -37.478 -14.362 1.00 40.15 108 VAL B N 1
ATOM 5176 C CA . VAL B 2 103 ? -4.320 -37.602 -12.914 1.00 39.60 108 VAL B CA 1
ATOM 5177 C C . VAL B 2 103 ? -5.704 -37.362 -12.348 1.00 43.30 108 VAL B C 1
ATOM 5178 O O . VAL B 2 103 ? -6.302 -36.318 -12.581 1.00 47.20 108 VAL B O 1
ATOM 5182 N N . LEU B 2 104 ? -6.230 -38.325 -11.604 1.00 46.91 109 LEU B N 1
ATOM 5183 C CA . LEU B 2 104 ? -7.567 -38.150 -11.043 1.00 48.00 109 LEU B CA 1
ATOM 5184 C C . LEU B 2 104 ? -7.556 -38.127 -9.526 1.00 49.44 109 LEU B C 1
ATOM 5185 O O . LEU B 2 104 ? -6.788 -38.854 -8.884 1.00 58.08 109 LEU B O 1
ATOM 5190 N N . ASP B 2 105 ? -8.404 -37.287 -8.951 1.00 47.16 110 ASP B N 1
ATOM 5191 C CA . ASP B 2 105 ? -8.496 -37.218 -7.513 1.00 51.03 110 ASP B CA 1
ATOM 5192 C C . ASP B 2 105 ? -9.516 -38.279 -7.126 1.00 45.13 110 ASP B C 1
ATOM 5193 O O . ASP B 2 105 ? -10.684 -38.149 -7.459 1.00 49.28 110 ASP B O 1
ATOM 5198 N N . VAL B 2 106 ? -9.077 -39.340 -6.445 1.00 46.70 111 VAL B N 1
ATOM 5199 C CA . VAL B 2 106 ? -9.995 -40.412 -6.026 1.00 50.72 111 VAL B CA 1
ATOM 5200 C C . VAL B 2 106 ? -10.327 -40.427 -4.519 1.00 49.84 111 VAL B C 1
ATOM 5201 O O . VAL B 2 106 ? -10.768 -41.443 -3.992 1.00 52.25 111 VAL B O 1
ATOM 5205 N N . GLY B 2 107 ? -10.135 -39.298 -3.841 1.00 52.63 112 GLY B N 1
ATOM 5206 C CA . GLY B 2 107 ? -10.398 -39.221 -2.414 1.00 51.70 112 GLY B CA 1
ATOM 5207 C C . GLY B 2 107 ? -11.815 -39.503 -1.924 1.00 55.12 112 GLY B C 1
ATOM 5208 O O . GLY B 2 107 ? -12.001 -39.918 -0.772 1.00 55.75 112 GLY B O 1
ATOM 5209 N N . ASP B 2 108 ? -12.809 -39.285 -2.782 1.00 54.44 113 ASP B N 1
ATOM 5210 C CA . ASP B 2 108 ? -14.208 -39.507 -2.420 1.00 53.86 113 ASP B CA 1
ATOM 5211 C C . ASP B 2 108 ? -14.499 -40.976 -2.205 1.00 51.97 113 ASP B C 1
ATOM 5212 O O . ASP B 2 108 ? -15.394 -41.340 -1.439 1.00 55.13 113 ASP B O 1
ATOM 5217 N N . ALA B 2 109 ? -13.742 -41.815 -2.897 1.00 46.36 114 ALA B N 1
ATOM 5218 C CA . ALA B 2 109 ? -13.901 -43.251 -2.778 1.00 46.60 114 ALA B CA 1
ATOM 5219 C C . ALA B 2 109 ? -13.622 -43.745 -1.356 1.00 45.58 114 ALA B C 1
ATOM 5220 O O . ALA B 2 109 ? -14.249 -44.699 -0.889 1.00 47.10 114 ALA B O 1
ATOM 5222 N N . TYR B 2 110 ? -12.686 -43.092 -0.672 1.00 41.84 115 TYR B N 1
ATOM 5223 C CA . TYR B 2 110 ? -12.303 -43.492 0.676 1.00 42.62 115 TYR B CA 1
ATOM 5224 C C . TYR B 2 110 ? -13.470 -43.566 1.660 1.00 46.71 115 TYR B C 1
ATOM 5225 O O . TYR B 2 110 ? -13.452 -44.352 2.612 1.00 48.24 115 TYR B O 1
ATOM 5234 N N . PHE B 2 111 ? -14.486 -42.749 1.428 1.00 47.23 116 PHE B N 1
ATOM 5235 C CA . PHE B 2 111 ? -15.618 -42.677 2.332 1.00 53.26 116 PHE B CA 1
ATOM 5236 C C . PHE B 2 111 ? -16.463 -43.932 2.515 1.00 55.83 116 PHE B C 1
ATOM 5237 O O . PHE B 2 111 ? -17.409 -43.943 3.298 1.00 57.74 116 PHE B O 1
ATOM 5245 N N . SER B 2 112 ? -16.100 -45.001 1.816 1.00 57.16 117 SER B N 1
ATOM 5246 C CA . SER B 2 112 ? -16.820 -46.266 1.930 1.00 56.34 117 SER B CA 1
ATOM 5247 C C . SER B 2 112 ? -16.218 -47.154 3.027 1.00 56.21 117 SER B C 1
ATOM 5248 O O . SER B 2 112 ? -16.821 -48.148 3.437 1.00 56.48 117 SER B O 1
ATOM 5251 N N . ILE B 2 113 ? -15.032 -46.776 3.499 1.00 52.38 118 ILE B N 1
ATOM 5252 C CA . ILE B 2 113 ? -14.316 -47.519 4.532 1.00 46.88 118 ILE B CA 1
ATOM 5253 C C . ILE B 2 113 ? -14.276 -46.776 5.864 1.00 45.68 118 ILE B C 1
ATOM 5254 O O . ILE B 2 113 ? -13.818 -45.640 5.942 1.00 45.64 118 ILE B O 1
ATOM 5259 N N . PRO B 2 114 ? -14.734 -47.426 6.940 1.00 46.82 119 PRO B N 1
ATOM 5260 C CA . PRO B 2 114 ? -14.760 -46.825 8.275 1.00 45.65 119 PRO B CA 1
ATOM 5261 C C . PRO B 2 114 ? -13.386 -46.663 8.899 1.00 43.60 119 PRO B C 1
ATOM 5262 O O . PRO B 2 114 ? -12.463 -47.409 8.587 1.00 41.96 119 PRO B O 1
ATOM 5266 N N . LEU B 2 115 ? -13.267 -45.680 9.782 1.00 41.31 120 LEU B N 1
ATOM 5267 C CA . LEU B 2 115 ? -12.022 -45.401 10.477 1.00 37.30 120 LEU B CA 1
ATOM 5268 C C . LEU B 2 115 ? -12.178 -45.869 11.923 1.00 39.97 120 LEU B C 1
ATOM 5269 O O . LEU B 2 115 ? -13.206 -45.624 12.553 1.00 38.85 120 LEU B O 1
ATOM 5274 N N . HIS B 2 116 ? -11.161 -46.533 12.458 1.00 42.00 121 HIS B N 1
ATOM 5275 C CA . HIS B 2 116 ? -11.247 -47.029 13.823 1.00 41.06 121 HIS B CA 1
ATOM 5276 C C . HIS B 2 116 ? -11.622 -45.934 14.825 1.00 40.29 121 HIS B C 1
ATOM 5277 O O . HIS B 2 116 ? -10.956 -44.899 14.936 1.00 42.83 121 HIS B O 1
ATOM 5284 N N . GLU B 2 117 ? -12.698 -46.184 15.560 1.00 42.71 122 GLU B N 1
ATOM 5285 C CA . GLU B 2 117 ? -13.227 -45.238 16.534 1.00 44.74 122 GLU B CA 1
ATOM 5286 C C . GLU B 2 117 ? -12.184 -44.599 17.454 1.00 42.55 122 GLU B C 1
ATOM 5287 O O . GLU B 2 117 ? -12.388 -43.481 17.939 1.00 48.06 122 GLU B O 1
ATOM 5293 N N . ASP B 2 118 ? -11.074 -45.283 17.704 1.00 37.86 123 ASP B N 1
ATOM 5294 C CA . ASP B 2 118 ? -10.069 -44.719 18.595 1.00 39.09 123 ASP B CA 1
ATOM 5295 C C . ASP B 2 118 ? -9.169 -43.675 17.951 1.00 41.94 123 ASP B C 1
ATOM 5296 O O . ASP B 2 118 ? -8.563 -42.852 18.655 1.00 39.85 123 ASP B O 1
ATOM 5301 N N . PHE B 2 119 ? -9.095 -43.697 16.620 1.00 36.37 124 PHE B N 1
ATOM 5302 C CA . PHE B 2 119 ? -8.281 -42.732 15.895 1.00 31.44 124 PHE B CA 1
ATOM 5303 C C . PHE B 2 119 ? -9.062 -41.499 15.428 1.00 35.12 124 PHE B C 1
ATOM 5304 O O . PHE B 2 119 ? -8.481 -40.441 15.198 1.00 35.86 124 PHE B O 1
ATOM 5312 N N . ARG B 2 120 ? -10.376 -41.625 15.298 1.00 28.76 125 ARG B N 1
ATOM 5313 C CA . ARG B 2 120 ? -11.206 -40.528 14.823 1.00 33.65 125 ARG B CA 1
ATOM 5314 C C . ARG B 2 120 ? -11.011 -39.157 15.487 1.00 35.46 125 ARG B C 1
ATOM 5315 O O . ARG B 2 120 ? -10.985 -38.121 14.805 1.00 41.31 125 ARG B O 1
ATOM 5323 N N . PRO B 2 121 ? -10.864 -39.124 16.821 1.00 35.12 126 PRO B N 1
ATOM 5324 C CA . PRO B 2 121 ? -10.690 -37.814 17.465 1.00 32.60 126 PRO B CA 1
ATOM 5325 C C . PRO B 2 121 ? -9.506 -36.987 16.993 1.00 31.58 126 PRO B C 1
ATOM 5326 O O . PRO B 2 121 ? -9.502 -35.769 17.139 1.00 32.37 126 PRO B O 1
ATOM 5330 N N . TYR B 2 122 ? -8.510 -37.633 16.406 1.00 30.34 127 TYR B N 1
ATOM 5331 C CA . TYR B 2 122 ? -7.348 -36.905 15.932 1.00 27.21 127 TYR B CA 1
ATOM 5332 C C . TYR B 2 122 ? -7.600 -36.236 14.603 1.00 30.75 127 TYR B C 1
ATOM 5333 O O . TYR B 2 122 ? -6.766 -35.465 14.143 1.00 33.18 127 TYR B O 1
ATOM 5342 N N . THR B 2 123 ? -8.739 -36.522 13.976 1.00 32.07 128 THR B N 1
ATOM 5343 C CA . THR B 2 123 ? -9.048 -35.919 12.676 1.00 28.66 128 THR B CA 1
ATOM 5344 C C . THR B 2 123 ? -9.889 -34.663 12.831 1.00 26.12 128 THR B C 1
ATOM 5345 O O . THR B 2 123 ? -10.399 -34.133 11.860 1.00 32.65 128 THR B O 1
ATOM 5349 N N . ALA B 2 124 ? -10.035 -34.173 14.050 1.00 23.80 129 ALA B N 1
ATOM 5350 C CA . ALA B 2 124 ? -10.868 -33.004 14.242 1.00 24.62 129 ALA B CA 1
ATOM 5351 C C . ALA B 2 124 ? -10.415 -31.804 13.441 1.00 28.35 129 ALA B C 1
ATOM 5352 O O . ALA B 2 124 ? -9.223 -31.546 13.323 1.00 30.24 129 ALA B O 1
ATOM 5354 N N . PHE B 2 125 ? -11.387 -31.080 12.889 1.00 31.14 130 PHE B N 1
ATOM 5355 C CA . PHE B 2 125 ? -11.133 -29.860 12.145 1.00 30.74 130 PHE B CA 1
ATOM 5356 C C . PHE B 2 125 ? -12.240 -28.864 12.492 1.00 29.95 130 PHE B C 1
ATOM 5357 O O . PHE B 2 125 ? -13.281 -29.244 13.021 1.00 32.80 130 PHE B O 1
ATOM 5365 N N . THR B 2 126 ? -12.010 -27.586 12.214 1.00 32.92 131 THR B N 1
ATOM 5366 C CA . THR B 2 126 ? -12.962 -26.531 12.562 1.00 28.21 131 THR B CA 1
ATOM 5367 C C . THR B 2 126 ? -13.3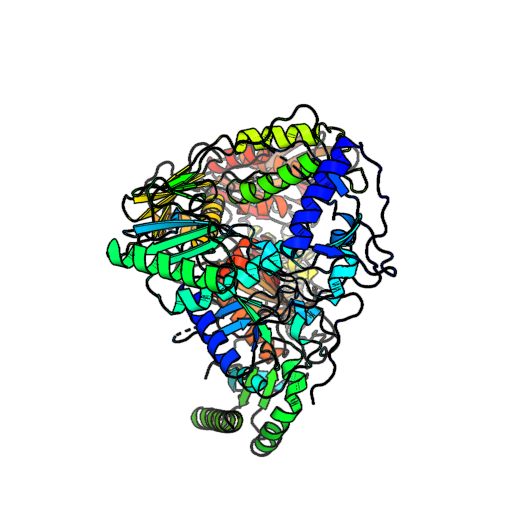18 -25.649 11.363 1.00 30.24 131 THR B C 1
ATOM 5368 O O . THR B 2 126 ? -12.448 -25.280 10.584 1.00 31.60 131 THR B O 1
ATOM 5372 N N . LEU B 2 127 ? -14.593 -25.306 11.219 1.00 28.41 132 LEU B N 1
ATOM 5373 C CA . LEU B 2 127 ? -15.011 -24.415 10.144 1.00 30.43 132 LEU B CA 1
ATOM 5374 C C . LEU B 2 127 ? -15.202 -23.040 10.785 1.00 39.55 132 LEU B C 1
ATOM 5375 O O . LEU B 2 127 ? -16.006 -22.892 11.711 1.00 43.36 132 LEU B O 1
ATOM 5380 N N . PRO B 2 128 ? -14.471 -22.016 10.311 1.00 35.20 133 PRO B N 1
ATOM 5381 C CA . PRO B 2 128 ? -14.641 -20.700 10.918 1.00 30.90 133 PRO B CA 1
ATOM 5382 C C . PRO B 2 128 ? -15.931 -19.994 10.477 1.00 28.90 133 PRO B C 1
ATOM 5383 O O . PRO B 2 128 ? -16.704 -20.519 9.682 1.00 31.82 133 PRO B O 1
ATOM 5387 N N . SER B 2 129 ? -16.155 -18.803 11.015 1.00 31.02 134 SER B N 1
ATOM 5388 C CA . SER B 2 129 ? -17.323 -18.016 10.661 1.00 37.25 134 SER B CA 1
ATOM 5389 C C . SER B 2 129 ? -16.855 -16.576 10.547 1.00 37.58 134 SER B C 1
ATOM 5390 O O . SER B 2 129 ? -15.999 -16.128 11.318 1.00 36.69 134 SER B O 1
ATOM 5393 N N . VAL B 2 130 ? -17.396 -15.865 9.564 1.00 36.25 135 VAL B N 1
ATOM 5394 C CA . VAL B 2 130 ? -17.032 -14.475 9.345 1.00 33.50 135 VAL B CA 1
ATOM 5395 C C . VAL B 2 130 ? -17.284 -13.661 10.608 1.00 33.97 135 VAL B C 1
ATOM 5396 O O . VAL B 2 130 ? -18.290 -13.856 11.303 1.00 37.71 135 VAL B O 1
ATOM 5400 N N . ASN B 2 131 ? -16.344 -12.774 10.915 1.00 29.75 136 ASN B N 1
ATOM 5401 C CA . ASN B 2 131 ? -16.447 -11.904 12.074 1.00 27.70 136 ASN B CA 1
ATOM 5402 C C . ASN B 2 131 ? -16.692 -12.678 13.342 1.00 30.53 136 ASN B C 1
ATOM 5403 O O . ASN B 2 131 ? -17.256 -12.148 14.294 1.00 34.21 136 ASN B O 1
ATOM 5408 N N . ASN B 2 132 ? -16.292 -13.939 13.361 1.00 31.66 137 ASN B N 1
ATOM 5409 C CA . ASN B 2 132 ? -16.477 -14.747 14.559 1.00 33.76 137 ASN B CA 1
ATOM 5410 C C . ASN B 2 132 ? -17.896 -14.642 15.113 1.00 34.01 137 ASN B C 1
ATOM 5411 O O . ASN B 2 132 ? -18.088 -14.679 16.326 1.00 44.17 137 ASN B O 1
ATOM 5416 N N . ALA B 2 133 ? -18.881 -14.494 14.231 1.00 38.17 138 ALA B N 1
ATOM 5417 C CA . ALA B 2 133 ? -20.278 -14.366 14.650 1.00 38.32 138 ALA B CA 1
ATOM 5418 C C . ALA B 2 133 ? -20.746 -15.513 15.532 1.00 43.49 138 ALA B C 1
ATOM 5419 O O . ALA B 2 133 ? -21.635 -15.344 16.365 1.00 50.87 138 ALA B O 1
ATOM 5421 N N . GLU B 2 134 ? -20.164 -16.688 15.336 1.00 45.58 139 GLU B N 1
ATOM 5422 C CA . GLU B 2 134 ? -20.543 -17.848 16.121 1.00 43.45 139 GLU B CA 1
ATOM 5423 C C . GLU B 2 134 ? -19.336 -18.734 16.297 1.00 39.67 139 GLU B C 1
ATOM 5424 O O . GLU B 2 134 ? -18.390 -18.670 15.521 1.00 44.92 139 GLU B O 1
ATOM 5430 N N . PRO B 2 135 ? -19.351 -19.579 17.335 1.00 38.81 140 PRO B N 1
ATOM 5431 C CA . PRO B 2 135 ? -18.235 -20.491 17.603 1.00 40.06 140 PRO B CA 1
ATOM 5432 C C . PRO B 2 135 ? -17.943 -21.379 16.387 1.00 48.32 140 PRO B C 1
ATOM 5433 O O . PRO B 2 135 ? -18.789 -21.544 15.497 1.00 51.15 140 PRO B O 1
ATOM 5437 N N . GLY B 2 136 ? -16.747 -21.949 16.357 1.00 43.92 141 GLY B N 1
ATOM 5438 C CA . GLY B 2 136 ? -16.376 -22.807 15.251 1.00 38.91 141 GLY B CA 1
ATOM 5439 C C . GLY B 2 136 ? -17.179 -24.086 15.236 1.00 33.92 141 GLY B C 1
ATOM 5440 O O . GLY B 2 136 ? -17.482 -24.643 16.287 1.00 38.57 141 GLY B O 1
ATOM 5441 N N . LYS B 2 137 ? -17.536 -24.541 14.039 1.00 35.33 142 LYS B N 1
ATOM 5442 C CA . LYS B 2 137 ? -18.296 -25.772 13.877 1.00 37.36 142 LYS B CA 1
ATOM 5443 C C . LYS B 2 137 ? -17.229 -26.853 13.703 1.00 35.20 142 LYS B C 1
ATOM 5444 O O . LYS B 2 137 ? -16.508 -26.848 12.710 1.00 38.09 142 LYS B O 1
ATOM 5450 N N . ARG B 2 138 ? -17.131 -27.770 14.671 1.00 32.81 143 ARG B N 1
ATOM 5451 C CA . ARG B 2 138 ? -16.114 -28.827 14.660 1.00 31.70 143 ARG B CA 1
ATOM 5452 C C . ARG B 2 138 ? -16.600 -30.220 14.269 1.00 31.59 143 ARG B C 1
ATOM 5453 O O . ARG B 2 138 ? -17.677 -30.647 14.670 1.00 35.78 143 ARG B O 1
ATOM 5461 N N . TYR B 2 139 ? -15.781 -30.939 13.509 1.00 27.90 144 TYR B N 1
ATOM 5462 C CA . TYR B 2 139 ? -16.131 -32.276 13.049 1.00 25.41 144 TYR B CA 1
ATOM 5463 C C . TYR B 2 139 ? -14.947 -33.212 13.191 1.00 28.23 144 TYR B C 1
ATOM 5464 O O . TYR B 2 139 ? -13.812 -32.783 13.355 1.00 36.69 144 TYR B O 1
ATOM 5473 N N . ILE B 2 140 ? -15.230 -34.503 13.105 1.00 33.53 145 ILE B N 1
ATOM 5474 C CA . ILE B 2 140 ? -14.202 -35.529 13.127 1.00 31.61 145 ILE B CA 1
ATOM 5475 C C . ILE B 2 140 ? -14.718 -36.537 12.114 1.00 33.52 145 ILE B C 1
ATOM 5476 O O . ILE B 2 140 ? -15.932 -36.606 11.861 1.00 34.32 145 ILE B O 1
ATOM 5481 N N . TYR B 2 141 ? -13.802 -37.298 11.527 1.00 30.12 146 TYR B N 1
ATOM 5482 C CA . TYR B 2 141 ? -14.146 -38.307 10.538 1.00 32.82 146 TYR B CA 1
ATOM 5483 C C . TYR B 2 141 ? -14.549 -39.648 11.131 1.00 34.46 146 TYR B C 1
ATOM 5484 O O . TYR B 2 141 ? -14.028 -40.052 12.175 1.00 33.17 146 TYR B O 1
ATOM 5493 N N . LYS B 2 142 ? -15.466 -40.334 10.438 1.00 37.70 147 LYS B N 1
ATOM 5494 C CA . LYS B 2 142 ? -15.942 -41.667 10.828 1.00 37.38 147 LYS B CA 1
ATOM 5495 C C . LYS B 2 142 ? -15.431 -42.671 9.787 1.00 36.18 147 LYS B C 1
ATOM 5496 O O . LYS B 2 142 ? -15.540 -43.886 9.966 1.00 37.72 147 LYS B O 1
ATOM 5502 N N . VAL B 2 143 ? -14.873 -42.136 8.700 1.00 35.00 148 VAL B N 1
ATOM 5503 C CA . VAL B 2 143 ? -14.336 -42.936 7.608 1.00 29.27 148 VAL B CA 1
ATOM 5504 C C . VAL B 2 143 ? -12.958 -42.427 7.215 1.00 34.77 148 VAL B C 1
ATOM 5505 O O . VAL B 2 143 ? -12.518 -41.376 7.690 1.00 37.00 148 VAL B O 1
ATOM 5509 N N . LEU B 2 144 ? -12.278 -43.188 6.358 1.00 32.98 149 LEU B N 1
ATOM 5510 C CA . LEU B 2 144 ? -10.955 -42.824 5.874 1.00 34.21 149 LEU B CA 1
ATOM 5511 C C . LEU B 2 144 ? -11.007 -41.403 5.324 1.00 34.07 149 LEU B C 1
ATOM 5512 O O . LEU B 2 144 ? -11.793 -41.109 4.425 1.00 36.73 149 LEU B O 1
ATOM 5517 N N . PRO B 2 145 ? -10.179 -40.498 5.866 1.00 35.85 150 PRO B N 1
ATOM 5518 C CA . PRO B 2 145 ? -10.157 -39.103 5.403 1.00 33.48 150 PRO B CA 1
ATOM 5519 C C . PRO B 2 145 ? -9.250 -38.845 4.209 1.00 31.05 150 PRO B C 1
ATOM 5520 O O . PRO B 2 145 ? -8.160 -39.413 4.112 1.00 37.35 150 PRO B O 1
ATOM 5524 N N . GLN B 2 146 ? -9.692 -38.003 3.281 1.00 34.41 151 GLN B N 1
ATOM 5525 C CA . GLN B 2 146 ? -8.825 -37.681 2.160 1.00 38.20 151 GLN B CA 1
ATOM 5526 C C . GLN B 2 146 ? -7.695 -36.853 2.781 1.00 38.71 151 GLN B C 1
ATOM 5527 O O . GLN B 2 146 ? -7.941 -36.014 3.657 1.00 42.59 151 GLN B O 1
ATOM 5533 N N . GLY B 2 147 ? -6.458 -37.108 2.362 1.00 34.31 152 GLY B N 1
ATOM 5534 C CA . GLY B 2 147 ? -5.339 -36.354 2.895 1.00 36.36 152 GLY B CA 1
ATOM 5535 C C . GLY B 2 147 ? -4.544 -37.029 3.993 1.00 35.74 152 GLY B C 1
ATOM 5536 O O . GLY B 2 147 ? -3.462 -36.556 4.353 1.00 35.22 152 GLY B O 1
ATOM 5537 N N . TRP B 2 148 ? -5.086 -38.111 4.546 1.00 34.33 153 TRP B N 1
ATOM 5538 C CA . TRP B 2 148 ? -4.385 -38.860 5.580 1.00 27.43 153 TRP B CA 1
ATOM 5539 C C . TRP B 2 148 ? -3.578 -39.928 4.845 1.00 32.36 153 TRP B C 1
ATOM 5540 O O . TRP B 2 148 ? -4.091 -40.558 3.917 1.00 40.83 153 TRP B O 1
ATOM 5551 N N . LYS B 2 149 ? -2.320 -40.127 5.237 1.00 29.99 154 LYS B N 1
ATOM 5552 C CA . LYS B 2 149 ? -1.471 -41.108 4.561 1.00 31.42 154 LYS B CA 1
ATOM 5553 C C . LYS B 2 149 ? -1.946 -42.533 4.728 1.00 37.32 154 LYS B C 1
ATOM 5554 O O . LYS B 2 149 ? -1.603 -43.406 3.934 1.00 46.37 154 LYS B O 1
ATOM 5560 N N . GLY B 2 150 ? -2.726 -42.770 5.771 1.00 40.21 155 GLY B N 1
ATOM 5561 C CA . GLY B 2 150 ? -3.229 -44.104 6.023 1.00 35.11 155 GLY B CA 1
ATOM 5562 C C . GLY B 2 150 ? -4.386 -44.506 5.141 1.00 38.54 155 GLY B C 1
ATOM 5563 O O . GLY B 2 150 ? -4.642 -45.691 4.972 1.00 41.43 155 GLY B O 1
ATOM 5564 N N . SER B 2 151 ? -5.078 -43.531 4.570 1.00 38.44 156 SER B N 1
ATOM 5565 C CA . SER B 2 151 ? -6.220 -43.839 3.723 1.00 36.29 156 SER B CA 1
ATOM 5566 C C . SER B 2 151 ? -5.887 -44.613 2.447 1.00 35.38 156 SER B C 1
ATOM 5567 O O . SER B 2 151 ? -6.433 -45.683 2.218 1.00 40.47 156 SER B O 1
ATOM 5570 N N . PRO B 2 152 ? -4.977 -44.097 1.603 1.00 32.82 157 PRO B N 1
ATOM 5571 C CA . PRO B 2 152 ? -4.718 -44.896 0.409 1.00 37.08 157 PRO B CA 1
ATOM 5572 C C . PRO B 2 152 ? -4.281 -46.317 0.756 1.00 44.66 157 PRO B C 1
ATOM 5573 O O . PRO B 2 152 ? -4.630 -47.265 0.057 1.00 46.93 157 PRO B O 1
ATOM 5577 N N . ALA B 2 153 ? -3.550 -46.465 1.856 1.00 46.88 158 ALA B N 1
ATOM 5578 C CA . ALA B 2 153 ? -3.067 -47.773 2.284 1.00 41.10 158 ALA B CA 1
ATOM 5579 C C . ALA B 2 153 ? -4.185 -48.703 2.743 1.00 44.62 158 ALA B C 1
ATOM 5580 O O . ALA B 2 153 ? -4.231 -49.863 2.355 1.00 53.48 158 ALA B O 1
ATOM 5582 N N . ILE B 2 154 ? -5.085 -48.202 3.573 1.00 43.73 159 ILE B N 1
ATOM 5583 C CA . ILE B 2 154 ? -6.183 -49.018 4.072 1.00 43.22 159 ILE B CA 1
ATOM 5584 C C . ILE B 2 154 ? -7.222 -49.320 2.988 1.00 52.32 159 ILE B C 1
ATOM 5585 O O . ILE B 2 154 ? -8.000 -50.272 3.099 1.00 57.18 159 ILE B O 1
ATOM 5590 N N . PHE B 2 155 ? -7.205 -48.514 1.930 1.00 54.21 160 PHE B N 1
ATOM 5591 C CA . PHE B 2 155 ? -8.140 -48.644 0.815 1.00 49.19 160 PHE B CA 1
ATOM 5592 C C . PHE B 2 155 ? -7.596 -49.528 -0.297 1.00 49.81 160 PHE B C 1
ATOM 5593 O O . PHE B 2 155 ? -8.317 -49.879 -1.222 1.00 49.39 160 PHE B O 1
ATOM 5601 N N . GLN B 2 156 ? -6.322 -49.883 -0.195 1.00 52.62 161 GLN B N 1
ATOM 5602 C CA . GLN B 2 156 ? -5.661 -50.685 -1.209 1.00 47.22 161 GLN B CA 1
ATOM 5603 C C . GLN B 2 156 ? -6.430 -51.916 -1.626 1.00 45.96 161 GLN B C 1
ATOM 5604 O O . GLN B 2 156 ? -6.500 -52.207 -2.813 1.00 49.27 161 GLN B O 1
ATOM 5610 N N . HIS B 2 157 ? -7.018 -52.645 -0.683 1.00 46.09 162 HIS B N 1
ATOM 5611 C CA . HIS B 2 157 ? -7.734 -53.838 -1.098 1.00 53.14 162 HIS B CA 1
ATOM 5612 C C . HIS B 2 157 ? -8.934 -53.523 -1.968 1.00 55.12 162 HIS B C 1
ATOM 5613 O O . HIS B 2 157 ? -9.143 -54.150 -3.007 1.00 52.60 162 HIS B O 1
ATOM 5620 N N . THR B 2 158 ? -9.738 -52.570 -1.522 1.00 54.42 163 THR B N 1
ATOM 5621 C CA . THR B 2 158 ? -10.923 -52.172 -2.264 1.00 55.85 163 THR B CA 1
ATOM 5622 C C . THR B 2 158 ? -10.531 -51.714 -3.662 1.00 61.03 163 THR B C 1
ATOM 5623 O O . THR B 2 158 ? -11.192 -52.037 -4.649 1.00 60.02 163 THR B O 1
ATOM 5627 N N . MET B 2 159 ? -9.440 -50.962 -3.728 1.00 61.94 164 MET B N 1
ATOM 5628 C CA . MET B 2 159 ? -8.917 -50.436 -4.983 1.00 59.22 164 MET B CA 1
ATOM 5629 C C . MET B 2 159 ? -8.360 -51.556 -5.860 1.00 59.66 164 MET B C 1
ATOM 5630 O O . MET B 2 159 ? -8.569 -51.572 -7.072 1.00 60.44 164 MET B O 1
ATOM 5635 N N . ARG B 2 160 ? -7.632 -52.475 -5.232 1.00 57.00 165 ARG B N 1
ATOM 5636 C CA . ARG B 2 160 ? -7.023 -53.611 -5.914 1.00 58.59 165 ARG B CA 1
ATOM 5637 C C . ARG B 2 160 ? -8.091 -54.465 -6.619 1.00 65.51 165 ARG B C 1
ATOM 5638 O O . ARG B 2 160 ? -7.892 -54.915 -7.750 1.00 62.19 165 ARG B O 1
ATOM 5646 N N . GLN B 2 161 ? -9.227 -54.671 -5.952 1.00 69.19 166 GLN B N 1
ATOM 5647 C CA . GLN B 2 161 ? -10.320 -55.473 -6.510 1.00 72.41 166 GLN B CA 1
ATOM 5648 C C . GLN B 2 161 ? -10.812 -54.933 -7.855 1.00 74.11 166 GLN B C 1
ATOM 5649 O O . GLN B 2 161 ? -11.503 -55.634 -8.589 1.00 80.12 166 GLN B O 1
ATOM 5655 N N . VAL B 2 162 ? -10.455 -53.696 -8.183 1.00 77.08 167 VAL B N 1
ATOM 5656 C CA . VAL B 2 162 ? -10.887 -53.082 -9.439 1.00 77.12 167 VAL B CA 1
ATOM 5657 C C . VAL B 2 162 ? -9.764 -52.868 -10.455 1.00 79.58 167 VAL B C 1
ATOM 5658 O O . VAL B 2 162 ? -9.902 -53.219 -11.630 1.00 81.21 167 VAL B O 1
ATOM 5662 N N . LEU B 2 163 ? -8.656 -52.292 -9.994 1.00 78.94 168 LEU B N 1
ATOM 5663 C CA . LEU B 2 163 ? -7.519 -51.992 -10.857 1.00 79.98 168 LEU B CA 1
ATOM 5664 C C . LEU B 2 163 ? -6.722 -53.183 -11.357 1.00 85.21 168 LEU B C 1
ATOM 5665 O O . LEU B 2 163 ? -6.210 -53.145 -12.474 1.00 83.37 168 LEU B O 1
ATOM 5670 N N . GLU B 2 164 ? -6.601 -54.225 -10.537 1.00 92.43 169 GLU B N 1
ATOM 5671 C CA . GLU B 2 164 ? -5.855 -55.423 -10.933 1.00 96.39 169 GLU B CA 1
ATOM 5672 C C . GLU B 2 164 ? -6.456 -56.085 -12.178 1.00 95.52 169 GLU B C 1
ATOM 5673 O O . GLU B 2 164 ? -5.721 -56.517 -13.075 1.00 93.95 169 GLU B O 1
ATOM 5679 N N . PRO B 2 165 ? -7.797 -56.199 -12.241 1.00 93.75 170 PRO B N 1
ATOM 5680 C CA . PRO B 2 165 ? -8.412 -56.813 -13.424 1.00 90.62 170 PRO B CA 1
ATOM 5681 C C . PRO B 2 165 ? -8.147 -55.913 -14.635 1.00 88.33 170 PRO B C 1
ATOM 5682 O O . PRO B 2 165 ? -7.587 -56.341 -15.648 1.00 90.66 170 PRO B O 1
ATOM 5686 N N . PHE B 2 166 ? -8.552 -54.654 -14.494 1.00 83.08 171 PHE B N 1
ATOM 5687 C CA . PHE B 2 166 ? -8.396 -53.640 -15.526 1.00 76.39 171 PHE B CA 1
ATOM 5688 C C . PHE B 2 166 ? -6.950 -53.482 -15.994 1.00 71.54 171 PHE B C 1
ATOM 5689 O O . PHE B 2 166 ? -6.701 -53.098 -17.132 1.00 70.34 171 PHE B O 1
ATOM 5697 N N . ARG B 2 167 ? -5.996 -53.769 -15.119 1.00 72.50 172 ARG B N 1
ATOM 5698 C CA . ARG B 2 167 ? -4.592 -53.649 -15.495 1.00 82.71 172 ARG B CA 1
ATOM 5699 C C . ARG B 2 167 ? -4.182 -54.760 -16.450 1.00 88.19 172 ARG B C 1
ATOM 5700 O O . ARG B 2 167 ? -3.435 -54.517 -17.401 1.00 91.09 172 ARG B O 1
ATOM 5708 N N . LYS B 2 168 ? -4.657 -55.978 -16.194 1.00 89.96 173 LYS B N 1
ATOM 5709 C CA . LYS B 2 168 ? -4.338 -57.107 -17.059 1.00 88.40 173 LYS B CA 1
ATOM 5710 C C . LYS B 2 168 ? -4.920 -56.854 -18.449 1.00 81.41 173 LYS B C 1
ATOM 5711 O O . LYS B 2 168 ? -4.299 -57.180 -19.460 1.00 83.02 173 LYS B O 1
ATOM 5717 N N . ALA B 2 169 ? -6.117 -56.277 -18.487 1.00 71.37 174 ALA B N 1
ATOM 5718 C CA . ALA B 2 169 ? -6.796 -55.979 -19.741 1.00 67.38 174 ALA B CA 1
ATOM 5719 C C . ALA B 2 169 ? -6.166 -54.810 -20.492 1.00 74.42 174 ALA B C 1
ATOM 5720 O O . ALA B 2 169 ? -6.589 -54.483 -21.603 1.00 78.46 174 ALA B O 1
ATOM 5722 N N . ASN B 2 170 ? -5.165 -54.178 -19.886 1.00 75.73 175 ASN B N 1
ATOM 5723 C CA . ASN B 2 170 ? -4.485 -53.042 -20.498 1.00 68.45 175 ASN B CA 1
ATOM 5724 C C . ASN B 2 170 ? -3.061 -52.974 -19.956 1.00 65.40 175 ASN B C 1
ATOM 5725 O O . ASN B 2 170 ? -2.705 -52.051 -19.227 1.00 66.07 175 ASN B O 1
ATOM 5730 N N . LYS B 2 171 ? -2.259 -53.967 -20.322 1.00 65.03 176 LYS B N 1
ATOM 5731 C CA . LYS B 2 171 ? -0.872 -54.066 -19.871 1.00 68.61 176 LYS B CA 1
ATOM 5732 C C . LYS B 2 171 ? 0.053 -52.970 -20.443 1.00 66.69 176 LYS B C 1
ATOM 5733 O O . LYS B 2 171 ? 1.210 -52.848 -20.027 1.00 63.36 176 LYS B O 1
ATOM 5739 N N . ASP B 2 172 ? -0.457 -52.177 -21.387 1.00 66.02 177 ASP B N 1
ATOM 5740 C CA . ASP B 2 172 ? 0.315 -51.086 -22.013 1.00 64.89 177 ASP B CA 1
ATOM 5741 C C . ASP B 2 172 ? 0.195 -49.781 -21.205 1.00 67.48 177 ASP B C 1
ATOM 5742 O O . ASP B 2 172 ? 1.081 -48.918 -21.241 1.00 67.10 177 ASP B O 1
ATOM 5747 N N . VAL B 2 173 ? -0.922 -49.657 -20.492 1.00 64.89 178 VAL B N 1
ATOM 5748 C CA . VAL B 2 173 ? -1.225 -48.492 -19.672 1.00 56.48 178 VAL B CA 1
ATOM 5749 C C . VAL B 2 173 ? -0.700 -48.674 -18.258 1.00 55.57 178 VAL B C 1
ATOM 5750 O O . VAL B 2 173 ? -0.776 -49.770 -17.700 1.00 55.61 178 VAL B O 1
ATOM 5754 N N . ILE B 2 174 ? -0.171 -47.599 -17.681 1.00 55.04 179 ILE B N 1
ATOM 5755 C CA . ILE B 2 174 ? 0.348 -47.639 -16.315 1.00 51.66 179 ILE B CA 1
ATOM 5756 C C . ILE B 2 174 ? -0.655 -46.930 -15.405 1.00 49.14 179 ILE B C 1
ATOM 5757 O O . ILE B 2 174 ? -0.957 -45.757 -15.611 1.00 51.58 179 ILE B O 1
ATOM 5762 N N . ILE B 2 175 ? -1.184 -47.653 -14.420 1.00 47.23 180 ILE B N 1
ATOM 5763 C CA . ILE B 2 175 ? -2.149 -47.091 -13.482 1.00 51.68 180 ILE B CA 1
ATOM 5764 C C . ILE B 2 175 ? -1.576 -47.193 -12.069 1.00 59.32 180 ILE B C 1
ATOM 5765 O O . ILE B 2 175 ? -1.577 -48.274 -11.483 1.00 69.27 180 ILE B O 1
ATOM 5770 N N . ILE B 2 176 ? -1.073 -46.091 -11.520 1.00 55.47 181 ILE B N 1
ATOM 5771 C CA . ILE B 2 176 ? -0.533 -46.139 -10.165 1.00 55.19 181 ILE B CA 1
ATOM 5772 C C . ILE B 2 176 ? -1.187 -45.074 -9.307 1.00 54.46 181 ILE B C 1
ATOM 5773 O O . ILE B 2 176 ? -1.628 -44.043 -9.807 1.00 60.22 181 ILE B O 1
ATOM 5778 N N . GLN B 2 177 ? -1.248 -45.317 -8.008 1.00 52.87 182 GLN B N 1
ATOM 5779 C CA . GLN B 2 177 ? -1.858 -44.353 -7.112 1.00 52.91 182 GLN B CA 1
ATOM 5780 C C . GLN B 2 177 ? -0.828 -43.761 -6.152 1.00 49.81 182 GLN B C 1
ATOM 5781 O O . GLN B 2 177 ? 0.043 -44.475 -5.646 1.00 48.15 182 GLN B O 1
ATOM 5787 N N . TYR B 2 178 ? -0.921 -42.446 -5.941 1.00 53.13 183 TYR B N 1
ATOM 5788 C CA . TYR B 2 178 ? -0.058 -41.698 -5.015 1.00 54.96 183 TYR B CA 1
ATOM 5789 C C . TYR B 2 178 ? -0.984 -40.836 -4.172 1.00 49.07 183 TYR B C 1
ATOM 5790 O O . TYR B 2 178 ? -1.567 -39.877 -4.662 1.00 48.37 183 TYR B O 1
ATOM 5799 N N . MET B 2 179 ? -1.127 -41.189 -2.903 1.00 49.09 184 MET B N 1
ATOM 5800 C CA . MET B 2 179 ? -2.028 -40.472 -2.014 1.00 52.34 184 MET B CA 1
ATOM 5801 C C . MET B 2 179 ? -3.444 -40.513 -2.591 1.00 50.78 184 MET B C 1
ATOM 5802 O O . MET B 2 179 ? -3.931 -41.580 -2.955 1.00 57.00 184 MET B O 1
ATOM 5807 N N . ASP B 2 180 ? -4.098 -39.361 -2.670 1.00 52.32 185 ASP B N 1
ATOM 5808 C CA . ASP B 2 180 ? -5.461 -39.272 -3.177 1.00 52.93 185 ASP B CA 1
ATOM 5809 C C . ASP B 2 180 ? -5.499 -39.188 -4.700 1.00 53.90 185 ASP B C 1
ATOM 5810 O O . ASP B 2 180 ? -6.547 -38.939 -5.280 1.00 56.32 185 ASP B O 1
ATOM 5815 N N . ASP B 2 181 ? -4.355 -39.392 -5.345 1.00 58.63 186 ASP B N 1
ATOM 5816 C CA . ASP B 2 181 ? -4.274 -39.311 -6.805 1.00 58.25 186 ASP B CA 1
ATOM 5817 C C . ASP B 2 181 ? -4.110 -40.649 -7.495 1.00 57.90 186 ASP B C 1
ATOM 5818 O O . ASP B 2 181 ? -3.486 -41.571 -6.977 1.00 60.92 186 ASP B O 1
ATOM 5823 N N . ILE B 2 182 ? -4.671 -40.744 -8.686 1.00 56.51 187 ILE B N 1
ATOM 5824 C CA . ILE B 2 182 ? -4.547 -41.954 -9.466 1.00 55.21 187 ILE B CA 1
ATOM 5825 C C . ILE B 2 182 ? -4.037 -41.487 -10.850 1.00 49.50 187 ILE B C 1
ATOM 5826 O O . ILE B 2 182 ? -4.653 -40.629 -11.506 1.00 47.01 187 ILE B O 1
ATOM 5831 N N . LEU B 2 183 ? -2.873 -41.996 -11.257 1.00 40.61 188 LEU B N 1
ATOM 5832 C CA . LEU B 2 183 ? -2.293 -41.609 -12.543 1.00 42.58 188 LEU B CA 1
ATOM 5833 C C . LEU B 2 183 ? -2.523 -42.673 -13.602 1.00 43.43 188 LEU B C 1
ATOM 5834 O O . LEU B 2 183 ? -2.130 -43.826 -13.416 1.00 43.19 188 LEU B O 1
ATOM 5839 N N . ILE B 2 184 ? -3.154 -42.281 -14.708 1.00 41.78 189 ILE B N 1
ATOM 5840 C CA . ILE B 2 184 ? -3.407 -43.187 -15.827 1.00 38.30 189 ILE B CA 1
ATOM 5841 C C . ILE B 2 184 ? -2.456 -42.725 -16.926 1.00 37.55 189 ILE B C 1
ATOM 5842 O O . ILE B 2 184 ? -2.687 -41.697 -17.551 1.00 43.14 189 ILE B O 1
ATOM 5847 N N . ALA B 2 185 ? -1.377 -43.466 -17.152 1.00 36.56 190 ALA B N 1
ATOM 5848 C CA . ALA B 2 185 ? -0.405 -43.084 -18.178 1.00 45.25 190 ALA B CA 1
ATOM 5849 C C . ALA B 2 185 ? -0.319 -44.089 -19.343 1.00 50.24 190 ALA B C 1
ATOM 5850 O O . ALA B 2 185 ? -0.316 -45.308 -19.131 1.00 53.16 190 ALA B O 1
ATOM 5852 N N . SER B 2 186 ? -0.245 -43.581 -20.573 1.00 45.02 191 SER B N 1
ATOM 5853 C CA . SER B 2 186 ? -0.145 -44.464 -21.731 1.00 49.21 191 SER B CA 1
ATOM 5854 C C . SER B 2 186 ? 0.328 -43.737 -22.988 1.00 54.40 191 SER B C 1
ATOM 5855 O O . SER B 2 186 ? 0.420 -42.499 -23.006 1.00 50.81 191 SER B O 1
ATOM 5858 N N . ASP B 2 187 ? 0.620 -44.521 -24.030 1.00 56.01 192 ASP B N 1
ATOM 5859 C CA . ASP B 2 187 ? 1.080 -43.996 -25.317 1.00 52.57 192 ASP B CA 1
ATOM 5860 C C . ASP B 2 187 ? -0.015 -44.031 -26.391 1.00 46.68 192 ASP B C 1
ATOM 5861 O O . ASP B 2 187 ? 0.224 -43.695 -27.550 1.00 42.36 192 ASP B O 1
ATOM 5866 N N . ARG B 2 188 ? -1.217 -44.430 -25.994 1.00 46.81 193 ARG B N 1
ATOM 5867 C CA . ARG B 2 188 ? -2.335 -44.504 -26.923 1.00 47.84 193 ARG B CA 1
ATOM 5868 C C . ARG B 2 188 ? -2.654 -43.162 -27.545 1.00 51.46 193 ARG B C 1
ATOM 5869 O O . ARG B 2 188 ? -2.152 -42.126 -27.114 1.00 55.32 193 ARG B O 1
ATOM 5877 N N . THR B 2 189 ? -3.479 -43.196 -28.585 1.00 53.50 194 THR B N 1
ATOM 5878 C CA . THR B 2 189 ? -3.901 -41.977 -29.245 1.00 48.18 194 THR B CA 1
ATOM 5879 C C . THR B 2 189 ? -4.857 -41.368 -28.234 1.00 48.05 194 THR B C 1
ATOM 5880 O O . THR B 2 189 ? -5.413 -42.081 -27.391 1.00 46.56 194 THR B O 1
ATOM 5884 N N . ASP B 2 190 ? -5.049 -40.059 -28.310 1.00 42.97 195 ASP B N 1
ATOM 5885 C CA . ASP B 2 190 ? -5.898 -39.389 -27.350 1.00 38.05 195 ASP B CA 1
ATOM 5886 C C . ASP B 2 190 ? -7.268 -40.007 -27.169 1.00 42.53 195 ASP B C 1
ATOM 5887 O O . ASP B 2 190 ? -7.729 -40.130 -26.038 1.00 49.07 195 ASP B O 1
ATOM 5892 N N . LEU B 2 191 ? -7.924 -40.417 -28.250 1.00 45.28 196 LEU B N 1
ATOM 5893 C CA . LEU B 2 191 ? -9.245 -41.012 -28.100 1.00 43.23 196 LEU B CA 1
ATOM 5894 C C . LEU B 2 191 ? -9.162 -42.370 -27.397 1.00 41.26 196 LEU B C 1
ATOM 5895 O O . LEU B 2 191 ? -10.056 -42.725 -26.624 1.00 42.77 196 LEU B O 1
ATOM 5900 N N . GLU B 2 192 ? -8.097 -43.125 -27.657 1.00 37.66 197 GLU B N 1
ATOM 5901 C CA . GLU B 2 192 ? -7.917 -44.430 -27.015 1.00 45.24 197 GLU B CA 1
ATOM 5902 C C . GLU B 2 192 ? -7.468 -44.268 -25.570 1.00 47.35 197 GLU B C 1
ATOM 5903 O O . GLU B 2 192 ? -7.615 -45.172 -24.745 1.00 49.53 197 GLU B O 1
ATOM 5909 N N . HIS B 2 193 ? -6.896 -43.112 -25.279 1.00 50.46 198 HIS B N 1
ATOM 5910 C CA . HIS B 2 193 ? -6.447 -42.817 -23.935 1.00 50.34 198 HIS B CA 1
ATOM 5911 C C . HIS B 2 193 ? -7.665 -42.326 -23.153 1.00 47.80 198 HIS B C 1
ATOM 5912 O O . HIS B 2 193 ? -7.981 -42.847 -22.080 1.00 46.38 198 HIS B O 1
ATOM 5919 N N . ASP B 2 194 ? -8.367 -41.339 -23.705 1.00 48.64 199 ASP B N 1
ATOM 5920 C CA . ASP B 2 194 ? -9.565 -40.822 -23.052 1.00 52.11 199 ASP B CA 1
ATOM 5921 C C . ASP B 2 194 ? -10.519 -41.975 -22.784 1.00 56.43 199 ASP B C 1
ATOM 5922 O O . ASP B 2 194 ? -11.291 -41.955 -21.821 1.00 56.08 199 ASP B O 1
ATOM 5927 N N . ARG B 2 195 ? -10.449 -42.985 -23.645 1.00 63.93 200 ARG B N 1
ATOM 5928 C CA . ARG B 2 195 ? -11.300 -44.164 -23.527 1.00 61.61 200 ARG B CA 1
ATOM 5929 C C . ARG B 2 195 ? -10.936 -44.939 -22.264 1.00 56.46 200 ARG B C 1
ATOM 5930 O O . ARG B 2 195 ? -11.801 -45.234 -21.439 1.00 58.09 200 ARG B O 1
ATOM 5938 N N . VAL B 2 196 ? -9.652 -45.250 -22.107 1.00 49.60 201 VAL B N 1
ATOM 5939 C CA . VAL B 2 196 ? -9.187 -45.983 -20.935 1.00 53.17 201 VAL B CA 1
ATOM 5940 C C . VAL B 2 196 ? -9.549 -45.229 -19.661 1.00 57.82 201 VAL B C 1
ATOM 5941 O O . VAL B 2 196 ? -9.906 -45.837 -18.643 1.00 57.27 201 VAL B O 1
ATOM 5945 N N . VAL B 2 197 ? -9.457 -43.902 -19.734 1.00 56.18 202 VAL B N 1
ATOM 5946 C CA . VAL B 2 197 ? -9.765 -43.036 -18.605 1.00 54.08 202 VAL B CA 1
ATOM 5947 C C . VAL B 2 197 ? -11.233 -43.095 -18.236 1.00 58.48 202 VAL B C 1
ATOM 5948 O O . VAL B 2 197 ? -11.572 -43.224 -17.063 1.00 63.31 202 VAL B O 1
ATOM 5952 N N . LEU B 2 198 ? -12.105 -42.990 -19.233 1.00 61.97 203 LEU B N 1
ATOM 5953 C CA . LEU B 2 198 ? -13.534 -43.042 -18.969 1.00 60.16 203 LEU B CA 1
ATOM 5954 C C . LEU B 2 198 ? -13.879 -44.407 -18.381 1.00 56.18 203 LEU B C 1
ATOM 5955 O O . LEU B 2 198 ? -14.640 -44.503 -17.425 1.00 54.83 203 LEU B O 1
ATOM 5960 N N . GLN B 2 199 ? -13.314 -45.465 -18.948 1.00 55.47 204 GLN B N 1
ATOM 5961 C CA . GLN B 2 199 ? -13.588 -46.806 -18.445 1.00 62.74 204 GLN B CA 1
ATOM 5962 C C . GLN B 2 199 ? -13.249 -46.871 -16.972 1.00 59.37 204 GLN B C 1
ATOM 5963 O O . GLN B 2 199 ? -14.079 -47.238 -16.144 1.00 65.26 204 GLN B O 1
ATOM 5969 N N . LEU B 2 200 ? -12.018 -46.502 -16.652 1.00 61.79 205 LEU B N 1
ATOM 5970 C CA . LEU B 2 200 ? -11.543 -46.533 -15.279 1.00 65.42 205 LEU B CA 1
ATOM 5971 C C . LEU B 2 200 ? -12.446 -45.752 -14.324 1.00 64.75 205 LEU B C 1
ATOM 5972 O O . LEU B 2 200 ? -12.707 -46.209 -13.205 1.00 59.60 205 LEU B O 1
ATOM 5977 N N . LYS B 2 201 ? -12.923 -44.583 -14.760 1.00 63.01 206 LYS B N 1
ATOM 5978 C CA . LYS B 2 201 ? -13.814 -43.760 -13.934 1.00 64.97 206 LYS B CA 1
ATOM 5979 C C . LYS B 2 201 ? -15.119 -44.509 -13.673 1.00 71.24 206 LYS B C 1
ATOM 5980 O O . LYS B 2 201 ? -15.640 -44.500 -12.559 1.00 73.45 206 LYS B O 1
ATOM 5986 N N . GLU B 2 202 ? -15.650 -45.151 -14.709 1.00 74.92 207 GLU B N 1
ATOM 5987 C CA . GLU B 2 202 ? -16.886 -45.904 -14.572 1.00 75.98 207 GLU B CA 1
ATOM 5988 C C . GLU B 2 202 ? -16.723 -47.000 -13.529 1.00 71.81 207 GLU B C 1
ATOM 5989 O O . GLU B 2 202 ? -17.649 -47.276 -12.768 1.00 77.82 207 GLU B O 1
ATOM 5995 N N . LEU B 2 203 ? -15.543 -47.611 -13.484 1.00 64.16 208 LEU B N 1
ATOM 5996 C CA . LEU B 2 203 ? -15.266 -48.665 -12.515 1.00 65.94 208 LEU B CA 1
ATOM 5997 C C . LEU B 2 203 ? -15.169 -48.134 -11.086 1.00 67.81 208 LEU B C 1
ATOM 5998 O O . LEU B 2 203 ? -15.534 -48.823 -10.136 1.00 63.71 208 LEU B O 1
ATOM 6003 N N . LEU B 2 204 ? -14.666 -46.913 -10.936 1.00 72.11 209 LEU B N 1
ATOM 6004 C CA . LEU B 2 204 ? -14.544 -46.300 -9.616 1.00 74.38 209 LEU B CA 1
ATOM 6005 C C . LEU B 2 204 ? -15.924 -45.938 -9.066 1.00 80.54 209 LEU B C 1
ATOM 6006 O O . LEU B 2 204 ? -16.246 -46.267 -7.920 1.00 84.37 209 LEU B O 1
ATOM 6011 N N . ASN B 2 205 ? -16.728 -45.264 -9.890 1.00 83.59 210 ASN B N 1
ATOM 6012 C CA . ASN B 2 205 ? -18.081 -44.842 -9.520 1.00 85.35 210 ASN B CA 1
ATOM 6013 C C . ASN B 2 205 ? -18.914 -45.972 -8.922 1.00 86.83 210 ASN B C 1
ATOM 6014 O O . ASN B 2 205 ? -19.908 -45.718 -8.238 1.00 88.74 210 ASN B O 1
ATOM 6019 N N . GLY B 2 206 ? -18.501 -47.213 -9.184 1.00 83.57 211 GLY B N 1
ATOM 6020 C CA . GLY B 2 206 ? -19.207 -48.370 -8.661 1.00 75.78 211 GLY B CA 1
ATOM 6021 C C . GLY B 2 206 ? -18.628 -48.851 -7.343 1.00 75.10 211 GLY B C 1
ATOM 6022 O O . GLY B 2 206 ? -18.507 -50.054 -7.108 1.00 79.64 211 GLY B O 1
ATOM 6023 N N . TRP B 2 224 ? -13.299 -36.277 -13.754 1.00 125.13 229 TRP B N 1
ATOM 6024 C CA . TRP B 2 224 ? -13.593 -35.225 -12.786 1.00 125.20 229 TRP B CA 1
ATOM 6025 C C . TRP B 2 224 ? -12.313 -34.733 -12.130 1.00 127.25 229 TRP B C 1
ATOM 6026 O O . TRP B 2 224 ? -11.234 -35.254 -12.409 1.00 130.87 229 TRP B O 1
ATOM 6037 N N . MET B 2 225 ? -12.451 -33.749 -11.241 1.00 125.30 230 MET B N 1
ATOM 6038 C CA . MET B 2 225 ? -11.313 -33.150 -10.547 1.00 119.50 230 MET B CA 1
ATOM 6039 C C . MET B 2 225 ? -10.022 -33.944 -10.731 1.00 110.05 230 MET B C 1
ATOM 6040 O O . MET B 2 225 ? -9.748 -34.913 -10.011 1.00 102.81 230 MET B O 1
ATOM 6045 N N . GLY B 2 226 ? -9.265 -33.511 -11.742 1.00 104.02 231 GLY B N 1
ATOM 6046 C CA . GLY B 2 226 ? -7.992 -34.106 -12.114 1.00 92.03 231 GLY B CA 1
ATOM 6047 C C . GLY B 2 226 ? -7.365 -33.245 -13.203 1.00 81.96 231 GLY B C 1
ATOM 6048 O O . GLY B 2 226 ? -7.927 -32.216 -13.576 1.00 85.27 231 GLY B O 1
ATOM 6049 N N . TYR B 2 227 ? -6.223 -33.659 -13.736 1.00 70.82 232 TYR B N 1
ATOM 6050 C CA . TYR B 2 227 ? -5.548 -32.871 -14.761 1.00 53.39 232 TYR B CA 1
ATOM 6051 C C . TYR B 2 227 ? -4.696 -33.719 -15.699 1.00 45.88 232 TYR B C 1
ATOM 6052 O O . TYR B 2 227 ? -4.473 -34.914 -15.466 1.00 42.41 232 TYR B O 1
ATOM 6061 N N . GLU B 2 228 ? -4.206 -33.077 -16.755 1.00 46.27 233 GLU B N 1
ATOM 6062 C CA . GLU B 2 228 ? -3.399 -33.745 -17.773 1.00 43.64 233 GLU B CA 1
ATOM 6063 C C . GLU B 2 228 ? -1.933 -33.325 -17.783 1.00 39.09 233 GLU B C 1
ATOM 6064 O O . GLU B 2 228 ? -1.596 -32.166 -17.534 1.00 41.71 233 GLU B O 1
ATOM 6070 N N . LEU B 2 229 ? -1.073 -34.291 -18.091 1.00 44.53 234 LEU B N 1
ATOM 6071 C CA . LEU B 2 229 ? 0.368 -34.091 -18.202 1.00 43.40 234 LEU B CA 1
ATOM 6072 C C . LEU B 2 229 ? 0.841 -34.726 -19.511 1.00 44.16 234 LEU B C 1
ATOM 6073 O O . LEU B 2 229 ? 0.290 -35.735 -19.970 1.00 40.43 234 LEU B O 1
ATOM 6078 N N . TRP B 2 230 ? 1.869 -34.130 -20.098 1.00 45.13 235 TRP B N 1
ATOM 6079 C CA . TRP B 2 230 ? 2.442 -34.615 -21.339 1.00 37.42 235 TRP B CA 1
ATOM 6080 C C . TRP B 2 230 ? 3.939 -34.717 -21.106 1.00 38.80 235 TRP B C 1
ATOM 6081 O O . TRP B 2 230 ? 4.714 -33.921 -21.623 1.00 40.81 235 TRP B O 1
ATOM 6092 N N . PRO B 2 231 ? 4.360 -35.721 -20.319 1.00 42.14 236 PRO B N 1
ATOM 6093 C CA . PRO B 2 231 ? 5.752 -35.996 -19.952 1.00 44.34 236 PRO B CA 1
ATOM 6094 C C . PRO B 2 231 ? 6.770 -35.877 -21.071 1.00 48.55 236 PRO B C 1
ATOM 6095 O O . PRO B 2 231 ? 7.756 -35.166 -20.943 1.00 56.90 236 PRO B O 1
ATOM 6099 N N . THR B 2 232 ? 6.529 -36.571 -22.175 1.00 53.20 237 THR B N 1
ATOM 6100 C CA . THR B 2 232 ? 7.460 -36.552 -23.298 1.00 55.45 237 THR B CA 1
ATOM 6101 C C . THR B 2 232 ? 7.501 -35.218 -24.031 1.00 54.46 237 THR B C 1
ATOM 6102 O O . THR B 2 232 ? 8.159 -35.085 -25.054 1.00 59.08 237 THR B O 1
ATOM 6106 N N . LYS B 2 233 ? 6.800 -34.229 -23.507 1.00 51.01 238 LYS B N 1
ATOM 6107 C CA . LYS B 2 233 ? 6.794 -32.918 -24.123 1.00 47.63 238 LYS B CA 1
ATOM 6108 C C . LYS B 2 233 ? 7.651 -31.991 -23.244 1.00 52.30 238 LYS B C 1
ATOM 6109 O O . LYS B 2 233 ? 7.900 -30.841 -23.593 1.00 51.93 238 LYS B O 1
ATOM 6115 N N . TRP B 2 234 ? 8.111 -32.516 -22.108 1.00 55.45 239 TRP B N 1
ATOM 6116 C CA . TRP B 2 234 ? 8.930 -31.758 -21.159 1.00 51.94 239 TRP B CA 1
ATOM 6117 C C . TRP B 2 234 ? 10.370 -31.670 -21.627 1.00 53.88 239 TRP B C 1
ATOM 6118 O O . TRP B 2 234 ? 11.027 -32.686 -21.840 1.00 50.89 239 TRP B O 1
ATOM 6129 N N . LYS B 2 235 ? 10.875 -30.453 -21.757 1.00 59.76 240 LYS B N 1
ATOM 6130 C CA . LYS B 2 235 ? 12.242 -30.286 -22.203 1.00 60.21 240 LYS B CA 1
ATOM 6131 C C . LYS B 2 235 ? 13.205 -30.348 -21.033 1.00 53.52 240 LYS B C 1
ATOM 6132 O O . LYS B 2 235 ? 13.076 -29.615 -20.058 1.00 57.21 240 LYS B O 1
ATOM 6138 N N . LEU B 2 236 ? 14.156 -31.265 -21.131 1.00 52.26 241 LEU B N 1
ATOM 6139 C CA . LEU B 2 236 ? 15.170 -31.441 -20.108 1.00 49.92 241 LEU B CA 1
ATOM 6140 C C . LEU B 2 236 ? 16.130 -30.256 -20.165 1.00 50.32 241 LEU B C 1
ATOM 6141 O O . LEU B 2 236 ? 16.617 -29.897 -21.236 1.00 58.80 241 LEU B O 1
ATOM 6146 N N . GLN B 2 237 ? 16.391 -29.638 -19.017 1.00 43.21 242 GLN B N 1
ATOM 6147 C CA . GLN B 2 237 ? 17.281 -28.491 -18.972 1.00 35.13 242 GLN B CA 1
ATOM 6148 C C . GLN B 2 237 ? 18.459 -28.758 -18.050 1.00 37.32 242 GLN B C 1
ATOM 6149 O O . GLN B 2 237 ? 18.393 -29.612 -17.173 1.00 40.83 242 GLN B O 1
ATOM 6155 N N . LYS B 2 238 ? 19.546 -28.025 -18.256 1.00 43.80 243 LYS B N 1
ATOM 6156 C CA . LYS B 2 238 ? 20.744 -28.210 -17.452 1.00 40.06 243 LYS B CA 1
ATOM 6157 C C . LYS B 2 238 ? 21.509 -26.901 -17.258 1.00 36.97 243 LYS B C 1
ATOM 6158 O O . LYS B 2 238 ? 21.259 -25.905 -17.944 1.00 33.72 243 LYS B O 1
ATOM 6164 N N . ILE B 2 239 ? 22.418 -26.904 -16.293 1.00 38.02 244 ILE B N 1
ATOM 6165 C CA . ILE B 2 239 ? 23.237 -25.739 -16.021 1.00 32.99 244 ILE B CA 1
ATOM 6166 C C . ILE B 2 239 ? 24.253 -25.742 -17.139 1.00 33.09 244 ILE B C 1
ATOM 6167 O O . ILE B 2 239 ? 24.876 -26.773 -17.384 1.00 34.91 244 ILE B O 1
ATOM 6172 N N . GLN B 2 240 ? 24.411 -24.607 -17.821 1.00 33.06 245 GLN B N 1
ATOM 6173 C CA . GLN B 2 240 ? 25.356 -24.500 -18.929 1.00 28.58 245 GLN B CA 1
ATOM 6174 C C . GLN B 2 240 ? 26.163 -23.240 -18.801 1.00 34.03 245 GLN B C 1
ATOM 6175 O O . GLN B 2 240 ? 25.602 -22.172 -18.611 1.00 38.67 245 GLN B O 1
ATOM 6181 N N . LEU B 2 241 ? 27.483 -23.368 -18.937 1.00 38.55 246 LEU B N 1
ATOM 6182 C CA . LEU B 2 241 ? 28.394 -22.233 -18.811 1.00 33.46 246 LEU B CA 1
ATOM 6183 C C . LEU B 2 241 ? 28.329 -21.354 -20.026 1.00 31.21 246 LEU B C 1
ATOM 6184 O O . LEU B 2 241 ? 28.158 -21.827 -21.147 1.00 41.10 246 LEU B O 1
ATOM 6189 N N . PRO B 2 242 ? 28.479 -20.048 -19.828 1.00 34.25 247 PRO B N 1
ATOM 6190 C CA . PRO B 2 242 ? 28.414 -19.146 -20.972 1.00 40.59 247 PRO B CA 1
ATOM 6191 C C . PRO B 2 242 ? 29.504 -19.386 -22.001 1.00 48.07 247 PRO B C 1
ATOM 6192 O O . PRO B 2 242 ? 30.548 -19.977 -21.702 1.00 41.93 247 PRO B O 1
ATOM 6196 N N . GLN B 2 243 ? 29.225 -18.945 -23.223 1.00 51.71 248 GLN B N 1
ATOM 6197 C CA . GLN B 2 243 ? 30.170 -19.026 -24.319 1.00 51.73 248 GLN B CA 1
ATOM 6198 C C . GLN B 2 243 ? 30.155 -17.662 -24.953 1.00 47.18 248 GLN B C 1
ATOM 6199 O O . GLN B 2 243 ? 29.109 -17.183 -25.392 1.00 52.14 248 GLN B O 1
ATOM 6205 N N . LYS B 2 244 ? 31.312 -17.015 -24.954 1.00 46.14 249 LYS B N 1
ATOM 6206 C CA . LYS B 2 244 ? 31.419 -15.686 -25.524 1.00 43.08 249 LYS B CA 1
ATOM 6207 C C . LYS B 2 244 ? 32.550 -15.623 -26.514 1.00 47.13 249 LYS B C 1
ATOM 6208 O O . LYS B 2 244 ? 33.519 -16.386 -26.447 1.00 44.88 249 LYS B O 1
ATOM 6214 N N . GLU B 2 245 ? 32.396 -14.696 -27.442 1.00 57.36 250 GLU B N 1
ATOM 6215 C CA . GLU B 2 245 ? 33.368 -14.453 -28.481 1.00 60.17 250 GLU B CA 1
ATOM 6216 C C . GLU B 2 245 ? 34.538 -13.763 -27.797 1.00 58.57 250 GLU B C 1
ATOM 6217 O O . GLU B 2 245 ? 35.695 -14.154 -27.961 1.00 57.16 250 GLU B O 1
ATOM 6223 N N . ILE B 2 246 ? 34.228 -12.741 -27.006 1.00 53.37 251 ILE B N 1
ATOM 6224 C CA . ILE B 2 246 ? 35.258 -12.005 -26.303 1.00 48.12 251 ILE B CA 1
ATOM 6225 C C . ILE B 2 246 ? 34.947 -11.868 -24.825 1.00 44.18 251 ILE B C 1
ATOM 6226 O O . ILE B 2 246 ? 33.918 -11.319 -24.421 1.00 41.79 251 ILE B O 1
ATOM 6231 N N . TRP B 2 247 ? 35.859 -12.391 -24.020 1.00 38.18 252 TRP B N 1
ATOM 6232 C CA . TRP B 2 247 ? 35.709 -12.364 -22.584 1.00 35.00 252 TRP B CA 1
ATOM 6233 C C . TRP B 2 247 ? 36.427 -11.189 -21.982 1.00 36.10 252 TRP B C 1
ATOM 6234 O O . TRP B 2 247 ? 37.570 -10.909 -22.344 1.00 36.80 252 TRP B O 1
ATOM 6245 N N . THR B 2 248 ? 35.762 -10.508 -21.053 1.00 39.57 253 THR B N 1
ATOM 6246 C CA . THR B 2 248 ? 36.384 -9.389 -20.363 1.00 34.56 253 THR B CA 1
ATOM 6247 C C . THR B 2 248 ? 36.670 -9.816 -18.936 1.00 36.03 253 THR B C 1
ATOM 6248 O O . THR B 2 248 ? 36.289 -10.922 -18.522 1.00 33.36 253 THR B O 1
ATOM 6252 N N . VAL B 2 249 ? 37.363 -8.947 -18.203 1.00 29.56 254 VAL B N 1
ATOM 6253 C CA . VAL B 2 249 ? 37.691 -9.193 -16.805 1.00 27.52 254 VAL B CA 1
ATOM 6254 C C . VAL B 2 249 ? 36.393 -9.444 -16.040 1.00 32.47 254 VAL B C 1
ATOM 6255 O O . VAL B 2 249 ? 36.299 -10.366 -15.227 1.00 32.88 254 VAL B O 1
ATOM 6259 N N . ASN B 2 250 ? 35.389 -8.616 -16.303 1.00 30.42 255 ASN B N 1
ATOM 6260 C CA . ASN B 2 250 ? 34.109 -8.774 -15.644 1.00 28.56 255 ASN B CA 1
ATOM 6261 C C . ASN B 2 250 ? 33.519 -10.146 -15.953 1.00 27.91 255 ASN B C 1
ATOM 6262 O O . ASN B 2 250 ? 33.025 -10.822 -15.054 1.00 35.40 255 ASN B O 1
ATOM 6267 N N . ASP B 2 251 ? 33.582 -10.557 -17.222 1.00 31.16 256 ASP B N 1
ATOM 6268 C CA . ASP B 2 251 ? 33.038 -11.851 -17.649 1.00 24.28 256 ASP B CA 1
ATOM 6269 C C . ASP B 2 251 ? 33.667 -13.011 -16.914 1.00 29.98 256 ASP B C 1
ATOM 6270 O O . ASP B 2 251 ? 32.982 -13.959 -16.522 1.00 38.00 256 ASP B O 1
ATOM 6275 N N . ILE B 2 252 ? 34.982 -12.944 -16.741 1.00 33.52 257 ILE B N 1
ATOM 6276 C CA . ILE B 2 252 ? 35.703 -13.991 -16.030 1.00 30.30 257 ILE B CA 1
ATOM 6277 C C . ILE B 2 252 ? 35.383 -13.929 -14.530 1.00 29.93 257 ILE B C 1
ATOM 6278 O O . ILE B 2 252 ? 35.313 -14.973 -13.871 1.00 28.98 257 ILE B O 1
ATOM 6283 N N . GLN B 2 253 ? 35.191 -12.717 -13.990 1.00 33.42 258 GLN B N 1
ATOM 6284 C CA . GLN B 2 253 ? 34.847 -12.563 -12.575 1.00 25.98 258 GLN B CA 1
ATOM 6285 C C . GLN B 2 253 ? 33.489 -13.222 -12.355 1.00 31.98 258 GLN B C 1
ATOM 6286 O O . GLN B 2 253 ? 33.299 -13.987 -11.395 1.00 32.31 258 GLN B O 1
ATOM 6292 N N . LYS B 2 254 ? 32.547 -12.948 -13.260 1.00 29.69 259 LYS B N 1
ATOM 6293 C CA . LYS B 2 254 ? 31.214 -13.529 -13.137 1.00 26.41 259 LYS B CA 1
ATOM 6294 C C . LYS B 2 254 ? 31.254 -15.045 -13.305 1.00 32.34 259 LYS B C 1
ATOM 6295 O O . LYS B 2 254 ? 30.558 -15.767 -12.595 1.00 39.50 259 LYS B O 1
ATOM 6301 N N . LEU B 2 255 ? 32.078 -15.533 -14.227 1.00 33.48 260 LEU B N 1
ATOM 6302 C CA . LEU B 2 255 ? 32.192 -16.976 -14.449 1.00 26.78 260 LEU B CA 1
ATOM 6303 C C . LEU B 2 255 ? 32.769 -17.693 -13.224 1.00 29.59 260 LEU B C 1
ATOM 6304 O O . LEU B 2 255 ? 32.218 -18.682 -12.741 1.00 32.65 260 LEU B O 1
ATOM 6309 N N . VAL B 2 256 ? 33.893 -17.200 -12.728 1.00 30.14 261 VAL B N 1
ATOM 6310 C CA . VAL B 2 256 ? 34.513 -17.800 -11.558 1.00 29.28 261 VAL B CA 1
ATOM 6311 C C . VAL B 2 256 ? 33.517 -17.813 -10.402 1.00 31.97 261 VAL B C 1
ATOM 6312 O O . VAL B 2 256 ? 33.467 -18.770 -9.624 1.00 34.73 261 VAL B O 1
ATOM 6316 N N . GLY B 2 257 ? 32.718 -16.756 -10.293 1.00 30.97 262 GLY B N 1
ATOM 6317 C CA . GLY B 2 257 ? 31.727 -16.695 -9.234 1.00 23.06 262 GLY B CA 1
ATOM 6318 C C . GLY B 2 257 ? 30.751 -17.863 -9.250 1.00 26.07 262 GLY B C 1
ATOM 6319 O O . GLY B 2 257 ? 30.576 -18.558 -8.245 1.00 29.35 262 GLY B O 1
ATOM 6320 N N . VAL B 2 258 ? 30.107 -18.089 -10.390 1.00 27.57 263 VAL B N 1
ATOM 6321 C CA . VAL B 2 258 ? 29.159 -19.188 -10.498 1.00 26.49 263 VAL B CA 1
ATOM 6322 C C . VAL B 2 258 ? 29.879 -20.530 -10.427 1.00 30.18 263 VAL B C 1
ATOM 6323 O O . VAL B 2 258 ? 29.314 -21.503 -9.939 1.00 35.54 263 VAL B O 1
ATOM 6327 N N . LEU B 2 259 ? 31.125 -20.586 -10.899 1.00 31.57 264 LEU B N 1
ATOM 6328 C CA . LEU B 2 259 ? 31.907 -21.821 -10.842 1.00 29.56 264 LEU B CA 1
ATOM 6329 C C . LEU B 2 259 ? 32.162 -22.166 -9.385 1.00 27.66 264 LEU B C 1
ATOM 6330 O O . LEU B 2 259 ? 32.191 -23.343 -9.005 1.00 34.94 264 LEU B O 1
ATOM 6335 N N . ASN B 2 260 ? 32.337 -21.123 -8.575 1.00 27.72 265 ASN B N 1
ATOM 6336 C CA . ASN B 2 260 ? 32.540 -21.266 -7.126 1.00 34.16 265 ASN B CA 1
ATOM 6337 C C . ASN B 2 260 ? 31.247 -21.772 -6.453 1.00 32.90 265 ASN B C 1
ATOM 6338 O O . ASN B 2 260 ? 31.288 -22.507 -5.475 1.00 32.78 265 ASN B O 1
ATOM 6343 N N . TRP B 2 261 ? 30.100 -21.371 -6.992 1.00 32.60 266 TRP B N 1
ATOM 6344 C CA . TRP B 2 261 ? 28.810 -21.817 -6.487 1.00 28.62 266 TRP B CA 1
ATOM 6345 C C . TRP B 2 261 ? 28.660 -23.304 -6.822 1.00 33.75 266 TRP B C 1
ATOM 6346 O O . TRP B 2 261 ? 28.219 -24.112 -6.004 1.00 33.15 266 TRP B O 1
ATOM 6357 N N . ALA B 2 262 ? 29.035 -23.658 -8.044 1.00 36.40 267 ALA B N 1
ATOM 6358 C CA . ALA B 2 262 ? 28.933 -25.037 -8.497 1.00 36.06 267 ALA B CA 1
ATOM 6359 C C . ALA B 2 262 ? 29.895 -25.953 -7.766 1.00 38.44 267 ALA B C 1
ATOM 6360 O O . ALA B 2 262 ? 29.549 -27.090 -7.470 1.00 40.28 267 ALA B O 1
ATOM 6362 N N . ALA B 2 263 ? 31.094 -25.469 -7.471 1.00 41.93 268 ALA B N 1
ATOM 6363 C CA . ALA B 2 263 ? 32.072 -26.296 -6.772 1.00 42.74 268 ALA B CA 1
ATOM 6364 C C . ALA B 2 263 ? 31.522 -26.868 -5.458 1.00 40.28 268 ALA B C 1
ATOM 6365 O O . ALA B 2 263 ? 32.007 -27.883 -4.960 1.00 43.02 268 ALA B O 1
ATOM 6367 N N . GLN B 2 264 ? 30.509 -26.218 -4.898 1.00 39.15 269 GLN B N 1
ATOM 6368 C CA . GLN B 2 264 ? 29.905 -26.675 -3.651 1.00 35.68 269 GLN B CA 1
ATOM 6369 C C . GLN B 2 264 ? 28.947 -27.831 -3.890 1.00 38.67 269 GLN B C 1
ATOM 6370 O O . GLN B 2 264 ? 28.696 -28.620 -2.988 1.00 42.71 269 GLN B O 1
ATOM 6376 N N . LEU B 2 265 ? 28.416 -27.912 -5.111 1.00 37.09 270 LEU B N 1
ATOM 6377 C CA . LEU B 2 265 ? 27.433 -28.924 -5.496 1.00 32.04 270 LEU B CA 1
ATOM 6378 C C . LEU B 2 265 ? 27.978 -30.028 -6.362 1.00 37.70 270 LEU B C 1
ATOM 6379 O O . LEU B 2 265 ? 27.524 -31.162 -6.280 1.00 43.63 270 LEU B O 1
ATOM 6384 N N . TYR B 2 266 ? 28.917 -29.675 -7.229 1.00 39.08 271 TYR B N 1
ATOM 6385 C CA . TYR B 2 266 ? 29.534 -30.637 -8.127 1.00 40.47 271 TYR B CA 1
ATOM 6386 C C . TYR B 2 266 ? 31.017 -30.843 -7.816 1.00 42.32 271 TYR B C 1
ATOM 6387 O O . TYR B 2 266 ? 31.778 -29.889 -7.647 1.00 51.77 271 TYR B O 1
ATOM 6396 N N . PRO B 2 267 ? 31.444 -32.102 -7.733 1.00 43.99 272 PRO B N 1
ATOM 6397 C CA . PRO B 2 267 ? 32.849 -32.400 -7.440 1.00 44.13 272 PRO B CA 1
ATOM 6398 C C . PRO B 2 267 ? 33.730 -32.230 -8.677 1.00 39.18 272 PRO B C 1
ATOM 6399 O O . PRO B 2 267 ? 33.285 -32.470 -9.797 1.00 33.09 272 PRO B O 1
ATOM 6403 N N . GLY B 2 268 ? 34.969 -31.792 -8.471 1.00 39.31 273 GLY B N 1
ATOM 6404 C CA . GLY B 2 268 ? 35.882 -31.644 -9.585 1.00 34.80 273 GLY B CA 1
ATOM 6405 C C . GLY B 2 268 ? 35.951 -30.290 -10.253 1.00 38.23 273 GLY B C 1
ATOM 6406 O O . GLY B 2 268 ? 36.852 -30.058 -11.053 1.00 46.17 273 GLY B O 1
ATOM 6407 N N . ILE B 2 269 ? 35.007 -29.404 -9.943 1.00 41.60 274 ILE B N 1
ATOM 6408 C CA . ILE B 2 269 ? 34.980 -28.060 -10.529 1.00 35.95 274 ILE B CA 1
ATOM 6409 C C . ILE B 2 269 ? 36.115 -27.221 -9.947 1.00 37.23 274 ILE B C 1
ATOM 6410 O O . ILE B 2 269 ? 36.236 -27.116 -8.721 1.00 43.74 274 ILE B O 1
ATOM 6415 N N . LYS B 2 270 ? 36.940 -26.633 -10.824 1.00 37.60 275 LYS B N 1
ATOM 6416 C CA . LYS B 2 270 ? 38.093 -25.799 -10.424 1.00 32.32 275 LYS B CA 1
ATOM 6417 C C . LYS B 2 270 ? 38.061 -24.426 -11.094 1.00 27.78 275 LYS B C 1
ATOM 6418 O O . LYS B 2 270 ? 37.463 -24.259 -12.151 1.00 34.04 275 LYS B O 1
ATOM 6424 N N . THR B 2 271 ? 38.726 -23.451 -10.487 1.00 28.81 276 THR B N 1
ATOM 6425 C CA . THR B 2 271 ? 38.765 -22.101 -11.036 1.00 25.21 276 THR B CA 1
ATOM 6426 C C . THR B 2 271 ? 40.142 -21.449 -10.923 1.00 30.34 276 THR B C 1
ATOM 6427 O O . THR B 2 271 ? 40.316 -20.295 -11.319 1.00 37.37 276 THR B O 1
ATOM 6431 N N . LYS B 2 272 ? 41.129 -22.183 -10.408 1.00 31.58 277 LYS B N 1
ATOM 6432 C CA . LYS B 2 272 ? 42.469 -21.628 -10.223 1.00 33.65 277 LYS B CA 1
ATOM 6433 C C . LYS B 2 272 ? 43.037 -20.941 -11.461 1.00 33.49 277 LYS B C 1
ATOM 6434 O O . LYS B 2 272 ? 43.487 -19.795 -11.383 1.00 36.40 277 LYS B O 1
ATOM 6440 N N . HIS B 2 273 ? 42.998 -21.635 -12.597 1.00 33.55 278 HIS B N 1
ATOM 6441 C CA . HIS B 2 273 ? 43.528 -21.121 -13.858 1.00 32.28 278 HIS B CA 1
ATOM 6442 C C . HIS B 2 273 ? 42.740 -20.000 -14.490 1.00 30.33 278 HIS B C 1
ATOM 6443 O O . HIS B 2 273 ? 43.307 -19.162 -15.177 1.00 32.67 278 HIS B O 1
ATOM 6450 N N . LEU B 2 274 ? 41.435 -19.986 -14.259 1.00 31.30 279 LEU B N 1
ATOM 6451 C CA . LEU B 2 274 ? 40.582 -18.927 -14.790 1.00 26.10 279 LEU B CA 1
ATOM 6452 C C . LEU B 2 274 ? 40.842 -17.661 -13.987 1.00 26.35 279 LEU B C 1
ATOM 6453 O O . LEU B 2 274 ? 40.888 -16.570 -14.540 1.00 29.39 279 LEU B O 1
ATOM 6458 N N . CYS B 2 275 ? 41.031 -17.816 -12.676 1.00 30.24 280 CYS B N 1
ATOM 6459 C CA . CYS B 2 275 ? 41.314 -16.679 -11.794 1.00 31.67 280 CYS B CA 1
ATOM 6460 C C . CYS B 2 275 ? 42.645 -16.061 -12.155 1.00 33.39 280 CYS B C 1
ATOM 6461 O O . CYS B 2 275 ? 42.819 -14.849 -12.100 1.00 38.57 280 CYS B O 1
ATOM 6464 N N . ARG B 2 276 ? 43.594 -16.919 -12.505 1.00 37.69 281 ARG B N 1
ATOM 6465 C CA . ARG B 2 276 ? 44.919 -16.480 -12.882 1.00 40.20 281 ARG B CA 1
ATOM 6466 C C . ARG B 2 276 ? 44.852 -15.553 -14.103 1.00 40.44 281 ARG B C 1
ATOM 6467 O O . ARG B 2 276 ? 45.701 -14.677 -14.263 1.00 49.60 281 ARG B O 1
ATOM 6475 N N . LEU B 2 277 ? 43.835 -15.721 -14.947 1.00 39.17 282 LEU B N 1
ATOM 6476 C CA . LEU B 2 277 ? 43.671 -14.869 -16.126 1.00 34.63 282 LEU B CA 1
ATOM 6477 C C . LEU B 2 277 ? 43.512 -13.400 -15.759 1.00 35.28 282 LEU B C 1
ATOM 6478 O O . LEU B 2 277 ? 43.948 -12.508 -16.484 1.00 42.43 282 LEU B O 1
ATOM 6483 N N . ILE B 2 278 ? 42.864 -13.150 -14.636 1.00 30.75 283 ILE B N 1
ATOM 6484 C CA . ILE B 2 278 ? 42.614 -11.790 -14.211 1.00 35.78 283 ILE B CA 1
ATOM 6485 C C . ILE B 2 278 ? 43.362 -11.415 -12.932 1.00 37.80 283 ILE B C 1
ATOM 6486 O O . ILE B 2 278 ? 43.031 -10.426 -12.289 1.00 39.83 283 ILE B O 1
ATOM 6491 N N . SER B 2 279 ? 44.365 -12.196 -12.556 1.00 36.78 284 SER B N 1
ATOM 6492 C CA . SER B 2 279 ? 45.115 -11.895 -11.345 1.00 38.52 284 SER B CA 1
ATOM 6493 C C . SER B 2 279 ? 45.826 -10.563 -11.460 1.00 41.59 284 SER B C 1
ATOM 6494 O O . SER B 2 279 ? 46.132 -9.925 -10.457 1.00 45.78 284 SER B O 1
ATOM 6497 N N . GLY B 2 280 ? 46.094 -10.133 -12.684 1.00 46.21 285 GLY B N 1
ATOM 6498 C CA . GLY B 2 280 ? 46.784 -8.869 -12.853 1.00 58.95 285 GLY B CA 1
ATOM 6499 C C . GLY B 2 280 ? 45.953 -7.812 -13.544 1.00 58.21 285 GLY B C 1
ATOM 6500 O O . GLY B 2 280 ? 46.506 -6.873 -14.114 1.00 65.62 285 GLY B O 1
ATOM 6501 N N . LYS B 2 281 ? 44.632 -7.954 -13.481 1.00 56.41 286 LYS B N 1
ATOM 6502 C CA . LYS B 2 281 ? 43.725 -7.012 -14.141 1.00 53.69 286 LYS B CA 1
ATOM 6503 C C . LYS B 2 281 ? 42.598 -6.507 -13.237 1.00 49.63 286 LYS B C 1
ATOM 6504 O O . LYS B 2 281 ? 41.917 -7.294 -12.586 1.00 51.95 286 LYS B O 1
ATOM 6510 N N . MET B 2 282 ? 42.409 -5.188 -13.208 1.00 46.18 287 MET B N 1
ATOM 6511 C CA . MET B 2 282 ? 41.386 -4.568 -12.376 1.00 35.07 287 MET B CA 1
ATOM 6512 C C . MET B 2 282 ? 40.294 -3.858 -13.160 1.00 39.71 287 MET B C 1
ATOM 6513 O O . MET B 2 282 ? 39.215 -3.608 -12.630 1.00 40.38 287 MET B O 1
ATOM 6518 N N . THR B 2 283 ? 40.566 -3.519 -14.415 1.00 37.55 288 THR B N 1
ATOM 6519 C CA . THR B 2 283 ? 39.575 -2.829 -15.235 1.00 32.43 288 THR B CA 1
ATOM 6520 C C . THR B 2 283 ? 38.571 -3.828 -15.794 1.00 32.68 288 THR B C 1
ATOM 6521 O O . THR B 2 283 ? 38.915 -4.697 -16.591 1.00 33.84 288 THR B O 1
ATOM 6525 N N . LEU B 2 284 ? 37.322 -3.686 -15.375 1.00 33.14 289 LEU B N 1
ATOM 6526 C CA . LEU B 2 284 ? 36.272 -4.607 -15.762 1.00 32.19 289 LEU B CA 1
ATOM 6527 C C . LEU B 2 284 ? 36.015 -4.801 -17.246 1.00 34.29 289 LEU B C 1
ATOM 6528 O O . LEU B 2 284 ? 35.590 -5.880 -17.663 1.00 38.99 289 LEU B O 1
ATOM 6533 N N . THR B 2 285 ? 36.269 -3.772 -18.041 1.00 35.22 290 THR B N 1
ATOM 6534 C CA . THR B 2 285 ? 36.020 -3.841 -19.479 1.00 36.55 290 THR B CA 1
ATOM 6535 C C . THR B 2 285 ? 37.162 -4.412 -20.313 1.00 38.07 290 THR B C 1
ATOM 6536 O O . THR B 2 285 ? 37.011 -4.677 -21.506 1.00 42.02 290 THR B O 1
ATOM 6540 N N . GLU B 2 286 ? 38.307 -4.595 -19.679 1.00 33.72 291 GLU B N 1
ATOM 6541 C CA . GLU B 2 286 ? 39.488 -5.116 -20.345 1.00 35.87 291 GLU B CA 1
ATOM 6542 C C . GLU B 2 286 ? 39.291 -6.572 -20.791 1.00 42.42 291 GLU B C 1
ATOM 6543 O O . GLU B 2 286 ? 38.658 -7.361 -20.088 1.00 42.79 291 GLU B O 1
ATOM 6549 N N . GLU B 2 287 ? 39.816 -6.920 -21.966 1.00 45.52 292 GLU B N 1
ATOM 6550 C CA . GLU B 2 287 ? 39.703 -8.283 -22.485 1.00 45.32 292 GLU B CA 1
ATOM 6551 C C . GLU B 2 287 ? 40.822 -9.117 -21.889 1.00 45.51 292 GLU B C 1
ATOM 6552 O O . GLU B 2 287 ? 41.942 -8.631 -21.750 1.00 47.02 292 GLU B O 1
ATOM 6558 N N . VAL B 2 288 ? 40.526 -10.366 -21.533 1.00 45.32 293 VAL B N 1
ATOM 6559 C CA . VAL B 2 288 ? 41.541 -11.241 -20.964 1.00 44.50 293 VAL B CA 1
ATOM 6560 C C . VAL B 2 288 ? 42.267 -12.000 -22.069 1.00 39.57 293 VAL B C 1
ATOM 6561 O O . VAL B 2 288 ? 41.684 -12.345 -23.097 1.00 38.20 293 VAL B O 1
ATOM 6565 N N . GLN B 2 289 ? 43.552 -12.241 -21.854 1.00 40.75 294 GLN B N 1
ATOM 6566 C CA . GLN B 2 289 ? 44.338 -12.987 -22.811 1.00 42.06 294 GLN B CA 1
ATOM 6567 C C . GLN B 2 289 ? 44.334 -14.455 -22.323 1.00 40.34 294 GLN B C 1
ATOM 6568 O O . GLN B 2 289 ? 44.882 -14.791 -21.268 1.00 42.80 294 GLN B O 1
ATOM 6574 N N . TRP B 2 290 ? 43.677 -15.321 -23.088 1.00 35.10 295 TRP B N 1
ATOM 6575 C CA . TRP B 2 290 ? 43.552 -16.720 -22.729 1.00 31.49 295 TRP B CA 1
ATOM 6576 C C . TRP B 2 290 ? 44.825 -17.537 -22.701 1.00 35.06 295 TRP B C 1
ATOM 6577 O O . TRP B 2 290 ? 45.753 -17.280 -23.453 1.00 48.76 295 TRP B O 1
ATOM 6588 N N . THR B 2 291 ? 44.857 -18.521 -21.811 1.00 37.08 296 THR B N 1
ATOM 6589 C CA . THR B 2 291 ? 45.983 -19.443 -21.679 1.00 39.86 296 THR B CA 1
ATOM 6590 C C . THR B 2 291 ? 45.422 -20.848 -21.980 1.00 41.08 296 THR B C 1
ATOM 6591 O O . THR B 2 291 ? 44.212 -21.055 -21.914 1.00 46.47 296 THR B O 1
ATOM 6595 N N . GLU B 2 292 ? 46.287 -21.799 -22.325 1.00 34.63 297 GLU B N 1
ATOM 6596 C CA . GLU B 2 292 ? 45.853 -23.163 -22.603 1.00 27.50 297 GLU B CA 1
ATOM 6597 C C . GLU B 2 292 ? 45.306 -23.751 -21.300 1.00 33.59 297 GLU B C 1
ATOM 6598 O O . GLU B 2 292 ? 44.319 -24.499 -21.307 1.00 39.98 297 GLU B O 1
ATOM 6604 N N . LEU B 2 293 ? 45.943 -23.408 -20.178 1.00 35.52 298 LEU B N 1
ATOM 6605 C CA . LEU B 2 293 ? 45.505 -23.898 -18.869 1.00 36.30 298 LEU B CA 1
ATOM 6606 C C . LEU B 2 293 ? 44.074 -23.470 -18.565 1.00 34.91 298 LEU B C 1
ATOM 6607 O O . LEU B 2 293 ? 43.249 -24.278 -18.156 1.00 41.06 298 LEU B O 1
ATOM 6612 N N . ALA B 2 294 ? 43.790 -22.187 -18.752 1.00 35.56 299 ALA B N 1
ATOM 6613 C CA . ALA B 2 294 ? 42.454 -21.666 -18.516 1.00 32.96 299 ALA B CA 1
ATOM 6614 C C . ALA B 2 294 ? 41.453 -22.328 -19.456 1.00 32.35 299 ALA B C 1
ATOM 6615 O O . ALA B 2 294 ? 40.377 -22.722 -19.034 1.00 35.80 299 ALA B O 1
ATOM 6617 N N . GLU B 2 295 ? 41.812 -22.458 -20.730 1.00 31.61 300 GLU B N 1
ATOM 6618 C CA . GLU B 2 295 ? 40.906 -23.059 -21.703 1.00 33.72 300 GLU B CA 1
ATOM 6619 C C . GLU B 2 295 ? 40.597 -24.493 -21.402 1.00 32.91 300 GLU B C 1
ATOM 6620 O O . GLU B 2 295 ? 39.458 -24.930 -21.561 1.00 35.71 300 GLU B O 1
ATOM 6626 N N . ALA B 2 296 ? 41.618 -25.227 -20.981 1.00 32.35 301 ALA B N 1
ATOM 6627 C CA . ALA B 2 296 ? 41.450 -26.632 -20.642 1.00 34.12 301 ALA B CA 1
ATOM 6628 C C . ALA B 2 296 ? 40.641 -26.756 -19.362 1.00 31.32 301 ALA B C 1
ATOM 6629 O O . ALA B 2 296 ? 39.900 -27.722 -19.177 1.00 37.43 301 ALA B O 1
ATOM 6631 N N . GLU B 2 297 ? 40.796 -25.784 -18.463 1.00 29.00 302 GLU B N 1
ATOM 6632 C CA . GLU B 2 297 ? 40.061 -25.801 -17.210 1.00 25.02 302 GLU B CA 1
ATOM 6633 C C . GLU B 2 297 ? 38.590 -25.482 -17.461 1.00 31.34 302 GLU B C 1
ATOM 6634 O O . GLU B 2 297 ? 37.716 -26.147 -16.921 1.00 37.18 302 GLU B O 1
ATOM 6640 N N . LEU B 2 298 ? 38.307 -24.477 -18.285 1.00 26.34 303 LEU B N 1
ATOM 6641 C CA . LEU B 2 298 ? 36.913 -24.149 -18.610 1.00 28.41 303 LEU B CA 1
ATOM 6642 C C . LEU B 2 298 ? 36.254 -25.328 -19.350 1.00 31.31 303 LEU B C 1
ATOM 6643 O O . LEU B 2 298 ? 35.095 -25.650 -19.124 1.00 37.97 303 LEU B O 1
ATOM 6648 N N . GLU B 2 299 ? 36.997 -25.965 -20.245 1.00 31.87 304 GLU B N 1
ATOM 6649 C CA . GLU B 2 299 ? 36.479 -27.112 -20.984 1.00 30.51 304 GLU B CA 1
ATOM 6650 C C . GLU B 2 299 ? 36.225 -28.282 -20.039 1.00 33.58 304 GLU B C 1
ATOM 6651 O O . GLU B 2 299 ? 35.180 -28.927 -20.103 1.00 37.45 304 GLU B O 1
ATOM 6657 N N . GLU B 2 300 ? 37.187 -28.560 -19.165 1.00 30.36 305 GLU B N 1
ATOM 6658 C CA . GLU B 2 300 ? 37.044 -29.644 -18.212 1.00 31.12 305 GLU B CA 1
ATOM 6659 C C . GLU B 2 300 ? 35.772 -29.390 -17.407 1.00 36.85 305 GLU B C 1
ATOM 6660 O O . GLU B 2 300 ? 34.970 -30.298 -17.196 1.00 41.97 305 GLU B O 1
ATOM 6666 N N . ASN B 2 301 ? 35.588 -28.151 -16.956 1.00 30.51 306 ASN B N 1
ATOM 6667 C CA . ASN B 2 301 ? 34.408 -27.816 -16.181 1.00 31.38 306 ASN B CA 1
ATOM 6668 C C . ASN B 2 301 ? 33.127 -28.018 -16.980 1.00 30.70 306 ASN B C 1
ATOM 6669 O O . ASN B 2 301 ? 32.126 -28.454 -16.433 1.00 36.45 306 ASN B O 1
ATOM 6674 N N . ARG B 2 302 ? 33.137 -27.708 -18.271 1.00 29.37 307 ARG B N 1
ATOM 6675 C CA . ARG B 2 302 ? 31.930 -27.928 -19.068 1.00 31.51 307 ARG B CA 1
ATOM 6676 C C . ARG B 2 302 ? 31.606 -29.421 -19.140 1.00 34.66 307 ARG B C 1
ATOM 6677 O O . ARG B 2 302 ? 30.439 -29.823 -19.081 1.00 39.47 307 ARG B O 1
ATOM 6685 N N . ILE B 2 303 ? 32.644 -30.238 -19.281 1.00 32.22 308 ILE B N 1
ATOM 6686 C CA . ILE B 2 303 ? 32.463 -31.678 -19.386 1.00 30.70 308 ILE B CA 1
ATOM 6687 C C . ILE B 2 303 ? 31.966 -32.243 -18.065 1.00 36.97 308 ILE B C 1
ATOM 6688 O O . ILE B 2 303 ? 31.076 -33.095 -18.046 1.00 38.95 308 ILE B O 1
ATOM 6693 N N . ILE B 2 304 ? 32.538 -31.759 -16.966 1.00 37.83 309 ILE B N 1
ATOM 6694 C CA . ILE B 2 304 ? 32.135 -32.206 -15.632 1.00 39.71 309 ILE B CA 1
ATOM 6695 C C . ILE B 2 304 ? 30.646 -31.929 -15.452 1.00 41.14 309 ILE B C 1
ATOM 6696 O O . ILE B 2 304 ? 29.875 -32.840 -15.189 1.00 42.44 309 ILE B O 1
ATOM 6701 N N . LEU B 2 305 ? 30.249 -30.666 -15.592 1.00 45.80 310 LEU B N 1
ATOM 6702 C CA . LEU B 2 305 ? 28.848 -30.287 -15.455 1.00 41.77 310 LEU B CA 1
ATOM 6703 C C . LEU B 2 305 ? 27.953 -31.121 -16.351 1.00 44.49 310 LEU B C 1
ATOM 6704 O O . LEU B 2 305 ? 26.930 -31.630 -15.907 1.00 52.76 310 LEU B O 1
ATOM 6709 N N . SER B 2 306 ? 28.328 -31.252 -17.618 1.00 39.43 311 SER B N 1
ATOM 6710 C CA . SER B 2 306 ? 27.529 -32.031 -18.554 1.00 41.97 311 SER B CA 1
ATOM 6711 C C . SER B 2 306 ? 27.385 -33.495 -18.136 1.00 44.88 311 SER B C 1
ATOM 6712 O O . SER B 2 306 ? 26.285 -34.031 -18.078 1.00 48.83 311 SER B O 1
ATOM 6715 N N . GLN B 2 307 ? 28.512 -34.126 -17.832 1.00 52.20 312 GLN B N 1
ATOM 6716 C CA . GLN B 2 307 ? 28.565 -35.533 -17.439 1.00 48.72 312 GLN B CA 1
ATOM 6717 C C . GLN B 2 307 ? 27.885 -35.811 -16.104 1.00 45.59 312 GLN B C 1
ATOM 6718 O O . GLN B 2 307 ? 27.173 -36.800 -15.954 1.00 57.32 312 GLN B O 1
ATOM 6724 N N . GLU B 2 308 ? 28.103 -34.942 -15.130 1.00 42.28 313 GLU B N 1
ATOM 6725 C CA . GLU B 2 308 ? 27.497 -35.124 -13.822 1.00 44.02 313 GLU B CA 1
ATOM 6726 C C . GLU B 2 308 ? 25.995 -34.868 -13.808 1.00 49.75 313 GLU B C 1
ATOM 6727 O O . GLU B 2 308 ? 25.284 -35.407 -12.964 1.00 55.58 313 GLU B O 1
ATOM 6733 N N . GLN B 2 309 ? 25.501 -34.054 -14.733 1.00 48.25 314 GLN B N 1
ATOM 6734 C CA . GLN B 2 309 ? 24.071 -33.783 -14.763 1.00 47.98 314 GLN B CA 1
ATOM 6735 C C . GLN B 2 309 ? 23.312 -34.867 -15.519 1.00 54.23 314 GLN B C 1
ATOM 6736 O O . GLN B 2 309 ? 22.086 -34.845 -15.585 1.00 59.77 314 GLN B O 1
ATOM 6742 N N . GLU B 2 310 ? 24.035 -35.812 -16.104 1.00 55.46 315 GLU B N 1
ATOM 6743 C CA . GLU B 2 310 ? 23.365 -36.893 -16.803 1.00 61.04 315 GLU B CA 1
ATOM 6744 C C . GLU B 2 310 ? 23.410 -38.116 -15.902 1.00 67.01 315 GLU B C 1
ATOM 6745 O O . GLU B 2 310 ? 22.895 -39.182 -16.242 1.00 74.20 315 GLU B O 1
ATOM 6751 N N . GLY B 2 311 ? 24.008 -37.947 -14.730 1.00 69.27 316 GLY B N 1
ATOM 6752 C CA . GLY B 2 311 ? 24.093 -39.051 -13.794 1.00 73.29 316 GLY B CA 1
ATOM 6753 C C . GLY B 2 311 ? 22.790 -39.318 -13.052 1.00 75.84 316 GLY B C 1
ATOM 6754 O O . GLY B 2 311 ? 21.771 -38.657 -13.282 1.00 77.52 316 GLY B O 1
ATOM 6755 N N . HIS B 2 312 ? 22.829 -40.302 -12.158 1.00 73.42 317 HIS B N 1
ATOM 6756 C CA . HIS B 2 312 ? 21.674 -40.683 -11.352 1.00 67.41 317 HIS B CA 1
ATOM 6757 C C . HIS B 2 312 ? 22.153 -40.790 -9.902 1.00 67.58 317 HIS B C 1
ATOM 6758 O O . HIS B 2 312 ? 22.896 -41.710 -9.544 1.00 68.73 317 HIS B O 1
ATOM 6765 N N . TYR B 2 313 ? 21.720 -39.841 -9.072 1.00 64.26 318 TYR B N 1
ATOM 6766 C CA . TYR B 2 313 ? 22.143 -39.796 -7.674 1.00 59.48 318 TYR B CA 1
ATOM 6767 C C . TYR B 2 313 ? 21.024 -39.919 -6.644 1.00 46.72 318 TYR B C 1
ATOM 6768 O O . TYR B 2 313 ? 21.256 -39.765 -5.441 1.00 43.19 318 TYR B O 1
ATOM 6777 N N . TYR B 2 314 ? 19.816 -40.205 -7.105 1.00 42.60 319 TYR B N 1
ATOM 6778 C CA . TYR B 2 314 ? 18.686 -40.314 -6.192 1.00 47.55 319 TYR B CA 1
ATOM 6779 C C . TYR B 2 314 ? 18.854 -41.356 -5.090 1.00 49.00 319 TYR B C 1
ATOM 6780 O O . TYR B 2 314 ? 19.509 -42.381 -5.274 1.00 58.21 319 TYR B O 1
ATOM 6789 N N . GLN B 2 315 ? 18.252 -41.075 -3.941 1.00 41.80 320 GLN B N 1
ATOM 6790 C CA . GLN B 2 315 ? 18.274 -41.980 -2.805 1.00 42.48 320 GLN B CA 1
ATOM 6791 C C . GLN B 2 315 ? 16.926 -41.902 -2.127 1.00 47.16 320 GLN B C 1
ATOM 6792 O O . GLN B 2 315 ? 16.712 -41.043 -1.264 1.00 45.89 320 GLN B O 1
ATOM 6798 N N . GLU B 2 316 ? 16.022 -42.802 -2.518 1.00 53.13 321 GLU B N 1
ATOM 6799 C CA . GLU B 2 316 ? 14.675 -42.847 -1.956 1.00 60.54 321 GLU B CA 1
ATOM 6800 C C . GLU B 2 316 ? 14.668 -42.983 -0.433 1.00 59.88 321 GLU B C 1
ATOM 6801 O O . GLU B 2 316 ? 13.612 -43.003 0.198 1.00 57.37 321 GLU B O 1
ATOM 6807 N N . GLU B 2 317 ? 15.854 -43.055 0.154 1.00 60.41 322 GLU B N 1
ATOM 6808 C CA . GLU B 2 317 ? 15.987 -43.169 1.595 1.00 60.32 322 GLU B CA 1
ATOM 6809 C C . GLU B 2 317 ? 16.155 -41.786 2.220 1.00 61.07 322 GLU B C 1
ATOM 6810 O O . GLU B 2 317 ? 15.984 -41.610 3.426 1.00 59.76 322 GLU B O 1
ATOM 6816 N N . LYS B 2 318 ? 16.493 -40.800 1.396 1.00 59.19 323 LYS B N 1
ATOM 6817 C CA . LYS B 2 318 ? 16.654 -39.442 1.891 1.00 57.19 323 LYS B CA 1
ATOM 6818 C C . LYS B 2 318 ? 15.525 -38.569 1.352 1.00 52.12 323 LYS B C 1
ATOM 6819 O O . LYS B 2 318 ? 14.998 -38.811 0.265 1.00 48.90 323 LYS B O 1
ATOM 6825 N N . GLU B 2 319 ? 15.159 -37.567 2.142 1.00 47.69 324 GLU B N 1
ATOM 6826 C CA . GLU B 2 319 ? 14.107 -36.615 1.812 1.00 43.70 324 GLU B CA 1
ATOM 6827 C C . GLU B 2 319 ? 14.304 -36.046 0.411 1.00 39.81 324 GLU B C 1
ATOM 6828 O O . GLU B 2 319 ? 15.435 -35.805 -0.012 1.00 37.58 324 GLU B O 1
ATOM 6834 N N . LEU B 2 320 ? 13.207 -35.859 -0.318 1.00 37.86 325 LEU B N 1
ATOM 6835 C CA . LEU B 2 320 ? 13.298 -35.280 -1.646 1.00 36.34 325 LEU B CA 1
ATOM 6836 C C . LEU B 2 320 ? 13.007 -33.806 -1.423 1.00 36.85 325 LEU B C 1
ATOM 6837 O O . LEU B 2 320 ? 11.989 -33.459 -0.830 1.00 39.85 325 LEU B O 1
ATOM 6842 N N . GLU B 2 321 ? 13.904 -32.943 -1.891 1.00 33.75 326 GLU B N 1
ATOM 6843 C CA . GLU B 2 321 ? 13.764 -31.505 -1.695 1.00 29.69 326 GLU B CA 1
ATOM 6844 C C . GLU B 2 321 ? 13.722 -30.722 -2.991 1.00 31.07 326 GLU B C 1
ATOM 6845 O O . GLU B 2 321 ? 14.240 -31.155 -4.011 1.00 37.10 326 GLU B O 1
ATOM 6851 N N . ALA B 2 322 ? 13.119 -29.545 -2.933 1.00 30.48 327 ALA B N 1
ATOM 6852 C CA . ALA B 2 322 ? 13.066 -28.678 -4.090 1.00 25.58 327 ALA B CA 1
ATOM 6853 C C . ALA B 2 322 ? 13.185 -27.272 -3.565 1.00 30.83 327 ALA B C 1
ATOM 6854 O O . ALA B 2 322 ? 12.474 -26.887 -2.636 1.00 32.67 327 ALA B O 1
ATOM 6856 N N . THR B 2 323 ? 14.103 -26.509 -4.144 1.00 28.46 328 THR B N 1
ATOM 6857 C CA . THR B 2 323 ? 14.284 -25.120 -3.758 1.00 24.53 328 THR B CA 1
ATOM 6858 C C . THR B 2 323 ? 13.913 -24.259 -4.943 1.00 31.25 328 THR B C 1
ATOM 6859 O O . THR B 2 323 ? 14.357 -24.514 -6.062 1.00 33.77 328 THR B O 1
ATOM 6863 N N . VAL B 2 324 ? 13.089 -23.247 -4.703 1.00 29.87 329 VAL B N 1
ATOM 6864 C CA . VAL B 2 324 ? 12.658 -22.363 -5.772 1.00 27.25 329 VAL B CA 1
ATOM 6865 C C . VAL B 2 324 ? 13.286 -20.990 -5.612 1.00 31.27 329 VAL B C 1
ATOM 6866 O O . VAL B 2 324 ? 13.426 -20.479 -4.497 1.00 35.01 329 VAL B O 1
ATOM 6870 N N . GLN B 2 325 ? 13.687 -20.397 -6.727 1.00 28.21 330 GLN B N 1
ATOM 6871 C CA . GLN B 2 325 ? 14.248 -19.061 -6.674 1.00 28.77 330 GLN B CA 1
ATOM 6872 C C . GLN B 2 325 ? 14.075 -18.380 -8.008 1.00 31.17 330 GLN B C 1
ATOM 6873 O O . GLN B 2 325 ? 13.853 -19.014 -9.038 1.00 28.23 330 GLN B O 1
ATOM 6879 N N . LYS B 2 326 ? 14.156 -17.064 -7.975 1.00 31.91 331 LYS B N 1
ATOM 6880 C CA . LYS B 2 326 ? 14.017 -16.294 -9.178 1.00 32.27 331 LYS B CA 1
ATOM 6881 C C . LYS B 2 326 ? 15.398 -15.942 -9.768 1.00 33.38 331 LYS B C 1
ATOM 6882 O O . LYS B 2 326 ? 16.285 -15.492 -9.055 1.00 32.65 331 LYS B O 1
ATOM 6888 N N . ASP B 2 327 ? 15.558 -16.187 -11.064 1.00 34.43 332 ASP B N 1
ATOM 6889 C CA . ASP B 2 327 ? 16.759 -15.863 -11.864 1.00 35.02 332 ASP B CA 1
ATOM 6890 C C . ASP B 2 327 ? 17.172 -14.411 -11.621 1.00 35.48 332 ASP B C 1
ATOM 6891 O O . ASP B 2 327 ? 16.365 -13.584 -11.206 1.00 37.40 332 ASP B O 1
ATOM 6896 N N . GLN B 2 328 ? 18.407 -14.077 -11.949 1.00 33.51 333 GLN B N 1
ATOM 6897 C CA . GLN B 2 328 ? 18.809 -12.684 -11.855 1.00 37.59 333 GLN B CA 1
ATOM 6898 C C . GLN B 2 328 ? 18.085 -12.009 -13.044 1.00 42.54 333 GLN B C 1
ATOM 6899 O O . GLN B 2 328 ? 17.965 -10.787 -13.108 1.00 46.95 333 GLN B O 1
ATOM 6905 N N . ASP B 2 329 ? 17.611 -12.824 -13.991 1.00 46.80 334 ASP B N 1
ATOM 6906 C CA . ASP B 2 329 ? 16.869 -12.335 -15.167 1.00 42.37 334 ASP B CA 1
ATOM 6907 C C . ASP B 2 329 ? 15.379 -12.355 -14.862 1.00 44.86 334 ASP B C 1
ATOM 6908 O O . ASP B 2 329 ? 14.546 -12.226 -15.760 1.00 41.32 334 ASP B O 1
ATOM 6913 N N . ASN B 2 330 ? 15.072 -12.561 -13.583 1.00 47.90 335 ASN B N 1
ATOM 6914 C CA . ASN B 2 330 ? 13.712 -12.595 -13.067 1.00 43.75 335 ASN B CA 1
ATOM 6915 C C . ASN B 2 330 ? 12.798 -13.702 -13.558 1.00 40.11 335 ASN B C 1
ATOM 6916 O O . ASN B 2 330 ? 11.584 -13.543 -13.530 1.00 52.16 335 ASN B O 1
ATOM 6921 N N . GLN B 2 331 ? 13.371 -14.816 -14.003 1.00 39.91 336 GLN B N 1
ATOM 6922 C CA . GLN B 2 331 ? 12.569 -15.959 -14.432 1.00 36.82 336 GLN B CA 1
ATOM 6923 C C . GLN B 2 331 ? 12.509 -16.921 -13.253 1.00 37.10 336 GLN B C 1
ATOM 6924 O O . GLN B 2 331 ? 13.419 -16.950 -12.427 1.00 39.47 336 GLN B O 1
ATOM 6930 N N . TRP B 2 332 ? 11.451 -17.711 -13.166 1.00 31.70 337 TRP B N 1
ATOM 6931 C CA . TRP B 2 332 ? 11.357 -18.658 -12.077 1.00 28.98 337 TRP B CA 1
ATOM 6932 C C . TRP B 2 332 ? 12.105 -19.940 -12.426 1.00 35.00 337 TRP B C 1
ATOM 6933 O O . TRP B 2 332 ? 11.934 -20.510 -13.512 1.00 34.85 337 TRP B O 1
ATOM 6944 N N . THR B 2 333 ? 12.951 -20.375 -11.493 1.00 34.72 338 THR B N 1
ATOM 6945 C CA . THR B 2 333 ? 13.746 -21.583 -11.655 1.00 32.36 338 THR B CA 1
ATOM 6946 C C . THR B 2 333 ? 13.678 -22.383 -10.365 1.00 31.93 338 THR B C 1
ATOM 6947 O O . THR B 2 333 ? 13.246 -21.880 -9.320 1.00 26.35 338 THR B O 1
ATOM 6951 N N . TYR B 2 334 ? 14.106 -23.632 -10.442 1.00 26.49 339 TYR B N 1
ATOM 6952 C CA . TYR B 2 334 ? 14.116 -24.490 -9.279 1.00 29.29 339 TYR B CA 1
ATOM 6953 C C . TYR B 2 334 ? 15.190 -25.523 -9.446 1.00 32.31 339 TYR B C 1
ATOM 6954 O O . TYR B 2 334 ? 15.722 -25.700 -10.536 1.00 37.47 339 TYR B O 1
ATOM 6963 N N . LYS B 2 335 ? 15.513 -26.192 -8.348 1.00 29.69 340 LYS B N 1
ATOM 6964 C CA . LYS B 2 335 ? 16.475 -27.278 -8.366 1.00 33.99 340 LYS B CA 1
ATOM 6965 C C . LYS B 2 335 ? 15.877 -28.358 -7.481 1.00 36.52 340 LYS B C 1
ATOM 6966 O O . LYS B 2 335 ? 15.343 -28.061 -6.412 1.00 30.08 340 LYS B O 1
ATOM 6972 N N . ILE B 2 336 ? 15.896 -29.595 -7.968 1.00 34.09 341 ILE B N 1
ATOM 6973 C CA . ILE B 2 336 ? 15.419 -30.726 -7.188 1.00 30.83 341 ILE B CA 1
ATOM 6974 C C . ILE B 2 336 ? 16.698 -31.273 -6.605 1.00 30.59 341 ILE B C 1
ATOM 6975 O O . ILE B 2 336 ? 17.658 -31.487 -7.329 1.00 39.60 341 ILE B O 1
ATOM 6980 N N . HIS B 2 337 ? 16.732 -31.495 -5.300 1.00 32.98 342 HIS B N 1
ATOM 6981 C CA . HIS B 2 337 ? 17.963 -31.962 -4.690 1.00 31.71 342 HIS B CA 1
ATOM 6982 C C . HIS B 2 337 ? 17.758 -32.774 -3.432 1.00 37.77 342 HIS B C 1
ATOM 6983 O O . HIS B 2 337 ? 16.643 -32.910 -2.912 1.00 35.85 342 HIS B O 1
ATOM 6990 N N . GLN B 2 338 ? 18.871 -33.317 -2.968 1.00 35.12 343 GLN B N 1
ATOM 6991 C CA . GLN B 2 338 ? 18.928 -34.068 -1.740 1.00 38.61 343 GLN B CA 1
ATOM 6992 C C . GLN B 2 338 ? 20.201 -33.535 -1.115 1.00 41.22 343 GLN B C 1
ATOM 6993 O O . GLN B 2 338 ? 21.302 -33.898 -1.521 1.00 43.51 343 GLN B O 1
ATOM 6999 N N . GLU B 2 339 ? 20.034 -32.636 -0.146 1.00 43.37 344 GLU B N 1
ATOM 7000 C CA . GLU B 2 339 ? 21.169 -31.991 0.506 1.00 44.57 344 GLU B CA 1
ATOM 7001 C C . GLU B 2 339 ? 21.830 -31.174 -0.601 1.00 45.74 344 GLU B C 1
ATOM 7002 O O . GLU B 2 339 ? 21.181 -30.344 -1.237 1.00 44.37 344 GLU B O 1
ATOM 7008 N N . GLU B 2 340 ? 23.111 -31.435 -0.852 1.00 48.74 345 GLU B N 1
ATOM 7009 C CA . GLU B 2 340 ? 23.858 -30.710 -1.881 1.00 50.57 345 GLU B CA 1
ATOM 7010 C C . GLU B 2 340 ? 23.832 -31.407 -3.240 1.00 45.32 345 GLU B C 1
ATOM 7011 O O . GLU B 2 340 ? 24.331 -30.872 -4.234 1.00 46.04 345 GLU B O 1
ATOM 7017 N N . LYS B 2 341 ? 23.248 -32.601 -3.281 1.00 39.52 346 LYS B N 1
ATOM 7018 C CA . LYS B 2 341 ? 23.149 -33.350 -4.523 1.00 41.52 346 LYS B CA 1
ATOM 7019 C C . LYS B 2 341 ? 21.960 -32.858 -5.337 1.00 39.58 346 LYS B C 1
ATOM 7020 O O . LYS B 2 341 ? 20.808 -32.997 -4.922 1.00 41.51 346 LYS B O 1
ATOM 7026 N N . ILE B 2 342 ? 22.257 -32.270 -6.491 1.00 36.47 347 ILE B N 1
ATOM 7027 C CA . ILE B 2 342 ? 21.238 -31.773 -7.396 1.00 34.87 347 ILE B CA 1
ATOM 7028 C C . ILE B 2 342 ? 20.854 -32.872 -8.380 1.00 40.40 347 ILE B C 1
ATOM 7029 O O . ILE B 2 342 ? 21.713 -33.447 -9.056 1.00 47.33 347 ILE B O 1
ATOM 7034 N N . LEU B 2 343 ? 19.556 -33.149 -8.453 1.00 39.45 348 LEU B N 1
ATOM 7035 C CA . LEU B 2 343 ? 19.014 -34.182 -9.328 1.00 35.73 348 LEU B CA 1
ATOM 7036 C C . LEU B 2 343 ? 18.397 -33.599 -10.600 1.00 33.71 348 LEU B C 1
ATOM 7037 O O . LEU B 2 343 ? 18.313 -34.274 -11.625 1.00 38.52 348 LEU B O 1
ATOM 7042 N N . LYS B 2 344 ? 17.963 -32.348 -10.539 1.00 33.87 349 LYS B N 1
ATOM 7043 C CA . LYS B 2 344 ? 17.342 -31.728 -11.695 1.00 27.35 349 LYS B CA 1
ATOM 7044 C C . LYS B 2 344 ? 17.230 -30.221 -11.511 1.00 29.20 349 LYS B C 1
ATOM 7045 O O . LYS B 2 344 ? 17.084 -29.727 -10.403 1.00 30.60 349 LYS B O 1
ATOM 7051 N N . VAL B 2 345 ? 17.309 -29.495 -12.615 1.00 32.13 350 VAL B N 1
ATOM 7052 C CA . VAL B 2 345 ? 17.173 -28.051 -12.587 1.00 34.86 350 VAL B CA 1
ATOM 7053 C C . VAL B 2 345 ? 16.183 -27.693 -13.688 1.00 40.25 350 VAL B C 1
ATOM 7054 O O . VAL B 2 345 ? 16.123 -28.353 -14.729 1.00 37.46 350 VAL B O 1
ATOM 7058 N N . GLY B 2 346 ? 15.393 -26.656 -13.442 1.00 37.03 351 GLY B N 1
ATOM 7059 C CA . GLY B 2 346 ? 14.419 -26.237 -14.425 1.00 37.45 351 GLY B CA 1
ATOM 7060 C C . GLY B 2 346 ? 14.246 -24.738 -14.398 1.00 32.02 351 GLY B C 1
ATOM 7061 O O . GLY B 2 346 ? 14.615 -24.072 -13.432 1.00 35.61 351 GLY B O 1
ATOM 7062 N N . LYS B 2 347 ? 13.690 -24.208 -15.476 1.00 38.17 352 LYS B N 1
ATOM 7063 C CA . LYS B 2 347 ? 13.447 -22.782 -15.599 1.00 42.51 352 LYS B CA 1
ATOM 7064 C C . LYS B 2 347 ? 12.157 -22.609 -16.370 1.00 48.65 352 LYS B C 1
ATOM 7065 O O . LYS B 2 347 ? 11.969 -23.216 -17.427 1.00 50.16 352 LYS B O 1
ATOM 7071 N N . TYR B 2 348 ? 11.265 -21.788 -15.831 1.00 52.48 353 TYR B N 1
ATOM 7072 C CA . TYR B 2 348 ? 9.993 -21.527 -16.478 1.00 48.89 353 TYR B CA 1
ATOM 7073 C C . TYR B 2 348 ? 10.067 -20.206 -17.237 1.00 50.71 353 TYR B C 1
ATOM 7074 O O . TYR B 2 348 ? 10.776 -19.278 -16.832 1.00 53.25 353 TYR B O 1
ATOM 7083 N N . ALA B 2 349 ? 9.356 -20.143 -18.361 1.00 57.54 354 ALA B N 1
ATOM 7084 C CA . ALA B 2 349 ? 9.317 -18.947 -19.198 1.00 64.09 354 ALA B CA 1
ATOM 7085 C C . ALA B 2 349 ? 8.871 -17.711 -18.413 1.00 70.05 354 ALA B C 1
ATOM 7086 O O . ALA B 2 349 ? 8.062 -17.821 -17.488 1.00 79.37 354 ALA B O 1
ATOM 7088 N N . LYS B 2 350 ? 9.393 -16.540 -18.783 1.00 76.34 355 LYS B N 1
ATOM 7089 C CA . LYS B 2 350 ? 9.041 -15.283 -18.107 1.00 84.64 355 LYS B CA 1
ATOM 7090 C C . LYS B 2 350 ? 7.551 -14.955 -18.256 1.00 92.50 355 LYS B C 1
ATOM 7091 O O . LYS B 2 350 ? 6.935 -15.251 -19.287 1.00 86.55 355 LYS B O 1
ATOM 7097 N N . VAL B 2 351 ? 6.994 -14.321 -17.225 1.00 101.70 356 VAL B N 1
ATOM 7098 C CA . VAL B 2 351 ? 5.577 -13.953 -17.185 1.00 109.02 356 VAL B CA 1
ATOM 7099 C C . VAL B 2 351 ? 5.305 -12.543 -17.747 1.00 115.23 356 VAL B C 1
ATOM 7100 O O . VAL B 2 351 ? 6.000 -11.591 -17.385 1.00 115.31 356 VAL B O 1
ATOM 7104 N N . LYS B 2 352 ? 4.302 -12.410 -18.624 1.00 119.97 357 LYS B N 1
ATOM 7105 C CA . LYS B 2 352 ? 3.964 -11.107 -19.230 1.00 121.42 357 LYS B CA 1
ATOM 7106 C C . LYS B 2 352 ? 3.207 -10.169 -18.306 1.00 120.56 357 LYS B C 1
ATOM 7107 O O . LYS B 2 352 ? 3.625 -9.028 -18.088 1.00 115.68 357 LYS B O 1
ATOM 7113 N N . ASN B 2 353 ? 2.072 -10.643 -17.800 1.00 123.66 358 ASN B N 1
ATOM 7114 C CA . ASN B 2 353 ? 1.257 -9.845 -16.899 1.00 126.69 358 ASN B CA 1
ATOM 7115 C C . ASN B 2 353 ? 2.191 -9.283 -15.840 1.00 128.61 358 ASN B C 1
ATOM 7116 O O . ASN B 2 353 ? 2.616 -9.989 -14.922 1.00 132.11 358 ASN B O 1
ATOM 7121 N N . THR B 2 354 ? 2.522 -8.008 -15.986 1.00 126.22 359 THR B N 1
ATOM 7122 C CA . THR B 2 354 ? 3.419 -7.356 -15.055 1.00 121.74 359 THR B CA 1
ATOM 7123 C C . THR B 2 354 ? 2.803 -7.205 -13.660 1.00 123.09 359 THR B C 1
ATOM 7124 O O . THR B 2 354 ? 3.525 -7.229 -12.661 1.00 120.65 359 THR B O 1
ATOM 7128 N N . HIS B 2 355 ? 1.476 -7.073 -13.585 1.00 125.00 360 HIS B N 1
ATOM 7129 C CA . HIS B 2 355 ? 0.804 -6.911 -12.291 1.00 124.72 360 HIS B CA 1
ATOM 7130 C C . HIS B 2 355 ? 0.171 -8.171 -11.692 1.00 117.83 360 HIS B C 1
ATOM 7131 O O . HIS B 2 355 ? -0.916 -8.118 -11.107 1.00 115.26 360 HIS B O 1
ATOM 7138 N N . THR B 2 356 ? 0.867 -9.298 -11.821 1.00 111.99 361 THR B N 1
ATOM 7139 C CA . THR B 2 356 ? 0.381 -10.558 -11.274 1.00 104.79 361 THR B CA 1
ATOM 7140 C C . THR B 2 356 ? 0.832 -10.673 -9.817 1.00 95.21 361 THR B C 1
ATOM 7141 O O . THR B 2 356 ? 1.877 -10.139 -9.430 1.00 96.51 361 THR B O 1
ATOM 7145 N N . ASN B 2 357 ? 0.023 -11.362 -9.019 1.00 82.98 362 ASN B N 1
ATOM 7146 C CA . ASN B 2 357 ? 0.295 -11.575 -7.597 1.00 66.83 362 ASN B CA 1
ATOM 7147 C C . ASN B 2 357 ? 1.549 -12.461 -7.416 1.00 59.28 362 ASN B C 1
ATOM 7148 O O . ASN B 2 357 ? 1.719 -13.475 -8.107 1.00 61.73 362 ASN B O 1
ATOM 7153 N N . GLY B 2 358 ? 2.430 -12.081 -6.498 1.00 50.38 363 GLY B N 1
ATOM 7154 C CA . GLY B 2 358 ? 3.627 -12.876 -6.256 1.00 50.41 363 GLY B CA 1
ATOM 7155 C C . GLY B 2 358 ? 3.301 -14.251 -5.687 1.00 54.39 363 GLY B C 1
ATOM 7156 O O . GLY B 2 358 ? 3.830 -15.272 -6.139 1.00 52.84 363 GLY B O 1
ATOM 7157 N N . ILE B 2 359 ? 2.425 -14.278 -4.686 1.00 50.07 364 ILE B N 1
ATOM 7158 C CA . ILE B 2 359 ? 2.015 -15.524 -4.061 1.00 41.59 364 ILE B CA 1
ATOM 7159 C C . ILE B 2 359 ? 1.349 -16.446 -5.069 1.00 40.64 364 ILE B C 1
ATOM 7160 O O . ILE B 2 359 ? 1.443 -17.662 -4.952 1.00 43.76 364 ILE B O 1
ATOM 7165 N N . ARG B 2 360 ? 0.672 -15.865 -6.052 1.00 37.14 365 ARG B N 1
ATOM 7166 C CA . ARG B 2 360 ? 0.001 -16.645 -7.086 1.00 38.82 365 ARG B CA 1
ATOM 7167 C C . ARG B 2 360 ? 1.031 -17.331 -7.973 1.00 40.35 365 ARG B C 1
ATOM 7168 O O . ARG B 2 360 ? 0.954 -18.537 -8.232 1.00 43.17 365 ARG B O 1
ATOM 7176 N N . LEU B 2 361 ? 1.989 -16.549 -8.450 1.00 40.91 366 LEU B N 1
ATOM 7177 C CA . LEU B 2 361 ? 3.028 -17.074 -9.312 1.00 39.73 366 LEU B CA 1
ATOM 7178 C C . LEU B 2 361 ? 3.770 -18.201 -8.634 1.00 42.24 366 LEU B C 1
ATOM 7179 O O . LEU B 2 361 ? 3.908 -19.290 -9.195 1.00 42.93 366 LEU B O 1
ATOM 7184 N N . LEU B 2 362 ? 4.249 -17.940 -7.421 1.00 38.05 367 LEU B N 1
ATOM 7185 C CA . LEU B 2 362 ? 5.004 -18.942 -6.691 1.00 34.27 367 LEU B CA 1
ATOM 7186 C C . LEU B 2 362 ? 4.214 -20.224 -6.534 1.00 30.50 367 LEU B C 1
ATOM 7187 O O . LEU B 2 362 ? 4.745 -21.315 -6.717 1.00 34.41 367 LEU B O 1
ATOM 7192 N N . ALA B 2 363 ? 2.935 -20.085 -6.207 1.00 33.39 368 ALA B N 1
ATOM 7193 C CA . ALA B 2 363 ? 2.068 -21.241 -6.000 1.00 29.60 368 ALA B CA 1
ATOM 7194 C C . ALA B 2 363 ? 1.889 -22.058 -7.278 1.00 33.91 368 ALA B C 1
ATOM 7195 O O . ALA B 2 363 ? 1.771 -23.284 -7.220 1.00 33.99 368 ALA B O 1
ATOM 7197 N N . GLN B 2 364 ? 1.862 -21.393 -8.432 1.00 31.82 369 GLN B N 1
ATOM 7198 C CA . GLN B 2 364 ? 1.724 -22.114 -9.693 1.00 33.20 369 GLN B CA 1
ATOM 7199 C C . GLN B 2 364 ? 3.013 -22.895 -9.963 1.00 32.48 369 GLN B C 1
ATOM 7200 O O . GLN B 2 364 ? 2.983 -24.050 -10.387 1.00 38.28 369 GLN B O 1
ATOM 7206 N N . VAL B 2 365 ? 4.148 -22.256 -9.701 1.00 33.17 370 VAL B N 1
ATOM 7207 C CA . VAL B 2 365 ? 5.450 -22.882 -9.895 1.00 28.51 370 VAL B CA 1
ATOM 7208 C C . VAL B 2 365 ? 5.571 -24.104 -8.989 1.00 30.88 370 VAL B C 1
ATOM 7209 O O . VAL B 2 365 ? 5.978 -25.174 -9.427 1.00 31.17 370 VAL B O 1
ATOM 7213 N N . VAL B 2 366 ? 5.199 -23.954 -7.724 1.00 31.88 371 VAL B N 1
ATOM 7214 C CA . VAL B 2 366 ? 5.274 -25.062 -6.784 1.00 28.57 371 VAL B CA 1
ATOM 7215 C C . VAL B 2 366 ? 4.451 -26.265 -7.246 1.00 31.80 371 VAL B C 1
ATOM 7216 O O . VAL B 2 366 ? 4.939 -27.398 -7.208 1.00 36.12 371 VAL B O 1
ATOM 7220 N N . GLN B 2 367 ? 3.224 -26.029 -7.698 1.00 28.37 372 GLN B N 1
ATOM 7221 C CA . GLN B 2 367 ? 2.384 -27.127 -8.152 1.00 29.95 372 GLN B CA 1
ATOM 7222 C C . GLN B 2 367 ? 2.954 -27.783 -9.400 1.00 30.62 372 GLN B C 1
ATOM 7223 O O . GLN B 2 367 ? 2.909 -29.005 -9.533 1.00 35.28 372 GLN B O 1
ATOM 7229 N N . LYS B 2 368 ? 3.500 -26.988 -10.319 1.00 29.89 373 LYS B N 1
ATOM 7230 C CA . LYS B 2 368 ? 4.094 -27.554 -11.537 1.00 31.56 373 LYS B CA 1
ATOM 7231 C C . LYS B 2 368 ? 5.263 -28.466 -11.171 1.00 32.05 373 LYS B C 1
ATOM 7232 O O . LYS B 2 368 ? 5.402 -29.555 -11.717 1.00 40.57 373 LYS B O 1
ATOM 7238 N N . ILE B 2 369 ? 6.102 -28.005 -10.245 1.00 31.00 374 ILE B N 1
ATOM 7239 C CA . ILE B 2 369 ? 7.276 -28.760 -9.802 1.00 29.17 374 ILE B CA 1
ATOM 7240 C C . ILE B 2 369 ? 6.867 -30.064 -9.142 1.00 32.21 374 ILE B C 1
ATOM 7241 O O . ILE B 2 369 ? 7.450 -31.117 -9.407 1.00 39.11 374 ILE B O 1
ATOM 7246 N N . GLY B 2 370 ? 5.861 -29.994 -8.281 1.00 31.66 375 GLY B N 1
ATOM 7247 C CA . GLY B 2 370 ? 5.389 -31.194 -7.619 1.00 34.01 375 GLY B CA 1
ATOM 7248 C C . GLY B 2 370 ? 4.838 -32.233 -8.588 1.00 33.54 375 GLY B C 1
ATOM 7249 O O . GLY B 2 370 ? 5.128 -33.425 -8.462 1.00 35.70 375 GLY B O 1
ATOM 7250 N N . LYS B 2 371 ? 4.026 -31.786 -9.543 1.00 31.39 376 LYS B N 1
ATOM 7251 C CA . LYS B 2 371 ? 3.439 -32.669 -10.540 1.00 26.93 376 LYS B CA 1
ATOM 7252 C C . LYS B 2 371 ? 4.547 -33.373 -11.285 1.00 31.12 376 LYS B C 1
ATOM 7253 O O . LYS B 2 371 ? 4.516 -34.584 -11.494 1.00 38.76 376 LYS B O 1
ATOM 7259 N N . GLU B 2 372 ? 5.533 -32.590 -11.692 1.00 34.03 377 GLU B N 1
ATOM 7260 C CA . GLU B 2 372 ? 6.684 -33.100 -12.412 1.00 34.10 377 GLU B CA 1
ATOM 7261 C C . GLU B 2 372 ? 7.451 -34.106 -11.543 1.00 35.89 377 GLU B C 1
ATOM 7262 O O . GLU B 2 372 ? 7.864 -35.154 -12.023 1.00 38.16 377 GLU B O 1
ATOM 7268 N N . ALA B 2 373 ? 7.626 -33.799 -10.260 1.00 40.76 378 ALA B N 1
ATOM 7269 C CA . ALA B 2 373 ? 8.349 -34.689 -9.350 1.00 32.39 378 ALA B CA 1
ATOM 7270 C C . ALA B 2 373 ? 7.618 -35.996 -9.129 1.00 33.46 378 ALA B C 1
ATOM 7271 O O . ALA B 2 373 ? 8.234 -37.046 -8.969 1.00 35.80 378 ALA B O 1
ATOM 7273 N N . LEU B 2 374 ? 6.296 -35.923 -9.107 1.00 35.47 379 LEU B N 1
ATOM 7274 C CA . LEU B 2 374 ? 5.451 -37.095 -8.916 1.00 41.06 379 LEU B CA 1
ATOM 7275 C C . LEU B 2 374 ? 5.676 -38.141 -10.005 1.00 40.24 379 LEU B C 1
ATOM 7276 O O . LEU B 2 374 ? 5.800 -39.331 -9.729 1.00 39.37 379 LEU B O 1
ATOM 7281 N N . VAL B 2 375 ? 5.700 -37.680 -11.248 1.00 42.41 380 VAL B N 1
ATOM 7282 C CA . VAL B 2 375 ? 5.919 -38.555 -12.396 1.00 46.31 380 VAL B CA 1
ATOM 7283 C C . VAL B 2 375 ? 7.324 -39.166 -12.360 1.00 43.26 380 VAL B C 1
ATOM 7284 O O . VAL B 2 375 ? 7.505 -40.380 -12.483 1.00 46.58 380 VAL B O 1
ATOM 7288 N N . ILE B 2 376 ? 8.311 -38.300 -12.178 1.00 36.29 381 ILE B N 1
ATOM 7289 C CA . ILE B 2 376 ? 9.703 -38.687 -12.154 1.00 33.27 381 ILE B CA 1
ATOM 7290 C C . ILE B 2 376 ? 10.146 -39.546 -10.972 1.00 44.22 381 ILE B C 1
ATOM 7291 O O . ILE B 2 376 ? 10.729 -40.606 -11.183 1.00 50.67 381 ILE B O 1
ATOM 7296 N N . TRP B 2 377 ? 9.878 -39.107 -9.739 1.00 45.80 382 TRP B N 1
ATOM 7297 C CA . TRP B 2 377 ? 10.308 -39.851 -8.543 1.00 34.97 382 TRP B CA 1
ATOM 7298 C C . TRP B 2 377 ? 9.181 -40.450 -7.719 1.00 38.67 382 TRP B C 1
ATOM 7299 O O . TRP B 2 377 ? 9.431 -41.116 -6.710 1.00 47.63 382 TRP B O 1
ATOM 7310 N N . GLY B 2 378 ? 7.943 -40.188 -8.119 1.00 43.56 383 GLY B N 1
ATOM 7311 C CA . GLY B 2 378 ? 6.816 -40.747 -7.396 1.00 37.59 383 GLY B CA 1
ATOM 7312 C C . GLY B 2 378 ? 6.499 -40.136 -6.050 1.00 42.80 383 GLY B C 1
ATOM 7313 O O . GLY B 2 378 ? 5.799 -40.745 -5.243 1.00 46.79 383 GLY B O 1
ATOM 7314 N N . ARG B 2 379 ? 7.024 -38.951 -5.776 1.00 44.44 384 ARG B N 1
ATOM 7315 C CA . ARG B 2 379 ? 6.697 -38.306 -4.522 1.00 44.10 384 ARG B CA 1
ATOM 7316 C C . ARG B 2 379 ? 6.892 -36.802 -4.515 1.00 43.22 384 ARG B C 1
ATOM 7317 O O . ARG B 2 379 ? 7.662 -36.254 -5.297 1.00 46.71 384 ARG B O 1
ATOM 7325 N N . ILE B 2 380 ? 6.158 -36.144 -3.626 1.00 44.16 385 ILE B N 1
ATOM 7326 C CA . ILE B 2 380 ? 6.211 -34.701 -3.484 1.00 39.65 385 ILE B CA 1
ATOM 7327 C C . ILE B 2 380 ? 7.432 -34.278 -2.679 1.00 34.05 385 ILE B C 1
ATOM 7328 O O . ILE B 2 380 ? 7.694 -34.812 -1.595 1.00 41.15 385 ILE B O 1
ATOM 7333 N N . PRO B 2 381 ? 8.181 -33.294 -3.193 1.00 30.05 386 PRO B N 1
ATOM 7334 C CA . PRO B 2 381 ? 9.387 -32.781 -2.531 1.00 30.28 386 PRO B CA 1
ATOM 7335 C C . PRO B 2 381 ? 9.025 -31.878 -1.373 1.00 29.28 386 PRO B C 1
ATOM 7336 O O . PRO B 2 381 ? 7.883 -31.445 -1.254 1.00 31.50 386 PRO B O 1
ATOM 7340 N N . LYS B 2 382 ? 10.001 -31.611 -0.512 1.00 32.28 387 LYS B N 1
ATOM 7341 C CA . LYS B 2 382 ? 9.801 -30.664 0.566 1.00 30.64 387 LYS B CA 1
ATOM 7342 C C . LYS B 2 382 ? 10.301 -29.370 -0.100 1.00 31.90 387 LYS B C 1
ATOM 7343 O O . LYS B 2 382 ? 11.415 -29.334 -0.612 1.00 33.56 387 LYS B O 1
ATOM 7349 N N . PHE B 2 383 ? 9.490 -28.319 -0.123 1.00 27.28 388 PHE B N 1
ATOM 7350 C CA . PHE B 2 383 ? 9.914 -27.094 -0.779 1.00 26.81 388 PHE B CA 1
ATOM 7351 C C . PHE B 2 383 ? 10.553 -26.082 0.142 1.00 25.43 388 PHE B C 1
ATOM 7352 O O . PHE B 2 383 ? 10.195 -25.976 1.302 1.00 26.34 388 PHE B O 1
ATOM 7360 N N . HIS B 2 384 ? 11.512 -25.341 -0.394 1.00 24.61 389 HIS B N 1
ATOM 7361 C CA . HIS B 2 384 ? 12.198 -24.288 0.348 1.00 31.73 389 HIS B CA 1
ATOM 7362 C C . HIS B 2 384 ? 11.763 -23.044 -0.433 1.00 31.93 389 HIS B C 1
ATOM 7363 O O . HIS B 2 384 ? 12.219 -22.821 -1.548 1.00 36.96 389 HIS B O 1
ATOM 7370 N N . LEU B 2 385 ? 10.873 -22.240 0.149 1.00 34.41 390 LEU B N 1
ATOM 7371 C CA . LEU B 2 385 ? 10.294 -21.090 -0.560 1.00 34.51 390 LEU B CA 1
ATOM 7372 C C . LEU B 2 385 ? 10.775 -19.654 -0.263 1.00 32.12 390 LEU B C 1
ATOM 7373 O O . LEU B 2 385 ? 10.869 -19.247 0.897 1.00 38.14 390 LEU B O 1
ATOM 7378 N N . PRO B 2 386 ? 11.054 -18.861 -1.327 1.00 31.12 391 PRO B N 1
ATOM 7379 C CA . PRO B 2 386 ? 11.517 -17.469 -1.249 1.00 29.30 391 PRO B CA 1
ATOM 7380 C C . PRO B 2 386 ? 10.312 -16.573 -0.956 1.00 31.58 391 PRO B C 1
ATOM 7381 O O . PRO B 2 386 ? 9.892 -15.747 -1.789 1.00 23.04 391 PRO B O 1
ATOM 7385 N N . VAL B 2 387 ? 9.755 -16.758 0.241 1.00 33.75 392 VAL B N 1
ATOM 7386 C CA . VAL B 2 387 ? 8.577 -16.016 0.688 1.00 33.80 392 VAL B CA 1
ATOM 7387 C C . VAL B 2 387 ? 8.558 -16.013 2.212 1.00 33.70 392 VAL B C 1
ATOM 7388 O O . VAL B 2 387 ? 9.084 -16.930 2.846 1.00 37.86 392 VAL B O 1
ATOM 7392 N N . GLU B 2 388 ? 7.973 -14.973 2.798 1.00 37.27 393 GLU B N 1
ATOM 7393 C CA . GLU B 2 388 ? 7.884 -14.850 4.254 1.00 40.08 393 GLU B CA 1
ATOM 7394 C C . GLU B 2 388 ? 6.845 -15.862 4.746 1.00 34.13 393 GLU B C 1
ATOM 7395 O O . GLU B 2 388 ? 5.751 -15.955 4.186 1.00 36.12 393 GLU B O 1
ATOM 7401 N N . ARG B 2 389 ? 7.183 -16.619 5.786 1.00 31.88 394 ARG B N 1
ATOM 7402 C CA . ARG B 2 389 ? 6.293 -17.646 6.319 1.00 32.09 394 ARG B CA 1
ATOM 7403 C C . ARG B 2 389 ? 4.860 -17.184 6.544 1.00 34.85 394 ARG B C 1
ATOM 7404 O O . ARG B 2 389 ? 3.914 -17.781 6.029 1.00 39.40 394 ARG B O 1
ATOM 7412 N N . GLU B 2 390 ? 4.698 -16.104 7.293 1.00 42.31 395 GLU B N 1
ATOM 7413 C CA . GLU B 2 390 ? 3.375 -15.591 7.594 1.00 43.41 395 GLU B CA 1
ATOM 7414 C C . GLU B 2 390 ? 2.557 -15.202 6.373 1.00 40.54 395 GLU B C 1
ATOM 7415 O O . GLU B 2 390 ? 1.358 -15.470 6.334 1.00 43.24 395 GLU B O 1
ATOM 7421 N N . ILE B 2 391 ? 3.179 -14.583 5.375 1.00 39.25 396 ILE B N 1
ATOM 7422 C CA . ILE B 2 391 ? 2.421 -14.211 4.178 1.00 34.92 396 ILE B CA 1
ATOM 7423 C C . ILE B 2 391 ? 2.009 -15.465 3.398 1.00 33.44 396 ILE B C 1
ATOM 7424 O O . ILE B 2 391 ? 0.859 -15.592 2.966 1.00 34.20 396 ILE B O 1
ATOM 7429 N N . TRP B 2 392 ? 2.941 -16.402 3.234 1.00 28.34 397 TRP B N 1
ATOM 7430 C CA . TRP B 2 392 ? 2.662 -17.629 2.491 1.00 32.37 397 TRP B CA 1
ATOM 7431 C C . TRP B 2 392 ? 1.567 -18.483 3.122 1.00 33.48 397 TRP B C 1
ATOM 7432 O O . TRP B 2 392 ? 0.637 -18.936 2.445 1.00 35.83 397 TRP B O 1
ATOM 7443 N N . GLU B 2 393 ? 1.690 -18.707 4.425 1.00 36.17 398 GLU B N 1
ATOM 7444 C CA . GLU B 2 393 ? 0.718 -19.512 5.149 1.00 37.03 398 GLU B CA 1
ATOM 7445 C C . GLU B 2 393 ? -0.690 -18.916 5.170 1.00 39.69 398 GLU B C 1
ATOM 7446 O O . GLU B 2 393 ? -1.681 -19.637 5.333 1.00 36.35 398 GLU B O 1
ATOM 7452 N N . GLN B 2 394 ? -0.776 -17.599 5.019 1.00 39.08 399 GLN B N 1
ATOM 7453 C CA . GLN B 2 394 ? -2.056 -16.911 5.013 1.00 28.04 399 GLN B CA 1
ATOM 7454 C C . GLN B 2 394 ? -2.731 -16.909 3.639 1.00 32.67 399 GLN B C 1
ATOM 7455 O O . GLN B 2 394 ? -3.959 -16.895 3.555 1.00 41.63 399 GLN B O 1
ATOM 7461 N N . TRP B 2 395 ? -1.954 -16.958 2.559 1.00 34.36 400 TRP B N 1
ATOM 7462 C CA . TRP B 2 395 ? -2.556 -16.880 1.233 1.00 32.17 400 TRP B CA 1
ATOM 7463 C C . TRP B 2 395 ? -2.384 -18.017 0.256 1.00 36.18 400 TRP B C 1
ATOM 7464 O O . TRP B 2 395 ? -3.116 -18.083 -0.729 1.00 39.92 400 TRP B O 1
ATOM 7475 N N . TRP B 2 396 ? -1.446 -18.920 0.503 1.00 31.33 401 TRP B N 1
ATOM 7476 C CA . TRP B 2 396 ? -1.223 -19.994 -0.453 1.00 26.20 401 TRP B CA 1
ATOM 7477 C C . TRP B 2 396 ? -2.474 -20.716 -0.969 1.00 35.05 401 TRP B C 1
ATOM 7478 O O . TRP B 2 396 ? -2.558 -21.053 -2.153 1.00 38.50 401 TRP B O 1
ATOM 7489 N N . ASP B 2 397 ? -3.453 -20.946 -0.094 1.00 40.61 402 ASP B N 1
ATOM 7490 C CA . ASP B 2 397 ? -4.682 -21.665 -0.466 1.00 47.73 402 ASP B CA 1
ATOM 7491 C C . ASP B 2 397 ? -5.606 -21.022 -1.510 1.00 45.64 402 ASP B C 1
ATOM 7492 O O . ASP B 2 397 ? -6.439 -21.712 -2.112 1.00 44.71 402 ASP B O 1
ATOM 7497 N N . ASN B 2 398 ? -5.460 -19.717 -1.722 1.00 42.91 403 ASN B N 1
ATOM 7498 C CA . ASN B 2 398 ? -6.288 -18.999 -2.685 1.00 42.92 403 ASN B CA 1
ATOM 7499 C C . ASN B 2 398 ? -5.871 -19.282 -4.124 1.00 46.84 403 ASN B C 1
ATOM 7500 O O . ASN B 2 398 ? -6.597 -18.957 -5.060 1.00 47.58 403 ASN B O 1
ATOM 7505 N N . TYR B 2 399 ? -4.716 -19.916 -4.297 1.00 51.88 404 TYR B N 1
ATOM 7506 C CA . TYR B 2 399 ? -4.205 -20.197 -5.636 1.00 48.26 404 TYR B CA 1
ATOM 7507 C C . TYR B 2 399 ? -3.850 -21.672 -5.811 1.00 48.61 404 TYR B C 1
ATOM 7508 O O . TYR B 2 399 ? -3.080 -22.029 -6.706 1.00 53.12 404 TYR B O 1
ATOM 7517 N N . TRP B 2 400 ? -4.433 -22.528 -4.974 1.00 40.68 405 TRP B N 1
ATOM 7518 C CA . TRP B 2 400 ? -4.148 -23.965 -4.999 1.00 37.11 405 TRP B CA 1
ATOM 7519 C C . TRP B 2 400 ? -5.215 -24.788 -5.715 1.00 38.13 405 TRP B C 1
ATOM 7520 O O . TRP B 2 400 ? -6.396 -24.645 -5.427 1.00 43.24 405 TRP B O 1
ATOM 7531 N N . GLN B 2 401 ? -4.793 -25.661 -6.629 1.00 37.20 406 GLN B N 1
ATOM 7532 C CA . GLN B 2 401 ? -5.721 -26.497 -7.385 1.00 34.06 406 GLN B CA 1
ATOM 7533 C C . GLN B 2 401 ? -5.464 -27.999 -7.292 1.00 38.26 406 GLN B C 1
ATOM 7534 O O . GLN B 2 401 ? -6.173 -28.794 -7.908 1.00 51.83 406 GLN B O 1
ATOM 7540 N N . VAL B 2 402 ? -4.440 -28.410 -6.557 1.00 37.47 407 VAL B N 1
ATOM 7541 C CA . VAL B 2 402 ? -4.181 -29.839 -6.419 1.00 35.13 407 VAL B CA 1
ATOM 7542 C C . VAL B 2 402 ? -4.615 -30.285 -5.018 1.00 37.06 407 VAL B C 1
ATOM 7543 O O . VAL B 2 402 ? -4.847 -29.454 -4.131 1.00 35.14 407 VAL B O 1
ATOM 7547 N N . THR B 2 403 ? -4.735 -31.595 -4.828 1.00 35.09 408 THR B N 1
ATOM 7548 C CA . THR B 2 403 ? -5.188 -32.147 -3.563 1.00 31.25 408 THR B CA 1
ATOM 7549 C C . THR B 2 403 ? -4.099 -32.464 -2.550 1.00 34.58 408 THR B C 1
ATOM 7550 O O . THR B 2 403 ? -4.397 -32.891 -1.432 1.00 36.78 408 THR B O 1
ATOM 7554 N N . TRP B 2 404 ? -2.838 -32.287 -2.933 1.00 32.47 409 TRP B N 1
ATOM 7555 C CA . TRP B 2 404 ? -1.729 -32.548 -2.014 1.00 24.55 409 TRP B CA 1
ATOM 7556 C C . TRP B 2 404 ? -1.152 -31.239 -1.500 1.00 29.15 409 TRP B C 1
ATOM 7557 O O . TRP B 2 404 ? -1.371 -30.190 -2.100 1.00 29.06 409 TRP B O 1
ATOM 7568 N N . ILE B 2 405 ? -0.435 -31.298 -0.380 1.00 30.66 410 ILE B N 1
ATOM 7569 C CA . ILE B 2 405 ? 0.198 -30.115 0.211 1.00 30.42 410 ILE B CA 1
ATOM 7570 C C . ILE B 2 405 ? 1.555 -30.596 0.680 1.00 31.42 410 ILE B C 1
ATOM 7571 O O . ILE B 2 405 ? 1.640 -31.478 1.529 1.00 40.36 410 ILE B O 1
ATOM 7576 N N . PRO B 2 406 ? 2.636 -30.028 0.135 1.00 36.46 411 PRO B N 1
ATOM 7577 C CA . PRO B 2 406 ? 3.965 -30.469 0.555 1.00 30.85 411 PRO B CA 1
ATOM 7578 C C . PRO B 2 406 ? 4.387 -29.788 1.819 1.00 33.20 411 PRO B C 1
ATOM 7579 O O . PRO B 2 406 ? 3.760 -28.828 2.259 1.00 35.79 411 PRO B O 1
ATOM 7583 N N . ASP B 2 407 ? 5.452 -30.304 2.413 1.00 35.49 412 ASP B N 1
ATOM 7584 C CA . ASP B 2 407 ? 5.991 -29.661 3.585 1.00 35.79 412 ASP B CA 1
ATOM 7585 C C . ASP B 2 407 ? 6.833 -28.570 2.959 1.00 34.05 412 ASP B C 1
ATOM 7586 O O . ASP B 2 407 ? 7.260 -28.676 1.806 1.00 32.37 412 ASP B O 1
ATOM 7591 N N . TRP B 2 408 ? 7.035 -27.499 3.694 1.00 28.19 413 TRP B N 1
ATOM 7592 C CA . TRP B 2 408 ? 7.803 -26.415 3.155 1.00 32.73 413 TRP B CA 1
ATOM 7593 C C . TRP B 2 408 ? 8.324 -25.550 4.281 1.00 36.89 413 TRP B C 1
ATOM 7594 O O . TRP B 2 408 ? 7.746 -25.514 5.365 1.00 42.90 413 TRP B O 1
ATOM 7605 N N . ASP B 2 409 ? 9.456 -24.901 4.043 1.00 31.88 414 ASP B N 1
ATOM 7606 C CA . ASP B 2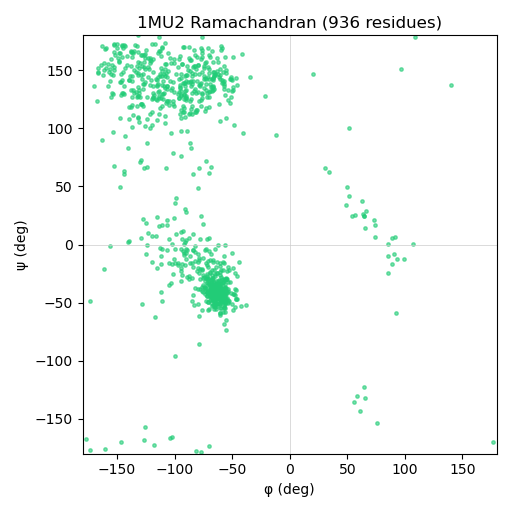 409 ? 9.992 -23.968 5.009 1.00 32.14 414 ASP B CA 1
ATOM 7607 C C . ASP B 2 409 ? 10.312 -22.742 4.166 1.00 34.18 414 ASP B C 1
ATOM 7608 O O . ASP B 2 409 ? 10.093 -22.748 2.947 1.00 29.23 414 ASP B O 1
ATOM 7613 N N . PHE B 2 410 ? 10.828 -21.695 4.791 1.00 39.37 415 PHE B N 1
ATOM 7614 C CA . PHE B 2 410 ? 11.064 -20.470 4.061 1.00 36.73 415 PHE B CA 1
ATOM 7615 C C . PHE B 2 410 ? 12.498 -20.015 4.072 1.00 36.07 415 PHE B C 1
ATOM 7616 O O . PHE B 2 410 ? 13.169 -20.067 5.094 1.00 43.27 415 PHE B O 1
ATOM 7624 N N . VAL B 2 411 ? 12.958 -19.572 2.906 1.00 39.21 416 VAL B N 1
ATOM 7625 C CA . VAL B 2 411 ? 14.347 -19.172 2.733 1.00 37.04 416 VAL B CA 1
ATOM 7626 C C . VAL B 2 411 ? 14.570 -17.871 1.986 1.00 34.46 416 VAL B C 1
ATOM 7627 O O . VAL B 2 411 ? 13.646 -17.293 1.420 1.00 38.34 416 VAL B O 1
ATOM 7631 N N . SER B 2 412 ? 15.834 -17.448 1.993 1.00 39.09 417 SER B N 1
ATOM 7632 C CA . SER B 2 412 ? 16.315 -16.224 1.348 1.00 40.53 417 SER B CA 1
ATOM 7633 C C . SER B 2 412 ? 17.253 -16.571 0.195 1.00 38.90 417 SER B C 1
ATOM 7634 O O . SER B 2 412 ? 18.211 -17.318 0.375 1.00 38.60 417 SER B O 1
ATOM 7637 N N . THR B 2 413 ? 16.981 -16.015 -0.981 1.00 33.58 418 THR B N 1
ATOM 7638 C CA . THR B 2 413 ? 17.809 -16.267 -2.145 1.00 32.37 418 THR B CA 1
ATOM 7639 C C . THR B 2 413 ? 19.080 -15.402 -2.201 1.00 35.17 418 THR B C 1
ATOM 7640 O O . THR B 2 413 ? 19.007 -14.173 -2.337 1.00 38.66 418 THR B O 1
ATOM 7644 N N . PRO B 2 414 ? 20.266 -16.032 -2.080 1.00 34.72 419 PRO B N 1
ATOM 7645 C CA . PRO B 2 414 ? 21.535 -15.279 -2.141 1.00 33.59 419 PRO B CA 1
ATOM 7646 C C . PRO B 2 414 ? 21.734 -14.684 -3.547 1.00 35.30 419 PRO B C 1
ATOM 7647 O O . PRO B 2 414 ? 21.340 -15.277 -4.556 1.00 40.19 419 PRO B O 1
ATOM 7651 N N . PRO B 2 415 ? 22.349 -13.500 -3.636 1.00 36.20 420 PRO B N 1
ATOM 7652 C CA . PRO B 2 415 ? 22.542 -12.918 -4.968 1.00 35.09 420 PRO B CA 1
ATOM 7653 C C . PRO B 2 415 ? 23.237 -13.861 -5.948 1.00 30.21 420 PRO B C 1
ATOM 7654 O O . PRO B 2 415 ? 22.880 -13.926 -7.126 1.00 34.79 420 PRO B O 1
ATOM 7658 N N . LEU B 2 416 ? 24.214 -14.607 -5.448 1.00 24.83 421 LEU B N 1
ATOM 7659 C CA . LEU B 2 416 ? 24.966 -15.528 -6.289 1.00 30.52 421 LEU B CA 1
ATOM 7660 C C . LEU B 2 416 ? 24.103 -16.648 -6.861 1.00 38.74 421 LEU B C 1
ATOM 7661 O O . LEU B 2 416 ? 24.301 -17.076 -8.015 1.00 35.83 421 LEU B O 1
ATOM 7666 N N . VAL B 2 417 ? 23.149 -17.137 -6.067 1.00 39.71 422 VAL B N 1
ATOM 7667 C CA . VAL B 2 417 ? 22.287 -18.217 -6.544 1.00 31.67 422 VAL B CA 1
ATOM 7668 C C . VAL B 2 417 ? 21.454 -17.689 -7.692 1.00 31.74 422 VAL B C 1
ATOM 7669 O O . VAL B 2 417 ? 21.144 -18.418 -8.636 1.00 32.35 422 VAL B O 1
ATOM 7673 N N . ARG B 2 418 ? 21.120 -16.404 -7.632 1.00 29.17 423 ARG B N 1
ATOM 7674 C CA . ARG B 2 418 ? 20.330 -15.814 -8.697 1.00 34.69 423 ARG B CA 1
ATOM 7675 C C . ARG B 2 418 ? 21.114 -15.796 -10.011 1.00 36.39 423 ARG B C 1
ATOM 7676 O O . ARG B 2 418 ? 20.535 -15.981 -11.091 1.00 34.42 423 ARG B O 1
ATOM 7684 N N . LEU B 2 419 ? 22.425 -15.574 -9.927 1.00 35.91 424 LEU B N 1
ATOM 7685 C CA . LEU B 2 419 ? 23.260 -15.557 -11.122 1.00 26.58 424 LEU B CA 1
ATOM 7686 C C . LEU B 2 419 ? 23.484 -16.974 -11.594 1.00 29.78 424 LEU B C 1
ATOM 7687 O O . LEU B 2 419 ? 23.457 -17.260 -12.790 1.00 31.29 424 LEU B O 1
ATOM 7692 N N . ALA B 2 420 ? 23.711 -17.866 -10.643 1.00 29.74 425 ALA B N 1
ATOM 7693 C CA . ALA B 2 420 ? 23.929 -19.262 -10.966 1.00 33.32 425 ALA B CA 1
ATOM 7694 C C . ALA B 2 420 ? 22.766 -19.844 -11.775 1.00 38.44 425 ALA B C 1
ATOM 7695 O O . ALA B 2 420 ? 22.978 -20.495 -12.797 1.00 43.19 425 ALA B O 1
ATOM 7697 N N . PHE B 2 421 ? 21.535 -19.607 -11.334 1.00 36.52 426 PHE B N 1
ATOM 7698 C CA . PHE B 2 421 ? 20.397 -20.151 -12.045 1.00 32.33 426 PHE B CA 1
ATOM 7699 C C . PHE B 2 421 ? 20.056 -19.494 -13.369 1.00 34.33 426 PHE B C 1
ATOM 7700 O O . PHE B 2 421 ? 19.171 -19.952 -14.093 1.00 40.91 426 PHE B O 1
ATOM 7708 N N . ASN B 2 422 ? 20.774 -18.426 -13.695 1.00 32.76 427 ASN B N 1
ATOM 7709 C CA . ASN B 2 422 ? 20.615 -17.771 -14.995 1.00 35.37 427 ASN B CA 1
ATOM 7710 C C . ASN B 2 422 ? 21.137 -18.765 -16.052 1.00 35.83 427 ASN B C 1
ATOM 7711 O O . ASN B 2 422 ? 20.793 -18.678 -17.215 1.00 37.15 427 ASN B O 1
ATOM 7716 N N . LEU B 2 423 ? 21.980 -19.703 -15.629 1.00 32.69 428 LEU B N 1
ATOM 7717 C CA . LEU B 2 423 ? 22.591 -20.669 -16.533 1.00 28.62 428 LEU B CA 1
ATOM 7718 C C . LEU B 2 423 ? 21.759 -21.879 -16.898 1.00 33.91 428 LEU B C 1
ATOM 7719 O O . LEU B 2 423 ? 22.230 -22.731 -17.643 1.00 40.10 428 LEU B O 1
ATOM 7724 N N . VAL B 2 424 ? 20.550 -21.994 -16.366 1.00 35.89 429 VAL B N 1
ATOM 7725 C CA . VAL B 2 424 ? 19.725 -23.146 -16.705 1.00 36.25 429 VAL B CA 1
ATOM 7726 C C . VAL B 2 424 ? 19.146 -22.901 -18.088 1.00 40.64 429 VAL B C 1
ATOM 7727 O O . VAL B 2 424 ? 18.711 -21.794 -18.393 1.00 42.35 429 VAL B O 1
ATOM 7731 N N . GLY B 2 425 ? 19.153 -23.918 -18.939 1.00 49.21 430 GLY B N 1
ATOM 7732 C CA . GLY B 2 425 ? 18.604 -23.729 -20.269 1.00 60.29 430 GLY B CA 1
ATOM 7733 C C . GLY B 2 425 ? 18.599 -24.981 -21.122 1.00 70.15 430 GLY B C 1
ATOM 7734 O O . GLY B 2 425 ? 18.815 -26.086 -20.613 1.00 65.05 430 GLY B O 1
ATOM 7735 N N . ASP B 2 426 ? 18.347 -24.791 -22.421 1.00 81.06 431 ASP B N 1
ATOM 7736 C CA . ASP B 2 426 ? 18.307 -25.874 -23.407 1.00 81.42 431 ASP B CA 1
ATOM 7737 C C . ASP B 2 426 ? 16.904 -26.471 -23.518 1.00 84.16 431 ASP B C 1
ATOM 7738 O O . ASP B 2 426 ? 15.935 -25.789 -23.105 1.00 82.91 431 ASP B O 1
#

B-factor: mean 54.61, std 25.02, range [15.04, 172.58]

Sequence (940 aa):
AKVEPIKIMLKPGKDGPKLRQWPLTKEKIEALKEICEKMEKEGQLEEAPPTNPYNTPTFAIKKKDRMLIDFRELNKVTQDFTEIQLGIPHPAGLAKKRRITVLDVGDAYFSIPLHEDFRPYTAFTLKRYIYKVLPQGWKGSPAIFQHTMRQVLEPFRKANKDVIIIQYMDDILIASDRTDLEHDRVVLQLKELLNGLGFSTPDEKFQKDPPYHWMGYELWPTKWKLQKIQLPQKEIWTVNDIQKLVGVLNWAAQLYPGIKTKHLCRLISGKMTLTEEVQWTELAEAELEENRIILSQEQEGHYYQEEKELEATVQKDQDNQWTYKIHQEEKILKVGKYAKVTHTNGIRLLAQVVQKIGKEALVIWGRIPKFHLPVEREIWEQWWDNYWQVTWIPDWDFVSTPPLVRLAFNLVGDPIPGAETFYTDGSCNRQSKEGKAGYVTDRGKDKVKKLEQTTNQQAELEAFAMALTDSGPKVNIIVDSQYVMGIVASQPTESESKIVNQIIEEMIKKEAIYVAWVPAHKGIGGNQEVDHLVSQGIEPIKIMLKPGKDGPKLRQWPLTKEKIEALKEICEKMEKEGQLEEAPPTNPYNTPTFAIKNKWRMLIDFRELNKVTQDFTEIQPHPAGLAKKRRITVLDVGDAYFSIPLHEDFRPYTAFTLPSVNNAEPGKRYIYKVLPQGWKGSPAIFQHTMRQVLEPFRKANKDVIIIQYMDDILIASDRTDLEHDRVVLQLKELLNGWMGYELWPTKWKLQKIQLPQKEIWTVNDIQKLVGVLNWAAQLYPGIKTKHLCRLISGKMTLTEEVQWTELAEAELEENRIILSQEQEGHYYQEEKELEATVQKDQDNQWTYKIHQEEKILKVGKYAKVKNTHTNGIRLLAQVVQKIGKEALVIWGRIPKFHLPVEREIWEQWWDNYWQVTWIPDWDFVSTPPLVRLAFNLVGD

Nearest PDB structures (foldseek):
  1mu2-assembly1_A  TM=1.002E+00  e=0.000E+00  Human immunodeficiency virus 2
  6vug-assembly1_A  TM=8.443E-01  e=1.710E-71  Human immunodeficiency virus 1
  6uit-assembly1_A  TM=8.276E-01  e=9.948E-71  HIV-1 M:B_HXB2R
  8u6h-assembly1_A  TM=8.547E-01  e=9.948E-71  Human immunodeficiency virus type 1 BH10
  7so1-assembly1_A  TM=8.249E-01  e=3.904E-72  Human immunodeficiency virus 1

InterPro domains:
  IPR000071 Immunodeficiency lentiviral matrix, N-terminal [PF00540] (2-123)
  IPR000071 Immunodeficiency lentiviral matrix, N-terminal [PR00234] (4-20)
  IPR000071 Immunodeficiency lentiviral matrix, N-terminal [PR00234] (22-40)
  IPR000071 Immunodeficiency lentiviral matrix, N-terminal [PR00234] (42-57)
  IPR000071 Immunodeficiency lentiviral matrix, N-terminal [PR00234] (70-89)
  IPR000071 Immunodeficiency lentiviral matrix, N-terminal [PR00234] (89-102)
  IPR000477 Reverse transcriptase domain [PF00078] (675-846)
  IPR000477 Reverse transcriptase domain [PS50878] (656-846)
  IPR001037 Integrase, C-terminal, retroviral [PF00552] (1396-1439)
  IPR001037 Integrase, C-terminal, retroviral [PS51027] (1394-1441)
  IPR001584 Integrase, catalytic core [PF00665] (1228-1316)
  IPR001584 Integrase, catalytic core [PS50994] (1224-1375)
  IPR001878 Zinc finger, CCHC-type [PF00098] (390-405)
  IPR001878 Zinc finger, CCHC-type [PF00098] (411-426)
  IPR001878 Zinc finger, CCHC-type [PS50158] (390-405)
  IPR001878 Zinc finger, CCHC-type [PS50158] (412-427)
  IPR001878 Zinc finger, CCHC-type [SM00343] (390-406)
  IPR001878 Zinc finger, CCHC-type [SM00343] (411-427)
  IPR001969 Aspartic peptidase, active site [PS00141] (535-546)
  IPR001995 Peptidase A2A, retrovirus, catalytic [PS50175] (533-602)

Radius of gyration: 33.69 Å; Cα contacts (8 Å, |Δi|>4): 1793; chains: 2; bounding box: 92×70×91 Å

Organism: Human immunodeficiency virus type 2 subtype A (isolate ROD) (NCBI:txid11720)